Protein AF-0000000076618453 (afdb_homodimer)

pLDDT: mean 73.99, std 29.49, range [16.28, 98.88]

Secondary structure (DSSP, 8-state):
-HHHHHHHHHHHHTT-HHHHHHHHHHHHS--S--SHHHHHHHHHHHHHTS---HHHHHHHHHHHHHHHH-------------------------------------------------------------TTSS---------------------SSTT--SEEEEEEEGGGHHHHHHHHHHHHTTTTTTEE------S-------THHHHTTSSS-SS-TT--------SS-SEEETTEEEEEEEEEEEEETT--S--S-SS----TT-EETTTEEEEEEEEE-SSEEEEEEEETTT--EEEEEEE-S-HHHHHHHHHHHHHHHHHHHTS-HHHHTBPPEEEEEEETTEEEEEEE----BHHHHHHHHHHH-SS-S--HHHHHHHHHHHHHHHHHHHHTTEE-----GGGEEEEETTTTEEEE---TT-EETTS---SS-S-GGG--HHHHTT----THHHHHHHHHHHHHHHHSS-TT--SSHHHHHHHHHHHH-PEEHHHHHH-TTHHHHB-TT--EEEEE--TTS--TTS--HHHHHHHHHHHHHT-EEEEEEEPP--HHHHHT---HHHHHHHHHHT-SSTTTSPPHHHHHTSGGG-TTSSTT--/-HHHHHHHHHHHHTT-HHHHHHHHHHHHS--S--SHHHHHHHHHHHHHTS---HHHHHHHHHHHHHHHHS------------------------------------------------------------TTSS---------------------SSTT--SEEEEEEEGGGHHHHHHHHHHHHTTTTTTEE------S-------THHHHTTSSS-SS-TT--------SS-SEEETTEEEEEEEEEEEEETT--S--S-SS----TT-EETTTEEEEEEEEE-SSEEEEEEEETTT--EEEEEEE-S-HHHHHHHHHHHHHHHHHHHTS-HHHHTBPPEEEEEEETTEEEEEEE----BHHHHHHHHHHH-SS-S--HHHHHHHHHHHHHHHHHHHHTTEE-----GGGEEEEETTTTEEEE---TT-EETTS---SS-S-GGG--HHHHTT----THHHHHHHHHHHHHHHHSS-TT--SSHHHHHHHHHHHH-PEEHHHHHH-TTHHHHB-TT--EEEEE--TTS--TTS--HHHHHHHHHHHHHT-EEEEEEEPP--HHHHHT---HHHHHHHHHHT-SSTTTSPPHHHHHTSGGG-TTSSTT--

Organism: NCBI:txid5963

Nearest PDB structures (foldseek):
  7ejv-assembly1_A  TM=8.797E-01  e=9.313E-28  Homo sapiens
  7akh-assembly1_A  TM=8.724E-01  e=5.721E-28  Homo sapiens
  5ztn-assembly1_B  TM=8.767E-01  e=1.157E-27  Homo sapiens
  6k0j-assembly1_A  TM=8.620E-01  e=1.038E-27  Homo sapiens
  7dh9-assembly1_A  TM=8.617E-01  e=1.436E-27  Homo sapiens

InterPro domains:
  IPR000719 Protein kinase domain [PF00069] (276-601)
  IPR000719 Protein kinase domain [PS50011] (276-601)
  IPR000719 Protein kinase domain [SM00220] (276-601)
  IPR008271 Serine/threonine-protein kinase, active site [PS00108] (402-414)
  IPR011009 Protein kinase-like domain superfamily [SSF56112] (264-604)
  IPR050494 Serine/threonine and dual-specificity kinase [PTHR24058] (176-602)

Sequence (1220 aa):
MELIDTVIEFLKEQHLDAIVKSIQYERKNPKKPSNQETWLNSAISEYCKQPLLAPEQKVMQNLLKKLAKKPLPKAPKITRVPRTLQKPKLPEQPPPAAPGPIPIKPVTSEVTQVEDDELFSASQIDPKQDFSSIIQPSNTSFGLIAMEDDIPDEYENDDDPGFNIVECKHEEINQVSKEIADKNGFPDRAMSKPRPPDSRLGFTRDESILEDKKNERLLPDTVKFPNANDDYYPVEFENVIYDCYNLKVLYDREKTGFEETKDFQIVINSIIAGRYQVIEYLGSAAFSKAIQCLDLITKEMVCLKIIENNKDYMDQSIDEIKILKYVNVNGNMDDKNIVKYIDCFYHKEHLIIVTELLRDNLYEFLKYNREHDDKLYFTIGRIQKIAYQVLKGLQHIHSLKLIHCDLKPENILMKSYSRCEVKIIDLGSACFIHDHLGSYVQSRSYRAPEVILGCQYDYRIDVWSLGCILFELFTGNVLFQNTCIQELLARVVSICGPLSEEIHRTGRHVSRFFTKEKLIYKEVEDDKALDNRHLSEEMIELIKLARKNKKKIQLLIPKRSSIKNRLHCNDMIFIDFLKCLLDPDKDRRLTVVEALRHPFITECKYQDGLMELIDTVIEFLKEQHLDAIVKSIQYERKNPKKPSNQETWLNSAISEYCKQPLLAPEQKVMQNLLKKLAKKPLPKAPKITRVPRTLQKPKLPEQPPPAAPGPIPIKPVTSEVTQVEDDELFSASQIDPKQDFSSIIQPSNTSFGLIAMEDDIPDEYENDDDPGFNIVECKHEEINQVSKEIADKNGFPDRAMSKPRPPDSRLGFTRDESILEDKKNERLLPDTVKFPNANDDYYPVEFENVIYDCYNLKVLYDREKTGFEETKDFQIVINSIIAGRYQVIEYLGSAAFSKAIQCLDLITKEMVCLKIIENNKDYMDQSIDEIKILKYVNVNGNMDDKNIVKYIDCFYHKEHLIIVTELLRDNLYEFLKYNREHDDKLYFTIGRIQKIAYQVLKGLQHIHSLKLIHCDLKPENILMKSYSRCEVKIIDLGSACFIHDHLGSYVQSRSYRAPEVILGCQYDYRIDVWSLGCILFELFTGNVLFQNTCIQELLARVVSICGPLSEEIHRTGRHVSRFFTKEKLIYKEVEDDKALDNRHLSEEMIELIKLARKNKKKIQLLIPKRSSIKNRLHCNDMIFIDFLKCLLDPDKDRRLTVVEALRHPFITECKYQDGL

Structure (mmCIF, N/CA/C/O backbone):
data_AF-0000000076618453-model_v1
#
loop_
_entity.id
_entity.type
_entity.pdbx_description
1 polymer 'Protein kinase domain-containing protein'
#
loop_
_atom_site.group_PDB
_atom_site.id
_atom_site.type_symbol
_atom_site.label_atom_id
_atom_site.label_alt_id
_atom_site.label_comp_id
_atom_site.label_asym_id
_atom_site.label_entity_id
_atom_site.label_seq_id
_atom_site.pdbx_PDB_ins_code
_atom_site.Cartn_x
_atom_site.Cartn_y
_atom_site.Cartn_z
_atom_site.occupancy
_atom_site.B_iso_or_equiv
_atom_site.auth_seq_id
_atom_site.auth_comp_id
_atom_site.auth_asym_id
_atom_site.auth_atom_id
_atom_site.pdbx_PDB_model_num
ATOM 1 N N . MET A 1 1 ? -30.609 14.266 -22.281 1 38.81 1 MET A N 1
ATOM 2 C CA . MET A 1 1 ? -30.75 14.227 -20.828 1 38.81 1 MET A CA 1
ATOM 3 C C . MET A 1 1 ? -30.469 12.828 -20.281 1 38.81 1 MET A C 1
ATOM 5 O O . MET A 1 1 ? -29.781 12.68 -19.266 1 38.81 1 MET A O 1
ATOM 9 N N . GLU A 1 2 ? -30.953 11.836 -21.109 1 40.5 2 GLU A N 1
ATOM 10 C CA . GLU A 1 2 ? -30.766 10.445 -20.703 1 40.5 2 GLU A CA 1
ATOM 11 C C . GLU A 1 2 ? -29.297 10.047 -20.781 1 40.5 2 GLU A C 1
ATOM 13 O O . GLU A 1 2 ? -28.812 9.289 -19.922 1 40.5 2 GLU A O 1
ATOM 18 N N . LEU A 1 3 ? -28.594 10.617 -21.75 1 37.81 3 LEU A N 1
ATOM 19 C CA . LEU A 1 3 ? -27.188 10.297 -21.859 1 37.81 3 LEU A CA 1
ATOM 20 C C . LEU A 1 3 ? -26.406 10.859 -20.672 1 37.81 3 LEU A C 1
ATOM 22 O O . LEU A 1 3 ? -25.547 10.18 -20.109 1 37.81 3 LEU A O 1
ATOM 26 N N . ILE A 1 4 ? -26.719 12.047 -20.281 1 43.34 4 ILE A N 1
ATOM 27 C CA . ILE A 1 4 ? -26.062 12.688 -19.156 1 43.34 4 ILE A CA 1
ATOM 28 C C . ILE A 1 4 ? -26.344 11.898 -17.875 1 43.34 4 ILE A C 1
ATOM 30 O O . ILE A 1 4 ? -25.438 11.688 -17.062 1 43.34 4 ILE A O 1
ATOM 34 N N . ASP A 1 5 ? -27.469 11.367 -17.781 1 46.47 5 ASP A N 1
ATOM 35 C CA . ASP A 1 5 ? -27.812 10.594 -16.594 1 46.47 5 ASP A CA 1
ATOM 36 C C . ASP A 1 5 ? -27.031 9.281 -16.531 1 46.47 5 ASP A C 1
ATOM 38 O O . ASP A 1 5 ? -26.562 8.875 -15.469 1 46.47 5 ASP A O 1
ATOM 42 N N . THR A 1 6 ? -26.812 8.703 -17.672 1 45.44 6 THR A N 1
ATOM 43 C CA . THR A 1 6 ? -26.047 7.473 -17.734 1 45.44 6 THR A CA 1
ATOM 44 C C . THR A 1 6 ? -24.578 7.742 -17.422 1 45.44 6 THR A C 1
ATOM 46 O O . THR A 1 6 ? -23.938 6.965 -16.719 1 45.44 6 THR A O 1
ATOM 49 N N . VAL A 1 7 ? -24.109 8.875 -17.906 1 44.12 7 VAL A N 1
ATOM 50 C CA . VAL A 1 7 ? -22.734 9.266 -17.594 1 44.12 7 VAL A CA 1
ATOM 51 C C . VAL A 1 7 ? -22.625 9.609 -16.109 1 44.12 7 VAL A C 1
ATOM 53 O O . VAL A 1 7 ? -21.672 9.195 -15.438 1 44.12 7 VAL A O 1
ATOM 56 N N . ILE A 1 8 ? -23.625 10.359 -15.633 1 51.41 8 ILE A N 1
ATOM 57 C CA . ILE A 1 8 ? -23.672 10.695 -14.219 1 51.41 8 ILE A CA 1
ATOM 58 C C . ILE A 1 8 ? -23.719 9.406 -13.391 1 51.41 8 ILE A C 1
ATOM 60 O O . ILE A 1 8 ? -23.016 9.281 -12.391 1 51.41 8 ILE A O 1
ATOM 64 N N . GLU A 1 9 ? -24.484 8.438 -13.82 1 52.56 9 GLU A N 1
ATOM 65 C CA . GLU A 1 9 ? -24.594 7.172 -13.102 1 52.56 9 GLU A CA 1
ATOM 66 C C . GLU A 1 9 ? -23.281 6.395 -13.164 1 52.56 9 GLU A C 1
ATOM 68 O O . GLU A 1 9 ? -22.844 5.809 -12.164 1 52.56 9 GLU A O 1
ATOM 73 N N . PHE A 1 10 ? -22.609 6.41 -14.25 1 44.19 10 PHE A N 1
ATOM 74 C CA . PHE A 1 10 ? -21.312 5.777 -14.406 1 44.19 10 PHE A CA 1
ATOM 75 C C . PHE A 1 10 ? -20.266 6.473 -13.547 1 44.19 10 PHE A C 1
ATOM 77 O O . PHE A 1 10 ? -19.484 5.816 -12.852 1 44.19 10 PHE A O 1
ATOM 84 N N . LEU A 1 11 ? -20.312 7.836 -13.641 1 48.12 11 LEU A N 1
ATOM 85 C CA . LEU A 1 11 ? -19.391 8.602 -12.812 1 48.12 11 LEU A CA 1
ATOM 86 C C . LEU A 1 11 ? -19.688 8.391 -11.328 1 48.12 11 LEU A C 1
ATOM 88 O O . LEU A 1 11 ? -18.766 8.281 -10.523 1 48.12 11 LEU A O 1
ATOM 92 N N . LYS A 1 12 ? -20.953 8.328 -10.938 1 53 12 LYS A N 1
ATOM 93 C CA . LYS A 1 12 ? -21.359 7.984 -9.57 1 53 12 LYS A CA 1
ATOM 94 C C . LYS A 1 12 ? -20.875 6.586 -9.203 1 53 12 LYS A C 1
ATOM 96 O O . LYS A 1 12 ? -20.406 6.359 -8.078 1 53 12 LYS A O 1
ATOM 101 N N . GLU A 1 13 ? -20.938 5.641 -10.07 1 49.59 13 GLU A N 1
ATOM 102 C CA . GLU A 1 13 ? -20.453 4.277 -9.844 1 49.59 13 GLU A CA 1
ATOM 103 C C . GLU A 1 13 ? -18.938 4.246 -9.703 1 49.59 13 GLU A C 1
ATOM 105 O O . GLU A 1 13 ? -18.391 3.396 -8.984 1 49.59 13 GLU A O 1
ATOM 110 N N . GLN A 1 14 ? -18.312 5.191 -10.336 1 42.75 14 GLN A N 1
ATOM 111 C CA . GLN A 1 14 ? -16.859 5.273 -10.234 1 42.75 14 GLN A CA 1
ATOM 112 C C . GLN A 1 14 ? -16.438 6.215 -9.109 1 42.75 14 GLN A C 1
ATOM 114 O O . GLN A 1 14 ? -15.266 6.551 -8.984 1 42.75 14 GLN A O 1
ATOM 119 N N . HIS A 1 15 ? -17.312 6.613 -8.242 1 42.53 15 HIS A N 1
ATOM 120 C CA . HIS A 1 15 ? -17.156 7.441 -7.055 1 42.53 15 HIS A CA 1
ATOM 121 C C . HIS A 1 15 ? -16.469 8.766 -7.391 1 42.53 15 HIS A C 1
ATOM 123 O O . HIS A 1 15 ? -15.633 9.25 -6.629 1 42.53 15 HIS A O 1
ATOM 129 N N . LEU A 1 16 ? -16.578 9.211 -8.594 1 38.09 16 LEU A N 1
ATOM 130 C CA . LEU A 1 16 ? -16.125 10.531 -9 1 38.09 16 LEU A CA 1
ATOM 131 C C . LEU A 1 16 ? -17.188 11.586 -8.727 1 38.09 16 LEU A C 1
ATOM 133 O O . LEU A 1 16 ? -17.672 12.25 -9.656 1 38.09 16 LEU A O 1
ATOM 137 N N . ASP A 1 17 ? -17.578 11.602 -7.539 1 48.09 17 ASP A N 1
ATOM 138 C CA . ASP A 1 17 ? -18.688 12.414 -7.059 1 48.09 17 ASP A CA 1
ATOM 139 C C . ASP A 1 17 ? -18.453 13.891 -7.355 1 48.09 17 ASP A C 1
ATOM 141 O O . ASP A 1 17 ? -19.406 14.633 -7.641 1 48.09 17 ASP A O 1
ATOM 145 N N . ALA A 1 18 ? -17.281 14.328 -7.27 1 48.06 18 ALA A N 1
ATOM 146 C CA . ALA A 1 18 ? -16.984 15.742 -7.48 1 48.06 18 ALA A CA 1
ATOM 147 C C . ALA A 1 18 ? -17.297 16.156 -8.914 1 48.06 18 ALA A C 1
ATOM 149 O O . ALA A 1 18 ? -17.844 17.234 -9.148 1 48.06 18 ALA A O 1
ATOM 150 N N . ILE A 1 19 ? -17.062 15.242 -9.828 1 48.5 19 ILE A N 1
ATOM 151 C CA . ILE A 1 19 ? -17.391 15.523 -11.219 1 48.5 19 ILE A CA 1
ATOM 152 C C . ILE A 1 19 ? -18.906 15.477 -11.414 1 48.5 19 ILE A C 1
ATOM 154 O O . ILE A 1 19 ? -19.469 16.328 -12.094 1 48.5 19 ILE A O 1
ATOM 158 N N . VAL A 1 20 ? -19.438 14.547 -10.711 1 54.25 20 VAL A N 1
ATOM 159 C CA . VAL A 1 20 ? -20.891 14.438 -10.742 1 54.25 20 VAL A CA 1
ATOM 160 C C . VAL A 1 20 ? -21.516 15.719 -10.211 1 54.25 20 VAL A C 1
ATOM 162 O O . VAL A 1 20 ? -22.453 16.25 -10.812 1 54.25 20 VAL A O 1
ATOM 165 N N . LYS A 1 21 ? -20.984 16.188 -9.117 1 53.69 21 LYS A N 1
ATOM 166 C CA . LYS A 1 21 ? -21.516 17.406 -8.508 1 53.69 21 LYS A CA 1
ATOM 167 C C . LYS A 1 21 ? -21.328 18.609 -9.438 1 53.69 21 LYS A C 1
ATOM 169 O O . LYS A 1 21 ? -22.219 19.453 -9.562 1 53.69 21 LYS A O 1
ATOM 174 N N . SER A 1 22 ? -20.25 18.641 -10.055 1 46.81 22 SER A N 1
ATOM 175 C CA . SER A 1 22 ? -19.984 19.75 -10.969 1 46.81 22 SER A CA 1
ATOM 176 C C . SER A 1 22 ? -20.906 19.688 -12.18 1 46.81 22 SER A C 1
ATOM 178 O O . SER A 1 22 ? -21.453 20.719 -12.609 1 46.81 22 SER A O 1
ATOM 180 N N . ILE A 1 23 ? -21.188 18.469 -12.562 1 52.16 23 ILE A N 1
ATOM 181 C CA . ILE A 1 23 ? -22.109 18.281 -13.672 1 52.16 23 ILE A CA 1
ATOM 182 C C . ILE A 1 23 ? -23.531 18.672 -13.227 1 52.16 23 ILE A C 1
ATOM 184 O O . ILE A 1 23 ? -24.234 19.359 -13.945 1 52.16 23 ILE A O 1
ATOM 188 N N . GLN A 1 24 ? -23.781 18.219 -12.094 1 51.16 24 GLN A N 1
ATOM 189 C CA . GLN A 1 24 ? -25.109 18.516 -11.562 1 51.16 24 GLN A CA 1
ATOM 190 C C . GLN A 1 24 ? -25.281 20.016 -11.328 1 51.16 24 GLN A C 1
ATOM 192 O O . GLN A 1 24 ? -26.359 20.562 -11.555 1 51.16 24 GLN A O 1
ATOM 197 N N . TYR A 1 25 ? -24.281 20.688 -10.859 1 47.81 25 TYR A N 1
ATOM 198 C CA . TYR A 1 25 ? -24.328 22.125 -10.625 1 47.81 25 TYR A CA 1
ATOM 199 C C . TYR A 1 25 ? -24.5 22.891 -11.93 1 47.81 25 TYR A C 1
ATOM 201 O O . TYR A 1 25 ? -25.328 23.797 -12.023 1 47.81 25 TYR A O 1
ATOM 209 N N . GLU A 1 26 ? -23.797 22.5 -12.828 1 46.91 26 GLU A N 1
ATOM 210 C CA . GLU A 1 26 ? -23.938 23.188 -14.102 1 46.91 26 GLU A CA 1
ATOM 211 C C . GLU A 1 26 ? -25.297 22.891 -14.742 1 46.91 26 GLU A C 1
ATOM 213 O O . GLU A 1 26 ? -25.859 23.75 -15.43 1 46.91 26 GLU A O 1
ATOM 218 N N . ARG A 1 27 ? -25.719 21.656 -14.484 1 51.66 27 ARG A N 1
ATOM 219 C CA . ARG A 1 27 ? -27.078 21.328 -14.93 1 51.66 27 ARG A CA 1
ATOM 220 C C . ARG A 1 27 ? -28.109 22.266 -14.305 1 51.66 27 ARG A C 1
ATOM 222 O O . ARG A 1 27 ? -29.078 22.641 -14.953 1 51.66 27 ARG A O 1
ATOM 229 N N . LYS A 1 28 ? -27.922 22.469 -13.086 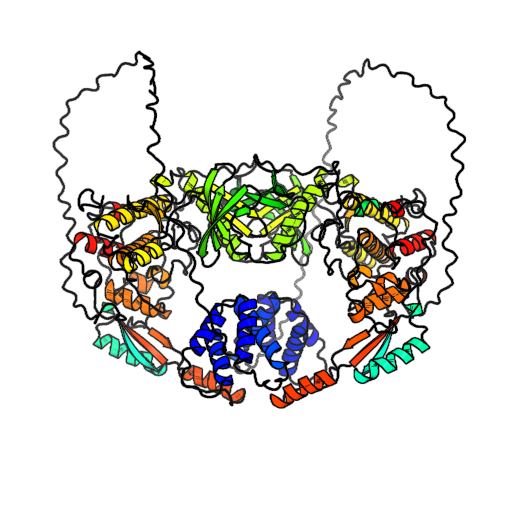1 51.97 28 LYS A N 1
ATOM 230 C CA . LYS A 1 28 ? -28.875 23.312 -12.391 1 51.97 28 LYS A CA 1
ATOM 231 C C . LYS A 1 28 ? -28.703 24.781 -12.773 1 51.97 28 LYS A C 1
ATOM 233 O O . LYS A 1 28 ? -29.641 25.578 -12.672 1 51.97 28 LYS A O 1
ATOM 238 N N . ASN A 1 29 ? -27.531 25.234 -12.969 1 40.22 29 ASN A N 1
ATOM 239 C CA . ASN A 1 29 ? -27.297 26.625 -13.352 1 40.22 29 ASN A CA 1
ATOM 240 C C . ASN A 1 29 ? -26.734 26.734 -14.766 1 40.22 29 ASN A C 1
ATOM 242 O O . ASN A 1 29 ? -25.531 26.891 -14.945 1 40.22 29 ASN A O 1
ATOM 246 N N . PRO A 1 30 ? -27.516 26.203 -15.719 1 39.22 30 PRO A N 1
ATOM 247 C CA . PRO A 1 30 ? -27.125 26.172 -17.125 1 39.22 30 PRO A CA 1
ATOM 248 C C . PRO A 1 30 ? -26.688 27.531 -17.641 1 39.22 30 PRO A C 1
ATOM 250 O O . PRO A 1 30 ? -27.438 28.5 -17.547 1 39.22 30 PRO A O 1
ATOM 253 N N . LYS A 1 31 ? -25.484 27.891 -17.438 1 38.09 31 LYS A N 1
ATOM 254 C CA . LYS A 1 31 ? -25.297 29.109 -18.234 1 38.09 31 LYS A CA 1
ATOM 255 C C . LYS A 1 31 ? -25.844 28.938 -19.656 1 38.09 31 LYS A C 1
ATOM 257 O O . LYS A 1 31 ? -25.969 27.797 -20.125 1 38.09 31 LYS A O 1
ATOM 262 N N . LYS A 1 32 ? -26.125 29.875 -20.469 1 33.66 32 LYS A N 1
ATOM 263 C CA . LYS A 1 32 ? -26.875 30.031 -21.719 1 33.66 32 LYS A CA 1
ATOM 264 C C . LYS A 1 32 ? -26.438 29 -22.75 1 33.66 32 LYS A C 1
ATOM 266 O O . LYS A 1 32 ? -26.922 29 -23.875 1 33.66 32 LYS A O 1
ATOM 271 N N . PRO A 1 33 ? -25.25 28.312 -22.641 1 35.03 33 PRO A N 1
ATOM 272 C CA . PRO A 1 33 ? -25 27.906 -24.016 1 35.03 33 PRO A CA 1
ATOM 273 C C . PRO A 1 33 ? -25.953 26.812 -24.484 1 35.03 33 PRO A C 1
ATOM 275 O O . PRO A 1 33 ? -26.5 26.062 -23.656 1 35.03 33 PRO A O 1
ATOM 278 N N . SER A 1 34 ? -26.562 26.938 -25.734 1 33.97 34 SER A N 1
ATOM 279 C CA . SER A 1 34 ? -27.594 26.188 -26.438 1 33.97 34 SER A CA 1
ATOM 280 C C . SER A 1 34 ? -27.422 24.688 -26.234 1 33.97 34 SER A C 1
ATOM 282 O O . SER A 1 34 ? -28.391 23.984 -25.922 1 33.97 34 SER A O 1
ATOM 284 N N . ASN A 1 35 ? -26.625 24.047 -27.188 1 34.19 35 ASN A N 1
ATOM 285 C CA . ASN A 1 35 ? -26.812 22.625 -27.469 1 34.19 35 ASN A CA 1
ATOM 286 C C . ASN A 1 35 ? -26.188 21.75 -26.391 1 34.19 35 ASN A C 1
ATOM 288 O O . ASN A 1 35 ? -25.156 22.125 -25.812 1 34.19 35 ASN A O 1
ATOM 292 N N . GLN A 1 36 ? -26.953 20.828 -25.844 1 33.88 36 GLN A N 1
ATOM 293 C CA . GLN A 1 36 ? -26.75 19.859 -24.781 1 33.88 36 GLN A CA 1
ATOM 294 C C . GLN A 1 36 ? -25.328 19.297 -24.812 1 33.88 36 GLN A C 1
ATOM 296 O O . GLN A 1 36 ? -24.734 19 -23.766 1 33.88 36 GLN A O 1
ATOM 301 N N . GLU A 1 37 ? -24.844 19.062 -26.047 1 36.78 37 GLU A N 1
ATOM 302 C CA . GLU A 1 37 ? -23.547 18.406 -26.234 1 36.78 37 GLU A CA 1
ATOM 303 C C . GLU A 1 37 ? -22.406 19.297 -25.781 1 36.78 37 GLU A C 1
ATOM 305 O O . GLU A 1 37 ? -21.422 18.828 -25.219 1 36.78 37 GLU A O 1
ATOM 310 N N . THR A 1 38 ? -22.625 20.594 -25.891 1 38.28 38 THR A N 1
ATOM 311 C CA . THR A 1 38 ? -21.578 21.578 -25.594 1 38.28 38 THR A CA 1
ATOM 312 C C . THR A 1 38 ? -21.344 21.672 -24.094 1 38.28 38 THR A C 1
ATOM 314 O O . THR A 1 38 ? -20.219 21.875 -23.641 1 38.28 38 THR A O 1
ATOM 317 N N . TRP A 1 39 ? -22.391 21.484 -23.391 1 38.62 39 TRP A N 1
ATOM 318 C CA . TRP A 1 39 ? -22.25 21.672 -21.953 1 38.62 39 TRP A CA 1
ATOM 319 C C . TRP A 1 39 ? -21.406 20.562 -21.344 1 38.62 39 TRP A C 1
ATOM 321 O O . TRP A 1 39 ? -20.516 20.828 -20.531 1 38.62 39 TRP A O 1
ATOM 331 N N . LEU A 1 40 ? -21.656 19.328 -21.719 1 39.03 40 LEU A N 1
ATOM 332 C CA . LEU A 1 40 ? -20.906 18.203 -21.156 1 39.03 40 LEU A CA 1
ATOM 333 C C . LEU A 1 40 ? -19.422 18.344 -21.469 1 39.03 40 LEU A C 1
ATOM 335 O O . LEU A 1 40 ? -18.578 18.109 -20.609 1 39.03 40 LEU A O 1
ATOM 339 N N . ASN A 1 41 ? -19.125 18.766 -22.625 1 37.28 41 ASN A N 1
ATOM 340 C CA . ASN A 1 41 ? -17.734 18.984 -23 1 37.28 41 ASN A CA 1
ATOM 341 C C . ASN A 1 41 ? -17.109 20.094 -22.172 1 37.28 41 ASN A C 1
ATOM 343 O O . ASN A 1 41 ? -15.953 20 -21.75 1 37.28 41 ASN A O 1
ATOM 347 N N . SER A 1 42 ? -17.859 21.109 -21.875 1 40.81 42 SER A N 1
ATOM 348 C CA . SER A 1 42 ? -17.344 22.219 -21.078 1 40.81 42 SER A CA 1
ATOM 349 C C . SER A 1 42 ? -17.078 21.781 -19.641 1 40.81 42 SER A C 1
ATOM 351 O O . SER A 1 42 ? -16.047 22.156 -19.062 1 40.81 42 SER A O 1
ATOM 353 N N . ALA A 1 43 ? -17.969 21.062 -19.125 1 39.81 43 ALA A N 1
ATOM 354 C CA . ALA A 1 43 ? -17.797 20.609 -17.75 1 39.81 43 ALA A CA 1
ATOM 355 C C . ALA A 1 43 ? -16.594 19.688 -17.641 1 39.81 43 ALA A C 1
ATOM 357 O O . ALA A 1 43 ? -15.797 19.797 -16.688 1 39.81 43 ALA A O 1
ATOM 358 N N . ILE A 1 44 ? -16.453 18.797 -18.609 1 39.78 44 ILE A N 1
ATOM 359 C CA . ILE A 1 44 ? -15.297 17.906 -18.609 1 39.78 44 ILE A CA 1
ATOM 360 C C . ILE A 1 44 ? -14.023 18.703 -18.828 1 39.78 44 ILE A C 1
ATOM 362 O O . ILE A 1 44 ? -13.016 18.484 -18.156 1 39.78 44 ILE A O 1
ATOM 366 N N . SER A 1 45 ? -14.062 19.656 -19.734 1 37 45 SER A N 1
ATOM 367 C CA . SER A 1 45 ? -12.906 20.5 -20 1 37 45 SER A CA 1
ATOM 368 C C . SER A 1 45 ? -12.508 21.297 -18.766 1 37 45 SER A C 1
ATOM 370 O O . SER A 1 45 ? -11.32 21.453 -18.469 1 37 45 SER A O 1
ATOM 372 N N . GLU A 1 46 ? -13.453 21.922 -18.141 1 39.69 46 GLU A N 1
ATOM 373 C CA . GLU A 1 46 ? -13.148 22.688 -16.938 1 39.69 46 GLU A CA 1
ATOM 374 C C . GLU A 1 46 ? -12.555 21.797 -15.852 1 39.69 46 GLU A C 1
ATOM 376 O O . GLU A 1 46 ? -11.664 22.219 -15.117 1 39.69 46 GLU A O 1
ATOM 381 N N . TYR A 1 47 ? -13.125 20.641 -15.719 1 36.72 47 TYR A N 1
ATOM 382 C CA . TYR A 1 47 ? -12.602 19.719 -14.719 1 36.72 47 TYR A CA 1
ATOM 383 C C . TYR A 1 47 ? -11.195 19.25 -15.094 1 36.72 47 TYR A C 1
ATOM 385 O O . TYR A 1 47 ? -10.344 19.078 -14.227 1 36.72 47 TYR A O 1
ATOM 393 N N . CYS A 1 48 ? -10.984 19.016 -16.391 1 33.97 48 CYS A N 1
ATOM 394 C CA . CYS A 1 48 ? -9.641 18.625 -16.797 1 33.97 48 CYS A CA 1
ATOM 395 C C . CYS A 1 48 ? -8.648 19.766 -16.562 1 33.97 48 CYS A C 1
ATOM 397 O O . CYS A 1 48 ? -7.434 19.547 -16.578 1 33.97 48 CYS A O 1
ATOM 399 N N . LYS A 1 49 ? -9.109 20.953 -16.578 1 34.53 49 LYS A N 1
ATOM 400 C CA . LYS A 1 49 ? -8.219 22.062 -16.219 1 34.53 49 LYS A CA 1
ATOM 401 C C . LYS A 1 49 ? -7.777 21.969 -14.766 1 34.53 49 LYS A C 1
ATOM 403 O O . LYS A 1 49 ? -6.859 22.672 -14.344 1 34.53 49 LYS A O 1
ATOM 408 N N . GLN A 1 50 ? -8.633 21.469 -13.953 1 29.17 50 GLN A N 1
ATOM 409 C CA . GLN A 1 50 ? -8.203 21.406 -12.562 1 29.17 50 GLN A CA 1
ATOM 410 C C . GLN A 1 50 ? -7.133 20.344 -12.367 1 29.17 50 GLN A C 1
ATOM 412 O O . GLN A 1 50 ? -7.082 19.359 -13.109 1 29.17 50 GLN A O 1
ATOM 417 N N . PRO A 1 51 ? -6.035 20.75 -11.734 1 31.73 51 PRO A N 1
ATOM 418 C CA . PRO A 1 51 ? -4.969 19.781 -11.469 1 31.73 51 PRO A CA 1
ATOM 419 C C . PRO A 1 51 ? -5.5 18.422 -10.992 1 31.73 51 PRO A C 1
ATOM 421 O O . PRO A 1 51 ? -6.16 18.344 -9.953 1 31.73 51 PRO A O 1
ATOM 424 N N . LEU A 1 52 ? -6.23 17.781 -11.938 1 30.84 52 LEU A N 1
ATOM 425 C CA . LEU A 1 52 ? -6.766 16.484 -11.555 1 30.84 52 LEU A CA 1
ATOM 426 C C . LEU A 1 52 ? -5.695 15.633 -10.875 1 30.84 52 LEU A C 1
ATOM 428 O O . LEU A 1 52 ? -4.531 15.648 -11.281 1 30.84 52 LEU A O 1
ATOM 432 N N . LEU A 1 53 ? -5.918 15.492 -9.656 1 29.89 53 LEU A N 1
ATOM 433 C CA . LEU A 1 53 ? -5.047 14.531 -8.992 1 29.89 53 LEU A CA 1
ATOM 434 C C . LEU A 1 53 ? -4.949 13.242 -9.797 1 29.89 53 LEU A C 1
ATOM 436 O O . LEU A 1 53 ? -5.855 12.914 -10.57 1 29.89 53 LEU A O 1
ATOM 440 N N . ALA A 1 54 ? -3.91 12.594 -9.922 1 33.22 54 ALA A N 1
ATOM 441 C CA . ALA A 1 54 ? -3.5 11.422 -10.695 1 33.22 54 ALA A CA 1
ATOM 442 C C . ALA A 1 54 ? -4.652 10.438 -10.852 1 33.22 54 ALA A C 1
ATOM 444 O O . ALA A 1 54 ? -4.859 9.883 -11.938 1 33.22 54 ALA A O 1
ATOM 445 N N . PRO A 1 55 ? -5.559 10.195 -9.883 1 32.88 55 PRO A N 1
ATOM 446 C CA . PRO A 1 55 ? -6.586 9.148 -9.969 1 32.88 55 PRO A CA 1
ATOM 447 C C . PRO A 1 55 ? -7.742 9.539 -10.891 1 32.88 55 PRO A C 1
ATOM 449 O O . PRO A 1 55 ? -8.367 8.664 -11.5 1 32.88 55 PRO A O 1
ATOM 452 N N . GLU A 1 56 ? -8.047 10.742 -11.078 1 34.56 56 GLU A N 1
ATOM 453 C CA . GLU A 1 56 ? -9.273 11.211 -11.727 1 34.56 56 GLU A CA 1
ATOM 454 C C . GLU A 1 56 ? -9.148 11.156 -13.242 1 34.56 56 GLU A C 1
ATOM 456 O O . GLU A 1 56 ? -10.141 10.945 -13.945 1 34.56 56 GLU A O 1
ATOM 461 N N . GLN A 1 57 ? -8 11.227 -13.789 1 32.66 57 GLN A N 1
ATOM 462 C CA . GLN A 1 57 ? -7.816 11.211 -15.234 1 32.66 57 GLN A CA 1
ATOM 463 C C . GLN A 1 57 ? -8.203 9.859 -15.82 1 32.66 57 GLN A C 1
ATOM 465 O O . GLN A 1 57 ? -8.789 9.797 -16.906 1 32.66 57 GLN A O 1
ATOM 470 N N . LYS A 1 58 ? -8.102 8.797 -15.016 1 36.75 58 LYS A N 1
ATOM 471 C CA . LYS A 1 58 ? -8.43 7.441 -15.461 1 36.75 58 LYS A CA 1
ATOM 472 C C . LYS A 1 58 ? -9.93 7.273 -15.648 1 36.75 58 LYS A C 1
ATOM 474 O O . LYS A 1 58 ? -10.375 6.633 -16.609 1 36.75 58 LYS A O 1
ATOM 479 N N . VAL A 1 59 ? -10.664 7.84 -14.828 1 35.41 59 VAL A N 1
ATOM 480 C CA . VAL A 1 59 ? -12.117 7.699 -14.859 1 35.41 59 VAL A CA 1
ATOM 481 C C . VAL A 1 59 ? -12.672 8.383 -16.109 1 35.41 59 VAL A C 1
ATOM 483 O O . VAL A 1 59 ? -13.547 7.828 -16.797 1 35.41 59 VAL A O 1
ATOM 486 N N . MET A 1 60 ? -12.078 9.367 -16.562 1 36.22 60 MET A N 1
ATOM 487 C CA . MET A 1 60 ? -12.633 10.125 -17.688 1 36.22 60 MET A CA 1
ATOM 488 C C . MET A 1 60 ? -12.383 9.406 -19 1 36.22 60 MET A C 1
ATOM 490 O O . MET A 1 60 ? -13.258 9.367 -19.859 1 36.22 60 MET A O 1
ATOM 494 N N . GLN A 1 61 ? -11.273 8.758 -19.094 1 37.59 61 GLN A N 1
ATOM 495 C CA . GLN A 1 61 ? -10.992 8.039 -20.328 1 37.59 61 GLN A CA 1
ATOM 496 C C . GLN A 1 61 ? -11.961 6.871 -20.516 1 37.59 61 GLN A C 1
ATOM 498 O O . GLN A 1 61 ? -12.453 6.637 -21.625 1 37.59 61 GLN A O 1
ATOM 503 N N . ASN A 1 62 ? -12.383 6.219 -19.453 1 39.03 62 ASN A N 1
ATOM 504 C CA . ASN A 1 62 ? -13.359 5.137 -19.516 1 39.03 62 ASN A CA 1
ATOM 505 C C . ASN A 1 62 ? -14.742 5.652 -19.938 1 39.03 62 ASN A C 1
ATOM 507 O O . ASN A 1 62 ? -15.453 4.996 -20.688 1 39.03 62 ASN A O 1
ATOM 511 N N . LEU A 1 63 ? -15.055 6.797 -19.453 1 36.44 63 LEU A N 1
ATOM 512 C CA . LEU A 1 63 ? -16.344 7.387 -19.766 1 36.44 63 LEU A CA 1
ATOM 513 C C . LEU A 1 63 ? -16.453 7.707 -21.266 1 36.44 63 LEU A C 1
ATOM 515 O O . LEU A 1 63 ? -17.469 7.418 -21.891 1 36.44 63 LEU A O 1
ATOM 519 N N . LEU A 1 64 ? -15.469 8.117 -21.812 1 36.12 64 LEU A N 1
ATOM 520 C CA . LEU A 1 64 ? -15.531 8.523 -23.219 1 36.12 64 LEU A CA 1
ATOM 521 C C . LEU A 1 64 ? -15.68 7.309 -24.125 1 36.12 64 LEU A C 1
ATOM 523 O O . LEU A 1 64 ? -16.422 7.355 -25.109 1 36.12 64 LEU A O 1
ATOM 527 N N . LYS A 1 65 ? -15.234 6.191 -23.812 1 38.5 65 LYS A N 1
ATOM 528 C CA . LYS A 1 65 ? -15.344 4.965 -24.594 1 38.5 65 LYS A CA 1
ATOM 529 C C . LYS A 1 65 ? -16.766 4.426 -24.578 1 38.5 65 LYS A C 1
ATOM 531 O O . LYS A 1 65 ? -17.266 3.939 -25.594 1 38.5 65 LYS A O 1
ATOM 536 N N . LYS A 1 66 ? -17.438 4.457 -23.438 1 36.56 66 LYS A N 1
ATOM 537 C CA . LYS A 1 66 ? -18.797 3.928 -23.344 1 36.56 66 LYS A CA 1
ATOM 538 C C . LYS A 1 66 ? -19.781 4.797 -24.109 1 36.56 66 LYS A C 1
ATOM 540 O O . LYS A 1 66 ? -20.766 4.289 -24.672 1 36.56 66 LYS A O 1
ATOM 545 N N . LEU A 1 67 ? -19.531 6.043 -24.094 1 32.75 67 LEU A N 1
ATOM 546 C CA . LEU A 1 67 ? -20.453 6.953 -24.766 1 32.75 67 LEU A CA 1
ATOM 547 C C . LEU A 1 67 ? -20.391 6.766 -26.281 1 32.75 67 LEU A C 1
ATOM 549 O O . LEU A 1 67 ? -21.375 7.027 -26.969 1 32.75 67 LEU A O 1
ATOM 553 N N . ALA A 1 68 ? -19.422 6.238 -26.859 1 31.02 68 ALA A N 1
ATOM 554 C CA . ALA A 1 68 ? -19.328 6.117 -28.312 1 31.02 68 ALA A CA 1
ATOM 555 C C . ALA A 1 68 ? -20.141 4.934 -28.828 1 31.02 68 ALA A C 1
ATOM 557 O O . ALA A 1 68 ? -20.484 4.871 -30.016 1 31.02 68 ALA A O 1
ATOM 558 N N . LYS A 1 69 ? -20.438 3.799 -28.078 1 32.31 69 LYS A N 1
ATOM 559 C CA . LYS A 1 69 ? -21.016 2.592 -28.656 1 32.31 69 LYS A CA 1
ATOM 560 C C . LYS A 1 69 ? -22.547 2.693 -28.703 1 32.31 69 LYS A C 1
ATOM 562 O O . LYS A 1 69 ? -23.219 1.79 -29.203 1 32.31 69 LYS A O 1
ATOM 567 N N . LYS A 1 70 ? -23.266 3.34 -27.75 1 30.75 70 LYS A N 1
ATOM 568 C CA . LYS A 1 70 ? -24.688 2.996 -27.734 1 30.75 70 LYS A CA 1
ATOM 569 C C . LYS A 1 70 ? -25.422 3.662 -28.891 1 30.75 70 LYS A C 1
ATOM 571 O O . LYS A 1 70 ? -25.328 4.875 -29.078 1 30.75 70 LYS A O 1
ATOM 576 N N . PRO A 1 71 ? -25.922 2.857 -29.797 1 30.06 71 PRO A N 1
ATOM 577 C CA . PRO A 1 71 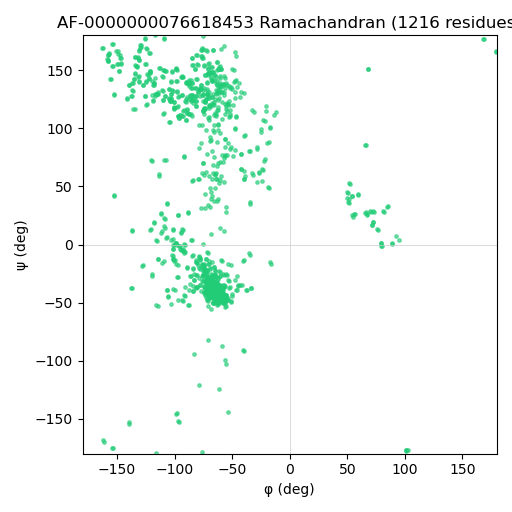? -26.844 3.381 -30.812 1 30.06 71 PRO A CA 1
ATOM 578 C C . PRO A 1 71 ? -28.016 4.141 -30.203 1 30.06 71 PRO A C 1
ATOM 580 O O . PRO A 1 71 ? -28.453 3.824 -29.094 1 30.06 71 PRO A O 1
ATOM 583 N N . LEU A 1 72 ? -28.297 5.301 -30.469 1 27.25 72 LEU A N 1
ATOM 584 C CA . LEU A 1 72 ? -29.328 6.223 -29.969 1 27.25 72 LEU A CA 1
ATOM 585 C C . LEU A 1 72 ? -30.719 5.602 -30.094 1 27.25 72 LEU A C 1
ATOM 587 O O . LEU A 1 72 ? -31.188 5.336 -31.203 1 27.25 72 LEU A O 1
ATOM 591 N N . PRO A 1 73 ? -31.125 4.629 -29.156 1 26.38 73 PRO A N 1
ATOM 592 C CA . PRO A 1 73 ? -32.469 4.09 -29.406 1 26.38 73 PRO A CA 1
ATOM 593 C C . PRO A 1 73 ? -33.531 5.18 -29.453 1 26.38 73 PRO A C 1
ATOM 595 O O . PRO A 1 73 ? -33.344 6.258 -28.875 1 26.38 73 PRO A O 1
ATOM 598 N N . LYS A 1 74 ? -34.5 5.051 -30.297 1 28.19 74 LYS A N 1
ATOM 599 C CA . LYS A 1 74 ? -35.656 5.918 -30.578 1 28.19 74 LYS A CA 1
ATOM 600 C C . LYS A 1 74 ? -36.469 6.188 -29.312 1 28.19 74 LYS A C 1
ATOM 602 O O . LYS A 1 74 ? -36.625 5.301 -28.469 1 28.19 74 LYS A O 1
ATOM 607 N N . ALA A 1 75 ? -36.656 7.387 -28.828 1 24.62 75 ALA A N 1
ATOM 608 C CA . ALA A 1 75 ? -37.219 8.016 -27.641 1 24.62 75 ALA A CA 1
ATOM 609 C C . ALA A 1 75 ? -38.625 7.504 -27.375 1 24.62 75 ALA A C 1
ATOM 611 O O . ALA A 1 75 ? -39.531 7.648 -28.219 1 24.62 75 ALA A O 1
ATOM 612 N N . PRO A 1 76 ? -38.875 6.273 -26.703 1 24.52 76 PRO A N 1
ATOM 613 C CA . PRO A 1 76 ? -40.281 5.883 -26.641 1 24.52 76 PRO A CA 1
ATOM 614 C C . PRO A 1 76 ? -41.156 6.91 -25.906 1 24.52 76 PRO A C 1
ATOM 616 O O . PRO A 1 76 ? -40.625 7.68 -25.078 1 24.52 76 PRO A O 1
ATOM 619 N N . LYS A 1 77 ? -42.375 7.25 -26.328 1 25.39 77 LYS A N 1
ATOM 620 C CA . LYS A 1 77 ? -43.406 8.219 -25.938 1 25.39 77 LYS A CA 1
ATOM 621 C C . LYS A 1 77 ? -43.875 7.973 -24.5 1 25.39 77 LYS A C 1
ATOM 623 O O . LYS A 1 77 ? -44.438 6.914 -24.203 1 25.39 77 LYS A O 1
ATOM 628 N N . ILE A 1 78 ? -43.062 8.25 -23.422 1 22.2 78 ILE A N 1
ATOM 629 C CA . ILE A 1 78 ? -43.344 7.93 -22.031 1 22.2 78 ILE A CA 1
ATOM 630 C C . ILE A 1 78 ? -44.625 8.648 -21.594 1 22.2 78 ILE A C 1
ATOM 632 O O . ILE A 1 78 ? -44.719 9.875 -21.641 1 22.2 78 ILE A O 1
ATOM 636 N N . THR A 1 79 ? -45.812 7.988 -21.641 1 22.16 79 THR A N 1
ATOM 637 C CA . THR A 1 79 ? -47.125 8.461 -21.234 1 22.16 79 THR A CA 1
ATOM 638 C C . THR A 1 79 ? -47.156 8.766 -19.734 1 22.16 79 THR A C 1
ATOM 640 O O . THR A 1 79 ? -46.562 8.023 -18.938 1 22.16 79 THR A O 1
ATOM 643 N N . ARG A 1 80 ? -47.406 9.984 -19.234 1 21.52 80 ARG A N 1
ATOM 644 C CA . ARG A 1 80 ? -47.406 10.789 -18.016 1 21.52 80 ARG A CA 1
ATOM 645 C C . ARG A 1 80 ? -48.344 10.219 -16.969 1 21.52 80 ARG A C 1
ATOM 647 O O . ARG A 1 80 ? -49.562 10.266 -17.156 1 21.52 80 ARG A O 1
ATOM 654 N N . VAL A 1 81 ? -48.281 8.875 -16.469 1 22.55 81 VAL A N 1
ATOM 655 C CA . VAL A 1 81 ? -49.406 8.469 -15.656 1 22.55 81 VAL A CA 1
ATOM 656 C C . VAL A 1 81 ? -49.438 9.258 -14.344 1 22.55 81 VAL A C 1
ATOM 658 O O . VAL A 1 81 ? -48.375 9.484 -13.742 1 22.55 81 VAL A O 1
ATOM 661 N N . PRO A 1 82 ? -50.531 9.922 -13.82 1 21.97 82 PRO A N 1
ATOM 662 C CA . PRO A 1 82 ? -50.844 10.898 -12.781 1 21.97 82 PRO A CA 1
ATOM 663 C C . PRO A 1 82 ? -50.75 10.32 -11.375 1 21.97 82 PRO A C 1
ATOM 665 O O . PRO A 1 82 ? -51.438 9.352 -11.039 1 21.97 82 PRO A O 1
ATOM 668 N N . ARG A 1 83 ? -49.562 9.844 -10.875 1 20.42 83 ARG A N 1
ATOM 669 C CA . ARG A 1 83 ? -49.5 9.031 -9.664 1 20.42 83 ARG A CA 1
ATOM 670 C C . ARG A 1 83 ? -50 9.805 -8.453 1 20.42 83 ARG A C 1
ATOM 672 O O . ARG A 1 83 ? -49.5 10.891 -8.148 1 20.42 83 ARG A O 1
ATOM 679 N N . THR A 1 84 ? -51.312 9.664 -7.961 1 20.62 84 THR A N 1
ATOM 680 C CA . THR A 1 84 ? -52.094 10.227 -6.871 1 20.62 84 THR A CA 1
ATOM 681 C C . THR A 1 84 ? -51.5 9.844 -5.52 1 20.62 84 THR A C 1
ATOM 683 O O . THR A 1 84 ? -51.344 8.656 -5.211 1 20.62 84 THR A O 1
ATOM 686 N N . LEU A 1 85 ? -50.562 10.555 -4.906 1 20.11 85 LEU A N 1
ATOM 687 C CA . LEU A 1 85 ? -49.688 10.43 -3.74 1 20.11 85 LEU A CA 1
ATOM 688 C C . LEU A 1 85 ? -50.5 10.375 -2.453 1 20.11 85 LEU A C 1
ATOM 690 O O . LEU A 1 85 ? -51.062 11.391 -2.031 1 20.11 85 LEU A O 1
ATOM 694 N N . GLN A 1 86 ? -51.406 9.336 -2.242 1 19.36 86 GLN A N 1
ATOM 695 C CA . GLN A 1 86 ? -52.25 9.422 -1.062 1 19.36 86 GLN A CA 1
ATOM 696 C C . GLN A 1 86 ? -51.438 9.328 0.221 1 19.36 86 GLN A C 1
ATOM 698 O O . GLN A 1 86 ? -50.5 8.531 0.31 1 19.36 86 GLN A O 1
ATOM 703 N N . LYS A 1 87 ? -51.469 10.297 1.175 1 21.23 87 LYS A N 1
ATOM 704 C CA . LYS A 1 87 ? -50.875 10.781 2.408 1 21.23 87 LYS A CA 1
ATOM 705 C C . LYS A 1 87 ? -51.094 9.805 3.559 1 21.23 87 LYS A C 1
ATOM 707 O O . LYS A 1 87 ? -52.219 9.695 4.062 1 21.23 87 LYS A O 1
ATOM 712 N N . PRO A 1 88 ? -50.688 8.469 3.523 1 19.56 88 PRO A N 1
ATOM 713 C CA . PRO A 1 88 ? -51.344 7.676 4.578 1 19.56 88 PRO A CA 1
ATOM 714 C C . PRO A 1 88 ? -50.938 8.141 5.98 1 19.56 88 PRO A C 1
ATOM 716 O O . PRO A 1 88 ? -49.844 8.625 6.191 1 19.56 88 PRO A O 1
ATOM 719 N N . LYS A 1 89 ? -51.938 8.336 6.93 1 20.97 89 LYS A N 1
ATOM 720 C CA . LYS A 1 89 ? -52.125 8.891 8.266 1 20.97 89 LYS A CA 1
ATOM 721 C C . LYS A 1 89 ? -51.5 8.008 9.328 1 20.97 89 LYS A C 1
ATOM 723 O O . LYS A 1 89 ? -51.875 6.84 9.484 1 20.97 89 LYS A O 1
ATOM 728 N N . LEU A 1 90 ? -50.156 8.047 9.523 1 19.88 90 LEU A N 1
ATOM 729 C CA . LEU A 1 90 ? -49.375 7.176 10.398 1 19.88 90 LEU A CA 1
ATOM 730 C C . LEU A 1 90 ? -49.906 7.23 11.828 1 19.88 90 LEU A C 1
ATOM 732 O O . LEU A 1 90 ? -50.125 8.32 12.375 1 19.88 90 LEU A O 1
ATOM 736 N N . PRO A 1 91 ? -50.5 6.133 12.336 1 19.67 91 PRO A N 1
ATOM 737 C CA . PRO A 1 91 ? -51.219 6.039 13.609 1 19.67 91 PRO A CA 1
ATOM 738 C C . PRO A 1 91 ? -50.344 6.359 14.812 1 19.67 91 PRO A C 1
ATOM 740 O O . PRO A 1 91 ? -49.094 6.242 14.727 1 19.67 91 PRO A O 1
ATOM 743 N N . GLU A 1 92 ? -50.875 7 15.883 1 20.59 92 GLU A N 1
ATOM 744 C CA . GLU A 1 92 ? -50.562 7.711 17.125 1 20.59 92 GLU A CA 1
ATOM 745 C C . GLU A 1 92 ? -50.031 6.762 18.188 1 20.59 92 GLU A C 1
ATOM 747 O O . GLU A 1 92 ? -49.812 7.164 19.344 1 20.59 92 GLU A O 1
ATOM 752 N N . GLN A 1 93 ? -49.25 5.68 17.812 1 19.7 93 GLN A N 1
ATOM 753 C CA . GLN A 1 93 ? -49.25 4.715 18.906 1 19.7 93 GLN A CA 1
ATOM 754 C C . GLN A 1 93 ? -48.719 5.344 20.188 1 19.7 93 GLN A C 1
ATOM 756 O O . GLN A 1 93 ? -47.781 6.164 20.141 1 19.7 93 GLN A O 1
ATOM 761 N N . PRO A 1 94 ? -49.344 5.066 21.391 1 20.31 94 PRO A N 1
ATOM 762 C CA . PRO A 1 94 ? -49.406 5.695 22.719 1 20.31 94 PRO A CA 1
ATOM 763 C C . PRO A 1 94 ? -48.094 5.57 23.5 1 20.31 94 PRO A C 1
ATOM 765 O O . PRO A 1 94 ? -47.281 4.684 23.203 1 20.31 94 PRO A O 1
ATOM 768 N N . PRO A 1 95 ? -47.719 6.535 24.297 1 20.66 95 PRO A N 1
ATOM 769 C CA . PRO A 1 95 ? -46.531 6.988 25.016 1 20.66 95 PRO A CA 1
ATOM 770 C C . PRO A 1 95 ? -46.094 6.031 26.125 1 20.66 95 PRO A C 1
ATOM 772 O O . PRO A 1 95 ? -46.875 5.754 27.031 1 20.66 95 PRO A O 1
ATOM 775 N N . PRO A 1 96 ? -45.469 4.867 25.75 1 19.14 96 PRO A N 1
ATOM 776 C CA . PRO A 1 96 ? -45.312 3.848 26.781 1 19.14 96 PRO A CA 1
ATOM 777 C C . PRO A 1 96 ? -44.75 4.418 28.094 1 19.14 96 PRO A C 1
ATOM 779 O O . PRO A 1 96 ? -44.094 5.453 28.094 1 19.14 96 PRO A O 1
ATOM 782 N N . ALA A 1 97 ? -45.281 3.924 29.25 1 19.67 97 ALA A N 1
ATOM 783 C CA . ALA A 1 97 ? -45.344 4.254 30.672 1 19.67 97 ALA A CA 1
ATOM 784 C C . ALA A 1 97 ? -43.969 4.207 31.312 1 19.67 97 ALA A C 1
ATOM 786 O O . ALA A 1 97 ? -43.062 3.521 30.812 1 19.67 97 ALA A O 1
ATOM 787 N N . ALA A 1 98 ? -43.688 5.082 32.25 1 19.72 98 ALA A N 1
ATOM 788 C CA . ALA A 1 98 ? -42.625 5.742 33 1 19.72 98 ALA A CA 1
ATOM 789 C C . ALA A 1 98 ? -41.938 4.77 33.969 1 19.72 98 ALA A C 1
ATOM 791 O O . ALA A 1 98 ? -42.562 4.305 34.938 1 19.72 98 ALA A O 1
ATOM 792 N N . PRO A 1 99 ? -41.344 3.609 33.375 1 19.69 99 PRO A N 1
ATOM 793 C CA . PRO A 1 99 ? -41.062 2.598 34.406 1 19.69 99 PRO A CA 1
ATOM 794 C C . PRO A 1 99 ? -40.312 3.166 35.594 1 19.69 99 PRO A C 1
ATOM 796 O O . PRO A 1 99 ? -39.625 4.184 35.469 1 19.69 99 PRO A O 1
ATOM 799 N N . GLY A 1 100 ? -40.75 2.842 36.812 1 18.83 100 GLY A N 1
ATOM 800 C CA . GLY A 1 100 ? -40.594 3.246 38.219 1 18.83 100 GLY A CA 1
ATOM 801 C C . GLY A 1 100 ? -39.188 3.129 38.719 1 18.83 100 GLY A C 1
ATOM 802 O O . GLY A 1 100 ? -38.344 2.508 38.062 1 18.83 100 GLY A O 1
ATOM 803 N N . PRO A 1 101 ? -38.844 3.666 39.875 1 19.58 101 PRO A N 1
ATOM 804 C CA . PRO A 1 101 ? -37.719 4.273 40.594 1 19.58 101 PRO A CA 1
ATOM 805 C C . PRO A 1 101 ? -36.75 3.238 41.156 1 19.58 101 PRO A C 1
ATOM 807 O O . PRO A 1 101 ? -37.125 2.395 41.969 1 19.58 101 PRO A O 1
ATOM 810 N N . ILE A 1 102 ? -36.156 2.332 40.375 1 20.3 102 ILE A N 1
ATOM 811 C CA . ILE A 1 102 ? -35.594 1.159 41.031 1 20.3 102 ILE A CA 1
ATOM 812 C C . ILE A 1 102 ? -34.625 1.599 42.125 1 20.3 102 ILE A C 1
ATOM 814 O O . ILE A 1 102 ? -33.75 2.441 41.906 1 20.3 102 ILE A O 1
ATOM 818 N N . PRO A 1 103 ? -34.812 1.228 43.406 1 19.88 103 PRO A N 1
ATOM 819 C CA . PRO A 1 103 ? -34.281 1.622 44.688 1 19.88 103 PRO A CA 1
ATOM 820 C C . PRO A 1 103 ? -32.812 1.221 44.875 1 19.88 103 PRO A C 1
ATOM 822 O O . PRO A 1 103 ? -32.438 0.104 44.5 1 19.88 103 PRO A O 1
ATOM 825 N N . ILE A 1 104 ? -31.859 2.08 44.562 1 18.88 104 ILE A N 1
ATOM 826 C CA . ILE A 1 104 ? -30.406 1.955 44.562 1 18.88 104 ILE A CA 1
ATOM 827 C C . ILE A 1 104 ? -29.906 1.526 45.938 1 18.88 104 ILE A C 1
ATOM 829 O O . ILE A 1 104 ? -30.109 2.234 46.938 1 18.88 104 ILE A O 1
ATOM 833 N N . LYS A 1 105 ? -29.938 0.242 46.188 1 17.92 105 LYS A N 1
ATOM 834 C CA . LYS A 1 105 ? -29.562 -0.299 47.5 1 17.92 105 LYS A CA 1
ATOM 835 C C . LYS A 1 105 ? -28.203 0.217 47.969 1 17.92 105 LYS A C 1
ATOM 837 O O . LYS A 1 105 ? -27.297 0.375 47.125 1 17.92 105 LYS A O 1
ATOM 842 N N . PRO A 1 106 ? -27.953 0.651 49.25 1 18.38 106 PRO A N 1
ATOM 843 C CA . PRO A 1 106 ? -27 1.444 50.031 1 18.38 106 PRO A CA 1
ATOM 844 C C . PRO A 1 106 ? -25.688 0.723 50.25 1 18.38 106 PRO A C 1
ATOM 846 O O . PRO A 1 106 ? -24.75 1.299 50.844 1 18.38 106 PRO A O 1
ATOM 849 N N . VAL A 1 107 ? -25.062 0.045 49.281 1 18.67 107 VAL A N 1
ATOM 850 C CA . VAL A 1 107 ? -24.141 -0.95 49.812 1 18.67 107 VAL A CA 1
ATOM 851 C C . VAL A 1 107 ? -23.031 -0.259 50.594 1 18.67 107 VAL A C 1
ATOM 853 O O . VAL A 1 107 ? -22.438 0.722 50.125 1 18.67 107 VAL A O 1
ATOM 856 N N . THR A 1 108 ? -22.859 -0.418 51.906 1 18.08 108 THR A N 1
ATOM 857 C CA . THR A 1 108 ? -22.172 0.082 53.094 1 18.08 108 THR A CA 1
ATOM 858 C C . THR A 1 108 ? -20.703 -0.294 53.094 1 18.08 108 THR A C 1
ATOM 860 O O . THR A 1 108 ? -19.969 -0.07 54.062 1 18.08 108 THR A O 1
ATOM 863 N N . SER A 1 109 ? -20.016 -0.413 51.938 1 17.8 109 SER A N 1
ATOM 864 C CA . SER A 1 109 ? -18.766 -1.159 52.125 1 17.8 109 SER A CA 1
ATOM 865 C C . SER A 1 109 ? -17.828 -0.448 53.094 1 17.8 109 SER A C 1
ATOM 867 O O . SER A 1 109 ? -17.734 0.781 53.094 1 17.8 109 SER A O 1
ATOM 869 N N . GLU A 1 110 ? -17.344 -1.082 54.156 1 18.55 110 GLU A N 1
ATOM 870 C CA . GLU A 1 110 ? -16.578 -0.904 55.375 1 18.55 110 GLU A CA 1
ATOM 871 C C . GLU A 1 110 ? -15.125 -0.551 55.062 1 18.55 110 GLU A C 1
ATOM 873 O O . GLU A 1 110 ? -14.453 -1.262 54.312 1 18.55 110 GLU A O 1
ATOM 878 N N . VAL A 1 111 ? -14.711 0.728 55.094 1 18.86 111 VAL A N 1
ATOM 879 C CA . VAL A 1 111 ? -13.508 1.508 54.812 1 18.86 111 VAL A CA 1
ATOM 880 C C . VAL A 1 111 ? -12.406 1.124 55.781 1 18.86 111 VAL A C 1
ATOM 882 O O . VAL A 1 111 ? -12.516 1.393 57 1 18.86 111 VAL A O 1
ATOM 885 N N . THR A 1 112 ? -11.992 -0.098 55.812 1 17.91 112 THR A N 1
ATOM 886 C CA . THR A 1 112 ? -11.102 -0.344 56.938 1 17.91 112 THR A CA 1
ATOM 887 C C . THR A 1 112 ? -9.914 0.612 56.938 1 17.91 112 THR A C 1
ATOM 889 O O . THR A 1 112 ? -9.398 0.938 55.844 1 17.91 112 THR A O 1
ATOM 892 N N . GLN A 1 113 ? -9.484 1.257 58.094 1 17.88 113 GLN A N 1
ATOM 893 C CA . GLN A 1 113 ? -8.727 2.359 58.656 1 17.88 113 GLN A CA 1
ATOM 894 C C . GLN A 1 113 ? -7.223 2.09 58.594 1 17.88 113 GLN A C 1
ATOM 896 O O . GLN A 1 113 ? -6.422 2.92 59.031 1 17.88 113 GLN A O 1
ATOM 901 N N . VAL A 1 114 ? -6.719 1.354 57.594 1 19.77 114 VAL A N 1
ATOM 902 C CA . VAL A 1 114 ? -5.398 0.901 58.031 1 19.77 114 VAL A CA 1
ATOM 903 C C . VAL A 1 114 ? -4.527 2.105 58.375 1 19.77 114 VAL A C 1
ATOM 905 O O . VAL A 1 114 ? -4.586 3.139 57.719 1 19.77 114 VAL A O 1
ATOM 908 N N . GLU A 1 115 ? -3.852 2.129 59.531 1 17.86 115 GLU A N 1
ATOM 909 C CA . GLU A 1 115 ? -3.078 2.939 60.469 1 17.86 115 GLU A CA 1
ATOM 910 C C . GLU A 1 115 ? -1.801 3.463 59.812 1 17.86 115 GLU A C 1
ATOM 912 O O . GLU A 1 115 ? -1.081 2.711 59.156 1 17.86 115 GLU A O 1
ATOM 917 N N . ASP A 1 116 ? -1.663 4.793 59.656 1 18.23 116 ASP A N 1
ATOM 918 C CA . ASP A 1 116 ? -0.834 5.836 59.031 1 18.23 116 ASP A CA 1
ATOM 919 C C . ASP A 1 116 ? 0.545 5.883 59.688 1 18.23 116 ASP A C 1
ATOM 921 O O . ASP A 1 116 ? 1.296 6.844 59.5 1 18.23 116 ASP A O 1
ATOM 925 N N . ASP A 1 117 ? 0.926 4.969 60.531 1 16.28 117 ASP A N 1
ATOM 926 C CA . ASP A 1 117 ? 1.753 5.562 61.562 1 16.28 117 ASP A CA 1
ATOM 927 C C . ASP A 1 117 ? 2.943 6.309 60.969 1 16.28 117 ASP A C 1
ATOM 929 O O . ASP A 1 117 ? 3.178 7.473 61.281 1 16.28 117 ASP A O 1
ATOM 933 N N . GLU A 1 118 ? 4.148 5.695 61.031 1 17.33 118 GLU A N 1
ATOM 934 C CA . GLU A 1 118 ? 5.262 6.207 61.812 1 17.33 118 GLU A CA 1
ATOM 935 C C . GLU A 1 118 ? 6.039 7.277 61.062 1 17.33 118 GLU A C 1
ATOM 937 O O . GLU A 1 118 ? 6.289 8.359 61.562 1 17.33 118 GLU A O 1
ATOM 942 N N . LEU A 1 119 ? 7.18 6.934 60.312 1 17.03 119 LEU A N 1
ATOM 943 C CA . LEU A 1 119 ? 8.516 7.266 60.812 1 17.03 119 LEU A CA 1
ATOM 944 C C . LEU A 1 119 ? 9.008 8.57 60.188 1 17.03 119 LEU A C 1
ATOM 946 O O . LEU A 1 119 ? 9.688 9.359 60.844 1 17.03 119 LEU A O 1
ATOM 950 N N . PHE A 1 120 ? 8.914 8.797 58.812 1 19.03 120 PHE A N 1
ATOM 951 C CA . PHE A 1 120 ? 10.148 9.375 58.312 1 19.03 120 PHE A CA 1
ATOM 952 C C . PHE A 1 120 ? 10.273 10.836 58.719 1 19.03 120 PHE A C 1
ATOM 954 O O . PHE A 1 120 ? 9.297 11.586 58.688 1 19.03 120 PHE A O 1
ATOM 961 N N . SER A 1 121 ? 11.227 11.219 59.594 1 18.03 121 SER A N 1
ATOM 962 C CA . SER A 1 121 ? 11.641 12.445 60.25 1 18.03 121 SER A CA 1
ATOM 963 C C . SER A 1 121 ? 11.875 13.578 59.25 1 18.03 121 SER A C 1
ATOM 965 O O . SER A 1 121 ? 12.586 13.398 58.281 1 18.03 121 SER A O 1
ATOM 967 N N . ALA A 1 122 ? 11.039 14.578 59.219 1 18.7 122 ALA A N 1
ATOM 968 C CA . ALA A 1 122 ? 10.773 15.805 58.469 1 18.7 122 ALA A CA 1
ATOM 969 C C . ALA A 1 122 ? 11.875 16.828 58.688 1 18.7 122 ALA A C 1
ATOM 971 O O . ALA A 1 122 ? 11.977 17.406 59.781 1 18.7 122 ALA A O 1
ATOM 972 N N . SER A 1 123 ? 13.141 16.469 58.406 1 19.48 123 SER A N 1
ATOM 973 C CA . SER A 1 123 ? 14.125 17.469 58.812 1 19.48 123 SER A CA 1
ATOM 974 C C . SER A 1 123 ? 13.656 18.875 58.438 1 19.48 123 SER A C 1
ATOM 976 O O . SER A 1 123 ? 13 19.062 57.406 1 19.48 123 SER A O 1
ATOM 978 N N . GLN A 1 124 ? 13.648 19.797 59.438 1 18.61 124 GLN A N 1
ATOM 979 C CA . GLN A 1 124 ? 13.156 21.125 59.75 1 18.61 124 GLN A CA 1
ATOM 980 C C . GLN A 1 124 ? 13.766 22.172 58.812 1 18.61 124 GLN A C 1
ATOM 982 O O . GLN A 1 124 ? 14.867 22.672 59.062 1 18.61 124 GLN A O 1
ATOM 987 N N . ILE A 1 125 ? 13.945 21.922 57.531 1 19.86 125 ILE A N 1
ATOM 988 C CA . ILE A 1 125 ? 14.719 22.969 56.844 1 19.86 125 ILE A CA 1
ATOM 989 C C . ILE A 1 125 ? 14.102 24.328 57.125 1 19.86 125 ILE A C 1
ATOM 991 O O . ILE A 1 125 ? 12.875 24.484 57.094 1 19.86 125 ILE A O 1
ATOM 995 N N . ASP A 1 126 ? 14.828 25.203 57.812 1 19.69 126 ASP A N 1
ATOM 996 C CA . ASP A 1 126 ? 14.562 26.484 58.438 1 19.69 126 ASP A CA 1
ATOM 997 C C . ASP A 1 126 ? 13.836 27.438 57.5 1 19.69 126 ASP A C 1
ATOM 999 O O . ASP A 1 126 ? 14.133 27.484 56.312 1 19.69 126 ASP A O 1
ATOM 1003 N N . PRO A 1 127 ? 12.633 27.922 57.844 1 19.95 127 PRO A N 1
ATOM 1004 C CA . PRO A 1 127 ? 11.594 28.703 57.188 1 19.95 127 PRO A CA 1
ATOM 1005 C C . PRO A 1 127 ? 12.102 30.047 56.656 1 19.95 127 PRO A C 1
ATOM 1007 O O . PRO A 1 127 ? 11.414 30.719 55.906 1 19.95 127 PRO A O 1
ATOM 1010 N N . LYS A 1 128 ? 13.102 30.656 57.469 1 20.91 128 LYS A N 1
ATOM 1011 C CA . LYS A 1 128 ? 13.055 32.094 57.625 1 20.91 128 LYS A CA 1
ATOM 1012 C C . LYS A 1 128 ? 13.477 32.812 56.344 1 20.91 128 LYS A C 1
ATOM 1014 O O . LYS A 1 128 ? 13.539 34.062 56.312 1 20.91 128 LYS A O 1
ATOM 1019 N N . GLN A 1 129 ? 14.352 32.188 55.594 1 20.08 129 GLN A N 1
ATOM 1020 C CA . GLN A 1 129 ? 15.078 33.281 54.938 1 20.08 129 GLN A CA 1
ATOM 1021 C C . GLN A 1 129 ? 14.148 34.094 54.031 1 20.08 129 GLN A C 1
ATOM 1023 O O . GLN A 1 129 ? 13.406 33.5 53.25 1 20.08 129 GLN A O 1
ATOM 1028 N N . ASP A 1 130 ? 13.812 35.406 54.406 1 20.97 130 ASP A N 1
ATOM 1029 C CA . ASP A 1 130 ? 12.883 36.438 53.969 1 20.97 130 ASP A CA 1
ATOM 1030 C C . ASP A 1 130 ? 13.102 36.781 52.5 1 20.97 130 ASP A C 1
ATOM 1032 O O . ASP A 1 130 ? 14.133 37.375 52.125 1 20.97 130 ASP A O 1
ATOM 1036 N N . PHE A 1 131 ? 13.086 35.875 51.594 1 20.11 131 PHE A N 1
ATOM 1037 C CA . PHE A 1 131 ? 13.383 36.188 50.188 1 20.11 131 PHE A CA 1
ATOM 1038 C C . PHE A 1 131 ? 12.477 37.281 49.688 1 20.11 131 PHE A C 1
ATOM 1040 O O . PHE A 1 131 ? 11.586 37.062 48.875 1 20.11 131 PHE A O 1
ATOM 1047 N N . SER A 1 132 ? 11.984 38.219 50.656 1 21.88 132 SER A N 1
ATOM 1048 C CA . SER A 1 132 ? 11.016 39.25 50.281 1 21.88 132 SER A CA 1
ATOM 1049 C C . SER A 1 132 ? 11.5 40.094 49.125 1 21.88 132 SER A C 1
ATOM 1051 O O . SER A 1 132 ? 10.703 40.719 48.406 1 21.88 132 SER A O 1
ATOM 1053 N N . SER A 1 133 ? 12.766 40.5 49.188 1 21.91 133 SER A N 1
ATOM 1054 C CA . SER A 1 133 ? 13.086 41.812 48.625 1 21.91 133 SER A CA 1
ATOM 1055 C C . SER A 1 133 ? 13.008 41.781 47.094 1 21.91 133 SER A C 1
ATOM 1057 O O . SER A 1 133 ? 12.672 42.781 46.469 1 21.91 133 SER A O 1
ATOM 1059 N N . ILE A 1 134 ? 13.695 40.844 46.469 1 22.75 134 ILE A N 1
ATOM 1060 C CA . ILE A 1 134 ? 14.312 41.281 45.219 1 22.75 134 ILE A CA 1
ATOM 1061 C C . ILE A 1 134 ? 13.273 41.312 44.094 1 22.75 134 ILE A C 1
ATOM 1063 O O . ILE A 1 134 ? 13.609 41.531 42.938 1 22.75 134 ILE A O 1
ATOM 1067 N N . ILE A 1 135 ? 12.078 40.75 44.375 1 23.7 135 ILE A N 1
ATOM 1068 C CA . ILE A 1 135 ? 11.258 40.656 43.156 1 23.7 135 ILE A CA 1
ATOM 1069 C C . ILE A 1 135 ? 10.852 42.062 42.719 1 23.7 135 ILE A C 1
ATOM 1071 O O . ILE A 1 135 ? 9.922 42.625 43.281 1 23.7 135 ILE A O 1
ATOM 1075 N N . GLN A 1 136 ? 11.75 42.938 42.719 1 22.39 136 GLN A N 1
ATOM 1076 C CA . GLN A 1 136 ? 11.164 44.156 42.188 1 22.39 136 GLN A CA 1
ATOM 1077 C C . GLN A 1 136 ? 10.477 43.875 40.844 1 22.39 136 GLN A C 1
ATOM 1079 O O . GLN A 1 136 ? 11.008 43.156 40 1 22.39 136 GLN A O 1
ATOM 1084 N N . PRO A 1 137 ? 9.141 43.969 40.812 1 23.98 137 PRO A N 1
ATOM 1085 C CA . PRO A 1 137 ? 8.336 43.875 39.594 1 23.98 137 PRO A CA 1
ATOM 1086 C C . PRO A 1 137 ? 8.992 44.562 38.406 1 23.98 137 PRO A C 1
ATOM 1088 O O . PRO A 1 137 ? 9.211 45.781 38.438 1 23.98 137 PRO A O 1
ATOM 1091 N N . SER A 1 138 ? 10.18 44.125 38.062 1 24.09 138 SER A N 1
ATOM 1092 C CA . SER A 1 138 ? 10.672 44.875 36.875 1 24.09 138 SER A CA 1
ATOM 1093 C C . SER A 1 138 ? 9.555 45.125 35.875 1 24.09 138 SER A C 1
ATOM 1095 O O . SER A 1 138 ? 8.789 44.219 35.562 1 24.09 138 SER A O 1
ATOM 1097 N N . ASN A 1 139 ? 8.898 46.281 35.969 1 24.56 139 ASN A N 1
ATOM 1098 C CA . ASN A 1 139 ? 7.984 46.875 35.031 1 24.56 139 ASN A CA 1
ATOM 1099 C C . ASN A 1 139 ? 8.383 46.562 33.594 1 24.56 139 ASN A C 1
ATOM 1101 O O . ASN A 1 139 ? 9.164 47.312 32.969 1 24.56 139 ASN A O 1
ATOM 1105 N N . THR A 1 140 ? 8.898 45.406 33.406 1 25.97 140 THR A N 1
ATOM 1106 C CA . THR A 1 140 ? 9.102 45.156 31.969 1 25.97 140 THR A CA 1
ATOM 1107 C C . THR A 1 140 ? 7.895 45.625 31.172 1 25.97 140 THR A C 1
ATOM 1109 O O . THR A 1 140 ? 6.781 45.125 31.359 1 25.97 140 THR A O 1
ATOM 1112 N N . SER A 1 141 ? 7.82 46.875 30.984 1 25.72 141 SER A N 1
ATOM 1113 C CA . SER A 1 141 ? 6.914 47.562 30.062 1 25.72 141 SER A CA 1
ATOM 1114 C C . SER A 1 141 ? 6.621 46.719 28.828 1 25.72 141 SER A C 1
ATOM 1116 O O . SER A 1 141 ? 7.523 46.438 28.047 1 25.72 141 SER A O 1
ATOM 1118 N N . PHE A 1 142 ? 6.047 45.531 29.047 1 28.53 142 PHE A N 1
ATOM 1119 C CA . PHE A 1 142 ? 5.426 45.062 27.812 1 28.53 142 PHE A CA 1
ATOM 1120 C C . PHE A 1 142 ? 5.047 46.25 26.938 1 28.53 142 PHE A C 1
ATOM 1122 O O . PHE A 1 142 ? 4.219 47.094 27.312 1 28.53 142 PHE A O 1
ATOM 1129 N N . GLY A 1 143 ? 6.117 47 26.531 1 29.12 143 GLY A N 1
ATOM 1130 C CA . GLY A 1 143 ? 5.797 48.062 25.578 1 29.12 143 GLY A CA 1
ATOM 1131 C C . GLY A 1 143 ? 4.504 47.812 24.828 1 29.12 143 GLY A C 1
ATOM 1132 O O . GLY A 1 143 ? 4.371 46.812 24.125 1 29.12 143 GLY A O 1
ATOM 1133 N N . LEU A 1 144 ? 3.398 47.938 25.516 1 31.28 144 LEU A N 1
ATOM 1134 C CA . LEU A 1 144 ? 2.197 48.125 24.703 1 31.28 144 LEU A CA 1
ATOM 1135 C C . LEU A 1 144 ? 2.559 48.562 23.281 1 31.28 144 LEU A C 1
ATOM 1137 O O . LEU A 1 144 ? 3.35 49.469 23.094 1 31.28 144 LEU A O 1
ATOM 1141 N N . ILE A 1 145 ? 2.779 47.562 22.422 1 34.56 145 ILE A N 1
ATOM 1142 C CA . ILE A 1 145 ? 2.877 47.969 21.016 1 34.56 145 ILE A CA 1
ATOM 1143 C C . ILE A 1 145 ? 2.297 49.375 20.828 1 34.56 145 ILE A C 1
ATOM 1145 O O . ILE A 1 145 ? 1.223 49.688 21.359 1 34.56 145 ILE A O 1
ATOM 1149 N N . ALA A 1 146 ? 3.146 50.344 20.766 1 34.62 146 ALA A N 1
ATOM 1150 C CA . ALA A 1 146 ? 2.795 51.656 20.234 1 34.62 146 ALA A CA 1
ATOM 1151 C C . ALA A 1 146 ? 1.444 51.594 19.516 1 34.62 146 ALA A C 1
ATOM 1153 O O . ALA A 1 146 ? 1.073 50.594 18.938 1 34.62 146 ALA A O 1
ATOM 1154 N N . MET A 1 147 ? 0.417 52.281 20.047 1 38.09 147 MET A N 1
ATOM 1155 C CA . MET A 1 147 ? -0.813 52.625 19.344 1 38.09 147 MET A CA 1
ATOM 1156 C C . MET A 1 147 ? -0.627 52.531 17.844 1 38.09 147 MET A C 1
ATOM 1158 O O . MET A 1 147 ? 0.044 53.375 17.234 1 38.09 147 MET A O 1
ATOM 1162 N N . GLU A 1 148 ? -0.093 51.469 17.375 1 41.91 148 GLU A N 1
ATOM 1163 C CA . GLU A 1 148 ? -0.17 51.375 15.922 1 41.91 148 GLU A CA 1
ATOM 1164 C C . GLU A 1 148 ? -1.288 52.281 15.375 1 41.91 148 GLU A C 1
ATOM 1166 O O . GLU A 1 148 ? -2.379 52.312 15.945 1 41.91 148 GLU A O 1
ATOM 1171 N N . ASP A 1 149 ? -0.899 53.188 14.68 1 48.75 149 ASP A N 1
ATOM 1172 C CA . ASP A 1 149 ? -1.588 54.156 13.805 1 48.75 149 ASP A CA 1
ATOM 1173 C C . ASP A 1 149 ? -2.852 53.531 13.211 1 48.75 149 ASP A C 1
ATOM 1175 O O . ASP A 1 149 ? -2.891 52.312 12.938 1 48.75 149 ASP A O 1
ATOM 1179 N N . ASP A 1 150 ? -4.031 54.031 13.57 1 64.06 150 ASP A N 1
ATOM 1180 C CA . ASP A 1 150 ? -5.355 53.938 12.961 1 64.06 150 ASP A CA 1
ATOM 1181 C C . ASP A 1 150 ? -5.25 53.656 11.469 1 64.06 150 ASP A C 1
ATOM 1183 O O . ASP A 1 150 ? -5.184 54.562 10.656 1 64.06 150 ASP A O 1
ATOM 1187 N N . ILE A 1 151 ? -4.688 52.406 11.211 1 78.06 151 ILE A N 1
ATOM 1188 C CA . ILE A 1 151 ? -4.734 52.062 9.797 1 78.06 151 ILE A CA 1
ATOM 1189 C C . ILE A 1 151 ? -6.176 52.156 9.297 1 78.06 151 ILE A C 1
ATOM 1191 O O . ILE A 1 151 ? -7.078 51.531 9.875 1 78.06 151 ILE A O 1
ATOM 1195 N N . PRO A 1 152 ? -6.273 53 8.461 1 86.75 152 PRO A N 1
ATOM 1196 C CA . PRO A 1 152 ? -7.617 53.062 7.891 1 86.75 152 PRO A CA 1
ATOM 1197 C C . PRO A 1 152 ? -8.078 51.688 7.344 1 86.75 152 PRO A C 1
ATOM 1199 O O . PRO A 1 152 ? -7.27 50.938 6.809 1 86.75 152 PRO A O 1
ATOM 1202 N N . ASP A 1 153 ? -9.273 51.375 7.613 1 92.56 153 ASP A N 1
ATOM 1203 C CA . ASP A 1 153 ? -9.867 50.156 7.078 1 92.56 153 ASP A CA 1
ATOM 1204 C C . ASP A 1 153 ? -10.523 50.406 5.723 1 92.56 153 ASP A C 1
ATOM 1206 O O . ASP A 1 153 ? -11.555 51.094 5.645 1 92.56 153 ASP A O 1
ATOM 1210 N N . GLU A 1 154 ? -9.961 49.812 4.711 1 93.94 154 GLU A N 1
ATOM 1211 C CA . GLU A 1 154 ? -10.453 50.031 3.352 1 93.94 154 GLU A CA 1
ATOM 1212 C C . GLU A 1 154 ? -11.422 48.938 2.93 1 93.94 154 GLU A C 1
ATOM 1214 O O . GLU A 1 154 ? -11.953 48.969 1.814 1 93.94 154 GLU A O 1
ATOM 1219 N N . TYR A 1 155 ? -11.641 47.969 3.85 1 94.19 155 TYR A N 1
ATOM 1220 C CA . TYR A 1 155 ? -12.594 46.938 3.516 1 94.19 155 TYR A CA 1
ATOM 1221 C C . TYR A 1 155 ? -14.023 47.469 3.549 1 94.19 155 TYR A C 1
ATOM 1223 O O . TYR A 1 155 ? -14.391 48.188 4.461 1 94.19 155 TYR A O 1
ATOM 1231 N N . GLU A 1 156 ? -14.82 47.094 2.631 1 91.38 156 GLU A N 1
ATOM 1232 C CA . GLU A 1 156 ? -16.234 47.469 2.611 1 91.38 156 GLU A CA 1
ATOM 1233 C C . GLU A 1 156 ? -17.031 46.688 3.656 1 91.38 156 GLU A C 1
ATOM 1235 O O . GLU A 1 156 ? -17.922 47.25 4.293 1 91.38 156 GLU A O 1
ATOM 1240 N N . ASN A 1 157 ? -16.75 45.469 3.775 1 88.81 157 ASN A N 1
ATOM 1241 C CA . ASN A 1 157 ? -17.359 44.562 4.723 1 88.81 157 ASN A CA 1
ATOM 1242 C C . ASN A 1 157 ? -16.5 43.312 4.91 1 88.81 157 ASN A C 1
ATOM 1244 O O . ASN A 1 157 ? -15.359 43.25 4.461 1 88.81 157 ASN A O 1
ATOM 1248 N N . ASP A 1 158 ? -17.078 42.406 5.535 1 85.25 158 ASP A N 1
ATOM 1249 C CA . ASP A 1 158 ? -16.297 41.219 5.848 1 85.25 158 ASP A CA 1
ATOM 1250 C C . ASP A 1 158 ? -16.172 40.281 4.629 1 85.25 158 ASP A C 1
ATOM 1252 O O . ASP A 1 158 ? -15.32 39.406 4.594 1 85.25 158 ASP A O 1
ATOM 1256 N N . ASP A 1 159 ? -16.922 40.562 3.615 1 87.5 159 ASP A N 1
ATOM 1257 C CA . ASP A 1 159 ? -16.891 39.781 2.393 1 87.5 159 ASP A CA 1
ATOM 1258 C C . ASP A 1 159 ? -15.961 40.406 1.356 1 87.5 159 ASP A C 1
ATOM 1260 O O . ASP A 1 159 ? -15.758 39.844 0.273 1 87.5 159 ASP A O 1
ATOM 1264 N N . ASP A 1 160 ? -15.477 41.5 1.75 1 92.81 160 ASP A N 1
ATOM 1265 C CA . ASP A 1 160 ? -14.531 42.188 0.859 1 92.81 160 ASP A CA 1
ATOM 1266 C C . ASP A 1 160 ? -13.344 41.281 0.554 1 92.81 160 ASP A C 1
ATOM 1268 O O . ASP A 1 160 ? -12.797 40.625 1.454 1 92.81 160 ASP A O 1
ATOM 1272 N N . PRO A 1 161 ? -12.898 41.219 -0.654 1 93.06 161 PRO A N 1
ATOM 1273 C CA . PRO A 1 161 ? -11.766 40.344 -0.976 1 93.06 161 PRO A CA 1
ATOM 1274 C C . PRO A 1 161 ? -10.461 40.812 -0.339 1 93.06 161 PRO A C 1
ATOM 1276 O O . PRO A 1 161 ? -9.555 40 -0.125 1 93.06 161 PRO A O 1
ATOM 1279 N N . GLY A 1 162 ? -10.367 42.125 -0.069 1 94.62 162 GLY A N 1
ATOM 1280 C CA . GLY A 1 162 ? -9.203 42.656 0.603 1 94.62 162 GLY A CA 1
ATOM 1281 C C . GLY A 1 162 ? -8.141 43.188 -0.359 1 94.62 162 GLY A C 1
ATOM 1282 O O . GLY A 1 162 ? -7.035 43.531 0.055 1 94.62 162 GLY A O 1
ATOM 1283 N N . PHE A 1 163 ? -8.445 43.188 -1.731 1 95.38 163 PHE A N 1
ATOM 1284 C CA . PHE A 1 163 ? -7.539 43.688 -2.76 1 95.38 163 PHE A CA 1
ATOM 1285 C C . PHE A 1 163 ? -8.32 44.156 -3.975 1 95.38 163 PHE A C 1
ATOM 1287 O O . PHE A 1 163 ? -9.484 43.812 -4.16 1 95.38 163 PHE A O 1
ATOM 1294 N N . ASN A 1 164 ? -7.707 45.062 -4.66 1 94.5 164 ASN A N 1
ATOM 1295 C CA . ASN A 1 164 ? -8.195 45.469 -5.977 1 94.5 164 ASN A CA 1
ATOM 1296 C C . ASN A 1 164 ? -7.434 44.75 -7.094 1 94.5 164 ASN A C 1
ATOM 1298 O O . ASN A 1 164 ? -6.281 44.344 -6.91 1 94.5 164 ASN A O 1
ATOM 1302 N N . ILE A 1 165 ? -8.055 44.531 -8.188 1 94.12 165 ILE A N 1
ATOM 1303 C CA . ILE A 1 165 ? -7.445 43.812 -9.297 1 94.12 165 ILE A CA 1
ATOM 1304 C C . ILE A 1 165 ? -7.277 44.781 -10.484 1 94.12 165 ILE A C 1
ATOM 1306 O O . ILE A 1 165 ? -8.195 45.531 -10.828 1 94.12 165 ILE A O 1
ATOM 1310 N N . VAL A 1 166 ? -6.086 44.781 -11.031 1 92.75 166 VAL A N 1
ATOM 1311 C CA . VAL A 1 166 ? -5.797 45.469 -12.281 1 92.75 166 VAL A CA 1
ATOM 1312 C C . VAL A 1 166 ? -5.32 44.469 -13.328 1 92.75 166 VAL A C 1
ATOM 1314 O O . VAL A 1 166 ? -4.391 43.688 -13.078 1 92.75 166 VAL A O 1
ATOM 1317 N N . GLU A 1 167 ? -5.91 44.5 -14.445 1 90.25 167 GLU A N 1
ATOM 1318 C CA . GLU A 1 167 ? -5.559 43.562 -15.5 1 90.25 167 GLU A CA 1
ATOM 1319 C C . GLU A 1 167 ? -4.699 44.219 -16.578 1 90.25 167 GLU A C 1
ATOM 1321 O O . GLU A 1 167 ? -4.887 45.406 -16.875 1 90.25 167 GLU A O 1
ATOM 1326 N N . CYS A 1 168 ? -3.754 43.5 -17.031 1 87.19 168 CYS A N 1
ATOM 1327 C CA . CYS A 1 168 ? -2.939 43.969 -18.141 1 87.19 168 CYS A CA 1
ATOM 1328 C C . CYS A 1 168 ? -2.461 42.844 -19.016 1 87.19 168 CYS A C 1
ATOM 1330 O O . CYS A 1 168 ? -2.584 41.656 -18.641 1 87.19 168 CYS A O 1
ATOM 1332 N N . LYS A 1 169 ? -2.006 43.156 -20.25 1 83.62 169 LYS A N 1
ATOM 1333 C CA . LYS A 1 169 ? -1.435 42.156 -21.141 1 83.62 169 LYS A CA 1
ATOM 1334 C C . LYS A 1 169 ? -0.035 41.75 -20.703 1 83.62 169 LYS A C 1
ATOM 1336 O O . LYS A 1 169 ? 0.639 42.5 -19.984 1 83.62 169 LYS A O 1
ATOM 1341 N N . HIS A 1 170 ? 0.336 40.656 -21.016 1 85.69 170 HIS A N 1
ATOM 1342 C CA . HIS A 1 170 ? 1.624 40.094 -20.625 1 85.69 170 HIS A CA 1
ATOM 1343 C C . HIS A 1 170 ? 2.773 41 -21.062 1 85.69 170 HIS A C 1
ATOM 1345 O O . HIS A 1 170 ? 3.75 41.156 -20.328 1 85.69 170 HIS A O 1
ATOM 1351 N N . GLU A 1 171 ? 2.576 41.625 -22.266 1 82.06 171 GLU A N 1
ATOM 1352 C CA . GLU A 1 171 ? 3.643 42.469 -22.828 1 82.06 171 GLU A CA 1
ATOM 1353 C C . GLU A 1 171 ? 3.758 43.781 -22.078 1 82.06 171 GLU A C 1
ATOM 1355 O O . GLU A 1 171 ? 4.809 44.438 -22.109 1 82.06 171 GLU A O 1
ATOM 1360 N N . GLU A 1 172 ? 2.695 44.156 -21.391 1 87.88 172 GLU A N 1
ATOM 1361 C CA . GLU A 1 172 ? 2.637 45.469 -20.75 1 87.88 172 GLU A CA 1
ATOM 1362 C C . GLU A 1 172 ? 2.906 45.344 -19.266 1 87.88 172 GLU A C 1
ATOM 1364 O O . GLU A 1 172 ? 2.812 46.344 -18.531 1 87.88 172 GLU A O 1
ATOM 1369 N N . ILE A 1 173 ? 3.225 44.25 -18.734 1 88.69 173 ILE A N 1
ATOM 1370 C CA . ILE A 1 173 ? 3.248 43.969 -17.297 1 88.69 173 ILE A CA 1
ATOM 1371 C C . ILE A 1 173 ? 4.289 44.875 -16.625 1 88.69 173 ILE A C 1
ATOM 1373 O O . ILE A 1 173 ? 4.062 45.375 -15.523 1 88.69 173 ILE A O 1
ATOM 1377 N N . ASN A 1 174 ? 5.406 45.062 -17.281 1 89.19 174 ASN A N 1
ATOM 1378 C CA . ASN A 1 174 ? 6.473 45.875 -16.672 1 89.19 174 ASN A CA 1
ATOM 1379 C C . ASN A 1 174 ? 6.07 47.312 -16.516 1 89.19 174 ASN A C 1
ATOM 1381 O O . ASN A 1 174 ? 6.293 47.938 -15.469 1 89.19 174 ASN A O 1
ATOM 1385 N N . GLN A 1 175 ? 5.48 47.812 -17.547 1 89.38 175 GLN A N 1
ATOM 1386 C CA . GLN A 1 175 ? 5.059 49.188 -17.516 1 89.38 175 GLN A CA 1
ATOM 1387 C C . GLN A 1 175 ? 3.902 49.406 -16.547 1 89.38 175 GLN A C 1
ATOM 1389 O O . GLN A 1 175 ? 3.926 50.312 -15.727 1 89.38 175 GLN A O 1
ATOM 1394 N N . VAL A 1 176 ? 2.99 48.562 -16.609 1 91 176 VAL A N 1
ATOM 1395 C CA . VAL A 1 176 ? 1.795 48.688 -15.781 1 91 176 VAL A CA 1
ATOM 1396 C C . VAL A 1 176 ? 2.158 48.469 -14.312 1 91 176 VAL A C 1
ATOM 1398 O O . VAL A 1 176 ? 1.656 49.188 -13.438 1 91 176 VAL A O 1
ATOM 1401 N N . SER A 1 177 ? 2.986 47.562 -14.023 1 92.12 177 SER A N 1
ATOM 1402 C CA . SER A 1 177 ? 3.428 47.281 -12.664 1 92.12 177 SER A CA 1
ATOM 1403 C C . SER A 1 177 ? 4.117 48.5 -12.047 1 92.12 177 SER A C 1
ATOM 1405 O O . SER A 1 177 ? 3.889 48.812 -10.875 1 92.12 177 SER A O 1
ATOM 1407 N N . LYS A 1 178 ? 4.945 49.125 -12.867 1 91.69 178 LYS A N 1
ATOM 1408 C CA . LYS A 1 178 ? 5.652 50.312 -12.383 1 91.69 178 LYS A CA 1
ATOM 1409 C C . LYS A 1 178 ? 4.68 51.438 -12.062 1 91.69 178 LYS A C 1
ATOM 1411 O O . LYS A 1 178 ? 4.809 52.125 -11.031 1 91.69 178 LYS A O 1
ATOM 1416 N N . GLU A 1 179 ? 3.746 51.625 -12.883 1 92 179 GLU A N 1
ATOM 1417 C CA . GLU A 1 179 ? 2.758 52.688 -12.703 1 92 179 GLU A CA 1
ATOM 1418 C C . GLU A 1 179 ? 1.912 52.438 -11.453 1 92 179 GLU A C 1
ATOM 1420 O O . GLU A 1 179 ? 1.683 53.344 -10.664 1 92 179 GLU A O 1
ATOM 1425 N N . ILE A 1 180 ? 1.52 51.25 -11.359 1 91.75 180 ILE A N 1
ATOM 1426 C CA . ILE A 1 180 ? 0.651 50.906 -10.242 1 91.75 180 ILE A CA 1
ATOM 1427 C C . ILE A 1 180 ? 1.438 50.938 -8.938 1 91.75 180 ILE A C 1
ATOM 1429 O O . ILE A 1 180 ? 0.916 51.375 -7.906 1 91.75 180 ILE A O 1
ATOM 1433 N N . ALA A 1 181 ? 2.65 50.5 -8.953 1 92.56 181 ALA A N 1
ATOM 1434 C CA . ALA A 1 181 ? 3.504 50.531 -7.773 1 92.56 181 ALA A CA 1
ATOM 1435 C C . ALA A 1 181 ? 3.719 51.938 -7.266 1 92.56 181 ALA A C 1
ATOM 1437 O O . ALA A 1 181 ? 3.586 52.219 -6.07 1 92.56 181 ALA A O 1
ATOM 1438 N N . ASP A 1 182 ? 3.945 52.844 -8.18 1 89.88 182 ASP A N 1
ATOM 1439 C CA . ASP A 1 182 ? 4.18 54.219 -7.832 1 89.88 182 ASP A CA 1
ATOM 1440 C C . ASP A 1 182 ? 2.926 54.875 -7.246 1 89.88 182 ASP A C 1
ATOM 1442 O O . ASP A 1 182 ? 3.004 55.625 -6.262 1 89.88 182 ASP A O 1
ATOM 1446 N N . LYS A 1 183 ? 1.869 54.531 -7.801 1 89.69 183 LYS A N 1
ATOM 1447 C CA . LYS A 1 183 ? 0.597 55.094 -7.391 1 89.69 183 LYS A CA 1
ATOM 1448 C C . LYS A 1 183 ? 0.177 54.594 -6.016 1 89.69 183 LYS A C 1
ATOM 1450 O O . LYS A 1 183 ? -0.516 55.312 -5.273 1 89.69 183 LYS A O 1
ATOM 1455 N N . ASN A 1 184 ? 0.622 53.438 -5.684 1 89.38 184 ASN A N 1
ATOM 1456 C CA . ASN A 1 184 ? 0.089 52.812 -4.48 1 89.38 184 ASN A CA 1
ATOM 1457 C C . ASN A 1 184 ? 1.163 52.656 -3.412 1 89.38 184 ASN A C 1
ATOM 1459 O O . ASN A 1 184 ? 0.958 51.938 -2.424 1 89.38 184 ASN A O 1
ATOM 1463 N N . GLY A 1 185 ? 2.404 53.125 -3.596 1 85.75 185 GLY A N 1
ATOM 1464 C CA . GLY A 1 185 ? 3.436 53.156 -2.57 1 85.75 185 GLY A CA 1
ATOM 1465 C C . GLY A 1 185 ? 4.211 51.844 -2.455 1 85.75 185 GLY A C 1
ATOM 1466 O O . GLY A 1 185 ? 4.594 51.438 -1.355 1 85.75 185 GLY A O 1
ATOM 1467 N N . PHE A 1 186 ? 4.367 51.219 -3.525 1 86.88 186 PHE A N 1
ATOM 1468 C CA . PHE A 1 186 ? 5.191 50 -3.57 1 86.88 186 PHE A CA 1
ATOM 1469 C C . PHE A 1 186 ? 6.617 50.344 -3.988 1 86.88 186 PHE A C 1
ATOM 1471 O O . PHE A 1 186 ? 6.848 51.344 -4.699 1 86.88 186 PHE A O 1
ATOM 1478 N N . PRO A 1 187 ? 7.496 49.594 -3.377 1 87.69 187 PRO A N 1
ATOM 1479 C CA . PRO A 1 187 ? 7.414 48.281 -2.756 1 87.69 187 PRO A CA 1
ATOM 1480 C C . PRO A 1 187 ? 7.262 48.344 -1.238 1 87.69 187 PRO A C 1
ATOM 1482 O O . PRO A 1 187 ? 7.148 47.312 -0.578 1 87.69 187 PRO A O 1
ATOM 1485 N N . ASP A 1 188 ? 7.191 49.531 -0.644 1 82.81 188 ASP A N 1
ATOM 1486 C CA . ASP A 1 188 ? 7.23 49.688 0.804 1 82.81 188 ASP A CA 1
ATOM 1487 C C . ASP A 1 188 ? 6.031 49.031 1.477 1 82.81 188 ASP A C 1
ATOM 1489 O O . ASP A 1 188 ? 6.125 48.594 2.619 1 82.81 188 ASP A O 1
ATOM 1493 N N . ARG A 1 189 ? 4.996 48.969 0.765 1 84.56 189 ARG A N 1
ATOM 1494 C CA . ARG A 1 189 ? 3.773 48.406 1.322 1 84.56 189 ARG A CA 1
ATOM 1495 C C . ARG A 1 189 ? 3.867 46.875 1.402 1 84.56 189 ARG A C 1
ATOM 1497 O O . ARG A 1 189 ? 3.082 46.25 2.105 1 84.56 189 ARG A O 1
ATOM 1504 N N . ALA A 1 190 ? 4.777 46.406 0.672 1 82.69 190 ALA A N 1
ATOM 1505 C CA . ALA A 1 190 ? 4.867 44.969 0.617 1 82.69 190 ALA A CA 1
ATOM 1506 C C . ALA A 1 190 ? 6.125 44.469 1.316 1 82.69 190 ALA A C 1
ATOM 1508 O O . ALA A 1 190 ? 6.25 43.25 1.608 1 82.69 190 ALA A O 1
ATOM 1509 N N . MET A 1 191 ? 7.039 45.312 1.562 1 83.25 191 MET A N 1
ATOM 1510 C CA . MET A 1 191 ? 8.328 44.906 2.098 1 83.25 191 MET A CA 1
ATOM 1511 C C . MET A 1 191 ? 8.758 45.812 3.248 1 83.25 191 MET A C 1
ATOM 1513 O O . MET A 1 191 ? 8.859 47.031 3.084 1 83.25 191 MET A O 1
ATOM 1517 N N . SER A 1 192 ? 8.867 45.219 4.371 1 77.75 192 SER A N 1
ATOM 1518 C CA . SER A 1 192 ? 9.297 46 5.531 1 77.75 192 SER A CA 1
ATOM 1519 C C . SER A 1 192 ? 10.812 46 5.66 1 77.75 192 SER A C 1
ATOM 1521 O O . SER A 1 192 ? 11.484 45.062 5.273 1 77.75 192 SER A O 1
ATOM 1523 N N . LYS A 1 193 ? 11.328 47.156 6.02 1 67.5 193 LYS A N 1
ATOM 1524 C CA . LYS A 1 193 ? 12.766 47.281 6.262 1 67.5 193 LYS A CA 1
ATOM 1525 C C . LYS A 1 193 ? 13.18 46.5 7.5 1 67.5 193 LYS A C 1
ATOM 1527 O O . LYS A 1 193 ? 12.375 46.281 8.414 1 67.5 193 LYS A O 1
ATOM 1532 N N . PRO A 1 194 ? 14.336 45.875 7.363 1 61.09 194 PRO A N 1
ATOM 1533 C CA . PRO A 1 194 ? 14.812 45.094 8.5 1 61.09 194 PRO A CA 1
ATOM 1534 C C . PRO A 1 194 ? 14.727 45.844 9.82 1 61.09 194 PRO A C 1
ATOM 1536 O O . PRO A 1 194 ? 15.039 47.031 9.883 1 61.09 194 PRO A O 1
ATOM 1539 N N . ARG A 1 195 ? 13.766 45.594 10.586 1 55.62 195 ARG A N 1
ATOM 1540 C CA . ARG A 1 195 ? 13.711 46.219 11.906 1 55.62 195 ARG A CA 1
ATOM 1541 C C . ARG A 1 195 ? 14.875 45.75 12.781 1 55.62 195 ARG A C 1
ATOM 1543 O O . ARG A 1 195 ? 15.32 44.625 12.664 1 55.62 195 ARG A O 1
ATOM 1550 N N . PRO A 1 196 ? 15.656 46.75 13.312 1 49.06 196 PRO A N 1
ATOM 1551 C CA . PRO A 1 196 ? 16.688 46.281 14.258 1 49.06 196 PRO A CA 1
ATOM 1552 C C . PRO A 1 196 ? 16.172 45.219 15.211 1 49.06 196 PRO A C 1
ATOM 1554 O O . PRO A 1 196 ? 14.969 45.125 15.477 1 49.06 196 PRO A O 1
ATOM 1557 N N . PRO A 1 197 ? 16.906 44.125 15.359 1 44.38 197 PRO A N 1
ATOM 1558 C CA . PRO A 1 197 ? 16.453 43.125 16.297 1 44.38 197 PRO A CA 1
ATOM 1559 C C . PRO A 1 197 ? 15.758 43.719 17.531 1 44.38 197 PRO A C 1
ATOM 1561 O O . PRO A 1 197 ? 16.266 44.656 18.125 1 44.38 197 PRO A O 1
ATOM 1564 N N . ASP A 1 198 ? 14.641 44.062 17.516 1 40.69 198 ASP A N 1
ATOM 1565 C CA . ASP A 1 198 ? 13.961 44.562 18.703 1 40.69 198 ASP A CA 1
ATOM 1566 C C . ASP A 1 198 ? 14.625 44.062 19.984 1 40.69 198 ASP A C 1
ATOM 1568 O O . ASP A 1 198 ? 14.93 42.875 20.094 1 40.69 198 ASP A O 1
ATOM 1572 N N . SER A 1 199 ? 15.336 44.906 20.734 1 35.62 199 SER A N 1
ATOM 1573 C CA . SER A 1 199 ? 15.867 44.75 22.078 1 35.62 199 SER A CA 1
ATOM 1574 C C . SER A 1 199 ? 14.875 44.031 22.984 1 35.62 199 SER A C 1
ATOM 1576 O O . SER A 1 199 ? 15.055 44 24.203 1 35.62 199 SER A O 1
ATOM 1578 N N . ARG A 1 200 ? 13.672 43.906 22.578 1 34.88 200 ARG A N 1
ATOM 1579 C CA . ARG A 1 200 ? 12.781 43.469 23.641 1 34.88 200 ARG A CA 1
ATOM 1580 C C . ARG A 1 200 ? 13.281 42.156 24.266 1 34.88 200 ARG A C 1
ATOM 1582 O O . ARG A 1 200 ? 13.391 42.062 25.484 1 34.88 200 ARG A O 1
ATOM 1589 N N . LEU A 1 201 ? 12.688 40.969 23.844 1 33.97 201 LEU A N 1
ATOM 1590 C CA . LEU A 1 201 ? 12.844 39.781 24.688 1 33.97 201 LEU A CA 1
ATOM 1591 C C . LEU A 1 201 ? 14.281 39.281 24.656 1 33.97 201 LEU A C 1
ATOM 1593 O O . LEU A 1 201 ? 14.93 39.281 23.609 1 33.97 201 LEU A O 1
ATOM 1597 N N . GLY A 1 202 ? 15.086 39.438 25.672 1 31.81 202 GLY A N 1
ATOM 1598 C CA . GLY A 1 202 ? 16.266 38.781 26.219 1 31.81 202 GLY A CA 1
ATOM 1599 C C . GLY A 1 202 ? 16.469 37.375 25.641 1 31.81 202 GLY A C 1
ATOM 1600 O O . GLY A 1 202 ? 17.203 36.562 26.219 1 31.81 202 GLY A O 1
ATOM 1601 N N . PHE A 1 203 ? 15.398 36.844 25.031 1 30.55 203 PHE A N 1
ATOM 1602 C CA . PHE A 1 203 ? 15.695 35.438 24.766 1 30.55 203 PHE A CA 1
ATOM 1603 C C . PHE A 1 203 ? 16.781 35.312 23.703 1 30.55 203 PHE A C 1
ATOM 1605 O O . PHE A 1 203 ? 16.719 35.969 22.672 1 30.55 203 PHE A O 1
ATOM 1612 N N . THR A 1 204 ? 18.016 35.281 24.078 1 30.48 204 THR A N 1
ATOM 1613 C CA . THR A 1 204 ? 19.141 34.812 23.281 1 30.48 204 THR A CA 1
ATOM 1614 C C . THR A 1 204 ? 18.672 33.812 22.234 1 30.48 204 THR A C 1
ATOM 1616 O O . THR A 1 204 ? 17.922 32.875 22.562 1 30.48 204 THR A O 1
ATOM 1619 N N . ARG A 1 205 ? 18.453 34.312 21.016 1 34.12 205 ARG A N 1
ATOM 1620 C CA . ARG A 1 205 ? 18.359 33.281 19.969 1 34.12 205 ARG A CA 1
ATOM 1621 C C . ARG A 1 205 ? 19.172 32.062 20.312 1 34.12 205 ARG A C 1
ATOM 1623 O O . ARG A 1 205 ? 20.359 32.156 20.578 1 34.12 205 ARG A O 1
ATOM 1630 N N . ASP A 1 206 ? 18.656 31.172 21.078 1 32.84 206 ASP A N 1
ATOM 1631 C CA . ASP A 1 206 ? 19.391 29.922 21.203 1 32.84 206 ASP A CA 1
ATOM 1632 C C . ASP A 1 206 ? 19.969 29.484 19.859 1 32.84 206 ASP A C 1
ATOM 1634 O O . ASP A 1 206 ? 19.234 28.984 19 1 32.84 206 ASP A O 1
ATOM 1638 N N . GLU A 1 207 ? 20.75 30.328 19.234 1 34.09 207 GLU A N 1
ATOM 1639 C CA . GLU A 1 207 ? 21.578 29.922 18.109 1 34.09 207 GLU A CA 1
ATOM 1640 C C . GLU A 1 207 ? 22.078 28.484 18.281 1 34.09 207 GLU A C 1
ATOM 1642 O O . GLU A 1 207 ? 22.875 28 17.469 1 34.09 207 GLU A O 1
ATOM 1647 N N . SER A 1 208 ? 21.844 27.969 19.422 1 34.06 208 SER A N 1
ATOM 1648 C CA . SER A 1 208 ? 22.375 26.625 19.656 1 34.06 208 SER A CA 1
ATOM 1649 C C . SER A 1 208 ? 21.844 25.625 18.641 1 34.06 208 SER A C 1
ATOM 1651 O O . SER A 1 208 ? 22.234 24.453 18.656 1 34.06 208 SER A O 1
ATOM 1653 N N . ILE A 1 209 ? 20.797 26.031 17.922 1 36.16 209 ILE A N 1
ATOM 1654 C CA . ILE A 1 209 ? 20.25 24.938 17.109 1 36.16 209 ILE A CA 1
ATOM 1655 C C . ILE A 1 209 ? 21.234 24.578 16 1 36.16 209 ILE A C 1
ATOM 1657 O O . ILE A 1 209 ? 21.344 23.422 15.602 1 36.16 209 ILE A O 1
ATOM 1661 N N . LEU A 1 210 ? 21.938 25.641 15.383 1 35.62 210 LEU A N 1
ATOM 1662 C CA . LEU A 1 210 ? 22.766 25.312 14.234 1 35.62 210 LEU A CA 1
ATOM 1663 C C . LEU A 1 210 ? 24.109 24.734 14.68 1 35.62 210 LEU A C 1
ATOM 1665 O O . LEU A 1 210 ? 24.875 24.234 13.852 1 35.62 210 LEU A O 1
ATOM 1669 N N . GLU A 1 211 ? 24.656 25.25 15.797 1 34.5 211 GLU A N 1
ATOM 1670 C CA . GLU A 1 211 ? 26.031 24.859 16.078 1 34.5 211 GLU A CA 1
ATOM 1671 C C . GLU A 1 211 ? 26.156 23.359 16.281 1 34.5 211 GLU A C 1
ATOM 1673 O O . GLU A 1 211 ? 27.266 22.828 16.344 1 34.5 211 GLU A O 1
ATOM 1678 N N . ASP A 1 212 ? 25.188 22.812 16.922 1 34.5 212 ASP A N 1
ATOM 1679 C CA . ASP A 1 212 ? 25.516 21.453 17.359 1 34.5 212 ASP A CA 1
ATOM 1680 C C . ASP A 1 212 ? 25.688 20.531 16.156 1 34.5 212 ASP A C 1
ATOM 1682 O O . ASP A 1 212 ? 24.875 19.641 15.93 1 34.5 212 ASP A O 1
ATOM 1686 N N . LYS A 1 213 ? 26.203 21 15.211 1 37.62 213 LYS A N 1
ATOM 1687 C CA . LYS A 1 213 ? 26.578 20.078 14.156 1 37.62 213 LYS A CA 1
ATOM 1688 C C . LYS A 1 213 ? 27.422 18.922 14.711 1 37.62 213 LYS A C 1
ATOM 1690 O O . LYS A 1 213 ? 27.797 18.016 13.977 1 37.62 213 LYS A O 1
ATOM 1695 N N . LYS A 1 214 ? 28.266 19.375 15.703 1 36.31 214 LYS A N 1
ATOM 1696 C CA . LYS A 1 214 ? 29.266 18.344 15.992 1 36.31 214 LYS A CA 1
ATOM 1697 C C . LYS A 1 214 ? 28.609 17.125 16.641 1 36.31 214 LYS A C 1
ATOM 1699 O O . LYS A 1 214 ? 29.266 16.109 16.875 1 36.31 214 LYS A O 1
ATOM 1704 N N . ASN A 1 215 ? 27.594 17.297 17.594 1 44.12 215 ASN A N 1
ATOM 1705 C CA . ASN A 1 215 ? 27.109 16.109 18.281 1 44.12 215 ASN A CA 1
ATOM 1706 C C . ASN A 1 215 ? 26.203 15.273 17.359 1 44.12 215 ASN A C 1
ATOM 1708 O O . ASN A 1 215 ? 25.328 15.82 16.688 1 44.12 215 ASN A O 1
ATOM 1712 N N . GLU A 1 216 ? 26.562 14.062 17 1 55.09 216 GLU A N 1
ATOM 1713 C CA . GLU A 1 216 ? 26.172 12.984 16.094 1 55.09 216 GLU A CA 1
ATOM 1714 C C . GLU A 1 216 ? 24.672 12.742 16.141 1 55.09 216 GLU A C 1
ATOM 1716 O O . GLU A 1 216 ? 24.062 12.406 15.125 1 55.09 216 GLU A O 1
ATOM 1721 N N . ARG A 1 217 ? 24.094 12.93 17.422 1 61.34 217 ARG A N 1
ATOM 1722 C CA . ARG A 1 217 ? 22.688 12.586 17.5 1 61.34 217 ARG A CA 1
ATOM 1723 C C . ARG A 1 217 ? 21.812 13.82 17.266 1 61.34 217 ARG A C 1
ATOM 1725 O O . ARG A 1 217 ? 22.078 14.883 17.828 1 61.34 217 ARG A O 1
ATOM 1732 N N . LEU A 1 218 ? 20.797 13.828 16.359 1 78.12 218 LEU A N 1
ATOM 1733 C CA . LEU A 1 218 ? 19.906 14.906 15.953 1 78.12 218 LEU A CA 1
ATOM 1734 C C . LEU A 1 218 ? 18.859 15.188 17.031 1 78.12 218 LEU A C 1
ATOM 1736 O O . LEU A 1 218 ? 18.406 16.328 17.172 1 78.12 218 LEU A O 1
ATOM 1740 N N . LEU A 1 219 ? 18.578 14.125 17.938 1 87.56 219 LEU A N 1
ATOM 1741 C CA . LEU A 1 219 ? 17.547 14.266 18.953 1 87.56 219 LEU A CA 1
ATOM 1742 C C . LEU A 1 219 ? 18.156 14.383 20.344 1 87.56 219 LEU A C 1
ATOM 1744 O O . LEU A 1 219 ? 19.25 13.859 20.594 1 87.56 219 LEU A O 1
ATOM 1748 N N . PRO A 1 220 ? 17.453 15.109 21.25 1 85.94 220 PRO A N 1
ATOM 1749 C CA . PRO A 1 220 ? 17.984 15.258 22.609 1 85.94 220 PRO A CA 1
ATOM 1750 C C . PRO A 1 220 ? 18.078 13.93 23.359 1 85.94 220 PRO A C 1
ATOM 1752 O O . PRO A 1 220 ? 17.297 13.008 23.094 1 85.94 220 PRO A O 1
ATOM 1755 N N . ASP A 1 221 ? 18.922 13.805 24.359 1 85.44 221 ASP A N 1
ATOM 1756 C CA . ASP A 1 221 ? 19.172 12.578 25.125 1 85.44 221 ASP A CA 1
ATOM 1757 C C . ASP A 1 221 ? 18.016 12.289 26.078 1 85.44 221 ASP A C 1
ATOM 1759 O O . ASP A 1 221 ? 17.859 11.156 26.547 1 85.44 221 ASP A O 1
ATOM 1763 N N . THR A 1 222 ? 17.25 13.273 26.328 1 89.56 222 THR A N 1
ATOM 1764 C CA . THR A 1 222 ? 16.203 13.133 27.328 1 89.56 222 THR A CA 1
ATOM 1765 C C . THR A 1 222 ? 14.953 12.5 26.719 1 89.56 222 THR A C 1
ATOM 1767 O O . THR A 1 222 ? 14.055 12.07 27.453 1 89.56 222 THR A O 1
ATOM 1770 N N . VAL A 1 223 ? 14.992 12.391 25.469 1 93.56 223 VAL A N 1
ATOM 1771 C CA . VAL A 1 223 ? 13.789 11.891 24.828 1 93.56 223 VAL A CA 1
ATOM 1772 C C . VAL A 1 223 ? 13.742 10.367 24.922 1 93.56 223 VAL A C 1
ATOM 1774 O O . VAL A 1 223 ? 14.781 9.695 24.844 1 93.56 223 VAL A O 1
ATOM 1777 N N . LYS A 1 224 ? 12.547 9.883 25.125 1 95.44 224 LYS A N 1
ATOM 1778 C CA . LYS A 1 224 ? 12.305 8.445 25.172 1 95.44 224 LYS A CA 1
ATOM 1779 C C . LYS A 1 224 ? 11.773 7.93 23.844 1 95.44 224 LYS A C 1
ATOM 1781 O O . LYS A 1 224 ? 11.203 8.695 23.062 1 95.44 224 LYS A O 1
ATOM 1786 N N . PHE A 1 225 ? 12.078 6.688 23.578 1 94.75 225 PHE A N 1
ATOM 1787 C CA . PHE A 1 225 ? 11.57 6.039 22.375 1 94.75 225 PHE A CA 1
ATOM 1788 C C . PHE A 1 225 ? 10.75 4.809 22.734 1 94.75 225 PHE A C 1
ATOM 1790 O O . PHE A 1 225 ? 10.992 4.168 23.766 1 94.75 225 PHE A O 1
ATOM 1797 N N . PRO A 1 226 ? 9.719 4.5 21.875 1 93.88 226 PRO A N 1
ATOM 1798 C CA . PRO A 1 226 ? 8.906 3.312 22.141 1 93.88 226 PRO A CA 1
ATOM 1799 C C . PRO A 1 226 ? 9.727 2.025 22.141 1 93.88 226 PRO A C 1
ATOM 1801 O O . PRO A 1 226 ? 10.703 1.912 21.406 1 93.88 226 PRO A O 1
ATOM 1804 N N . ASN A 1 227 ? 9.219 1.113 22.922 1 90.06 227 ASN A N 1
ATOM 1805 C CA . ASN A 1 227 ? 9.883 -0.188 22.953 1 90.06 227 ASN A CA 1
ATOM 1806 C C . ASN A 1 227 ? 9.664 -0.947 21.641 1 90.06 227 ASN A C 1
ATOM 1808 O O . ASN A 1 227 ? 8.523 -1.156 21.219 1 90.06 227 ASN A O 1
ATOM 1812 N N . ALA A 1 228 ? 10.711 -1.344 21.078 1 84.94 228 ALA A N 1
ATOM 1813 C CA . ALA A 1 228 ? 10.633 -2.062 19.797 1 84.94 228 ALA A CA 1
ATOM 1814 C C . ALA A 1 228 ? 10.094 -3.475 20 1 84.94 228 ALA A C 1
ATOM 1816 O O . ALA A 1 228 ? 9.586 -4.09 19.062 1 84.94 228 ALA A O 1
ATOM 1817 N N . ASN A 1 229 ? 10.148 -4.066 21.109 1 87.56 229 ASN A N 1
ATOM 1818 C CA . ASN A 1 229 ? 9.789 -5.453 21.391 1 87.56 229 ASN A CA 1
ATOM 1819 C C . ASN A 1 229 ? 10.477 -6.41 20.422 1 87.56 229 ASN A C 1
ATOM 1821 O O . ASN A 1 229 ? 9.82 -7.254 19.797 1 87.56 229 ASN A O 1
ATOM 1825 N N . ASP A 1 230 ? 11.688 -6.129 20.109 1 90.75 230 ASP A N 1
ATOM 1826 C CA . ASP A 1 230 ? 12.547 -6.898 19.219 1 90.75 230 ASP A CA 1
ATOM 1827 C C . ASP A 1 230 ? 13.914 -7.148 19.844 1 90.75 230 ASP A C 1
ATOM 1829 O O . ASP A 1 230 ? 14.453 -6.289 20.547 1 90.75 230 ASP A O 1
ATOM 1833 N N . ASP A 1 231 ? 14.469 -8.25 19.594 1 89.88 231 ASP A N 1
ATOM 1834 C CA . ASP A 1 231 ? 15.719 -8.641 20.234 1 89.88 231 ASP A CA 1
ATOM 1835 C C . ASP A 1 231 ? 16.922 -7.945 19.578 1 89.88 231 ASP A C 1
ATOM 1837 O O . ASP A 1 231 ? 17.969 -7.793 20.203 1 89.88 231 ASP A O 1
ATOM 1841 N N . TYR A 1 232 ? 16.766 -7.508 18.438 1 93.69 232 TYR A N 1
ATOM 1842 C CA . TYR A 1 232 ? 17.875 -6.949 17.703 1 93.69 232 TYR A CA 1
ATOM 1843 C C . TYR A 1 232 ? 17.781 -5.434 17.609 1 93.69 232 TYR A C 1
ATOM 1845 O O . TYR A 1 232 ? 18.781 -4.727 17.719 1 93.69 232 TYR A O 1
ATOM 1853 N N . TYR A 1 233 ? 16.641 -4.871 17.422 1 95.06 233 TYR A N 1
ATOM 1854 C CA . TYR A 1 233 ? 16.438 -3.434 17.281 1 95.06 233 TYR A CA 1
ATOM 1855 C C . TYR A 1 233 ? 16.109 -2.785 18.625 1 95.06 233 TYR A C 1
ATOM 1857 O O . TYR A 1 233 ? 15.492 -3.406 19.484 1 95.06 233 TYR A O 1
ATOM 1865 N N . PRO A 1 234 ? 16.609 -1.601 18.75 1 95.25 234 PRO A N 1
ATOM 1866 C CA . PRO A 1 234 ? 17.25 -0.679 17.812 1 95.25 234 PRO A CA 1
ATOM 1867 C C . PRO A 1 234 ? 18.734 -0.992 17.609 1 95.25 234 PRO A C 1
ATOM 1869 O O . PRO A 1 234 ? 19.375 -1.566 18.484 1 95.25 234 PRO A O 1
ATOM 1872 N N . VAL A 1 235 ? 19.219 -0.652 16.406 1 95.31 235 VAL A N 1
ATOM 1873 C CA . VAL A 1 235 ? 20.625 -0.859 16.062 1 95.31 235 VAL A CA 1
ATOM 1874 C C . VAL A 1 235 ? 21.172 0.37 15.336 1 95.31 235 VAL A C 1
ATOM 1876 O O . VAL A 1 235 ? 20.453 1.006 14.555 1 95.31 235 VAL A O 1
ATOM 1879 N N . GLU A 1 236 ? 22.359 0.74 15.664 1 91.75 236 GLU A N 1
ATOM 1880 C CA . GLU A 1 236 ? 23 1.88 15.008 1 91.75 236 GLU A CA 1
ATOM 1881 C C . GLU A 1 236 ? 23.984 1.422 13.945 1 91.75 236 GLU A C 1
ATOM 1883 O O . GLU A 1 236 ? 24.828 0.56 14.203 1 91.75 236 GLU A O 1
ATOM 1888 N N . PHE A 1 237 ? 23.734 1.89 12.766 1 88.94 237 PHE A N 1
ATOM 1889 C CA . PHE A 1 237 ? 24.641 1.622 11.641 1 88.94 237 PHE A CA 1
ATOM 1890 C C . PHE A 1 237 ? 24.844 2.879 10.805 1 88.94 237 PHE A C 1
ATOM 1892 O O . PHE A 1 237 ? 23.875 3.5 10.359 1 88.94 237 PHE A O 1
ATOM 1899 N N . GLU A 1 238 ? 26.078 3.311 10.523 1 84.19 238 GLU A N 1
ATOM 1900 C CA . GLU A 1 238 ? 26.453 4.465 9.711 1 84.19 238 GLU A CA 1
ATOM 1901 C C . GLU A 1 238 ? 25.703 5.715 10.148 1 84.19 238 GLU A C 1
ATOM 1903 O O . GLU A 1 238 ? 25.078 6.387 9.328 1 84.19 238 GLU A O 1
ATOM 1908 N N . ASN A 1 239 ? 25.625 5.934 11.414 1 85.69 239 ASN A N 1
ATOM 1909 C CA . ASN A 1 239 ? 25.062 7.129 12.031 1 85.69 239 ASN A CA 1
ATOM 1910 C C . ASN A 1 239 ? 23.547 7.172 11.883 1 85.69 239 ASN A C 1
ATOM 1912 O O . ASN A 1 239 ? 22.953 8.25 11.867 1 85.69 239 ASN A O 1
ATOM 1916 N N . VAL A 1 240 ? 23.031 6.031 11.562 1 90.81 240 VAL A N 1
ATOM 1917 C CA . VAL A 1 240 ? 21.578 5.906 11.531 1 90.81 240 VAL A CA 1
ATOM 1918 C C . VAL A 1 240 ? 21.109 4.922 12.602 1 90.81 240 VAL A C 1
ATOM 1920 O O . VAL A 1 240 ? 21.703 3.85 12.766 1 90.81 240 VAL A O 1
ATOM 1923 N N . ILE A 1 241 ? 20.203 5.328 13.344 1 94.38 241 ILE A N 1
ATOM 1924 C CA . ILE A 1 241 ? 19.625 4.426 14.328 1 94.38 241 ILE A CA 1
ATOM 1925 C C . ILE A 1 241 ? 18.344 3.811 13.758 1 94.38 241 ILE A C 1
ATOM 1927 O O . ILE A 1 241 ? 17.328 4.496 13.609 1 94.38 241 ILE A O 1
ATOM 1931 N N . TYR A 1 242 ? 18.453 2.51 13.453 1 95.69 242 TYR A N 1
ATOM 1932 C CA . TYR A 1 242 ? 17.281 1.771 12.961 1 95.69 242 TYR A CA 1
ATOM 1933 C C . TYR A 1 242 ? 16.438 1.259 14.117 1 95.69 242 TYR A C 1
ATOM 1935 O O . TYR A 1 242 ? 16.969 0.665 15.062 1 95.69 242 TYR A O 1
ATOM 1943 N N . ASP A 1 243 ? 15.18 1.541 14.078 1 96.44 243 ASP A N 1
ATOM 1944 C CA . ASP A 1 243 ? 14.203 1.116 15.078 1 96.44 243 ASP A CA 1
ATOM 1945 C C . ASP A 1 243 ? 12.992 0.464 14.422 1 96.44 243 ASP A C 1
ATOM 1947 O O . ASP A 1 243 ? 12.914 0.374 13.195 1 96.44 243 ASP A O 1
ATOM 1951 N N . CYS A 1 244 ? 12.141 -0.151 15.266 1 96.75 244 CYS A N 1
ATOM 1952 C CA . CYS A 1 244 ? 11.008 -0.833 14.641 1 96.75 244 CYS A CA 1
ATOM 1953 C C . CYS A 1 244 ? 9.797 -0.839 15.562 1 96.75 244 CYS A C 1
ATOM 1955 O O . CYS A 1 244 ? 9.914 -0.547 16.75 1 96.75 244 CYS A O 1
ATOM 1957 N N . TYR A 1 245 ? 8.68 -0.943 15.078 1 96.69 245 TYR A N 1
ATOM 1958 C CA . TYR A 1 245 ? 7.461 -1.33 15.789 1 96.69 245 TYR A CA 1
ATOM 1959 C C . TYR A 1 245 ? 6.707 -2.412 15.023 1 96.69 245 TYR A C 1
ATOM 1961 O O . TYR A 1 245 ? 6.953 -2.627 13.836 1 96.69 245 TYR A O 1
ATOM 1969 N N . ASN A 1 246 ? 5.812 -3.152 15.664 1 96.19 246 ASN A N 1
ATOM 1970 C CA . ASN A 1 246 ? 5.059 -4.242 15.047 1 96.19 246 ASN A CA 1
ATOM 1971 C C . ASN A 1 246 ? 3.676 -3.783 14.594 1 96.19 246 ASN A C 1
ATOM 1973 O O . ASN A 1 246 ? 2.896 -3.266 15.398 1 96.19 246 ASN A O 1
ATOM 1977 N N . LEU A 1 247 ? 3.482 -3.889 13.367 1 97.38 247 LEU A N 1
ATOM 1978 C CA . LEU A 1 247 ? 2.141 -3.719 12.82 1 97.38 247 LEU A CA 1
ATOM 1979 C C . LEU A 1 247 ? 1.394 -5.047 12.797 1 97.38 247 LEU A C 1
ATOM 1981 O O . LEU A 1 247 ? 1.799 -5.977 12.094 1 97.38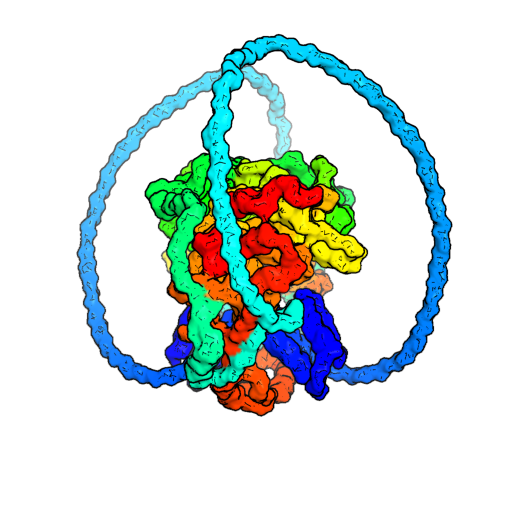 247 LEU A O 1
ATOM 1985 N N . LYS A 1 248 ? 0.33 -5.145 13.531 1 96.88 248 LYS A N 1
ATOM 1986 C CA . LYS A 1 248 ? -0.453 -6.379 13.578 1 96.88 248 LYS A CA 1
ATOM 1987 C C . LYS A 1 248 ? -1.266 -6.559 12.297 1 96.88 248 LYS A C 1
ATOM 1989 O O . LYS A 1 248 ? -2.051 -5.684 11.922 1 96.88 248 LYS A O 1
ATOM 1994 N N . VAL A 1 249 ? -1.015 -7.605 11.547 1 98.12 249 VAL A N 1
ATOM 1995 C CA . VAL A 1 249 ? -1.832 -7.965 10.391 1 98.12 249 VAL A CA 1
ATOM 1996 C C . VAL A 1 249 ? -2.908 -8.961 10.812 1 98.12 249 VAL A C 1
ATOM 1998 O O . VAL A 1 249 ? -2.602 -10.094 11.188 1 98.12 249 VAL A O 1
ATOM 2001 N N . LEU A 1 250 ? -4.145 -8.523 10.812 1 97.69 250 LEU A N 1
ATOM 2002 C CA . LEU A 1 250 ? -5.273 -9.352 11.211 1 97.69 250 LEU A CA 1
ATOM 2003 C C . LEU A 1 250 ? -5.977 -9.945 9.992 1 97.69 250 LEU A C 1
ATOM 2005 O O . LEU A 1 250 ? -6.238 -9.234 9.016 1 97.69 250 LEU A O 1
ATOM 2009 N N . TYR A 1 251 ? -6.246 -11.195 10 1 96 251 TYR A N 1
ATOM 2010 C CA . TYR A 1 251 ? -6.809 -11.859 8.836 1 96 251 TYR A CA 1
ATOM 2011 C C . TYR A 1 251 ? -7.742 -12.992 9.242 1 96 251 TYR A C 1
ATOM 2013 O O . TYR A 1 251 ? -7.777 -13.383 10.414 1 96 251 TYR A O 1
ATOM 2021 N N . ASP A 1 252 ? -8.609 -13.414 8.328 1 94.5 252 ASP A N 1
ATOM 2022 C CA . ASP A 1 252 ? -9.391 -14.648 8.445 1 94.5 252 ASP A CA 1
ATOM 2023 C C . ASP A 1 252 ? -8.516 -15.875 8.203 1 94.5 252 ASP A C 1
ATOM 2025 O O . ASP A 1 252 ? -7.992 -16.062 7.102 1 94.5 252 ASP A O 1
ATOM 2029 N N . ARG A 1 253 ? -8.391 -16.656 9.172 1 93.12 253 ARG A N 1
ATOM 2030 C CA . ARG A 1 253 ? -7.484 -17.812 9.164 1 93.12 253 ARG A CA 1
ATOM 2031 C C . ARG A 1 253 ? -7.805 -18.75 8.008 1 93.12 253 ARG A C 1
ATOM 2033 O O . ARG A 1 253 ? -6.914 -19.438 7.492 1 93.12 253 ARG A O 1
ATOM 2040 N N . GLU A 1 254 ? -8.984 -18.781 7.523 1 92.69 254 GLU A N 1
ATOM 2041 C CA . GLU A 1 254 ? -9.406 -19.812 6.586 1 92.69 254 GLU A CA 1
ATOM 2042 C C . GLU A 1 254 ? -9.797 -19.203 5.238 1 92.69 254 GLU A C 1
ATOM 2044 O O . GLU A 1 254 ? -10.539 -19.828 4.469 1 92.69 254 GLU A O 1
ATOM 2049 N N . LYS A 1 255 ? -9.359 -18.047 5.012 1 93 255 LYS A N 1
ATOM 2050 C CA . LYS A 1 255 ? -9.656 -17.375 3.746 1 93 255 LYS A CA 1
ATOM 2051 C C . LYS A 1 255 ? -8.398 -16.797 3.123 1 93 255 LYS A C 1
ATOM 2053 O O . LYS A 1 255 ? -7.523 -16.297 3.832 1 93 255 LYS A O 1
ATOM 2058 N N . THR A 1 256 ? -8.305 -16.922 1.828 1 92.38 256 THR A N 1
ATOM 2059 C CA . THR A 1 256 ? -7.223 -16.297 1.081 1 92.38 256 THR A CA 1
ATOM 2060 C C . THR A 1 256 ? -7.773 -15.336 0.028 1 92.38 256 THR A C 1
ATOM 2062 O O . THR A 1 256 ? -8.977 -15.32 -0.238 1 92.38 256 THR A O 1
ATOM 2065 N N . GLY A 1 257 ? -6.906 -14.484 -0.484 1 86.56 257 GLY A N 1
ATOM 2066 C CA . GLY A 1 257 ? -7.25 -13.656 -1.633 1 86.56 257 GLY A CA 1
ATOM 2067 C C . GLY A 1 257 ? -7.605 -12.234 -1.26 1 86.56 257 GLY A C 1
ATOM 2068 O O . GLY A 1 257 ? -7.566 -11.867 -0.084 1 86.56 257 GLY A O 1
ATOM 2069 N N . PHE A 1 258 ? -7.98 -11.469 -2.273 1 79.06 258 PHE A N 1
ATOM 2070 C CA . PHE A 1 258 ? -8.266 -10.039 -2.164 1 79.06 258 PHE A CA 1
ATOM 2071 C C . PHE A 1 258 ? -9.703 -9.812 -1.71 1 79.06 258 PHE A C 1
ATOM 2073 O O . PHE A 1 258 ? -10.57 -10.672 -1.915 1 79.06 258 PHE A O 1
ATOM 2080 N N . GLU A 1 259 ? -9.734 -8.719 -1.152 1 85.94 259 GLU A N 1
ATOM 2081 C CA . GLU A 1 259 ? -11.094 -8.266 -0.88 1 85.94 259 GLU A CA 1
ATOM 2082 C C . GLU A 1 259 ? -11.844 -7.973 -2.174 1 85.94 259 GLU A C 1
ATOM 2084 O O . GLU A 1 259 ? -11.25 -7.531 -3.16 1 85.94 259 GLU A O 1
ATOM 2089 N N . GLU A 1 260 ? -13.062 -8.172 -2.156 1 80.75 260 GLU A N 1
ATOM 2090 C CA . GLU A 1 260 ? -13.906 -7.984 -3.334 1 80.75 260 GLU A CA 1
ATOM 2091 C C . GLU A 1 260 ? -13.992 -6.512 -3.727 1 80.75 260 GLU A C 1
ATOM 2093 O O . GLU A 1 260 ? -14.078 -6.184 -4.91 1 80.75 260 GLU A O 1
ATOM 2098 N N . THR A 1 261 ? -13.93 -5.715 -2.65 1 85.81 261 THR A N 1
ATOM 2099 C CA . THR A 1 261 ? -14.023 -4.281 -2.902 1 85.81 261 THR A CA 1
ATOM 2100 C C . THR A 1 261 ? -12.844 -3.545 -2.285 1 85.81 261 THR A C 1
ATOM 2102 O O . THR A 1 261 ? -12.281 -3.988 -1.278 1 85.81 261 THR A O 1
ATOM 2105 N N . LYS A 1 262 ? -12.594 -2.381 -2.896 1 88.94 262 LYS A N 1
ATOM 2106 C CA . LYS A 1 262 ? -11.484 -1.576 -2.396 1 88.94 262 LYS A CA 1
ATOM 2107 C C . LYS A 1 262 ? -11.922 -0.72 -1.209 1 88.94 262 LYS A C 1
ATOM 2109 O O . LYS A 1 262 ? -11.086 -0.268 -0.425 1 88.94 262 LYS A O 1
ATOM 2114 N N . ASP A 1 263 ? -13.156 -0.518 -1.107 1 91.31 263 ASP A N 1
ATOM 2115 C CA . ASP A 1 263 ? -13.672 0.286 -0.004 1 91.31 263 ASP A CA 1
ATOM 2116 C C . ASP A 1 263 ? -13.938 -0.576 1.229 1 91.31 263 ASP A C 1
ATOM 2118 O O . ASP A 1 263 ? -14.43 -1.7 1.112 1 91.31 263 ASP A O 1
ATOM 2122 N N . PHE A 1 264 ? -13.578 -0.066 2.318 1 94.69 264 PHE A N 1
ATOM 2123 C CA . PHE A 1 264 ? -13.898 -0.753 3.564 1 94.69 264 PHE A CA 1
ATOM 2124 C C . PHE A 1 264 ? -15.383 -0.666 3.869 1 94.69 264 PHE A C 1
ATOM 2126 O O . PHE A 1 264 ? -15.945 0.429 3.928 1 94.69 264 PHE A O 1
ATOM 2133 N N . GLN A 1 265 ? -16.016 -1.703 4.148 1 91.56 265 GLN A N 1
ATOM 2134 C CA . GLN A 1 265 ? -17.453 -1.715 4.422 1 91.56 265 GLN A CA 1
ATOM 2135 C C . GLN A 1 265 ? -17.719 -1.456 5.898 1 91.56 265 GLN A C 1
ATOM 2137 O O . GLN A 1 265 ? -17.406 -2.283 6.754 1 91.56 265 GLN A O 1
ATOM 2142 N N . ILE A 1 266 ? -18.297 -0.331 6.152 1 95.06 266 ILE A N 1
ATOM 2143 C CA . ILE A 1 266 ? -18.656 0.036 7.523 1 95.06 266 ILE A CA 1
ATOM 2144 C C . ILE A 1 266 ? -20.125 -0.304 7.789 1 95.06 266 ILE A C 1
ATOM 2146 O O . ILE A 1 266 ? -21.016 0.291 7.191 1 95.06 266 ILE A O 1
ATOM 2150 N N . VAL A 1 267 ? -20.344 -1.265 8.609 1 94.44 267 VAL A N 1
ATOM 2151 C CA . VAL A 1 267 ? -21.688 -1.688 8.984 1 94.44 267 VAL A CA 1
ATOM 2152 C C . VAL A 1 267 ? -21.891 -1.516 10.484 1 94.44 267 VAL A C 1
ATOM 2154 O O . VAL A 1 267 ? -21.156 -2.104 11.289 1 94.44 267 VAL A O 1
ATOM 2157 N N . ILE A 1 268 ? -22.922 -0.762 10.891 1 95.69 268 ILE A N 1
ATOM 2158 C CA . ILE A 1 268 ? -23.203 -0.483 12.297 1 95.69 268 ILE A CA 1
ATOM 2159 C C . ILE A 1 268 ? -23.5 -1.788 13.031 1 95.69 268 ILE A C 1
ATOM 2161 O O . ILE A 1 268 ? -24.203 -2.66 12.516 1 95.69 268 ILE A O 1
ATOM 2165 N N . ASN A 1 269 ? -22.891 -1.963 14.172 1 95 269 ASN A N 1
ATOM 2166 C CA . ASN A 1 269 ? -23.047 -3.082 15.094 1 95 269 ASN A CA 1
ATOM 2167 C C . ASN A 1 269 ? -22.25 -4.301 14.641 1 95 269 ASN A C 1
ATOM 2169 O O . ASN A 1 269 ? -22.25 -5.332 15.312 1 95 269 ASN A O 1
ATOM 2173 N N . SER A 1 270 ? -21.578 -4.145 13.492 1 95.19 270 SER A N 1
ATOM 2174 C CA . SER A 1 270 ? -20.672 -5.219 13.094 1 95.19 270 SER A CA 1
ATOM 2175 C C . SER A 1 270 ? -19.391 -5.184 13.906 1 95.19 270 SER A C 1
ATOM 2177 O O . SER A 1 270 ? -19.125 -4.215 14.617 1 95.19 270 SER A O 1
ATOM 2179 N N . ILE A 1 271 ? -18.719 -6.277 13.875 1 96.56 271 ILE A N 1
ATOM 2180 C CA . ILE A 1 271 ? -17.469 -6.375 14.625 1 96.56 271 ILE A CA 1
ATOM 2181 C C . ILE A 1 271 ? -16.281 -6.434 13.648 1 96.56 271 ILE A C 1
ATOM 2183 O O . ILE A 1 271 ? -16.234 -7.297 12.773 1 96.56 271 ILE A O 1
ATOM 2187 N N . ILE A 1 272 ? -15.344 -5.512 13.82 1 96.69 272 ILE A N 1
ATOM 2188 C CA . ILE A 1 272 ? -14.148 -5.445 12.984 1 96.69 272 ILE A CA 1
ATOM 2189 C C . ILE A 1 272 ? -13.031 -6.281 13.609 1 96.69 272 ILE A C 1
ATOM 2191 O O . ILE A 1 272 ? -12.672 -6.082 14.773 1 96.69 272 ILE A O 1
ATOM 2195 N N . ALA A 1 273 ? -12.539 -7.219 12.852 1 95.31 273 ALA A N 1
ATOM 2196 C CA . ALA A 1 273 ? -11.391 -8.039 13.211 1 95.31 273 ALA A CA 1
ATOM 2197 C C . ALA A 1 273 ? -11.625 -8.758 14.539 1 95.31 273 ALA A C 1
ATOM 2199 O O . ALA A 1 273 ? -10.703 -8.914 15.344 1 95.31 273 ALA A O 1
ATOM 2200 N N . GLY A 1 274 ? -12.852 -8.992 14.875 1 95.38 274 GLY A N 1
ATOM 2201 C CA . GLY A 1 274 ? -13.219 -9.75 16.062 1 95.38 274 GLY A CA 1
ATOM 2202 C C . GLY A 1 274 ? -13.062 -8.969 17.344 1 95.38 274 GLY A C 1
ATOM 2203 O O . GLY A 1 274 ? -13.148 -9.539 18.438 1 95.38 274 GLY A O 1
ATOM 2204 N N . ARG A 1 275 ? -12.883 -7.691 17.297 1 96.75 275 ARG A N 1
ATOM 2205 C CA . ARG A 1 275 ? -12.578 -6.98 18.531 1 96.75 275 ARG A CA 1
ATOM 2206 C C . ARG A 1 275 ? -13.352 -5.672 18.625 1 96.75 275 ARG A C 1
ATOM 2208 O O . ARG A 1 275 ? -13.852 -5.309 19.688 1 96.75 275 ARG A O 1
ATOM 2215 N N . TYR A 1 276 ? -13.562 -4.953 17.578 1 98.25 276 TYR A N 1
ATOM 2216 C CA . TYR A 1 276 ? -14.117 -3.605 17.641 1 98.25 276 TYR A CA 1
ATOM 2217 C C . TYR A 1 276 ? -15.531 -3.576 17.078 1 98.25 276 TYR A C 1
ATOM 2219 O O . TYR A 1 276 ? -15.734 -3.76 15.875 1 98.25 276 TYR A O 1
ATOM 2227 N N . GLN A 1 277 ? -16.484 -3.342 17.891 1 98.12 277 GLN A N 1
ATOM 2228 C CA . GLN A 1 277 ? -17.875 -3.232 17.469 1 98.12 277 GLN A CA 1
ATOM 2229 C C . GLN A 1 277 ? -18.188 -1.821 16.969 1 98.12 277 GLN A C 1
ATOM 2231 O O . GLN A 1 277 ? -18.016 -0.85 17.719 1 98.12 277 GLN A O 1
ATOM 2236 N N . VAL A 1 278 ? -18.672 -1.734 15.797 1 98.19 278 VAL A N 1
ATOM 2237 C CA . VAL A 1 278 ? -18.953 -0.438 15.188 1 98.19 278 VAL A CA 1
ATOM 2238 C C . VAL A 1 278 ? -20.219 0.15 15.805 1 98.19 278 VAL A C 1
ATOM 2240 O O . VAL A 1 278 ? -21.281 -0.48 15.781 1 98.19 278 VAL A O 1
ATOM 2243 N N . ILE A 1 279 ? -20.109 1.35 16.359 1 98.31 279 ILE A N 1
ATOM 2244 C CA . ILE A 1 279 ? -21.234 1.992 17.016 1 98.31 279 ILE A CA 1
ATOM 2245 C C . ILE A 1 279 ? -21.781 3.113 16.125 1 98.31 279 ILE A C 1
ATOM 2247 O O . ILE A 1 279 ? -23 3.238 15.953 1 98.31 279 ILE A O 1
ATOM 2251 N N . GLU A 1 280 ? -20.797 3.92 15.578 1 96.62 280 GLU A N 1
ATOM 2252 C CA . GLU A 1 280 ? -21.25 5.102 14.844 1 96.62 280 GLU A CA 1
ATOM 2253 C C . GLU A 1 280 ? -20.188 5.539 13.828 1 96.62 280 GLU A C 1
ATOM 2255 O O . GLU A 1 280 ? -18.984 5.398 14.07 1 96.62 280 GLU A O 1
ATOM 2260 N N . TYR A 1 281 ? -20.734 5.973 12.711 1 96.12 281 TYR A N 1
ATOM 2261 C CA . TYR A 1 281 ? -19.875 6.621 11.727 1 96.12 281 TYR A CA 1
ATOM 2262 C C . TYR A 1 281 ? -19.641 8.078 12.094 1 96.12 281 TYR A C 1
ATOM 2264 O O . TYR A 1 281 ? -20.594 8.852 12.25 1 96.12 281 TYR A O 1
ATOM 2272 N N . LEU A 1 282 ? -18.422 8.516 12.234 1 94.69 282 LEU A N 1
ATOM 2273 C CA . LEU A 1 282 ? -18.094 9.867 12.695 1 94.69 282 LEU A CA 1
ATOM 2274 C C . LEU A 1 282 ? -17.906 10.812 11.508 1 94.69 282 LEU A C 1
ATOM 2276 O O . LEU A 1 282 ? -18.359 11.961 11.547 1 94.69 282 LEU A O 1
ATOM 2280 N N . GLY A 1 283 ? -17.125 10.367 10.5 1 91.12 283 GLY A N 1
ATOM 2281 C CA . GLY A 1 283 ? -16.922 11.219 9.344 1 91.12 283 GLY A CA 1
ATOM 2282 C C . GLY A 1 283 ? -15.805 10.742 8.438 1 91.12 283 GLY A C 1
ATOM 2283 O O . GLY A 1 283 ? -15.164 9.719 8.711 1 91.12 283 GLY A O 1
ATOM 2284 N N . SER A 1 284 ? -15.664 11.5 7.332 1 89.06 284 SER A N 1
ATOM 2285 C CA . SER A 1 284 ? -14.633 11.188 6.348 1 89.06 284 SER A CA 1
ATOM 2286 C C . SER A 1 284 ? -13.641 12.336 6.211 1 89.06 284 SER A C 1
ATOM 2288 O O . SER A 1 284 ? -14.008 13.508 6.324 1 89.06 284 SER A O 1
ATOM 2290 N N . ALA A 1 285 ? -12.43 11.992 6.141 1 83.88 285 ALA A N 1
ATOM 2291 C CA . ALA A 1 285 ? -11.391 12.938 5.746 1 83.88 285 ALA A CA 1
ATOM 2292 C C . ALA A 1 285 ? -10.852 12.617 4.355 1 83.88 285 ALA A C 1
ATOM 2294 O O . ALA A 1 285 ? -11.344 11.695 3.693 1 83.88 285 ALA A O 1
ATOM 2295 N N . ALA A 1 286 ? -9.93 13.445 3.859 1 76.94 286 ALA A N 1
ATOM 2296 C CA . ALA A 1 286 ? -9.406 13.336 2.502 1 76.94 286 ALA A CA 1
ATOM 2297 C C . ALA A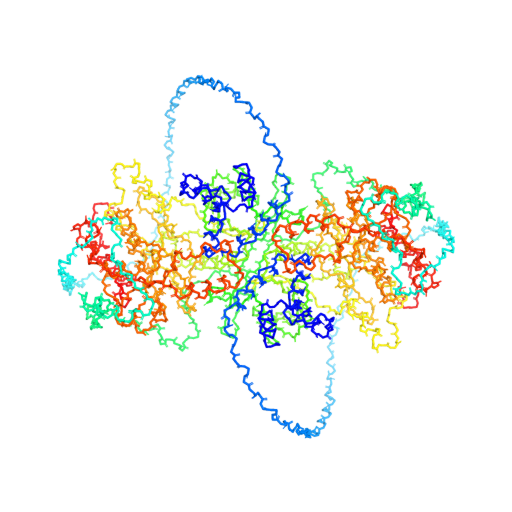 1 286 ? -8.875 11.922 2.236 1 76.94 286 ALA A C 1
ATOM 2299 O O . ALA A 1 286 ? -9.039 11.391 1.136 1 76.94 286 ALA A O 1
ATOM 2300 N N . PHE A 1 287 ? -8.383 11.25 3.273 1 87.06 287 PHE A N 1
ATOM 2301 C CA . PHE A 1 287 ? -7.711 10 2.949 1 87.06 287 PHE A CA 1
ATOM 2302 C C . PHE A 1 287 ? -8.102 8.906 3.936 1 87.06 287 PHE A C 1
ATOM 2304 O O . PHE A 1 287 ? -7.422 7.879 4.035 1 87.06 287 PHE A O 1
ATOM 2311 N N . SER A 1 288 ? -9.125 9.156 4.762 1 95.69 288 SER A N 1
ATOM 2312 C CA . SER A 1 288 ? -9.508 8.172 5.766 1 95.69 288 SER A CA 1
ATOM 2313 C C . SER A 1 288 ? -10.953 8.359 6.203 1 95.69 288 SER A C 1
ATOM 2315 O O . SER A 1 288 ? -11.586 9.367 5.879 1 95.69 288 SER A O 1
ATOM 2317 N N . LYS A 1 289 ? -11.492 7.375 6.844 1 96.62 289 LYS A N 1
ATOM 2318 C CA . LYS A 1 289 ? -12.781 7.406 7.516 1 96.62 289 LYS A CA 1
ATOM 2319 C C . LYS A 1 289 ? -12.633 7.176 9.016 1 96.62 289 LYS A C 1
ATOM 2321 O O . LYS A 1 289 ? -11.805 6.367 9.445 1 96.62 289 LYS A O 1
ATOM 2326 N N . ALA A 1 290 ? -13.391 7.934 9.758 1 97.25 290 ALA A N 1
ATOM 2327 C CA . ALA A 1 290 ? -13.359 7.785 11.211 1 97.25 290 ALA A CA 1
ATOM 2328 C C . ALA A 1 290 ? -14.664 7.188 11.727 1 97.25 290 ALA A C 1
ATOM 2330 O O . ALA A 1 290 ? -15.75 7.637 11.359 1 97.25 290 ALA A O 1
ATOM 2331 N N . ILE A 1 291 ? -14.547 6.152 12.625 1 98.12 291 ILE A N 1
ATOM 2332 C CA . ILE A 1 291 ? -15.727 5.52 13.195 1 98.12 291 ILE A CA 1
ATOM 2333 C C . ILE A 1 291 ? -15.547 5.34 14.695 1 98.12 291 ILE A C 1
ATOM 2335 O O . ILE A 1 291 ? -14.422 5.219 15.188 1 98.12 291 ILE A O 1
ATOM 2339 N N . GLN A 1 292 ? -16.641 5.434 15.383 1 98.5 292 GLN A N 1
ATOM 2340 C CA . GLN A 1 292 ? -16.688 5.125 16.812 1 98.5 292 GLN A CA 1
ATOM 2341 C C . GLN A 1 292 ? -16.938 3.641 17.047 1 98.5 292 GLN A C 1
ATOM 2343 O O . GLN A 1 292 ? -17.875 3.068 16.469 1 98.5 292 GLN A O 1
ATOM 2348 N N . CYS A 1 293 ? -16.125 3.047 17.828 1 98.75 293 CYS A N 1
ATOM 2349 C CA . CYS A 1 293 ? -16.281 1.625 18.109 1 98.75 293 CYS A CA 1
ATOM 2350 C C . CYS A 1 293 ? -16.172 1.358 19.609 1 98.75 293 CYS A C 1
ATOM 2352 O O . CYS A 1 293 ? -15.586 2.148 20.344 1 98.75 293 CYS A O 1
ATOM 2354 N N . LEU A 1 294 ? -16.828 0.293 20.031 1 98.62 294 LEU A N 1
ATOM 2355 C CA . LEU A 1 294 ? -16.609 -0.279 21.359 1 98.62 294 LEU A CA 1
ATOM 2356 C C . LEU A 1 294 ? -15.531 -1.355 21.312 1 98.62 294 LEU A C 1
ATOM 2358 O O . LEU A 1 294 ? -15.656 -2.338 20.578 1 98.62 294 LEU A O 1
ATOM 2362 N N . ASP A 1 295 ? -14.438 -1.101 22 1 98.25 295 ASP A N 1
ATOM 2363 C CA . ASP A 1 295 ? -13.43 -2.146 22.156 1 98.25 295 ASP A CA 1
ATOM 2364 C C . ASP A 1 295 ? -13.945 -3.26 23.078 1 98.25 295 ASP A C 1
ATOM 2366 O O . ASP A 1 295 ? -14.141 -3.045 24.266 1 98.25 295 ASP A O 1
ATOM 2370 N N . LEU A 1 296 ? -14.016 -4.422 22.562 1 96.5 296 LEU A N 1
ATOM 2371 C CA . LEU A 1 296 ? -14.664 -5.512 23.281 1 96.5 296 LEU A CA 1
ATOM 2372 C C . LEU A 1 296 ? -13.742 -6.07 24.359 1 96.5 296 LEU A C 1
ATOM 2374 O O . LEU A 1 296 ? -14.195 -6.805 25.234 1 96.5 296 LEU A O 1
ATOM 2378 N N . ILE A 1 297 ? -12.5 -5.703 24.297 1 94.88 297 ILE A N 1
ATOM 2379 C CA . ILE A 1 297 ? -11.555 -6.148 25.328 1 94.88 297 ILE A CA 1
ATOM 2380 C C . ILE A 1 297 ? -11.57 -5.168 26.5 1 94.88 297 ILE A C 1
ATOM 2382 O O . ILE A 1 297 ? -11.82 -5.562 27.641 1 94.88 297 ILE A O 1
ATOM 2386 N N . THR A 1 298 ? -11.406 -3.918 26.203 1 96.81 298 THR A N 1
ATOM 2387 C CA . THR A 1 298 ? -11.281 -2.91 27.25 1 96.81 298 THR A CA 1
ATOM 2388 C C . THR A 1 298 ? -12.648 -2.363 27.656 1 96.81 298 THR A C 1
ATOM 2390 O O . THR A 1 298 ? -12.789 -1.733 28.703 1 96.81 298 THR A O 1
ATOM 2393 N N . LYS A 1 299 ? -13.648 -2.518 26.828 1 97.44 299 LYS A N 1
ATOM 2394 C CA . LYS A 1 299 ? -15.008 -2.023 27.031 1 97.44 299 LYS A CA 1
ATOM 2395 C C . LYS A 1 299 ? -15.047 -0.499 27 1 97.44 299 LYS A C 1
ATOM 2397 O O . LYS A 1 299 ? -15.883 0.115 27.672 1 97.44 299 LYS A O 1
ATOM 2402 N N . GLU A 1 300 ? -14.125 0.08 26.344 1 98.12 300 GLU A N 1
ATOM 2403 C CA . GLU A 1 300 ? -14.078 1.528 26.156 1 98.12 300 GLU A CA 1
ATOM 2404 C C . GLU A 1 300 ? -14.422 1.922 24.734 1 98.12 300 GLU A C 1
ATOM 2406 O O . GLU A 1 300 ? -14.172 1.161 23.797 1 98.12 300 GLU A O 1
ATOM 2411 N N . MET A 1 301 ? -15.008 3.098 24.672 1 98.44 301 MET A N 1
ATOM 2412 C CA . MET A 1 301 ? -15.242 3.656 23.344 1 98.44 301 MET A CA 1
ATOM 2413 C C . MET A 1 301 ? -13.945 4.195 22.734 1 98.44 301 MET A C 1
ATOM 2415 O O . MET A 1 301 ? -13.172 4.863 23.422 1 98.44 301 MET A O 1
ATOM 2419 N N . VAL A 1 302 ? -13.727 3.824 21.453 1 98.75 302 VAL A N 1
ATOM 2420 C CA . VAL A 1 302 ? -12.508 4.25 20.781 1 98.75 302 VAL A CA 1
ATOM 2421 C C . VAL A 1 302 ? -12.836 4.762 19.391 1 98.75 302 VAL A C 1
ATOM 2423 O O . VAL A 1 302 ? -13.953 4.578 18.891 1 98.75 302 VAL A O 1
ATOM 2426 N N . CYS A 1 303 ? -11.922 5.516 18.812 1 98.62 303 CYS A N 1
ATOM 2427 C CA . CYS A 1 303 ? -12.023 5.973 17.438 1 98.62 303 CYS A CA 1
ATOM 2428 C C . CYS A 1 303 ? -11.109 5.164 16.516 1 98.62 303 CYS A C 1
ATOM 2430 O O . CYS A 1 303 ? -9.922 5.02 16.797 1 98.62 303 CYS A O 1
ATOM 2432 N N . LEU A 1 304 ? -11.688 4.57 15.5 1 98.69 304 LEU A N 1
ATOM 2433 C CA . LEU A 1 304 ? -10.891 3.916 14.469 1 98.69 304 LEU A CA 1
ATOM 2434 C C . LEU A 1 304 ? -10.766 4.805 13.234 1 98.69 304 LEU A C 1
ATOM 2436 O O . LEU A 1 304 ? -11.773 5.18 12.633 1 98.69 304 LEU A O 1
ATOM 2440 N N . LYS A 1 305 ? -9.555 5.188 12.922 1 98.19 305 LYS A N 1
ATOM 2441 C CA . LYS A 1 305 ? -9.234 5.859 11.672 1 98.19 305 LYS A CA 1
ATOM 2442 C C . LYS A 1 305 ? -8.875 4.852 10.578 1 98.19 305 LYS A C 1
ATOM 2444 O O . LYS A 1 305 ? -7.789 4.258 10.609 1 98.19 305 LYS A O 1
ATOM 2449 N N . ILE A 1 306 ? -9.742 4.656 9.625 1 98.5 306 ILE A N 1
ATOM 2450 C CA . ILE A 1 306 ? -9.555 3.676 8.562 1 98.5 306 ILE A CA 1
ATOM 2451 C C . ILE A 1 306 ? -8.953 4.355 7.336 1 98.5 306 ILE A C 1
ATOM 2453 O O . ILE A 1 306 ? -9.617 5.148 6.668 1 98.5 306 ILE A O 1
ATOM 2457 N N . ILE A 1 307 ? -7.75 4.047 7.027 1 98.12 307 ILE A N 1
ATOM 2458 C CA . ILE A 1 307 ? -7.039 4.672 5.918 1 98.12 307 ILE A CA 1
ATOM 2459 C C . ILE A 1 307 ? -7.527 4.086 4.598 1 98.12 307 ILE A C 1
ATOM 2461 O O . ILE A 1 307 ? -7.715 2.873 4.477 1 98.12 307 ILE A O 1
ATOM 2465 N N . GLU A 1 308 ? -7.73 4.902 3.629 1 96.62 308 GLU A N 1
ATOM 2466 C CA . GLU A 1 308 ? -8.164 4.449 2.311 1 96.62 308 GLU A CA 1
ATOM 2467 C C . GLU A 1 308 ? -7.16 3.479 1.7 1 96.62 308 GLU A C 1
ATOM 2469 O O . GLU A 1 308 ? -5.961 3.57 1.966 1 96.62 308 GLU A O 1
ATOM 2474 N N . ASN A 1 309 ? -7.684 2.586 0.865 1 96.12 309 ASN A N 1
ATOM 2475 C CA . ASN A 1 309 ? -6.863 1.554 0.244 1 96.12 309 ASN A CA 1
ATOM 2476 C C . ASN A 1 309 ? -6 2.123 -0.877 1 96.12 309 ASN A C 1
ATOM 2478 O O . ASN A 1 309 ? -6.262 1.875 -2.057 1 96.12 309 ASN A O 1
ATOM 2482 N N . ASN A 1 310 ? -5.035 2.902 -0.488 1 95.38 310 ASN A N 1
ATOM 2483 C CA . ASN A 1 310 ? -4.07 3.588 -1.341 1 95.38 310 ASN A CA 1
ATOM 2484 C C . ASN A 1 310 ? -2.668 3.551 -0.742 1 95.38 310 ASN A C 1
ATOM 2486 O O . ASN A 1 310 ? -2.496 3.744 0.462 1 95.38 310 ASN A O 1
ATOM 2490 N N . LYS A 1 311 ? -1.687 3.279 -1.637 1 95.88 311 LYS A N 1
ATOM 2491 C CA . LYS A 1 311 ? -0.339 3.01 -1.143 1 95.88 311 LYS A CA 1
ATOM 2492 C C . LYS A 1 311 ? 0.263 4.246 -0.482 1 95.88 311 LYS A C 1
ATOM 2494 O O . LYS A 1 311 ? 0.875 4.152 0.584 1 95.88 311 LYS A O 1
ATOM 2499 N N . ASP A 1 312 ? 0.138 5.402 -1.035 1 93.5 312 ASP A N 1
ATOM 2500 C CA . ASP A 1 312 ? 0.704 6.633 -0.498 1 93.5 312 ASP A CA 1
ATOM 2501 C C . ASP A 1 312 ? 0.07 6.992 0.844 1 93.5 312 ASP A C 1
ATOM 2503 O O . ASP A 1 312 ? 0.76 7.43 1.767 1 93.5 312 ASP A O 1
ATOM 2507 N N . TYR A 1 313 ? -1.221 6.812 0.897 1 95 313 TYR A N 1
ATOM 2508 C CA . TYR A 1 313 ? -1.922 7.105 2.143 1 95 313 TYR A CA 1
ATOM 2509 C C . TYR A 1 313 ? -1.491 6.148 3.248 1 95 313 TYR A C 1
ATOM 2511 O O . TYR A 1 313 ? -1.334 6.555 4.402 1 95 313 TYR A O 1
ATOM 2519 N N . MET A 1 314 ? -1.319 4.949 2.85 1 96.94 314 MET A N 1
ATOM 2520 C CA . MET A 1 314 ? -0.862 3.969 3.828 1 96.94 314 MET A CA 1
ATOM 2521 C C . MET A 1 314 ? 0.528 4.324 4.344 1 96.94 314 MET A C 1
ATOM 2523 O O . MET A 1 314 ? 0.771 4.297 5.555 1 96.94 314 MET A O 1
ATOM 2527 N N . ASP A 1 315 ? 1.4 4.676 3.457 1 96.69 315 ASP A N 1
ATOM 2528 C CA . ASP A 1 315 ? 2.775 4.984 3.844 1 96.69 315 ASP A CA 1
ATOM 2529 C C . ASP A 1 315 ? 2.832 6.215 4.742 1 96.69 315 ASP A C 1
ATOM 2531 O O . ASP A 1 315 ? 3.611 6.262 5.695 1 96.69 315 ASP A O 1
ATOM 2535 N N . GLN A 1 316 ? 2.086 7.176 4.434 1 94.12 316 GLN A N 1
ATOM 2536 C CA . GLN A 1 316 ? 2.008 8.352 5.289 1 94.12 316 GLN A CA 1
ATOM 2537 C C . GLN A 1 316 ? 1.52 7.984 6.688 1 94.12 316 GLN A C 1
ATOM 2539 O O . GLN A 1 316 ? 2.025 8.508 7.688 1 94.12 316 GLN A O 1
ATOM 2544 N N . SER A 1 317 ? 0.585 7.164 6.727 1 97.06 317 SER A N 1
ATOM 2545 C CA . SER A 1 317 ? -0.005 6.785 8.008 1 97.06 317 SER A CA 1
ATOM 2546 C C . SER A 1 317 ? 0.935 5.887 8.805 1 97.06 317 SER A C 1
ATOM 2548 O O . SER A 1 317 ? 0.917 5.902 10.039 1 97.06 317 SER A O 1
ATOM 2550 N N . ILE A 1 318 ? 1.73 5.113 8.102 1 97.56 318 ILE A N 1
ATOM 2551 C CA . ILE A 1 318 ? 2.768 4.34 8.773 1 97.56 318 ILE A CA 1
ATOM 2552 C C . ILE A 1 318 ? 3.738 5.285 9.484 1 97.56 318 ILE A C 1
ATOM 2554 O O . ILE A 1 318 ? 4.137 5.035 10.617 1 97.56 318 ILE A O 1
ATOM 2558 N N . ASP A 1 319 ? 4.055 6.312 8.797 1 96.12 319 ASP A N 1
ATOM 2559 C CA . ASP A 1 319 ? 4.91 7.332 9.398 1 96.12 319 ASP A CA 1
ATOM 2560 C C . ASP A 1 319 ? 4.199 8.039 10.547 1 96.12 319 ASP A C 1
ATOM 2562 O O . ASP A 1 319 ? 4.816 8.352 11.57 1 96.12 319 ASP A O 1
ATOM 2566 N N . GLU A 1 320 ? 2.941 8.297 10.383 1 96.75 320 GLU A N 1
ATOM 2567 C CA . GLU A 1 320 ? 2.143 8.914 11.438 1 96.75 320 GLU A CA 1
ATOM 2568 C C . GLU A 1 320 ? 2.154 8.062 12.703 1 96.75 320 GLU A C 1
ATOM 2570 O O . GLU A 1 320 ? 2.26 8.594 13.812 1 96.75 320 GLU A O 1
ATOM 2575 N N . ILE A 1 321 ? 2.039 6.75 12.547 1 97.88 321 ILE A N 1
ATOM 2576 C CA . ILE A 1 321 ? 2.025 5.836 13.68 1 97.88 321 ILE A CA 1
ATOM 2577 C C . ILE A 1 321 ? 3.346 5.938 14.438 1 97.88 321 ILE A C 1
ATOM 2579 O O . ILE A 1 321 ? 3.357 6 15.672 1 97.88 321 ILE A O 1
ATOM 2583 N N . LYS A 1 322 ? 4.426 6.012 13.695 1 97.12 322 LYS A N 1
ATOM 2584 C CA . LYS A 1 322 ? 5.746 6.184 14.289 1 97.12 322 LYS A CA 1
ATOM 2585 C C . LYS A 1 322 ? 5.797 7.441 15.156 1 97.12 322 LYS A C 1
ATOM 2587 O O . LYS A 1 322 ? 6.254 7.395 16.297 1 97.12 322 LYS A O 1
ATOM 2592 N N . ILE A 1 323 ? 5.266 8.508 14.641 1 97.5 323 ILE A N 1
ATOM 2593 C CA . ILE A 1 323 ? 5.309 9.797 15.32 1 97.5 323 ILE A CA 1
ATOM 2594 C C . ILE A 1 323 ? 4.352 9.789 16.516 1 97.5 323 ILE A C 1
ATOM 2596 O O . ILE A 1 323 ? 4.684 10.297 17.578 1 97.5 323 ILE A O 1
ATOM 2600 N N . LEU A 1 324 ? 3.168 9.219 16.297 1 98.12 324 LEU A N 1
ATOM 2601 C CA . LEU A 1 324 ? 2.201 9.102 17.391 1 98.12 324 LEU A CA 1
ATOM 2602 C C . LEU A 1 324 ? 2.793 8.344 18.578 1 98.12 324 LEU A C 1
ATOM 2604 O O . LEU A 1 324 ? 2.691 8.789 19.719 1 98.12 324 LEU A O 1
ATOM 2608 N N . LYS A 1 325 ? 3.43 7.227 18.297 1 97.69 325 LYS A N 1
ATOM 2609 C CA . LYS A 1 325 ? 4.051 6.434 19.344 1 97.69 325 LYS A CA 1
ATOM 2610 C C . LYS A 1 325 ? 5.16 7.211 20.047 1 97.69 325 LYS A C 1
ATOM 2612 O O . LYS A 1 325 ? 5.27 7.188 21.266 1 97.69 325 LYS A O 1
ATOM 2617 N N . TYR A 1 326 ? 6 7.883 19.281 1 97.38 326 TYR A N 1
ATOM 2618 C CA . TYR A 1 326 ? 7.109 8.688 19.781 1 97.38 326 TYR A CA 1
ATOM 2619 C C . TYR A 1 326 ? 6.613 9.797 20.688 1 97.38 326 TYR A C 1
ATOM 2621 O O . TYR A 1 326 ? 7.121 9.969 21.797 1 97.38 326 TYR A O 1
ATOM 2629 N N . VAL A 1 327 ? 5.531 10.516 20.25 1 98 327 VAL A N 1
ATOM 2630 C CA . VAL A 1 327 ? 4.98 11.625 21.016 1 98 327 VAL A CA 1
ATOM 2631 C C . VAL A 1 327 ? 4.297 11.102 22.281 1 98 327 VAL A C 1
ATOM 2633 O O . VAL A 1 327 ? 4.453 11.672 23.359 1 98 327 VAL A O 1
ATOM 2636 N N . ASN A 1 328 ? 3.607 9.984 22.203 1 97.31 328 ASN A N 1
ATOM 2637 C CA . ASN A 1 328 ? 2.811 9.453 23.312 1 97.31 328 ASN A CA 1
ATOM 2638 C C . ASN A 1 328 ? 3.693 8.883 24.422 1 97.31 328 ASN A C 1
ATOM 2640 O O . ASN A 1 328 ? 3.328 8.938 25.594 1 97.31 328 ASN A O 1
ATOM 2644 N N . VAL A 1 329 ? 4.922 8.406 24.094 1 97.25 329 VAL A N 1
ATOM 2645 C CA . VAL A 1 329 ? 5.781 7.816 25.109 1 97.25 329 VAL A CA 1
ATOM 2646 C C . VAL A 1 329 ? 6.5 8.922 25.875 1 97.25 329 VAL A C 1
ATOM 2648 O O . VAL A 1 329 ? 6.992 8.688 26.984 1 97.25 329 VAL A O 1
ATOM 2651 N N . ASN A 1 330 ? 6.52 10.125 25.391 1 97.69 330 ASN A N 1
ATOM 2652 C CA . ASN A 1 330 ? 7.293 11.203 25.984 1 97.69 330 ASN A CA 1
ATOM 2653 C C . ASN A 1 330 ? 6.41 12.141 26.812 1 97.69 330 ASN A C 1
ATOM 2655 O O . ASN A 1 330 ? 6.848 13.211 27.219 1 97.69 330 ASN A O 1
ATOM 2659 N N . GLY A 1 331 ? 5.18 11.781 27.125 1 96.19 331 GLY A N 1
ATOM 2660 C CA . GLY A 1 331 ? 4.332 12.625 27.969 1 96.19 331 GLY A CA 1
ATOM 2661 C C . GLY A 1 331 ? 2.947 12.047 28.188 1 96.19 331 GLY A C 1
ATOM 2662 O O . GLY A 1 331 ? 2.559 11.086 27.516 1 96.19 331 GLY A O 1
ATOM 2663 N N . ASN A 1 332 ? 2.301 12.648 29.156 1 97.38 332 ASN A N 1
ATOM 2664 C CA . ASN A 1 332 ? 0.889 12.344 29.359 1 97.38 332 ASN A CA 1
ATOM 2665 C C . ASN A 1 332 ? -0.004 13.117 28.406 1 97.38 332 ASN A C 1
ATOM 2667 O O . ASN A 1 332 ? -0.084 14.344 28.469 1 97.38 332 ASN A O 1
ATOM 2671 N N . MET A 1 333 ? -0.732 12.453 27.609 1 97.31 333 MET A N 1
ATOM 2672 C CA . MET A 1 333 ? -1.437 13.062 26.484 1 97.31 333 MET A CA 1
ATOM 2673 C C . MET A 1 333 ? -2.611 13.906 26.969 1 97.31 333 MET A C 1
ATOM 2675 O O . MET A 1 333 ? -3.035 14.844 26.297 1 97.31 333 MET A O 1
ATOM 2679 N N . ASP A 1 334 ? -3.117 13.648 28.125 1 97.12 334 ASP A N 1
ATOM 2680 C CA . ASP A 1 334 ? -4.152 14.492 28.703 1 97.12 334 ASP A CA 1
ATOM 2681 C C . ASP A 1 334 ? -3.57 15.828 29.172 1 97.12 334 ASP A C 1
ATOM 2683 O O . ASP A 1 334 ? -4.176 16.891 28.953 1 97.12 334 ASP A O 1
ATOM 2687 N N . ASP A 1 335 ? -2.424 15.734 29.734 1 97.56 335 ASP A N 1
ATOM 2688 C CA . ASP A 1 335 ? -1.754 16.938 30.203 1 97.56 335 ASP A CA 1
ATOM 2689 C C . ASP A 1 335 ? -1.258 17.797 29.031 1 97.56 335 ASP A C 1
ATOM 2691 O O . ASP A 1 335 ? -1.256 19.016 29.109 1 97.56 335 ASP A O 1
ATOM 2695 N N . LYS A 1 336 ? -0.882 17.109 28 1 98.19 336 LYS A N 1
ATOM 2696 C CA . LYS A 1 336 ? -0.26 17.797 26.875 1 98.19 336 LYS A CA 1
ATOM 2697 C C . LYS A 1 336 ? -1.297 18.172 25.812 1 98.19 336 LYS A C 1
ATOM 2699 O O . LYS A 1 336 ? -0.977 18.844 24.828 1 98.19 336 LYS A O 1
ATOM 2704 N N . ASN A 1 337 ? -2.523 17.75 26.016 1 98.56 337 ASN A N 1
ATOM 2705 C CA . ASN A 1 337 ? -3.627 18.062 25.125 1 98.56 337 ASN A CA 1
ATOM 2706 C C . ASN A 1 337 ? -3.371 17.547 23.703 1 98.56 337 ASN A C 1
ATOM 2708 O O . ASN A 1 337 ? -3.529 18.281 22.734 1 98.56 337 ASN A O 1
ATOM 2712 N N . ILE A 1 338 ? -2.869 16.328 23.594 1 98.75 338 ILE A N 1
ATOM 2713 C CA . ILE A 1 338 ? -2.643 15.617 22.344 1 98.75 338 ILE A CA 1
ATOM 2714 C C . ILE A 1 338 ? -3.377 14.281 22.375 1 98.75 338 ILE A C 1
ATOM 2716 O O . ILE A 1 338 ? -3.498 13.648 23.422 1 98.75 338 ILE A O 1
ATOM 2720 N N . VAL A 1 339 ? -3.861 13.812 21.281 1 98.69 339 VAL A N 1
ATOM 2721 C CA . VAL A 1 339 ? -4.664 12.594 21.156 1 98.69 339 VAL A CA 1
ATOM 2722 C C . VAL A 1 339 ? -3.854 11.391 21.625 1 98.69 339 VAL A C 1
ATOM 2724 O O . VAL A 1 339 ? -2.66 11.289 21.344 1 98.69 339 VAL A O 1
ATOM 2727 N N . LYS A 1 340 ? -4.504 10.562 22.359 1 98.56 340 LYS A N 1
ATOM 2728 C CA . LYS A 1 340 ? -3.875 9.336 22.844 1 98.56 340 LYS A CA 1
ATOM 2729 C C . LYS A 1 340 ? -3.896 8.242 21.781 1 98.56 340 LYS A C 1
ATOM 2731 O O . LYS A 1 340 ? -4.949 7.949 21.203 1 98.56 340 LYS A O 1
ATOM 2736 N N . TYR A 1 341 ? -2.723 7.699 21.531 1 98.19 341 TYR A N 1
ATOM 2737 C CA . TYR A 1 341 ? -2.59 6.531 20.672 1 98.19 341 TYR A CA 1
ATOM 2738 C C . TYR A 1 341 ? -2.891 5.25 21.438 1 98.19 341 TYR A C 1
ATOM 2740 O O . TYR A 1 341 ? -2.41 5.059 22.562 1 98.19 341 TYR A O 1
ATOM 2748 N N . ILE A 1 342 ? -3.688 4.348 20.844 1 98.06 342 ILE A N 1
ATOM 2749 C CA . ILE A 1 342 ? -4.062 3.125 21.531 1 98.06 342 ILE A CA 1
ATOM 2750 C C . ILE A 1 342 ? -3.479 1.916 20.812 1 98.06 342 ILE A C 1
ATOM 2752 O O . ILE A 1 342 ? -2.812 1.077 21.422 1 98.06 342 ILE A O 1
ATOM 2756 N N . ASP A 1 343 ? -3.748 1.825 19.469 1 97.06 343 ASP A N 1
ATOM 2757 C CA . ASP A 1 343 ? -3.336 0.642 18.734 1 97.06 343 ASP A CA 1
ATOM 2758 C C . ASP A 1 343 ? -3.334 0.915 17.219 1 97.06 343 ASP A C 1
ATOM 2760 O O . ASP A 1 343 ? -3.711 2.004 16.781 1 97.06 343 ASP A O 1
ATOM 2764 N N . CYS A 1 344 ? -2.771 0.004 16.453 1 98 344 CYS A N 1
ATOM 2765 C CA . CYS A 1 344 ? -2.861 0.009 15 1 98 344 CYS A CA 1
ATOM 2766 C C . CYS A 1 344 ? -2.838 -1.411 14.453 1 98 344 CYS A C 1
ATOM 2768 O O . CYS A 1 344 ? -2.26 -2.311 15.062 1 98 344 CYS A O 1
ATOM 2770 N N . PHE A 1 345 ? -3.473 -1.635 13.375 1 98.38 345 PHE A N 1
ATOM 2771 C CA . PHE A 1 345 ? -3.451 -2.945 12.734 1 98.38 345 PHE A CA 1
ATOM 2772 C C . PHE A 1 345 ? -3.809 -2.836 11.258 1 98.38 345 PHE A C 1
ATOM 2774 O O . PHE A 1 345 ? -4.301 -1.798 10.805 1 98.38 345 PHE A O 1
ATOM 2781 N N . TYR A 1 346 ? -3.445 -3.797 10.523 1 98.38 346 TYR A N 1
ATOM 2782 C CA . TYR A 1 346 ? -3.803 -3.947 9.117 1 98.38 346 TYR A CA 1
ATOM 2783 C C . TYR A 1 346 ? -4.871 -5.02 8.938 1 98.38 346 TYR A C 1
ATOM 2785 O O . TYR A 1 346 ? -4.727 -6.141 9.438 1 98.38 346 TYR A O 1
ATOM 2793 N N . HIS A 1 347 ? -6.008 -4.707 8.281 1 97.75 347 HIS A N 1
ATOM 2794 C CA . HIS A 1 347 ? -7.145 -5.617 8.148 1 97.75 347 HIS A CA 1
ATOM 2795 C C . HIS A 1 347 ? -7.945 -5.316 6.891 1 97.75 347 HIS A C 1
ATOM 2797 O O . HIS A 1 347 ? -8.266 -4.156 6.617 1 97.75 347 HIS A O 1
ATOM 2803 N N . LYS A 1 348 ? -8.203 -6.348 6.094 1 96.19 348 LYS A N 1
ATOM 2804 C CA . LYS A 1 348 ? -8.977 -6.207 4.859 1 96.19 348 LYS A CA 1
ATOM 2805 C C . LYS A 1 348 ? -8.383 -5.125 3.963 1 96.19 348 LYS A C 1
ATOM 2807 O O . LYS A 1 348 ? -9.102 -4.23 3.508 1 96.19 348 LYS A O 1
ATOM 2812 N N . GLU A 1 349 ? -7.062 -5.109 3.879 1 97.06 349 GLU A N 1
ATOM 2813 C CA . GLU A 1 349 ? -6.281 -4.289 2.957 1 97.06 349 GLU A CA 1
ATOM 2814 C C . GLU A 1 349 ? -6.297 -2.822 3.375 1 97.06 349 GLU A C 1
ATOM 2816 O O . GLU A 1 349 ? -6.062 -1.935 2.553 1 97.06 349 GLU A O 1
ATOM 2821 N N . HIS A 1 350 ? -6.629 -2.609 4.645 1 98.19 350 HIS A N 1
ATOM 2822 C CA . HIS A 1 350 ? -6.641 -1.249 5.172 1 98.19 350 HIS A CA 1
ATOM 2823 C C . HIS A 1 350 ? -5.805 -1.143 6.445 1 98.19 350 HIS A C 1
ATOM 2825 O O . HIS A 1 350 ? -5.848 -2.033 7.297 1 98.19 350 HIS A O 1
ATOM 2831 N N . LEU A 1 351 ? -5.039 -0.054 6.484 1 98.56 351 LEU A N 1
ATOM 2832 C CA . LEU A 1 351 ? -4.395 0.324 7.738 1 98.56 351 LEU A CA 1
ATOM 2833 C C . LEU A 1 351 ? -5.379 1.044 8.656 1 98.56 351 LEU A C 1
ATOM 2835 O O . LEU A 1 351 ? -6.113 1.93 8.219 1 98.56 351 LEU A O 1
ATOM 2839 N N . ILE A 1 352 ? -5.461 0.646 9.891 1 98.75 352 ILE A N 1
ATOM 2840 C CA . ILE A 1 352 ? -6.391 1.225 10.859 1 98.75 352 ILE A CA 1
ATOM 2841 C C . ILE A 1 352 ? -5.625 1.699 12.094 1 98.75 352 ILE A C 1
ATOM 2843 O O . ILE A 1 352 ? -4.824 0.953 12.656 1 98.75 352 ILE A O 1
ATOM 2847 N N . ILE A 1 353 ? -5.816 2.898 12.469 1 98.56 353 ILE A N 1
ATOM 2848 C CA . ILE A 1 353 ? -5.219 3.479 13.664 1 98.56 353 ILE A CA 1
ATOM 2849 C C . ILE A 1 353 ? -6.293 3.672 14.734 1 98.56 353 ILE A C 1
ATOM 2851 O O . ILE A 1 353 ? -7.355 4.234 14.461 1 98.56 353 ILE A O 1
ATOM 2855 N N . VAL A 1 354 ? -6.074 3.186 15.914 1 98.69 354 VAL A N 1
ATOM 2856 C CA . VAL A 1 354 ? -7.023 3.287 17.016 1 98.69 354 VAL A CA 1
ATOM 2857 C C . VAL A 1 354 ? -6.559 4.359 18 1 98.69 354 VAL A C 1
ATOM 2859 O O . VAL A 1 354 ? -5.434 4.301 18.516 1 98.69 354 VAL A O 1
ATOM 2862 N N . THR A 1 355 ? -7.402 5.328 18.25 1 98.5 355 THR A N 1
ATOM 2863 C CA . THR A 1 355 ? -7.117 6.395 19.203 1 98.5 355 THR A CA 1
ATOM 2864 C C . THR A 1 355 ? -8.273 6.562 20.188 1 98.5 355 THR A C 1
ATOM 2866 O O . THR A 1 355 ? -9.305 5.906 20.047 1 98.5 355 THR A O 1
ATOM 2869 N N . GLU A 1 356 ? -8.07 7.379 21.203 1 98.56 356 GLU A N 1
ATOM 2870 C CA . GLU A 1 356 ? -9.172 7.727 22.094 1 98.56 356 GLU A CA 1
ATOM 2871 C C . GLU A 1 356 ? -10.297 8.43 21.344 1 98.56 356 GLU A C 1
ATOM 2873 O O . GLU A 1 356 ? -10.062 9.031 20.297 1 98.56 356 GLU A O 1
ATOM 2878 N N . LEU A 1 357 ? -11.445 8.281 21.891 1 98.38 357 LEU A N 1
ATOM 2879 C CA . LEU A 1 357 ? -12.602 8.945 21.297 1 98.38 357 LEU A CA 1
ATOM 2880 C C . LEU A 1 357 ? -12.75 10.367 21.844 1 98.38 357 LEU A C 1
ATOM 2882 O O . LEU A 1 357 ? -12.742 10.57 23.062 1 98.38 357 LEU A O 1
ATOM 2886 N N . LEU A 1 358 ? -12.805 11.312 20.953 1 98.06 358 LEU A N 1
ATOM 2887 C CA . LEU A 1 358 ? -13.047 12.719 21.281 1 98.06 358 LEU A CA 1
ATOM 2888 C C . LEU A 1 358 ? -14.352 13.203 20.656 1 98.06 358 LEU A C 1
ATOM 2890 O O . LEU A 1 358 ? -15.117 12.398 20.109 1 98.06 358 LEU A O 1
ATOM 2894 N N . ARG A 1 359 ? -14.641 14.414 20.891 1 96.5 359 ARG A N 1
ATOM 2895 C CA . ARG A 1 359 ? -15.883 14.977 20.375 1 96.5 359 ARG A CA 1
ATOM 2896 C C . ARG A 1 359 ? -15.648 15.703 19.062 1 96.5 359 ARG A C 1
ATOM 2898 O O . ARG A 1 359 ? -14.859 15.25 18.219 1 96.5 359 ARG A O 1
ATOM 2905 N N . ASP A 1 360 ? -16.438 16.688 18.719 1 95.19 360 ASP A N 1
ATOM 2906 C CA . ASP A 1 360 ? -16.359 17.375 17.438 1 95.19 360 ASP A CA 1
ATOM 2907 C C . ASP A 1 360 ? -15.062 18.188 17.328 1 95.19 360 ASP A C 1
ATOM 2909 O O . ASP A 1 360 ? -14.547 18.672 18.344 1 95.19 360 ASP A O 1
ATOM 2913 N N . ASN A 1 361 ? -14.609 18.266 16.094 1 96.38 361 ASN A N 1
ATOM 2914 C CA . ASN A 1 361 ? -13.516 19.203 15.875 1 96.38 361 ASN A CA 1
ATOM 2915 C C . ASN A 1 361 ? -14 20.656 15.945 1 96.38 361 ASN A C 1
ATOM 2917 O O . ASN A 1 361 ? -15.203 20.906 15.906 1 96.38 361 ASN A O 1
ATOM 2921 N N . LEU A 1 362 ? -13.109 21.562 16.031 1 98.06 362 LEU A N 1
ATOM 2922 C CA . LEU A 1 362 ? -13.453 22.969 16.266 1 98.06 362 LEU A CA 1
ATOM 2923 C C . LEU A 1 362 ? -14.195 23.562 15.078 1 98.06 362 LEU A C 1
ATOM 2925 O O . LEU A 1 362 ? -15.055 24.438 15.25 1 98.06 362 LEU A O 1
ATOM 2929 N N . TYR A 1 363 ? -13.898 23.062 13.867 1 96.38 363 TYR A N 1
ATOM 2930 C CA . TYR A 1 363 ? -14.586 23.578 12.688 1 96.38 363 TYR A CA 1
ATOM 2931 C C . TYR A 1 363 ? -16.062 23.219 12.727 1 96.38 363 TYR A C 1
ATOM 2933 O O . TYR A 1 363 ? -16.922 24.094 12.578 1 96.38 363 TYR A O 1
ATOM 2941 N N . GLU A 1 364 ? -16.328 22 12.969 1 94.5 364 GLU A N 1
ATOM 2942 C CA . GLU A 1 364 ? -17.719 21.531 13.016 1 94.5 364 GLU A CA 1
ATOM 2943 C C . GLU A 1 364 ? -18.469 22.125 14.203 1 94.5 364 GLU A C 1
ATOM 2945 O O . GLU A 1 364 ? -19.641 22.5 14.078 1 94.5 364 GLU A O 1
ATOM 2950 N N . PHE A 1 365 ? -17.844 22.203 15.297 1 96 365 PHE A N 1
ATOM 2951 C CA . PHE A 1 365 ? -18.484 22.734 16.484 1 96 365 PHE A CA 1
ATOM 2952 C C . PHE A 1 365 ? -18.797 24.219 16.312 1 96 365 PHE A C 1
ATOM 2954 O O . PHE A 1 365 ? -19.844 24.703 16.734 1 96 365 PHE A O 1
ATOM 2961 N N . LEU A 1 366 ? -17.844 24.938 15.727 1 96.12 366 LEU A N 1
ATOM 2962 C CA . LEU A 1 366 ? -18.047 26.344 15.438 1 96.12 366 LEU A CA 1
ATOM 2963 C C . LEU A 1 366 ? -19.266 26.531 14.539 1 96.12 366 LEU A C 1
ATOM 2965 O O . LEU A 1 366 ? -20.125 27.391 14.812 1 96.12 366 LEU A O 1
ATOM 2969 N N . LYS A 1 367 ? -19.328 25.812 13.477 1 93.19 367 LYS A N 1
ATOM 2970 C CA . LYS A 1 367 ? -20.453 25.906 12.539 1 93.19 367 LYS A CA 1
ATOM 2971 C C . LYS A 1 367 ? -21.766 25.578 13.234 1 93.19 367 LYS A C 1
ATOM 2973 O O . LYS A 1 367 ? -22.766 26.297 13.055 1 93.19 367 LYS A O 1
ATOM 2978 N N . TYR A 1 368 ? -21.766 24.547 14 1 92.5 368 TYR A N 1
ATOM 2979 C CA . TYR A 1 368 ? -22.953 24.141 14.727 1 92.5 368 TYR A CA 1
ATOM 2980 C C . TYR A 1 368 ? -23.406 25.219 15.695 1 92.5 368 TYR A C 1
ATOM 2982 O O . TYR A 1 368 ? -24.594 25.562 15.742 1 92.5 368 TYR A O 1
ATOM 2990 N N . ASN A 1 369 ? -22.484 25.719 16.516 1 91.81 369 ASN A N 1
ATOM 2991 C CA . ASN A 1 369 ? -22.797 26.75 17.516 1 91.81 369 ASN A CA 1
ATOM 2992 C C . ASN A 1 369 ? -23.359 28 16.859 1 91.81 369 ASN A C 1
ATOM 2994 O O . ASN A 1 369 ? -24.297 28.609 17.391 1 91.81 369 ASN A O 1
ATOM 2998 N N . ARG A 1 370 ? -22.922 28.453 15.742 1 89.5 370 ARG A N 1
ATOM 2999 C CA . ARG A 1 370 ? -23.359 29.672 15.062 1 89.5 370 ARG A CA 1
ATOM 3000 C C . ARG A 1 370 ? -24.734 29.484 14.438 1 89.5 370 ARG A C 1
ATOM 3002 O O . ARG A 1 370 ? -25.531 30.422 14.375 1 89.5 370 ARG A O 1
ATOM 3009 N N . GLU A 1 371 ? -25.031 28.312 14.039 1 88.81 371 GLU A N 1
ATOM 3010 C CA . GLU A 1 371 ? -26.297 28.031 13.367 1 88.81 371 GLU A CA 1
ATOM 3011 C C . GLU A 1 371 ? -27.406 27.75 14.383 1 88.81 371 GLU A C 1
ATOM 3013 O O . GLU A 1 371 ? -28.578 28.031 14.117 1 88.81 371 GLU A O 1
ATOM 3018 N N . HIS A 1 372 ? -27.062 27.266 15.531 1 86.81 372 HIS A N 1
ATOM 3019 C CA . HIS A 1 372 ? -28.125 26.703 16.359 1 86.81 372 HIS A CA 1
ATOM 3020 C C . HIS A 1 372 ? -28.219 27.438 17.688 1 86.81 372 HIS A C 1
ATOM 3022 O O . HIS A 1 372 ? -29.266 27.375 18.359 1 86.81 372 HIS A O 1
ATOM 3028 N N . ASP A 1 373 ? -27.141 28 18.125 1 80.25 373 ASP A N 1
ATOM 3029 C CA . ASP A 1 373 ? -27.172 28.562 19.469 1 80.25 373 ASP A CA 1
ATOM 3030 C C . ASP A 1 373 ? -27.328 30.078 19.422 1 80.25 373 ASP A C 1
ATOM 3032 O O . ASP A 1 373 ? -26.891 30.734 18.469 1 80.25 373 ASP A O 1
ATOM 3036 N N . ASP A 1 374 ? -27.969 30.5 20.453 1 75.75 374 ASP A N 1
ATOM 3037 C CA . ASP A 1 374 ? -28.172 31.938 20.578 1 75.75 374 ASP A CA 1
ATOM 3038 C C . ASP A 1 374 ? -26.938 32.625 21.141 1 75.75 374 ASP A C 1
ATOM 3040 O O . ASP A 1 374 ? -26.609 33.75 20.75 1 75.75 374 ASP A O 1
ATOM 3044 N N . LYS A 1 375 ? -26.375 31.828 22.078 1 84.5 375 LYS A N 1
ATOM 3045 C CA . LYS A 1 375 ? -25.172 32.406 22.672 1 84.5 375 LYS A CA 1
ATOM 3046 C C . LYS A 1 375 ? -23.906 31.844 22 1 84.5 375 LYS A C 1
ATOM 3048 O O . LYS A 1 375 ? -23.844 30.656 21.688 1 84.5 375 LYS A O 1
ATOM 3053 N N . LEU A 1 376 ? -23 32.75 21.844 1 88.19 376 LEU A N 1
ATOM 3054 C CA . LEU A 1 376 ? -21.719 32.375 21.25 1 88.19 376 LEU A CA 1
ATOM 3055 C C . LEU A 1 376 ? -20.875 31.562 22.25 1 88.19 376 LEU A C 1
ATOM 3057 O O . LEU A 1 376 ? -20.688 32 23.391 1 88.19 376 LEU A O 1
ATOM 3061 N N . TYR A 1 377 ? -20.484 30.406 21.922 1 93.94 377 TYR A N 1
ATOM 3062 C CA . TYR A 1 377 ? -19.656 29.531 22.75 1 93.94 377 TYR A CA 1
ATOM 3063 C C . TYR A 1 377 ? -18.25 30.078 22.875 1 93.94 377 TYR A C 1
ATOM 3065 O O . TYR A 1 377 ? -17.656 30.062 23.953 1 93.94 377 TYR A O 1
ATOM 3073 N N . PHE A 1 378 ? -17.781 30.641 21.812 1 96.44 378 PHE A N 1
ATOM 3074 C CA . PHE A 1 378 ? -16.375 31.062 21.75 1 96.44 378 PHE A CA 1
ATOM 3075 C C . PHE A 1 378 ? -16.219 32.5 22.203 1 96.44 378 PHE A C 1
ATOM 3077 O O . PHE A 1 378 ? -15.953 33.375 21.391 1 96.44 378 PHE A O 1
ATOM 3084 N N . THR A 1 379 ? -16.312 32.656 23.469 1 95.06 379 THR A N 1
ATOM 3085 C CA . THR A 1 379 ? -16.016 33.938 24.109 1 95.06 379 THR A CA 1
ATOM 3086 C C . THR A 1 379 ? -14.508 34.156 24.188 1 95.06 379 THR A C 1
ATOM 3088 O O . THR A 1 379 ? -13.727 33.219 23.969 1 95.06 379 THR A O 1
ATOM 3091 N N . ILE A 1 380 ? -14.078 35.281 24.484 1 95.69 380 ILE A N 1
ATOM 3092 C CA . ILE A 1 380 ? -12.656 35.594 24.594 1 95.69 380 ILE A CA 1
ATOM 3093 C C . ILE A 1 380 ? -12.016 34.719 25.672 1 95.69 380 ILE A C 1
ATOM 3095 O O . ILE A 1 380 ? -10.867 34.281 25.531 1 95.69 380 ILE A O 1
ATOM 3099 N N . GLY A 1 381 ? -12.75 34.531 26.766 1 96.44 381 GLY A N 1
ATOM 3100 C CA . GLY A 1 381 ? -12.25 33.656 27.812 1 96.44 381 GLY A CA 1
ATOM 3101 C C . GLY A 1 381 ? -12.031 32.25 27.359 1 96.44 381 GLY A C 1
ATOM 3102 O O . GLY A 1 381 ? -11 31.641 27.656 1 96.44 381 GLY A O 1
ATOM 3103 N N . ARG A 1 382 ? -12.961 31.688 26.641 1 97.38 382 ARG A N 1
ATOM 3104 C CA . ARG A 1 382 ? -12.852 30.312 26.141 1 97.38 382 ARG A CA 1
ATOM 3105 C C . ARG A 1 382 ? -11.773 30.219 25.062 1 97.38 382 ARG A C 1
ATOM 3107 O O . ARG A 1 382 ? -11.086 29.203 24.953 1 97.38 382 ARG A O 1
ATOM 3114 N N . ILE A 1 383 ? -11.664 31.281 24.281 1 97.94 383 ILE A N 1
ATOM 3115 C CA . ILE A 1 383 ? -10.594 31.328 23.297 1 97.94 383 ILE A CA 1
ATOM 3116 C C . ILE A 1 383 ? -9.242 31.297 23.984 1 97.94 383 ILE A C 1
ATOM 3118 O O . ILE A 1 383 ? -8.312 30.625 23.531 1 97.94 383 ILE A O 1
ATOM 3122 N N . GLN A 1 384 ? -9.148 32.031 25.078 1 98.19 384 GLN A N 1
ATOM 3123 C CA . GLN A 1 384 ? -7.934 32 25.891 1 98.19 384 GLN A CA 1
ATOM 3124 C C . GLN A 1 384 ? -7.609 30.594 26.359 1 98.19 384 GLN A C 1
ATOM 3126 O O . GLN A 1 384 ? -6.453 30.156 26.297 1 98.19 384 GLN A O 1
ATOM 3131 N N . LYS A 1 385 ? -8.586 29.859 26.781 1 98.12 385 LYS A N 1
ATOM 3132 C CA . LYS A 1 385 ? -8.414 28.484 27.234 1 98.12 385 LYS A CA 1
ATOM 3133 C C . LYS A 1 385 ? -7.926 27.578 26.109 1 98.12 385 LYS A C 1
ATOM 3135 O O . LYS A 1 385 ? -7.012 26.766 26.312 1 98.12 385 LYS A O 1
ATOM 3140 N N . ILE A 1 386 ? -8.547 27.719 25.016 1 98.62 386 ILE A N 1
ATOM 3141 C CA . ILE A 1 386 ? -8.18 26.906 23.859 1 98.62 386 ILE A CA 1
ATOM 3142 C C . ILE A 1 386 ? -6.75 27.234 23.438 1 98.62 386 ILE A C 1
ATOM 3144 O O . ILE A 1 386 ? -5.949 26.312 23.203 1 98.62 386 ILE A O 1
ATOM 3148 N N . ALA A 1 387 ? -6.438 28.531 23.344 1 98.75 387 ALA A N 1
ATOM 3149 C CA . ALA A 1 387 ? -5.09 28.969 22.984 1 98.75 387 ALA A CA 1
ATOM 3150 C C . ALA A 1 387 ? -4.051 28.344 23.922 1 98.75 387 ALA A C 1
ATOM 3152 O O . ALA A 1 387 ? -3.035 27.812 23.453 1 98.75 387 ALA A O 1
ATOM 3153 N N . TYR A 1 388 ? -4.344 28.422 25.188 1 98.62 388 TYR A N 1
ATOM 3154 C CA . TYR A 1 388 ? -3.428 27.906 26.188 1 98.62 388 TYR A CA 1
ATOM 3155 C C . TYR A 1 388 ? -3.191 26.406 25.984 1 98.62 388 TYR A C 1
ATOM 3157 O O . TYR A 1 388 ? -2.049 25.938 26 1 98.62 388 TYR A O 1
ATOM 3165 N N . GLN A 1 389 ? -4.207 25.656 25.828 1 98.69 389 GLN A N 1
ATOM 3166 C CA . GLN A 1 389 ? -4.129 24.219 25.703 1 98.69 389 GLN A CA 1
ATOM 3167 C C . GLN A 1 389 ? -3.387 23.812 24.422 1 98.69 389 GLN A C 1
ATOM 3169 O O . GLN A 1 389 ? -2.539 22.922 24.438 1 98.69 389 GLN A O 1
ATOM 3174 N N . VAL A 1 390 ? -3.664 24.516 23.297 1 98.88 390 VAL A N 1
ATOM 3175 C CA . VAL A 1 390 ? -3.004 24.219 22.031 1 98.88 390 VAL A CA 1
ATOM 3176 C C . VAL A 1 390 ? -1.524 24.578 22.125 1 98.88 390 VAL A C 1
ATOM 3178 O O . VAL A 1 390 ? -0.667 23.844 21.625 1 98.88 390 VAL A O 1
ATOM 3181 N N . LEU A 1 391 ? -1.247 25.719 22.766 1 98.81 391 LEU A N 1
ATOM 3182 C CA . LEU A 1 391 ? 0.144 26.109 22.938 1 98.81 391 LEU A CA 1
ATOM 3183 C C . LEU A 1 391 ? 0.906 25.078 23.766 1 98.81 391 LEU A C 1
ATOM 3185 O O . LEU A 1 391 ? 2.059 24.766 23.469 1 98.81 391 LEU A O 1
ATOM 3189 N N . LYS A 1 392 ? 0.272 24.531 24.781 1 98.5 392 LYS A N 1
ATOM 3190 C CA . LYS A 1 392 ? 0.899 23.484 25.578 1 98.5 392 LYS A CA 1
ATOM 3191 C C . LYS A 1 392 ? 1.178 22.25 24.75 1 98.5 392 LYS A C 1
ATOM 3193 O O . LYS A 1 392 ? 2.234 21.625 24.875 1 98.5 392 LYS A O 1
ATOM 3198 N N . GLY A 1 393 ? 0.215 21.906 23.969 1 98.75 393 GLY A N 1
ATOM 3199 C CA . GLY A 1 393 ? 0.419 20.797 23.062 1 98.75 393 GLY A CA 1
ATOM 3200 C C . GLY A 1 393 ? 1.562 21.016 22.094 1 98.75 393 GLY A C 1
ATOM 3201 O O . GLY A 1 393 ? 2.406 20.141 21.906 1 98.75 393 GLY A O 1
ATOM 3202 N N . LEU A 1 394 ? 1.591 22.219 21.484 1 98.75 394 LEU A N 1
ATOM 3203 C CA . LEU A 1 394 ? 2.654 22.578 20.547 1 98.75 394 LEU A CA 1
ATOM 3204 C C . LEU A 1 394 ? 4.008 22.594 21.25 1 98.75 394 LEU A C 1
ATOM 3206 O O . LEU A 1 394 ? 5.023 22.219 20.656 1 98.75 394 LEU A O 1
ATOM 3210 N N . GLN A 1 395 ? 3.992 23.078 22.453 1 98.38 395 GLN A N 1
ATOM 3211 C CA . GLN A 1 395 ? 5.23 23.078 23.234 1 98.38 395 GLN A CA 1
ATOM 3212 C C . GLN A 1 395 ? 5.801 21.672 23.344 1 98.38 395 GLN A C 1
ATOM 3214 O O . GLN A 1 395 ? 7.004 21.469 23.188 1 98.38 395 GLN A O 1
ATOM 3219 N N . HIS A 1 396 ? 4.918 20.75 23.641 1 97.94 396 HIS A N 1
ATOM 3220 C CA . HIS A 1 396 ? 5.344 19.359 23.734 1 97.94 396 HIS A CA 1
ATOM 3221 C C . HIS A 1 396 ? 5.863 18.844 22.406 1 97.94 396 HIS A C 1
ATOM 3223 O O . HIS A 1 396 ? 6.957 18.281 22.328 1 97.94 396 HIS A O 1
ATOM 3229 N N . ILE A 1 397 ? 5.184 19.078 21.328 1 98.25 397 ILE A N 1
ATOM 3230 C CA . ILE A 1 397 ? 5.551 18.625 19.984 1 98.25 397 ILE A CA 1
ATOM 3231 C C . ILE A 1 397 ? 6.895 19.234 19.594 1 98.25 397 ILE A C 1
ATOM 3233 O O . ILE A 1 397 ? 7.785 18.531 19.109 1 98.25 397 ILE A O 1
ATOM 3237 N N . HIS A 1 398 ? 7.059 20.547 19.859 1 97.75 398 HIS A N 1
ATOM 3238 C CA . HIS A 1 398 ? 8.281 21.25 19.484 1 97.75 398 HIS A CA 1
ATOM 3239 C C . HIS A 1 398 ? 9.461 20.781 20.328 1 97.75 398 HIS A C 1
ATOM 3241 O O . HIS A 1 398 ? 10.594 20.719 19.828 1 97.75 398 HIS A O 1
ATOM 3247 N N . SER A 1 399 ? 9.188 20.453 21.578 1 96.75 399 SER A N 1
ATOM 3248 C CA . SER A 1 399 ? 10.25 19.969 22.438 1 96.75 399 SER A CA 1
ATOM 3249 C C . SER A 1 399 ? 10.805 18.641 21.953 1 96.75 399 SER A C 1
ATOM 3251 O O . SER A 1 399 ? 11.93 18.266 22.297 1 96.75 399 SER A O 1
ATOM 3253 N N . LEU A 1 400 ? 10.055 17.953 21.203 1 97.06 400 LEU A N 1
ATOM 3254 C CA . LEU A 1 400 ? 10.469 16.672 20.641 1 97.06 400 LEU A CA 1
ATOM 3255 C C . LEU A 1 400 ? 11.055 16.844 19.25 1 97.06 400 LEU A C 1
ATOM 3257 O O . LEU A 1 400 ? 11.188 15.883 18.484 1 97.06 400 LEU A O 1
ATOM 3261 N N . LYS A 1 401 ? 11.281 18.109 18.859 1 96.94 401 LYS A N 1
ATOM 3262 C CA . LYS A 1 401 ? 11.906 18.516 17.609 1 96.94 401 LYS A CA 1
ATOM 3263 C C . LYS A 1 401 ? 10.984 18.25 16.422 1 96.94 401 LYS A C 1
ATOM 3265 O O . LYS A 1 401 ? 11.453 17.953 15.32 1 96.94 401 LYS A O 1
ATOM 3270 N N . LEU A 1 402 ? 9.734 18.281 16.688 1 97.5 402 LEU A N 1
ATOM 3271 C CA . LEU A 1 402 ? 8.734 18.078 15.648 1 97.5 402 LEU A CA 1
ATOM 3272 C C . LEU A 1 402 ? 7.98 19.375 15.352 1 97.5 402 LEU A C 1
ATOM 3274 O O . LEU A 1 402 ? 7.727 20.172 16.266 1 97.5 402 LEU A O 1
ATOM 3278 N N . ILE A 1 403 ? 7.641 19.562 14.109 1 97.88 403 ILE A N 1
ATOM 3279 C CA . ILE A 1 403 ? 6.664 20.547 13.672 1 97.88 403 ILE A CA 1
ATOM 3280 C C . ILE A 1 403 ? 5.355 19.859 13.297 1 97.88 403 ILE A C 1
ATOM 3282 O O . ILE A 1 403 ? 5.371 18.812 12.641 1 97.88 403 ILE A O 1
ATOM 3286 N N . HIS A 1 404 ? 4.203 20.328 13.719 1 97.88 404 HIS A N 1
ATOM 3287 C CA . HIS A 1 404 ? 2.93 19.688 13.391 1 97.88 404 HIS A CA 1
ATOM 3288 C C . HIS A 1 404 ? 2.631 19.797 11.898 1 97.88 404 HIS A C 1
ATOM 3290 O O . HIS A 1 404 ? 2.232 18.812 11.273 1 97.88 404 HIS A O 1
ATOM 3296 N N . CYS A 1 405 ? 2.725 21 11.328 1 96.81 405 CYS A N 1
ATOM 3297 C CA . CYS A 1 405 ? 2.73 21.312 9.898 1 96.81 405 CYS A CA 1
ATOM 3298 C C . CYS A 1 405 ? 1.318 21.281 9.328 1 96.81 405 CYS A C 1
ATOM 3300 O O . CYS A 1 405 ? 1.121 21.516 8.133 1 96.81 405 CYS A O 1
ATOM 3302 N N . ASP A 1 406 ? 0.275 21.031 10.094 1 95.69 406 ASP A N 1
ATOM 3303 C CA . ASP A 1 406 ? -1.074 21.031 9.539 1 95.69 406 ASP A CA 1
ATOM 3304 C C . ASP A 1 406 ? -2.107 21.391 10.602 1 95.69 406 ASP A C 1
ATOM 3306 O O . ASP A 1 406 ? -3.15 20.734 10.703 1 95.69 406 ASP A O 1
ATOM 3310 N N . LEU A 1 407 ? -1.798 22.328 11.383 1 97.88 407 LEU A N 1
ATOM 3311 C CA . LEU A 1 407 ? -2.748 22.797 12.391 1 97.88 407 LEU A CA 1
ATOM 3312 C C . LEU A 1 407 ? -3.879 23.594 11.734 1 97.88 407 LEU A C 1
ATOM 3314 O O . LEU A 1 407 ? -3.629 24.5 10.953 1 97.88 407 LEU A O 1
ATOM 3318 N N . LYS A 1 408 ? -5.086 23.188 11.984 1 97.62 408 LYS A N 1
ATOM 3319 C CA . LYS A 1 408 ? -6.34 23.781 11.523 1 97.62 408 LYS A CA 1
ATOM 3320 C C . LYS A 1 408 ? -7.504 23.375 12.422 1 97.62 408 LYS A C 1
ATOM 3322 O O . LYS A 1 408 ? -7.363 22.469 13.25 1 97.62 408 LYS A O 1
ATOM 3327 N N . PRO A 1 409 ? -8.602 24.078 12.359 1 98.12 409 PRO A N 1
ATOM 3328 C CA . PRO A 1 409 ? -9.711 23.781 13.273 1 98.12 409 PRO A CA 1
ATOM 3329 C C . PRO A 1 409 ? -10.148 22.312 13.203 1 98.12 409 PRO A C 1
ATOM 3331 O O . PRO A 1 409 ? -10.578 21.75 14.211 1 98.12 409 PRO A O 1
ATOM 3334 N N . GLU A 1 410 ? -9.922 21.641 12.062 1 96.19 410 GLU A N 1
ATOM 3335 C CA . GLU A 1 410 ? -10.32 20.266 11.859 1 96.19 410 GLU A CA 1
ATOM 3336 C C . GLU A 1 410 ? -9.406 19.297 12.625 1 96.19 410 GLU A C 1
ATOM 3338 O O . GLU A 1 410 ? -9.766 18.156 12.867 1 96.19 410 GLU A O 1
ATOM 3343 N N . ASN A 1 411 ? -8.242 19.812 13.023 1 97.31 411 ASN A N 1
ATOM 3344 C CA . ASN A 1 411 ? -7.266 18.953 13.68 1 97.31 411 ASN A CA 1
ATOM 3345 C C . ASN A 1 411 ? -7.148 19.25 15.164 1 97.31 411 ASN A C 1
ATOM 3347 O O . ASN A 1 411 ? -6.172 18.859 15.812 1 97.31 411 ASN A O 1
ATOM 3351 N N . ILE A 1 412 ?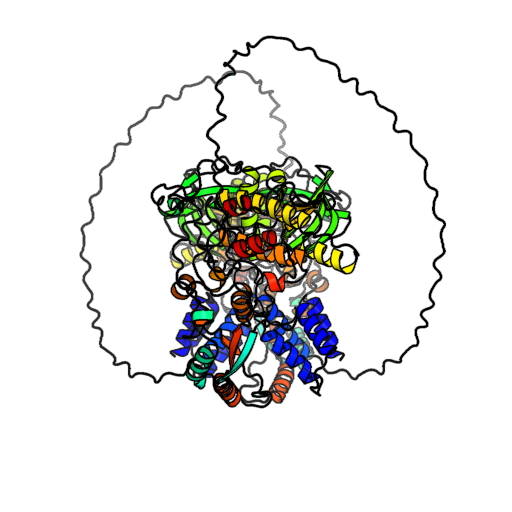 -8.117 20 15.672 1 98.75 412 ILE A N 1
ATOM 3352 C CA . ILE A 1 412 ? -8.297 20.219 17.109 1 98.75 412 ILE A CA 1
ATOM 3353 C C . ILE A 1 412 ? -9.703 19.812 17.516 1 98.75 412 ILE A C 1
ATOM 3355 O O . ILE A 1 412 ? -10.688 20.375 17.031 1 98.75 412 ILE A O 1
ATOM 3359 N N . LEU A 1 413 ? -9.742 18.875 18.422 1 98.56 413 LEU A N 1
ATOM 3360 C CA . LEU A 1 413 ? -11.047 18.328 18.781 1 98.56 413 LEU A CA 1
ATOM 3361 C C . LEU A 1 413 ? -11.414 18.688 20.219 1 98.56 413 LEU A C 1
ATOM 3363 O O . LEU A 1 413 ? -10.531 18.797 21.078 1 98.56 413 LEU A O 1
ATOM 3367 N N . MET A 1 414 ? -12.719 18.781 20.453 1 98.06 414 MET A N 1
ATOM 3368 C CA . MET A 1 414 ? -13.242 18.984 21.812 1 98.06 414 MET A CA 1
ATOM 3369 C C . MET A 1 414 ? -13.164 17.688 22.609 1 98.06 414 MET A C 1
ATOM 3371 O O . MET A 1 414 ? -13.539 16.625 22.125 1 98.06 414 MET A O 1
ATOM 3375 N N . LYS A 1 415 ? -12.609 17.812 23.734 1 97.94 415 LYS A N 1
ATOM 3376 C CA . LYS A 1 415 ? -12.664 16.734 24.719 1 97.94 415 LYS A CA 1
ATOM 3377 C C . LYS A 1 415 ? -13.859 16.891 25.641 1 97.94 415 LYS A C 1
ATOM 3379 O O . LYS A 1 415 ? -14.555 15.914 25.938 1 97.94 415 LYS A O 1
ATOM 3384 N N . SER A 1 416 ? -14.062 18.125 26.078 1 97.25 416 SER A N 1
ATOM 3385 C CA . SER A 1 416 ? -15.203 18.5 26.906 1 97.25 416 SER A CA 1
ATOM 3386 C C . SER A 1 416 ? -15.75 19.875 26.516 1 97.25 416 SER A C 1
ATOM 3388 O O . SER A 1 416 ? -15.016 20.859 26.516 1 97.25 416 SER A O 1
ATOM 3390 N N . TYR A 1 417 ? -17.031 19.969 26.219 1 95.31 417 TYR A N 1
ATOM 3391 C CA . TYR A 1 417 ? -17.672 21.234 25.844 1 95.31 417 TYR A CA 1
ATOM 3392 C C . TYR A 1 417 ? -17.797 22.141 27.062 1 95.31 417 TYR A C 1
ATOM 3394 O O . TYR A 1 417 ? -17.484 23.328 27 1 95.31 417 TYR A O 1
ATOM 3402 N N . SER A 1 418 ? -18.281 21.562 28.172 1 94.94 418 SER A N 1
ATOM 3403 C CA . SER A 1 418 ? -18.562 22.328 29.359 1 94.94 418 SER A CA 1
ATOM 3404 C C . SER A 1 418 ? -17.297 22.922 29.969 1 94.94 418 SER A C 1
ATOM 3406 O O . SER A 1 418 ? -17.281 24.078 30.406 1 94.94 418 SER A O 1
ATOM 3408 N N . ARG A 1 419 ? -16.203 22.172 29.875 1 96.06 419 ARG A N 1
ATOM 3409 C CA . ARG A 1 419 ? -14.945 22.625 30.469 1 96.06 419 ARG A CA 1
ATOM 3410 C C . ARG A 1 419 ? -14.047 23.281 29.422 1 96.06 419 ARG A C 1
ATOM 3412 O O . ARG A 1 419 ? -12.969 23.781 29.75 1 96.06 419 ARG A O 1
ATOM 3419 N N . CYS A 1 420 ? -14.438 23.375 28.156 1 97.25 420 CYS A N 1
ATOM 3420 C CA . CYS A 1 420 ? -13.672 23.938 27.047 1 97.25 420 CYS A CA 1
ATOM 3421 C C . CYS A 1 420 ? -12.289 23.312 26.969 1 97.25 420 CYS A C 1
ATOM 3423 O O . CYS A 1 420 ? -11.281 24.016 26.953 1 97.25 420 CYS A O 1
ATOM 3425 N N . GLU A 1 421 ? -12.273 21.938 26.953 1 98.31 421 GLU A N 1
ATOM 3426 C CA . GLU A 1 421 ? -11.039 21.172 26.812 1 98.31 421 GLU A CA 1
ATOM 3427 C C . GLU A 1 421 ? -10.867 20.656 25.391 1 98.31 421 GLU A C 1
ATOM 3429 O O . GLU A 1 421 ? -11.82 20.156 24.797 1 98.31 421 GLU A O 1
ATOM 3434 N N . VAL A 1 422 ? -9.664 20.844 24.828 1 98.81 422 VAL A N 1
ATOM 3435 C CA . VAL A 1 422 ? -9.43 20.438 23.453 1 98.81 422 VAL A CA 1
ATOM 3436 C C . VAL A 1 422 ? -8.148 19.609 23.359 1 98.81 422 VAL A C 1
ATOM 3438 O O . VAL A 1 422 ? -7.312 19.656 24.266 1 98.81 422 VAL A O 1
ATOM 3441 N N . LYS A 1 423 ? -8.008 18.844 22.344 1 98.81 423 LYS A N 1
ATOM 3442 C CA . LYS A 1 423 ? -6.789 18.078 22.062 1 98.81 423 LYS A CA 1
ATOM 3443 C C . LYS A 1 423 ? -6.406 18.203 20.578 1 98.81 423 LYS A C 1
ATOM 3445 O O . LYS A 1 423 ? -7.273 18.219 19.703 1 98.81 423 LYS A O 1
ATOM 3450 N N . ILE A 1 424 ? -5.09 18.281 20.328 1 98.81 424 ILE A N 1
ATOM 3451 C CA . ILE A 1 424 ? -4.543 18.266 18.969 1 98.81 424 ILE A CA 1
ATOM 3452 C C . ILE A 1 424 ? -4.527 16.844 18.438 1 98.81 424 ILE A C 1
ATOM 3454 O O . ILE A 1 424 ? -4.172 15.906 19.156 1 98.81 424 ILE A O 1
ATOM 3458 N N . ILE A 1 425 ? -4.973 16.672 17.203 1 97.5 425 ILE A N 1
ATOM 3459 C CA . ILE A 1 425 ? -4.918 15.359 16.578 1 97.5 425 ILE A CA 1
ATOM 3460 C C . ILE A 1 425 ? -4.176 15.453 15.25 1 97.5 425 ILE A C 1
ATOM 3462 O O . ILE A 1 425 ? -3.787 16.547 14.82 1 97.5 425 ILE A O 1
ATOM 3466 N N . ASP A 1 426 ? -3.971 14.375 14.555 1 94 426 ASP A N 1
ATOM 3467 C CA . ASP A 1 426 ? -3.482 14.203 13.188 1 94 426 ASP A CA 1
ATOM 3468 C C . ASP A 1 426 ? -2.033 14.672 13.062 1 94 426 ASP A C 1
ATOM 3470 O O . ASP A 1 426 ? -1.768 15.773 12.586 1 94 426 ASP A O 1
ATOM 3474 N N . LEU A 1 427 ? -1.123 13.867 13.344 1 96.44 427 LEU A N 1
ATOM 3475 C CA . LEU A 1 427 ? 0.305 14.133 13.203 1 96.44 427 LEU A CA 1
ATOM 3476 C C . LEU A 1 427 ? 0.841 13.562 11.898 1 96.44 427 LEU A C 1
ATOM 3478 O O . LEU A 1 427 ? 2.029 13.25 11.797 1 96.44 427 LEU A O 1
ATOM 3482 N N . GLY A 1 428 ? -0.038 13.43 10.961 1 93.31 428 GLY A N 1
ATOM 3483 C CA . GLY A 1 428 ? 0.327 12.836 9.688 1 93.31 428 GLY A CA 1
ATOM 3484 C C . GLY A 1 428 ? 1.296 13.688 8.891 1 93.31 428 GLY A C 1
ATOM 3485 O O . GLY A 1 428 ? 2.07 13.172 8.078 1 93.31 428 GLY A O 1
ATOM 3486 N N . SER A 1 429 ? 1.289 14.977 9.062 1 93.44 429 SER A N 1
ATOM 3487 C CA . SER A 1 429 ? 2.154 15.891 8.32 1 93.44 429 SER A CA 1
ATOM 3488 C C . SER A 1 429 ? 3.354 16.312 9.156 1 93.44 429 SER A C 1
ATOM 3490 O O . SER A 1 429 ? 4.199 17.094 8.695 1 93.44 429 SER A O 1
ATOM 3492 N N . ALA A 1 430 ? 3.412 15.828 10.336 1 96.38 430 ALA A N 1
ATOM 3493 C CA . ALA A 1 430 ? 4.473 16.25 11.242 1 96.38 430 ALA A CA 1
ATOM 3494 C C . ALA A 1 430 ? 5.844 15.812 10.734 1 96.38 430 ALA A C 1
ATOM 3496 O O . ALA A 1 430 ? 5.969 14.75 10.117 1 96.38 430 ALA A O 1
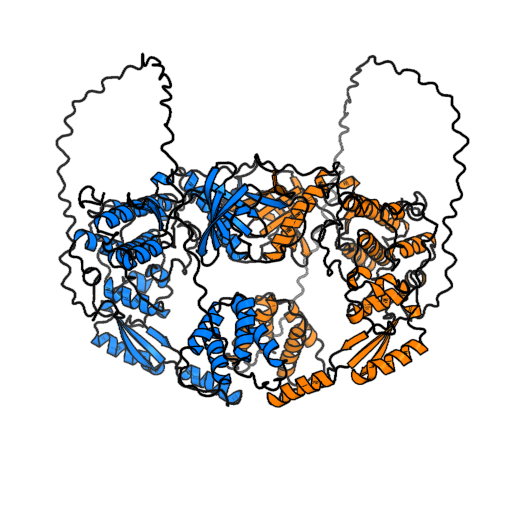ATOM 3497 N N . CYS A 1 431 ? 6.844 16.609 10.969 1 95.56 431 CYS A N 1
ATOM 3498 C CA . CYS A 1 431 ? 8.203 16.266 10.562 1 95.56 431 CYS A CA 1
ATOM 3499 C C . CYS A 1 431 ? 9.219 16.812 11.562 1 95.56 431 CYS A C 1
ATOM 3501 O O . CYS A 1 431 ? 8.922 17.734 12.312 1 95.56 431 CYS A O 1
ATOM 3503 N N . PHE A 1 432 ? 10.336 16.203 11.594 1 95.94 432 PHE A N 1
ATOM 3504 C CA . PHE A 1 432 ? 11.43 16.719 12.414 1 95.94 432 PHE A CA 1
ATOM 3505 C C . PHE A 1 432 ? 11.969 18.016 11.828 1 95.94 432 PHE A C 1
ATOM 3507 O O . PHE A 1 432 ? 12.039 18.172 10.609 1 95.94 432 PHE A O 1
ATOM 3514 N N . ILE A 1 433 ? 12.414 18.891 12.633 1 94.94 433 ILE A N 1
ATOM 3515 C CA . ILE A 1 433 ? 12.891 20.219 12.234 1 94.94 433 ILE A CA 1
ATOM 3516 C C . ILE A 1 433 ? 14.141 20.078 11.367 1 94.94 433 ILE A C 1
ATOM 3518 O O . ILE A 1 433 ? 14.406 20.922 10.516 1 94.94 433 ILE A O 1
ATOM 3522 N N . HIS A 1 434 ? 14.891 18.953 11.57 1 92.62 434 HIS A N 1
ATOM 3523 C CA . HIS A 1 434 ? 16.141 18.781 10.852 1 92.62 434 HIS A CA 1
ATOM 3524 C C . HIS A 1 434 ? 15.938 18.031 9.531 1 92.62 434 HIS A C 1
ATOM 3526 O O . HIS A 1 434 ? 16.875 17.859 8.766 1 92.62 434 HIS A O 1
ATOM 3532 N N . ASP A 1 435 ? 14.688 17.531 9.305 1 92.12 435 ASP A N 1
ATOM 3533 C CA . ASP A 1 435 ? 14.391 16.891 8.023 1 92.12 435 ASP A CA 1
ATOM 3534 C C . ASP A 1 435 ? 14.43 17.906 6.883 1 92.12 435 ASP A C 1
ATOM 3536 O O . ASP A 1 435 ? 14.516 19.125 7.121 1 92.12 435 ASP A O 1
ATOM 3540 N N . HIS A 1 436 ? 14.438 17.375 5.695 1 84.56 436 HIS A N 1
ATOM 3541 C CA . HIS A 1 436 ? 14.203 18.266 4.559 1 84.56 436 HIS A CA 1
ATOM 3542 C C . HIS A 1 436 ? 12.75 18.75 4.527 1 84.56 436 HIS A C 1
ATOM 3544 O O . HIS A 1 436 ? 11.844 17.953 4.246 1 84.56 436 HIS A O 1
ATOM 3550 N N . LEU A 1 437 ? 12.625 19.906 4.789 1 80.5 437 LEU A N 1
ATOM 3551 C CA . LEU A 1 437 ? 11.289 20.469 4.941 1 80.5 437 LEU A CA 1
ATOM 3552 C C . LEU A 1 437 ? 10.711 20.859 3.586 1 80.5 437 LEU A C 1
ATOM 3554 O O . LEU A 1 437 ? 11.352 21.562 2.811 1 80.5 437 LEU A O 1
ATOM 3558 N N . GLY A 1 438 ? 9.531 20.375 3.32 1 80.5 438 GLY A N 1
ATOM 3559 C CA . GLY A 1 438 ? 8.891 20.609 2.035 1 80.5 438 GLY A CA 1
ATOM 3560 C C . GLY A 1 438 ? 8.219 21.969 1.942 1 80.5 438 GLY A C 1
ATOM 3561 O O . GLY A 1 438 ? 7.973 22.609 2.961 1 80.5 438 GLY A O 1
ATOM 3562 N N . SER A 1 439 ? 7.961 22.312 0.741 1 79 439 SER A N 1
ATOM 3563 C CA . SER A 1 439 ? 7.363 23.625 0.487 1 79 439 SER A CA 1
ATOM 3564 C C . SER A 1 439 ? 5.84 23.531 0.453 1 79 439 SER A C 1
ATOM 3566 O O . SER A 1 439 ? 5.156 24.547 0.374 1 79 439 SER A O 1
ATOM 3568 N N . TYR A 1 440 ? 5.391 22.406 0.532 1 80.44 440 TYR A N 1
ATOM 3569 C CA . TYR A 1 440 ? 3.943 22.25 0.451 1 80.44 440 TYR A CA 1
ATOM 3570 C C . TYR A 1 440 ? 3.393 21.594 1.716 1 80.44 440 TYR A C 1
ATOM 3572 O O . TYR A 1 440 ? 3.07 20.406 1.719 1 80.44 440 TYR A O 1
ATOM 3580 N N . VAL A 1 441 ? 3.414 22.391 2.67 1 88.44 441 VAL A N 1
ATOM 3581 C CA . VAL A 1 441 ? 2.871 21.938 3.945 1 88.44 441 VAL A CA 1
ATOM 3582 C C . VAL A 1 441 ? 1.79 22.906 4.422 1 88.44 441 VAL A C 1
ATOM 3584 O O . VAL A 1 441 ? 1.603 23.969 3.832 1 88.44 441 VAL A O 1
ATOM 3587 N N . GLN A 1 442 ? 1.073 22.5 5.426 1 92.81 442 GLN A N 1
ATOM 3588 C CA . GLN A 1 442 ? -0.014 23.266 6.031 1 92.81 442 GLN A CA 1
ATOM 3589 C C . GLN A 1 442 ? -1.193 23.391 5.07 1 92.81 442 GLN A C 1
ATOM 3591 O O . GLN A 1 442 ? -1.009 23.422 3.852 1 92.81 442 GLN A O 1
ATOM 3596 N N . SER A 1 443 ? -2.318 23.5 5.613 1 93.5 443 SER A N 1
ATOM 3597 C CA . SER A 1 443 ? -3.506 23.797 4.82 1 93.5 443 SER A CA 1
ATOM 3598 C C . SER A 1 443 ? -3.49 25.234 4.316 1 93.5 443 SER A C 1
ATOM 3600 O O . SER A 1 443 ? -3.053 26.141 5.031 1 93.5 443 SER A O 1
ATOM 3602 N N . ARG A 1 444 ? -3.977 25.531 3.275 1 93.81 444 ARG A N 1
ATOM 3603 C CA . ARG A 1 444 ? -3.799 26.766 2.523 1 93.81 444 ARG A CA 1
ATOM 3604 C C . ARG A 1 444 ? -4.16 27.984 3.373 1 93.81 444 ARG A C 1
ATOM 3606 O O . ARG A 1 444 ? -3.322 28.859 3.609 1 93.81 444 ARG A O 1
ATOM 3613 N N . SER A 1 445 ? -5.32 28.031 3.941 1 96.25 445 SER A N 1
ATOM 3614 C CA . SER A 1 445 ? -5.805 29.219 4.633 1 96.25 445 SER A CA 1
ATOM 3615 C C . SER A 1 445 ? -5.062 29.453 5.945 1 96.25 445 SER A C 1
ATOM 3617 O O . SER A 1 445 ? -5.207 30.5 6.578 1 96.25 445 SER A O 1
ATOM 3619 N N . TYR A 1 446 ? -4.211 28.469 6.316 1 97.88 446 TYR A N 1
ATOM 3620 C CA . TYR A 1 446 ? -3.49 28.531 7.582 1 97.88 446 TYR A CA 1
ATOM 3621 C C . TYR A 1 446 ? -1.983 28.5 7.359 1 97.88 446 TYR A C 1
ATOM 3623 O O . TYR A 1 446 ? -1.215 28.297 8.305 1 97.88 446 TYR A O 1
ATOM 3631 N N . ARG A 1 447 ? -1.585 28.688 6.145 1 97.12 447 ARG A N 1
ATOM 3632 C CA . ARG A 1 447 ? -0.191 28.547 5.734 1 97.12 447 ARG A CA 1
ATOM 3633 C C . ARG A 1 447 ? 0.581 29.828 5.961 1 97.12 447 ARG A C 1
ATOM 3635 O O . ARG A 1 447 ? 0.115 30.922 5.59 1 97.12 447 ARG A O 1
ATOM 3642 N N . ALA A 1 448 ? 1.708 29.703 6.496 1 97.5 448 ALA A N 1
ATOM 3643 C CA . ALA A 1 448 ? 2.57 30.844 6.738 1 97.5 448 ALA A CA 1
ATOM 3644 C C . ALA A 1 448 ? 3.189 31.359 5.438 1 97.5 448 ALA A C 1
ATOM 3646 O O . ALA A 1 448 ? 3.508 30.562 4.547 1 97.5 448 ALA A O 1
ATOM 3647 N N . PRO A 1 449 ? 3.391 32.656 5.32 1 96.19 449 PRO A N 1
ATOM 3648 C CA . PRO A 1 449 ? 3.934 33.25 4.086 1 96.19 449 PRO A CA 1
ATOM 3649 C C . PRO A 1 449 ? 5.316 32.688 3.742 1 96.19 449 PRO A C 1
ATOM 3651 O O . PRO A 1 449 ? 5.641 32.531 2.564 1 96.19 449 PRO A O 1
ATOM 3654 N N . GLU A 1 450 ? 6.156 32.438 4.758 1 95.88 450 GLU A N 1
ATOM 3655 C CA . GLU A 1 450 ? 7.492 31.938 4.473 1 95.88 450 GLU A CA 1
ATOM 3656 C C . GLU A 1 450 ? 7.43 30.562 3.818 1 95.88 450 GLU A C 1
ATOM 3658 O O . GLU A 1 450 ? 8.312 30.188 3.039 1 95.88 450 GLU A O 1
ATOM 3663 N N . VAL A 1 451 ? 6.414 29.766 4.18 1 96.31 451 VAL A N 1
ATOM 3664 C CA . VAL A 1 451 ? 6.238 28.453 3.562 1 96.31 451 VAL A CA 1
ATOM 3665 C C . VAL A 1 451 ? 5.832 28.625 2.102 1 96.31 451 VAL A C 1
ATOM 3667 O O . VAL A 1 451 ? 6.391 27.969 1.216 1 96.31 451 VAL A O 1
ATOM 3670 N N . ILE A 1 452 ? 4.922 29.5 1.815 1 95.69 452 ILE A N 1
ATOM 3671 C CA . ILE A 1 452 ? 4.398 29.766 0.48 1 95.69 452 ILE A CA 1
ATOM 3672 C C . ILE A 1 452 ? 5.527 30.219 -0.442 1 95.69 452 ILE A C 1
ATOM 3674 O O . ILE A 1 452 ? 5.613 29.781 -1.592 1 95.69 452 ILE A O 1
ATOM 3678 N N . LEU A 1 453 ? 6.34 31.016 0.104 1 95.44 453 LEU A N 1
ATOM 3679 C CA . LEU A 1 453 ? 7.336 31.688 -0.73 1 95.44 453 LEU A CA 1
ATOM 3680 C C . LEU A 1 453 ? 8.617 30.859 -0.793 1 95.44 453 LEU A C 1
ATOM 3682 O O . LEU A 1 453 ? 9.586 31.266 -1.443 1 95.44 453 LEU A O 1
ATOM 3686 N N . GLY A 1 454 ? 8.633 29.766 -0.132 1 94.38 454 GLY A N 1
ATOM 3687 C CA . GLY A 1 454 ? 9.742 28.828 -0.257 1 94.38 454 GLY A CA 1
ATOM 3688 C C . GLY A 1 454 ? 10.938 29.203 0.597 1 94.38 454 GLY A C 1
ATOM 3689 O O . GLY A 1 454 ? 12.086 28.969 0.204 1 94.38 454 GLY A O 1
ATOM 3690 N N . CYS A 1 455 ? 10.695 29.875 1.689 1 93.5 455 CYS A N 1
ATOM 3691 C CA . CYS A 1 455 ? 11.75 30.188 2.648 1 93.5 455 CYS A CA 1
ATOM 3692 C C . CYS A 1 455 ? 11.961 29.031 3.617 1 93.5 455 CYS A C 1
ATOM 3694 O O . CYS A 1 455 ? 11.133 28.125 3.707 1 93.5 455 CYS A O 1
ATOM 3696 N N . GLN A 1 456 ? 13.094 29.047 4.227 1 91.56 456 GLN A N 1
ATOM 3697 C CA . GLN A 1 456 ? 13.266 28.141 5.359 1 91.56 456 GLN A CA 1
ATOM 3698 C C . GLN A 1 456 ? 12.305 28.484 6.492 1 91.56 456 GLN A C 1
ATOM 3700 O O . GLN A 1 456 ? 12.047 29.656 6.754 1 91.56 456 GLN A O 1
ATOM 3705 N N . TYR A 1 457 ? 11.766 27.5 7.02 1 94.25 457 TYR A N 1
ATOM 3706 C CA . TYR A 1 457 ? 10.844 27.734 8.117 1 94.25 457 TYR A CA 1
ATOM 3707 C C . TYR A 1 457 ? 11.156 26.844 9.305 1 94.25 457 TYR A C 1
ATOM 3709 O O . TYR A 1 457 ? 12.008 25.953 9.211 1 94.25 457 TYR A O 1
ATOM 3717 N N . ASP A 1 458 ? 10.547 27.156 10.453 1 95.31 458 ASP A N 1
ATOM 3718 C CA . ASP A 1 458 ? 10.758 26.406 11.688 1 95.31 458 ASP A CA 1
ATOM 3719 C C . ASP A 1 458 ? 9.445 26.234 12.453 1 95.31 458 ASP A C 1
ATOM 3721 O O . ASP A 1 458 ? 8.367 26.234 11.859 1 95.31 458 ASP A O 1
ATOM 3725 N N . TYR A 1 459 ? 9.516 26.094 13.75 1 97.19 459 TYR A N 1
ATOM 3726 C CA . TYR A 1 459 ? 8.383 25.75 14.609 1 97.19 459 TYR A CA 1
ATOM 3727 C C . TYR A 1 459 ? 7.297 26.812 14.523 1 97.19 459 TYR A C 1
ATOM 3729 O O . TYR A 1 459 ? 6.117 26.531 14.742 1 97.19 459 TYR A O 1
ATOM 3737 N N . ARG A 1 460 ? 7.66 27.953 14.156 1 97.31 460 ARG A N 1
ATOM 3738 C CA . ARG A 1 460 ? 6.805 29.125 14.266 1 97.31 460 ARG A CA 1
ATOM 3739 C C . ARG A 1 460 ? 5.68 29.078 13.234 1 97.31 460 ARG A C 1
ATOM 3741 O O . ARG A 1 460 ? 4.707 29.844 13.336 1 97.31 460 ARG A O 1
ATOM 3748 N N . ILE A 1 461 ? 5.742 28.172 12.227 1 97.88 461 ILE A N 1
ATOM 3749 C CA . ILE A 1 461 ? 4.648 28.062 11.266 1 97.88 461 ILE A CA 1
ATOM 3750 C C . ILE A 1 461 ? 3.406 27.516 11.961 1 97.88 461 ILE A C 1
ATOM 3752 O O . ILE A 1 461 ? 2.277 27.812 11.57 1 97.88 461 ILE A O 1
ATOM 3756 N N . ASP A 1 462 ? 3.619 26.703 13.008 1 98.62 462 ASP A N 1
ATOM 3757 C CA . ASP A 1 462 ? 2.494 26.219 13.797 1 98.62 462 ASP A CA 1
ATOM 3758 C C . ASP A 1 462 ? 1.817 27.344 14.562 1 98.62 462 ASP A C 1
ATOM 3760 O O . ASP A 1 462 ? 0.596 27.359 14.727 1 98.62 462 ASP A O 1
ATOM 3764 N N . VAL A 1 463 ? 2.607 28.281 15.008 1 98.62 463 VAL A N 1
ATOM 3765 C CA . VAL A 1 463 ? 2.111 29.438 15.742 1 98.62 463 VAL A CA 1
ATOM 3766 C C . VAL A 1 463 ? 1.284 30.328 14.82 1 98.62 463 VAL A C 1
ATOM 3768 O O . VAL A 1 463 ? 0.24 30.844 15.227 1 98.62 463 VAL A O 1
ATOM 3771 N N . TRP A 1 464 ? 1.772 30.484 13.625 1 98.5 464 TRP A N 1
ATOM 3772 C CA . TRP A 1 464 ? 1.007 31.203 12.617 1 98.5 464 TRP A CA 1
ATOM 3773 C C . TRP A 1 464 ? -0.373 30.578 12.43 1 98.5 464 TRP A C 1
ATOM 3775 O O . TRP A 1 464 ? -1.387 31.281 12.461 1 98.5 464 TRP A O 1
ATOM 3785 N N . SER A 1 465 ? -0.392 29.266 12.25 1 98.75 465 SER A N 1
ATOM 3786 C CA . SER A 1 465 ? -1.657 28.562 12.062 1 98.75 465 SER A CA 1
ATOM 3787 C C . SER A 1 465 ? -2.586 28.75 13.25 1 98.75 465 SER A C 1
ATOM 3789 O O . SER A 1 465 ? -3.797 28.906 13.086 1 98.75 465 SER A O 1
ATOM 3791 N N . LEU A 1 466 ? -2.008 28.734 14.422 1 98.88 466 LEU A N 1
ATOM 3792 C CA . LEU A 1 466 ? -2.812 28.938 15.625 1 98.88 466 LEU A CA 1
ATOM 3793 C C . LEU A 1 466 ? -3.469 30.312 15.609 1 98.88 466 LEU A C 1
ATOM 3795 O O . LEU A 1 466 ? -4.637 30.453 15.977 1 98.88 466 LEU A O 1
ATOM 3799 N N . GLY A 1 467 ? -2.713 31.359 15.203 1 98.81 467 GLY A N 1
ATOM 3800 C CA . GLY A 1 467 ? -3.295 32.688 15.078 1 98.81 467 GLY A CA 1
ATOM 3801 C C . GLY A 1 467 ? -4.504 32.719 14.156 1 98.81 467 GLY A C 1
ATOM 3802 O O . GLY A 1 467 ? -5.523 33.312 14.492 1 98.81 467 GLY A O 1
ATOM 3803 N N . CYS A 1 468 ? -4.355 32.062 13.062 1 98.69 468 CYS A N 1
ATOM 3804 C CA . CYS A 1 468 ? -5.457 31.969 12.109 1 98.69 468 CYS A CA 1
ATOM 3805 C C . CYS A 1 468 ? -6.664 31.281 12.727 1 98.69 468 CYS A C 1
ATOM 3807 O O . CYS A 1 468 ? -7.801 31.719 12.555 1 98.69 468 CYS A O 1
ATOM 3809 N N . ILE A 1 469 ? -6.434 30.25 13.438 1 98.81 469 ILE A N 1
ATOM 3810 C CA . ILE A 1 469 ? -7.492 29.438 14.047 1 98.81 469 ILE A CA 1
ATOM 3811 C C . ILE A 1 469 ? -8.234 30.266 15.086 1 98.81 469 ILE A C 1
ATOM 3813 O O . ILE A 1 469 ? -9.469 30.297 15.109 1 98.81 469 ILE A O 1
ATOM 3817 N N . LEU A 1 470 ? -7.512 30.953 15.977 1 98.69 470 LEU A N 1
ATOM 3818 C CA . LEU A 1 470 ? -8.117 31.734 17.047 1 98.69 470 LEU A CA 1
ATOM 3819 C C . LEU A 1 470 ? -8.969 32.844 16.484 1 98.69 470 LEU A C 1
ATOM 3821 O O . LEU A 1 470 ? -10.062 33.125 17 1 98.69 470 LEU A O 1
ATOM 3825 N N . PHE A 1 471 ? -8.492 33.5 15.438 1 98.12 471 PHE A N 1
ATOM 3826 C CA . PHE A 1 471 ? -9.273 34.531 14.758 1 98.12 471 PHE A CA 1
ATOM 3827 C C . PHE A 1 471 ? -10.594 33.969 14.258 1 98.12 471 PHE A C 1
ATOM 3829 O O . PHE A 1 471 ? -11.648 34.562 14.453 1 98.12 471 PHE A O 1
ATOM 3836 N N . GLU A 1 472 ? -10.453 32.844 13.633 1 97.62 472 GLU A N 1
ATOM 3837 C CA . GLU A 1 472 ? -11.625 32.219 13.039 1 97.62 472 GLU A CA 1
ATOM 3838 C C . GLU A 1 472 ? -12.625 31.797 14.109 1 97.62 472 GLU A C 1
ATOM 3840 O O . GLU A 1 472 ? -13.836 31.938 13.922 1 97.62 472 GLU A O 1
ATOM 3845 N N . LEU A 1 473 ? -12.172 31.234 15.18 1 97.75 473 LEU A N 1
ATOM 3846 C CA . LEU A 1 473 ? -13.062 30.828 16.266 1 97.75 473 LEU A CA 1
ATOM 3847 C C . LEU A 1 473 ? -13.812 32.031 16.828 1 97.75 473 LEU A C 1
ATOM 3849 O O . LEU A 1 473 ? -15 31.922 17.156 1 97.75 473 LEU A O 1
ATOM 3853 N N . PHE A 1 474 ? -13.172 33.125 16.969 1 96.62 474 PHE A N 1
ATOM 3854 C CA . PHE A 1 474 ? -13.766 34.312 17.578 1 96.62 474 PHE A CA 1
ATOM 3855 C C . PHE A 1 474 ? -14.766 34.969 16.641 1 96.62 474 PHE A C 1
ATOM 3857 O O . PHE A 1 474 ? -15.844 35.375 17.062 1 96.62 474 PHE A O 1
ATOM 3864 N N . THR A 1 475 ? -14.461 35.062 15.305 1 95.12 475 THR A N 1
ATOM 3865 C CA . THR A 1 475 ? -15.25 35.844 14.375 1 95.12 475 THR A CA 1
ATOM 3866 C C . THR A 1 475 ? -16.234 34.969 13.609 1 95.12 475 THR A C 1
ATOM 3868 O O . THR A 1 475 ? -17.234 35.469 13.078 1 95.12 475 THR A O 1
ATOM 3871 N N . GLY A 1 476 ? -15.773 33.656 13.477 1 93.81 476 GLY A N 1
ATOM 3872 C CA . GLY A 1 476 ? -16.562 32.781 12.641 1 93.81 476 GLY A CA 1
ATOM 3873 C C . GLY A 1 476 ? -16.156 32.812 11.18 1 93.81 476 GLY A C 1
ATOM 3874 O O . GLY A 1 476 ? -16.703 32.094 10.359 1 93.81 476 GLY A O 1
ATOM 3875 N N . ASN A 1 477 ? -15.133 33.625 10.875 1 93.62 477 ASN A N 1
ATOM 3876 C CA . ASN A 1 477 ? -14.695 33.781 9.492 1 93.62 477 ASN A CA 1
ATOM 3877 C C . ASN A 1 477 ? -13.227 33.406 9.328 1 93.62 477 ASN A C 1
ATOM 3879 O O . ASN A 1 477 ? -12.406 33.688 10.203 1 93.62 477 ASN A O 1
ATOM 3883 N N . VAL A 1 478 ? -12.961 32.781 8.195 1 95.94 478 VAL A N 1
ATOM 3884 C CA . VAL A 1 478 ? -11.562 32.5 7.855 1 95.94 478 VAL A CA 1
ATOM 3885 C C . VAL A 1 478 ? -10.805 33.812 7.676 1 95.94 478 VAL A C 1
ATOM 3887 O O . VAL A 1 478 ? -11.273 34.719 6.977 1 95.94 478 VAL A O 1
ATOM 3890 N N . LEU A 1 479 ? -9.703 33.906 8.297 1 96.62 479 LEU A N 1
ATOM 3891 C CA . LEU A 1 479 ? -8.953 35.156 8.297 1 96.62 479 LEU A CA 1
ATOM 3892 C C . LEU A 1 479 ? -8.5 35.531 6.887 1 96.62 479 LEU A C 1
ATOM 3894 O O . LEU A 1 479 ? -8.688 36.656 6.43 1 96.62 479 LEU A O 1
ATOM 3898 N N . PHE A 1 480 ? -7.883 34.531 6.242 1 96.94 480 PHE A N 1
ATOM 3899 C CA . PHE A 1 480 ? -7.371 34.781 4.898 1 96.94 480 PHE A CA 1
ATOM 3900 C C . PHE A 1 480 ? -8.203 34.031 3.865 1 96.94 480 PHE A C 1
ATOM 3902 O O . PHE A 1 480 ? -7.723 33.062 3.25 1 96.94 480 PHE A O 1
ATOM 3909 N N . GLN A 1 481 ? -9.375 34.5 3.633 1 94.12 481 GLN A N 1
ATOM 3910 C CA . GLN A 1 481 ? -10.219 33.938 2.582 1 94.12 481 GLN A CA 1
ATOM 3911 C C . GLN A 1 481 ? -9.539 34.031 1.22 1 94.12 481 GLN A C 1
ATOM 3913 O O . GLN A 1 481 ? -8.938 35.062 0.891 1 94.12 481 GLN A O 1
ATOM 3918 N N . ASN A 1 482 ? -9.555 32.938 0.541 1 94.5 482 ASN A N 1
ATOM 3919 C CA . ASN A 1 482 ? -8.82 32.938 -0.722 1 94.5 482 ASN A CA 1
ATOM 3920 C C . ASN A 1 482 ? -9.328 31.844 -1.661 1 94.5 482 ASN A C 1
ATOM 3922 O O . ASN A 1 482 ? -9.945 30.875 -1.217 1 94.5 482 ASN A O 1
ATOM 3926 N N . THR A 1 483 ? -9.086 32.031 -2.896 1 90.94 483 THR A N 1
ATOM 3927 C CA . THR A 1 483 ? -9.352 31 -3.895 1 90.94 483 THR A CA 1
ATOM 3928 C C . THR A 1 483 ? -8.047 30.516 -4.523 1 90.94 483 THR A C 1
ATOM 3930 O O . THR A 1 483 ? -8.031 29.516 -5.238 1 90.94 483 THR A O 1
ATOM 3933 N N . CYS A 1 484 ? -6.98 31.234 -4.285 1 92.25 484 CYS A N 1
ATOM 3934 C CA . CYS A 1 484 ? -5.648 30.875 -4.75 1 92.25 484 CYS A CA 1
ATOM 3935 C C . CYS A 1 484 ? -4.57 31.469 -3.852 1 92.25 484 CYS A C 1
ATOM 3937 O O . CYS A 1 484 ? -4.875 32.25 -2.953 1 92.25 484 CYS A O 1
ATOM 3939 N N . ILE A 1 485 ? -3.406 31.141 -4.043 1 95.06 485 ILE A N 1
ATOM 3940 C CA . ILE A 1 485 ? -2.287 31.531 -3.189 1 95.06 485 ILE A CA 1
ATOM 3941 C C . ILE A 1 485 ? -2.055 33.031 -3.299 1 95.06 485 ILE A C 1
ATOM 3943 O O . ILE A 1 485 ? -1.708 33.688 -2.312 1 95.06 485 ILE A O 1
ATOM 3947 N N . GLN A 1 486 ? -2.252 33.594 -4.465 1 95.31 486 GLN A N 1
ATOM 3948 C CA . GLN A 1 486 ? -2.029 35.031 -4.691 1 95.31 486 GLN A CA 1
ATOM 3949 C C . GLN A 1 486 ? -2.988 35.875 -3.857 1 95.31 486 GLN A C 1
ATOM 3951 O O . GLN A 1 486 ? -2.586 36.875 -3.266 1 95.31 486 GLN A O 1
ATOM 3956 N N . GLU A 1 487 ? -4.18 35.406 -3.82 1 95.94 487 GLU A N 1
ATOM 3957 C CA . GLU A 1 487 ? -5.184 36.094 -3.021 1 95.94 487 GLU A CA 1
ATOM 3958 C C . GLU A 1 487 ? -4.875 35.969 -1.531 1 95.94 487 GLU A C 1
ATOM 3960 O O . GLU A 1 487 ? -5.078 36.938 -0.781 1 95.94 487 GLU A O 1
ATOM 3965 N N . LEU A 1 488 ? -4.422 34.812 -1.174 1 96.81 488 LEU A N 1
ATOM 3966 C CA . LEU A 1 488 ? -4.012 34.625 0.212 1 96.81 488 LEU A CA 1
ATOM 3967 C C . LEU A 1 488 ? -2.908 35.594 0.596 1 96.81 488 LEU A C 1
ATOM 3969 O O . LEU A 1 488 ? -2.998 36.281 1.626 1 96.81 488 LEU A O 1
ATOM 3973 N N . LEU A 1 489 ? -1.917 35.719 -0.229 1 96.56 489 LEU A N 1
ATOM 3974 C CA . LEU A 1 489 ? -0.792 36.594 0.026 1 96.56 489 LEU A CA 1
ATOM 3975 C C . LEU A 1 489 ? -1.253 38.062 0.075 1 96.56 489 LEU A C 1
ATOM 3977 O O . LEU A 1 489 ? -0.78 38.844 0.907 1 96.56 489 LEU A O 1
ATOM 3981 N N . ALA A 1 490 ? -2.184 38.406 -0.805 1 96.19 490 ALA A N 1
ATOM 3982 C CA . ALA A 1 490 ? -2.709 39.781 -0.83 1 96.19 490 ALA A CA 1
ATOM 3983 C C . ALA A 1 490 ? -3.398 40.125 0.487 1 96.19 490 ALA A C 1
ATOM 3985 O O . ALA A 1 490 ? -3.24 41.219 1.006 1 96.19 490 ALA A O 1
ATOM 3986 N N . ARG A 1 491 ? -4.059 39.188 0.98 1 96.38 491 ARG A N 1
ATOM 3987 C CA . ARG A 1 491 ? -4.762 39.438 2.236 1 96.38 491 ARG A CA 1
ATOM 3988 C C . ARG A 1 491 ? -3.789 39.469 3.41 1 96.38 491 ARG A C 1
ATOM 3990 O O . ARG A 1 491 ? -4.004 40.219 4.367 1 96.38 491 ARG A O 1
ATOM 3997 N N . VAL A 1 492 ? -2.791 38.656 3.357 1 96.94 492 VAL A N 1
ATOM 3998 C CA . VAL A 1 492 ? -1.771 38.688 4.398 1 96.94 492 VAL A CA 1
ATOM 3999 C C . VAL A 1 492 ? -1.136 40.062 4.453 1 96.94 492 VAL A C 1
ATOM 4001 O O . VAL A 1 492 ? -1.027 40.688 5.527 1 96.94 492 VAL A O 1
ATOM 4004 N N . VAL A 1 493 ? -0.774 40.625 3.314 1 94.88 493 VAL A N 1
ATOM 4005 C CA . VAL A 1 493 ? -0.159 41.938 3.244 1 94.88 493 VAL A CA 1
ATOM 4006 C C . VAL A 1 493 ? -1.16 43 3.693 1 94.88 493 VAL A C 1
ATOM 4008 O O . VAL A 1 493 ? -0.792 43.938 4.379 1 94.88 493 VAL A O 1
ATOM 4011 N N . SER A 1 494 ? -2.361 42.75 3.338 1 95.06 494 SER A N 1
ATOM 4012 C CA . SER A 1 494 ? -3.428 43.688 3.65 1 95.06 494 SER A CA 1
ATOM 4013 C C . SER A 1 494 ? -3.674 43.781 5.152 1 95.06 494 SER A C 1
ATOM 4015 O O . SER A 1 494 ? -3.801 44.875 5.711 1 95.06 494 SER A O 1
ATOM 4017 N N . ILE A 1 495 ? -3.682 42.656 5.793 1 95.88 495 ILE A N 1
ATOM 4018 C CA . ILE A 1 495 ? -4.176 42.594 7.16 1 95.88 495 ILE A CA 1
ATOM 4019 C C . ILE A 1 495 ? -2.998 42.562 8.133 1 95.88 495 ILE A C 1
ATOM 4021 O O . ILE A 1 495 ? -3.051 43.219 9.188 1 95.88 495 ILE A O 1
ATOM 4025 N N . CYS A 1 496 ? -1.942 41.875 7.789 1 95.25 496 CYS A N 1
ATOM 4026 C CA . CYS A 1 496 ? -0.843 41.656 8.727 1 95.25 496 CYS A CA 1
ATOM 4027 C C . CYS A 1 496 ? 0.313 42.594 8.422 1 95.25 496 CYS A C 1
ATOM 4029 O O . CYS A 1 496 ? 1.228 42.75 9.242 1 95.25 496 CYS A O 1
ATOM 4031 N N . GLY A 1 497 ? 0.279 43.25 7.258 1 91.31 497 GLY A N 1
ATOM 4032 C CA . GLY A 1 497 ? 1.339 44.188 6.906 1 91.31 497 GLY A CA 1
ATOM 4033 C C . GLY A 1 497 ? 2.355 43.594 5.945 1 91.31 497 GLY A C 1
ATOM 4034 O O . GLY A 1 497 ? 2.18 42.469 5.457 1 91.31 497 GLY A O 1
ATOM 4035 N N . PRO A 1 498 ? 3.332 44.375 5.664 1 91.44 498 PRO A N 1
ATOM 4036 C CA . PRO A 1 498 ? 4.324 43.969 4.664 1 91.44 498 PRO A CA 1
ATOM 4037 C C . PRO A 1 498 ? 5.18 42.781 5.129 1 91.44 498 PRO A C 1
ATOM 4039 O O . PRO A 1 498 ? 5.391 42.594 6.332 1 91.44 498 PRO A O 1
ATOM 4042 N N . LEU A 1 499 ? 5.645 42.062 4.168 1 93.69 499 LEU A N 1
ATOM 4043 C CA . LEU A 1 499 ? 6.578 40.969 4.441 1 93.69 499 LEU A CA 1
ATOM 4044 C C . LEU A 1 499 ? 7.992 41.5 4.637 1 93.69 499 LEU A C 1
ATOM 4046 O O . LEU A 1 499 ? 8.336 42.562 4.121 1 93.69 499 LEU A O 1
ATOM 4050 N N . SER A 1 500 ? 8.758 40.812 5.316 1 89.12 500 SER A N 1
ATOM 4051 C CA . SER A 1 500 ? 10.117 41.281 5.574 1 89.12 500 SER A CA 1
ATOM 4052 C C . SER A 1 500 ? 10.969 41.219 4.309 1 89.12 500 SER A C 1
ATOM 4054 O O . SER A 1 500 ? 10.688 40.438 3.398 1 89.12 500 SER A O 1
ATOM 4056 N N . GLU A 1 501 ? 11.953 42.031 4.312 1 88.62 501 GLU A N 1
ATOM 4057 C CA . GLU A 1 501 ? 12.898 42.031 3.199 1 88.62 501 GLU A CA 1
ATOM 4058 C C . GLU A 1 501 ? 13.594 40.656 3.072 1 88.62 501 GLU A C 1
ATOM 4060 O O . GLU A 1 501 ? 13.906 40.219 1.966 1 88.62 501 GLU A O 1
ATOM 4065 N N . GLU A 1 502 ? 13.812 40.094 4.156 1 88.12 502 GLU A N 1
ATOM 4066 C CA . GLU A 1 502 ? 14.484 38.812 4.184 1 88.12 502 GLU A CA 1
ATOM 4067 C C . GLU A 1 502 ? 13.672 37.75 3.436 1 88.12 502 GLU A C 1
ATOM 4069 O O . GLU A 1 502 ? 14.234 36.938 2.705 1 88.12 502 GLU A O 1
ATOM 4074 N N . ILE A 1 503 ? 12.398 37.75 3.627 1 90.94 503 ILE A N 1
ATOM 4075 C CA . ILE A 1 503 ? 11.516 36.812 2.955 1 90.94 503 ILE A CA 1
ATOM 4076 C C . ILE A 1 503 ? 11.586 37 1.443 1 90.94 503 ILE A C 1
ATOM 4078 O O . ILE A 1 503 ? 11.664 36.062 0.679 1 90.94 503 ILE A O 1
ATOM 4082 N N . HIS A 1 504 ? 11.602 38.281 1.012 1 91.31 504 HIS A N 1
ATOM 4083 C CA . HIS A 1 504 ? 11.656 38.594 -0.41 1 91.31 504 HIS A CA 1
ATOM 4084 C C . HIS A 1 504 ? 13 38.219 -1.014 1 91.31 504 HIS A C 1
ATOM 4086 O O . HIS A 1 504 ? 13.07 37.812 -2.18 1 91.31 504 HIS A O 1
ATOM 4092 N N . ARG A 1 505 ? 14.008 38.25 -0.208 1 90.62 505 ARG A N 1
ATOM 4093 C CA . ARG A 1 505 ? 15.367 37.969 -0.686 1 90.62 505 ARG A CA 1
ATOM 4094 C C . ARG A 1 505 ? 15.648 36.469 -0.73 1 90.62 505 ARG A C 1
ATOM 4096 O O . ARG A 1 505 ? 16.266 35.969 -1.678 1 90.62 505 ARG A O 1
ATOM 4103 N N . THR A 1 506 ? 15.195 35.75 0.231 1 91.06 506 THR A N 1
ATOM 4104 C CA . THR A 1 506 ? 15.609 34.344 0.405 1 91.06 506 THR A CA 1
ATOM 4105 C C . THR A 1 506 ? 14.562 33.406 -0.169 1 91.06 506 THR A C 1
ATOM 4107 O O . THR A 1 506 ? 14.836 32.219 -0.387 1 91.06 506 THR A O 1
ATOM 4110 N N . GLY A 1 507 ? 13.359 33.906 -0.391 1 93 507 GLY A N 1
ATOM 4111 C CA . GLY A 1 507 ? 12.297 33.031 -0.875 1 93 507 GLY A CA 1
ATOM 4112 C C . GLY A 1 507 ? 12.531 32.531 -2.285 1 93 507 GLY A C 1
ATOM 4113 O O . GLY A 1 507 ? 12.703 33.312 -3.213 1 93 507 GLY A O 1
ATOM 4114 N N . ARG A 1 508 ? 12.477 31.234 -2.488 1 93.06 508 ARG A N 1
ATOM 4115 C CA . ARG A 1 508 ? 12.742 30.594 -3.773 1 93.06 508 ARG A CA 1
ATOM 4116 C C . ARG A 1 508 ? 11.586 30.828 -4.746 1 93.06 508 ARG A C 1
ATOM 4118 O O . ARG A 1 508 ? 11.773 30.781 -5.961 1 93.06 508 ARG A O 1
ATOM 4125 N N . HIS A 1 509 ? 10.383 31.141 -4.195 1 93.44 509 HIS A N 1
ATOM 4126 C CA . HIS A 1 509 ? 9.203 31.219 -5.047 1 93.44 509 HIS A CA 1
ATOM 4127 C C . HIS A 1 509 ? 8.703 32.656 -5.168 1 93.44 509 HIS A C 1
ATOM 4129 O O . HIS A 1 509 ? 7.609 32.906 -5.68 1 93.44 509 HIS A O 1
ATOM 4135 N N . VAL A 1 510 ? 9.406 33.594 -4.734 1 93.56 510 VAL A N 1
ATOM 4136 C CA . VAL A 1 510 ? 8.969 35 -4.707 1 93.56 510 VAL A CA 1
ATOM 4137 C C . VAL A 1 510 ? 8.648 35.469 -6.121 1 93.56 510 VAL A C 1
ATOM 4139 O O . VAL A 1 510 ? 7.641 36.125 -6.344 1 93.56 510 VAL A O 1
ATOM 4142 N N . SER A 1 511 ? 9.477 35.062 -7.121 1 92.38 511 SER A N 1
ATOM 4143 C CA . SER A 1 511 ? 9.312 35.531 -8.492 1 92.38 511 SER A CA 1
ATOM 4144 C C . SER A 1 511 ? 8.039 34.938 -9.117 1 92.38 511 SER A C 1
ATOM 4146 O O . SER A 1 511 ? 7.535 35.469 -10.109 1 92.38 511 SER A O 1
ATOM 4148 N N . ARG A 1 512 ? 7.531 33.938 -8.453 1 93.06 512 ARG A N 1
ATOM 4149 C CA . ARG A 1 512 ? 6.32 33.312 -8.969 1 93.06 512 ARG A CA 1
ATOM 4150 C C . ARG A 1 512 ? 5.082 34.094 -8.602 1 93.06 512 ARG A C 1
ATOM 4152 O O . ARG A 1 512 ? 4.035 33.969 -9.242 1 93.06 512 ARG A O 1
ATOM 4159 N N . PHE A 1 513 ? 5.285 35 -7.594 1 94.94 513 PHE A N 1
ATOM 4160 C CA . PHE A 1 513 ? 4.082 35.625 -7.062 1 94.94 513 PHE A CA 1
ATOM 4161 C C . PHE A 1 513 ? 4.219 37.125 -7.059 1 94.94 513 PHE A C 1
ATOM 4163 O O . PHE A 1 513 ? 3.223 37.844 -6.977 1 94.94 513 PHE A O 1
ATOM 4170 N N . PHE A 1 514 ? 5.426 37.656 -7.152 1 94.69 514 PHE A N 1
ATOM 4171 C CA . PHE A 1 514 ? 5.656 39.062 -7.027 1 94.69 514 PHE A CA 1
ATOM 4172 C C . PHE A 1 514 ? 6.395 39.625 -8.242 1 94.69 514 PHE A C 1
ATOM 4174 O O . PHE A 1 514 ? 7.301 38.969 -8.766 1 94.69 514 PHE A O 1
ATOM 4181 N N . THR A 1 515 ? 6 40.75 -8.648 1 92.88 515 THR A N 1
ATOM 4182 C CA . THR A 1 515 ? 6.754 41.469 -9.672 1 92.88 515 THR A CA 1
ATOM 4183 C C . THR A 1 515 ? 8.016 42.094 -9.078 1 92.88 515 THR A C 1
ATOM 4185 O O . THR A 1 515 ? 8.25 42 -7.875 1 92.88 515 THR A O 1
ATOM 4188 N N . LYS A 1 516 ? 8.742 42.781 -9.922 1 90 516 LYS A N 1
ATOM 4189 C CA . LYS A 1 516 ? 9.961 43.438 -9.477 1 90 516 LYS A CA 1
ATOM 4190 C C . LYS A 1 516 ? 9.633 44.562 -8.484 1 90 516 LYS A C 1
ATOM 4192 O O . LYS A 1 516 ? 10.414 44.844 -7.566 1 90 516 LYS A O 1
ATOM 4197 N N . GLU A 1 517 ? 8.469 45.188 -8.695 1 91 517 GLU A N 1
ATOM 4198 C CA . GLU A 1 517 ? 8.016 46.281 -7.828 1 91 517 GLU A CA 1
ATOM 4199 C C . GLU A 1 517 ? 7.293 45.719 -6.598 1 91 517 GLU A C 1
ATOM 4201 O O . GLU A 1 517 ? 6.754 46.5 -5.801 1 91 517 GLU A O 1
ATOM 4206 N N . LYS A 1 518 ? 7.234 44.344 -6.41 1 92.5 518 LYS A N 1
ATOM 4207 C CA . LYS A 1 518 ? 6.676 43.625 -5.262 1 92.5 518 LYS A CA 1
ATOM 4208 C C . LYS A 1 518 ? 5.152 43.688 -5.254 1 92.5 518 LYS A C 1
ATOM 4210 O O . LYS A 1 518 ? 4.535 43.781 -4.191 1 92.5 518 LYS A O 1
ATOM 4215 N N . LEU A 1 519 ? 4.637 43.812 -6.484 1 93.56 519 LEU A N 1
ATOM 4216 C CA . LEU A 1 519 ? 3.199 43.594 -6.641 1 93.56 519 LEU A CA 1
ATOM 4217 C C . LEU A 1 519 ? 2.863 42.125 -6.836 1 93.56 519 LEU A C 1
ATOM 4219 O O . LEU A 1 519 ? 3.598 41.406 -7.512 1 93.56 519 LEU A O 1
ATOM 4223 N N . ILE A 1 520 ? 1.798 41.719 -6.254 1 95.75 520 ILE A N 1
ATOM 4224 C CA . ILE A 1 520 ? 1.36 40.344 -6.422 1 95.75 520 ILE A CA 1
ATOM 4225 C C . ILE A 1 520 ? 0.673 40.188 -7.773 1 95.75 520 ILE A C 1
ATOM 4227 O O . ILE A 1 520 ? -0.146 41 -8.164 1 95.75 520 ILE A O 1
ATOM 4231 N N . TYR A 1 521 ? 1.055 39.125 -8.5 1 93.62 521 TYR A N 1
ATOM 4232 C CA . TYR A 1 521 ? 0.449 38.938 -9.812 1 93.62 521 TYR A CA 1
ATOM 4233 C C . TYR A 1 521 ? 0.007 37.469 -10.016 1 93.62 521 TYR A C 1
ATOM 4235 O O . TYR A 1 521 ? 0.492 36.594 -9.328 1 93.62 521 TYR A O 1
ATOM 4243 N N . LYS A 1 522 ? -0.937 37.25 -10.828 1 92.25 522 LYS A N 1
ATOM 4244 C CA . LYS A 1 522 ? -1.499 35.969 -11.227 1 92.25 522 LYS A CA 1
ATOM 4245 C C . LYS A 1 522 ? -1.737 35.906 -12.734 1 92.25 522 LYS A C 1
ATOM 4247 O O . LYS A 1 522 ? -2.234 36.875 -13.328 1 92.25 522 LYS A O 1
ATOM 4252 N N . GLU A 1 523 ? -1.317 34.844 -13.352 1 87.75 523 GLU A N 1
ATOM 4253 C CA . GLU A 1 523 ? -1.591 34.656 -14.773 1 87.75 523 GLU A CA 1
ATOM 4254 C C . GLU A 1 523 ? -2.959 34.031 -14.984 1 87.75 523 GLU A C 1
ATOM 4256 O O . GLU A 1 523 ? -3.318 33.062 -14.297 1 87.75 523 GLU A O 1
ATOM 4261 N N . VAL A 1 524 ? -3.74 34.625 -15.695 1 81.12 524 VAL A N 1
ATOM 4262 C CA . VAL A 1 524 ? -5.074 34.094 -15.977 1 81.12 524 VAL A CA 1
ATOM 4263 C C . VAL A 1 524 ? -5.211 33.812 -17.469 1 81.12 524 VAL A C 1
ATOM 4265 O O . VAL A 1 524 ? -4.664 34.531 -18.297 1 81.12 524 VAL A O 1
ATOM 4268 N N . GLU A 1 525 ? -5.668 32.594 -17.844 1 63.66 525 GLU A N 1
ATOM 4269 C CA . GLU A 1 525 ? -5.914 32.281 -19.25 1 63.66 525 GLU A CA 1
ATOM 4270 C C . GLU A 1 525 ? -7.113 33.031 -19.781 1 63.66 525 GLU A C 1
ATOM 4272 O O . GLU A 1 525 ? -8.094 33.25 -19.062 1 63.66 525 GLU A O 1
ATOM 4277 N N . ASP A 1 526 ? -6.93 33.844 -20.75 1 50.25 526 ASP A N 1
ATOM 4278 C CA . ASP A 1 526 ? -8.008 34.594 -21.391 1 50.25 526 ASP A CA 1
ATOM 4279 C C . ASP A 1 526 ? -9.086 33.656 -21.922 1 50.25 526 ASP A C 1
ATOM 4281 O O . ASP A 1 526 ? -8.812 32.812 -22.766 1 50.25 526 ASP A O 1
ATOM 4285 N N . ASP A 1 527 ? -9.961 33.406 -21.188 1 45.5 527 ASP A N 1
ATOM 4286 C CA . ASP A 1 527 ? -11.062 32.531 -21.547 1 45.5 527 ASP A CA 1
ATOM 4287 C C . ASP A 1 527 ? -11.633 32.906 -22.922 1 45.5 527 ASP A C 1
ATOM 4289 O O . ASP A 1 527 ? -12.516 32.219 -23.438 1 45.5 527 ASP A O 1
ATOM 4293 N N . LYS A 1 528 ? -11.594 34.188 -23.359 1 39.91 528 LYS A N 1
ATOM 4294 C CA . LYS A 1 528 ? -12.477 34.469 -24.484 1 39.91 528 LYS A CA 1
ATOM 4295 C C . LYS A 1 528 ? -12.109 33.625 -25.703 1 39.91 528 LYS A C 1
ATOM 4297 O O . LYS A 1 528 ? -12.688 33.781 -26.781 1 39.91 528 LYS A O 1
ATOM 4302 N N . ALA A 1 529 ? -10.898 33.375 -25.969 1 35.84 529 ALA A N 1
ATOM 4303 C CA . ALA A 1 529 ? -10.68 33.125 -27.391 1 35.84 529 ALA A CA 1
ATOM 4304 C C . ALA A 1 529 ? -11.461 31.922 -27.875 1 35.84 529 ALA A C 1
ATOM 4306 O O . ALA A 1 529 ? -12.242 32 -28.828 1 35.84 529 ALA A O 1
ATOM 4307 N N . LEU A 1 530 ? -10.742 30.812 -28.531 1 35.53 530 LEU A N 1
ATOM 4308 C CA . LEU A 1 530 ? -11.195 30.016 -29.656 1 35.53 530 LEU A CA 1
ATOM 4309 C C . LEU A 1 530 ? -12.195 28.953 -29.203 1 35.53 530 LEU A C 1
ATOM 4311 O O . LEU A 1 530 ? -11.883 28.125 -28.344 1 35.53 530 LEU A O 1
ATOM 4315 N N . ASP A 1 531 ? -13.406 29.359 -29.078 1 33.97 531 ASP A N 1
ATOM 4316 C CA . 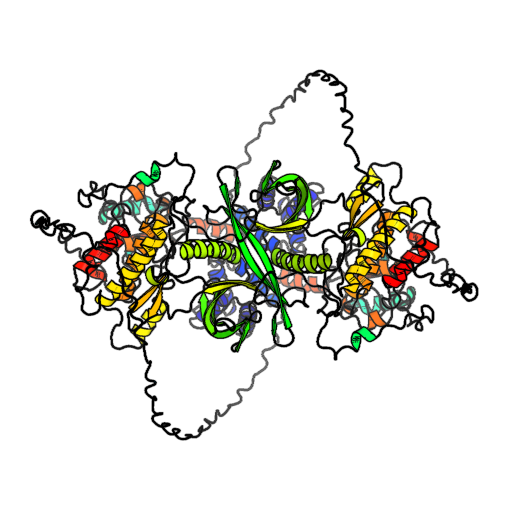ASP A 1 531 ? -14.391 28.359 -29.469 1 33.97 531 ASP A CA 1
ATOM 4317 C C . ASP A 1 531 ? -13.828 27.406 -30.531 1 33.97 531 ASP A C 1
ATOM 4319 O O . ASP A 1 531 ? -13.875 27.719 -31.734 1 33.97 531 ASP A O 1
ATOM 4323 N N . ASN A 1 532 ? -12.719 26.844 -30.219 1 35.38 532 ASN A N 1
ATOM 4324 C CA . ASN A 1 532 ? -11.922 26 -31.094 1 35.38 532 ASN A CA 1
ATOM 4325 C C . ASN A 1 532 ? -12.703 24.766 -31.531 1 35.38 532 ASN A C 1
ATOM 4327 O O . ASN A 1 532 ? -12.117 23.75 -31.906 1 35.38 532 ASN A O 1
ATOM 4331 N N . ARG A 1 533 ? -14.023 24.844 -31.281 1 34.41 533 ARG A N 1
ATOM 4332 C CA . ARG A 1 533 ? -14.836 23.688 -31.656 1 34.41 533 ARG A CA 1
ATOM 4333 C C . ARG A 1 533 ? -14.57 23.266 -33.094 1 34.41 533 ARG A C 1
ATOM 4335 O O . ARG A 1 533 ? -14.828 22.125 -33.469 1 34.41 533 ARG A O 1
ATOM 4342 N N . HIS A 1 534 ? -14.508 24.406 -34.062 1 33.62 534 HIS A N 1
ATOM 4343 C CA . HIS A 1 534 ? -14.539 24.125 -35.5 1 33.62 534 HIS A CA 1
ATOM 4344 C C . HIS A 1 534 ? -13.141 24.203 -36.094 1 33.62 534 HIS A C 1
ATOM 4346 O O . HIS A 1 534 ? -12.992 24.234 -37.312 1 33.62 534 HIS A O 1
ATOM 4352 N N . LEU A 1 535 ? -12.125 24.703 -35.312 1 35.62 535 LEU A N 1
ATOM 4353 C CA . LEU A 1 535 ? -10.938 25.031 -36.094 1 35.62 535 LEU A CA 1
ATOM 4354 C C . LEU A 1 535 ? -10.023 23.828 -36.25 1 35.62 535 LEU A C 1
ATOM 4356 O O . LEU A 1 535 ? -10.047 22.922 -35.406 1 35.62 535 LEU A O 1
ATOM 4360 N N . SER A 1 536 ? -9.445 23.625 -37.406 1 32.44 536 SER A N 1
ATOM 4361 C CA . SER A 1 536 ? -8.492 22.625 -37.875 1 32.44 536 SER A CA 1
ATOM 4362 C C . SER A 1 536 ? -7.309 22.5 -36.938 1 32.44 536 SER A C 1
ATOM 4364 O O . SER A 1 536 ? -7.082 23.391 -36.094 1 32.44 536 SER A O 1
ATOM 4366 N N . GLU A 1 537 ? -6.719 21.422 -36.844 1 38.19 537 GLU A N 1
ATOM 4367 C CA . GLU A 1 537 ? -5.547 21.156 -36 1 38.19 537 GLU A CA 1
ATOM 4368 C C . GLU A 1 537 ? -4.539 22.297 -36.094 1 38.19 537 GLU A C 1
ATOM 4370 O O . GLU A 1 537 ? -3.922 22.672 -35.094 1 38.19 537 GLU A O 1
ATOM 4375 N N . GLU A 1 538 ? -4.406 22.938 -37.281 1 37.88 538 GLU A N 1
ATOM 4376 C CA . GLU A 1 538 ? -3.514 24.078 -37.5 1 37.88 538 GLU A CA 1
ATOM 4377 C C . GLU A 1 538 ? -3.99 25.312 -36.75 1 37.88 538 GLU A C 1
ATOM 4379 O O . GLU A 1 538 ? -3.189 26.016 -36.125 1 37.88 538 GLU A O 1
ATOM 4384 N N . MET A 1 539 ? -5.289 25.469 -36.781 1 38.09 539 MET A N 1
ATOM 4385 C CA . MET A 1 539 ? -5.828 26.656 -36.094 1 38.09 539 MET A CA 1
ATOM 4386 C C . MET A 1 539 ? -5.836 26.469 -34.594 1 38.09 539 MET A C 1
ATOM 4388 O O . MET A 1 539 ? -5.59 27.422 -33.844 1 38.09 539 MET A O 1
ATOM 4392 N N . ILE A 1 540 ? -6.016 25.188 -34.156 1 41.78 540 ILE A N 1
ATOM 4393 C CA . ILE A 1 540 ? -5.883 24.906 -32.719 1 41.78 540 ILE A CA 1
ATOM 4394 C C . ILE A 1 540 ? -4.449 25.172 -32.281 1 41.78 540 ILE A C 1
ATOM 4396 O O . ILE A 1 540 ? -4.227 25.766 -31.219 1 41.78 540 ILE A O 1
ATOM 4400 N N . GLU A 1 541 ? -3.479 24.688 -33.062 1 41.59 541 GLU A N 1
ATOM 4401 C CA . GLU A 1 541 ? -2.096 25.062 -32.781 1 41.59 541 GLU A CA 1
ATOM 4402 C C . GLU A 1 541 ? -1.903 26.562 -32.844 1 41.59 541 GLU A C 1
ATOM 4404 O O . GLU A 1 541 ? -1.196 27.141 -32 1 41.59 541 GLU A O 1
ATOM 4409 N N . LEU A 1 542 ? -2.484 27.172 -33.844 1 38.81 542 LEU A N 1
ATOM 4410 C CA . LEU A 1 542 ? -2.434 28.625 -33.938 1 38.81 542 LEU A CA 1
ATOM 4411 C C . LEU A 1 542 ? -3.197 29.281 -32.781 1 38.81 542 LEU A C 1
ATOM 4413 O O . LEU A 1 542 ? -2.756 30.281 -32.219 1 38.81 542 LEU A O 1
ATOM 4417 N N . ILE A 1 543 ? -4.289 28.641 -32.406 1 39.59 543 ILE A N 1
ATOM 4418 C CA . ILE A 1 543 ? -5.023 29.156 -31.266 1 39.59 543 ILE A CA 1
ATOM 4419 C C . ILE A 1 543 ? -4.23 28.906 -29.984 1 39.59 543 ILE A C 1
ATOM 4421 O O . ILE A 1 543 ? -4.133 29.766 -29.109 1 39.59 543 ILE A O 1
ATOM 4425 N N . LYS A 1 544 ? -3.736 27.688 -29.781 1 43.94 544 LYS A N 1
ATOM 4426 C CA . LYS A 1 544 ? -2.824 27.453 -28.672 1 43.94 544 LYS A CA 1
ATOM 4427 C C . LYS A 1 544 ? -1.678 28.453 -28.672 1 43.94 544 LYS A C 1
ATOM 4429 O O . LYS A 1 544 ? -1.3 28.984 -27.625 1 43.94 544 LYS A O 1
ATOM 4434 N N . LEU A 1 545 ? -1.074 28.594 -29.891 1 40.81 545 LEU A N 1
ATOM 4435 C CA . LEU A 1 545 ? -0.06 29.625 -30.031 1 40.81 545 LEU A CA 1
ATOM 4436 C C . LEU A 1 545 ? -0.659 31.016 -29.797 1 40.81 545 LEU A C 1
ATOM 4438 O O . LEU A 1 545 ? -0.042 31.859 -29.156 1 40.81 545 LEU A O 1
ATOM 4442 N N . ALA A 1 546 ? -1.801 31.25 -30.406 1 38.88 546 ALA A N 1
ATOM 4443 C CA . ALA A 1 546 ? -2.482 32.531 -30.172 1 38.88 546 ALA A CA 1
ATOM 4444 C C . ALA A 1 546 ? -2.949 32.656 -28.734 1 38.88 546 ALA A C 1
ATOM 4446 O O . ALA A 1 546 ? -2.947 33.75 -28.156 1 38.88 546 ALA A O 1
ATOM 4447 N N . ARG A 1 547 ? -3.428 31.578 -28.188 1 43.38 547 ARG A N 1
ATOM 4448 C CA . ARG A 1 547 ? -3.809 31.547 -26.766 1 43.38 547 ARG A CA 1
ATOM 4449 C C . ARG A 1 547 ? -2.6 31.797 -25.875 1 43.38 547 ARG A C 1
ATOM 4451 O O . ARG A 1 547 ? -2.727 32.406 -24.812 1 43.38 547 ARG A O 1
ATOM 4458 N N . LYS A 1 548 ? -1.554 31.141 -26.109 1 45.66 548 LYS A N 1
ATOM 4459 C CA . LYS A 1 548 ? -0.328 31.5 -25.406 1 45.66 548 LYS A CA 1
ATOM 4460 C C . LYS A 1 548 ? -0.106 33 -25.422 1 45.66 548 LYS A C 1
ATOM 4462 O O . LYS A 1 548 ? 0.392 33.594 -24.453 1 45.66 548 LYS A O 1
ATOM 4467 N N . ASN A 1 549 ? -0.416 33.594 -26.531 1 44.84 549 ASN A N 1
ATOM 4468 C CA . ASN A 1 549 ? -0.153 35.031 -26.672 1 44.84 549 ASN A CA 1
ATOM 4469 C C . ASN A 1 549 ? -1.169 35.844 -25.891 1 44.84 549 ASN A C 1
ATOM 4471 O O . ASN A 1 549 ? -0.968 37.062 -25.672 1 44.84 549 ASN A O 1
ATOM 4475 N N . LYS A 1 550 ? -2.352 35.312 -25.594 1 51.38 550 LYS A N 1
ATOM 4476 C CA . LYS A 1 550 ? -3.232 36.281 -24.938 1 51.38 550 LYS A CA 1
ATOM 4477 C C . LYS A 1 550 ? -3.383 36 -23.453 1 51.38 550 LYS A C 1
ATOM 4479 O O . LYS A 1 550 ? -4.488 36.031 -22.906 1 51.38 550 LYS A O 1
ATOM 4484 N N . LYS A 1 551 ? -2.473 35.562 -22.781 1 62.22 551 LYS A N 1
ATOM 4485 C CA . LYS A 1 551 ? -2.451 35.438 -21.328 1 62.22 551 LYS A CA 1
ATOM 4486 C C . LYS A 1 551 ? -2.521 36.812 -20.656 1 62.22 551 LYS A C 1
ATOM 4488 O O . LYS A 1 551 ? -1.831 37.75 -21.078 1 62.22 551 LYS A O 1
ATOM 4493 N N . LYS A 1 552 ? -3.684 37.031 -19.984 1 79.19 552 LYS A N 1
ATOM 4494 C CA . LYS A 1 552 ? -3.811 38.25 -19.203 1 79.19 552 LYS A CA 1
ATOM 4495 C C . LYS A 1 552 ? -3.215 38.094 -17.812 1 79.19 552 LYS A C 1
ATOM 4497 O O . LYS A 1 552 ? -3.119 36.969 -17.312 1 79.19 552 LYS A O 1
ATOM 4502 N N . ILE A 1 553 ? -2.562 39.094 -17.391 1 90 553 ILE A N 1
ATOM 4503 C CA . ILE A 1 553 ? -1.98 39.125 -16.062 1 90 553 ILE A CA 1
ATOM 4504 C C . ILE A 1 553 ? -2.848 40 -15.148 1 90 553 ILE A C 1
ATOM 4506 O O . ILE A 1 553 ? -3.299 41.062 -15.555 1 90 553 ILE A O 1
ATOM 4510 N N . GLN A 1 554 ? -3.166 39.469 -14.062 1 92.75 554 GLN A N 1
ATOM 4511 C CA . GLN A 1 554 ? -3.871 40.219 -13.039 1 92.75 554 GLN A CA 1
ATOM 4512 C C . GLN A 1 554 ? -2.93 40.625 -11.914 1 92.75 554 GLN A C 1
ATOM 4514 O O . GLN A 1 554 ? -2.199 39.812 -11.375 1 92.75 554 GLN A O 1
ATOM 4519 N N . LEU A 1 555 ? -2.928 41.938 -11.664 1 94.06 555 LEU A N 1
ATOM 4520 C CA . LEU A 1 555 ? -2.189 42.469 -10.531 1 94.06 555 LEU A CA 1
ATOM 4521 C C . LEU A 1 555 ? -3.111 42.656 -9.336 1 94.06 555 LEU A C 1
ATOM 4523 O O . LEU A 1 555 ? -4.16 43.312 -9.461 1 94.06 555 LEU A O 1
ATOM 4527 N N . LEU A 1 556 ? -2.754 42.125 -8.203 1 95.5 556 LEU A N 1
ATOM 4528 C CA . LEU A 1 556 ? -3.547 42.281 -6.988 1 95.5 556 LEU A CA 1
ATOM 4529 C C . LEU A 1 556 ? -2.955 43.344 -6.078 1 95.5 556 LEU A C 1
ATOM 4531 O O . LEU A 1 556 ? -1.81 43.219 -5.637 1 95.5 556 LEU A O 1
ATOM 4535 N N . ILE A 1 557 ? -3.689 44.375 -5.824 1 94.5 557 ILE A N 1
ATOM 4536 C CA . ILE A 1 557 ? -3.262 45.469 -4.965 1 94.5 557 ILE A CA 1
ATOM 4537 C C . ILE A 1 557 ? -3.969 45.375 -3.615 1 94.5 557 ILE A C 1
ATOM 4539 O O . ILE A 1 557 ? -5.121 45.812 -3.48 1 94.5 557 ILE A O 1
ATOM 4543 N N . PRO A 1 558 ? -3.283 44.969 -2.592 1 95.38 558 PRO A N 1
ATOM 4544 C CA . PRO A 1 558 ? -3.914 44.781 -1.281 1 95.38 558 PRO A CA 1
ATOM 4545 C C . PRO A 1 558 ? -4.512 46.094 -0.743 1 95.38 558 PRO A C 1
ATOM 4547 O O . PRO A 1 558 ? -3.867 47.156 -0.805 1 95.38 558 PRO A O 1
ATOM 4550 N N . LYS A 1 559 ? -5.711 45.969 -0.206 1 94.75 559 LYS A N 1
ATOM 4551 C CA . LYS A 1 559 ? -6.309 47.062 0.533 1 94.75 559 LYS A CA 1
ATOM 4552 C C . LYS A 1 559 ? -5.695 47.188 1.926 1 94.75 559 LYS A C 1
ATOM 4554 O O . LYS A 1 559 ? -5.035 46.281 2.404 1 94.75 559 LYS A O 1
ATOM 4559 N N . ARG A 1 560 ? -5.863 48.375 2.518 1 92.31 560 ARG A N 1
ATOM 4560 C CA . ARG A 1 560 ? -5.336 48.531 3.869 1 92.31 560 ARG A CA 1
ATOM 4561 C C . ARG A 1 560 ? -6.363 48.125 4.914 1 92.31 560 ARG A C 1
ATOM 4563 O O . ARG A 1 560 ? -7.531 48.5 4.836 1 92.31 560 ARG A O 1
ATOM 4570 N N . SER A 1 561 ? -5.965 47.25 5.781 1 94.62 561 SER A N 1
ATOM 4571 C CA . SER A 1 561 ? -6.73 46.812 6.949 1 94.62 561 SER A CA 1
ATOM 4572 C C . SER A 1 561 ? -5.816 46.312 8.062 1 94.62 561 SER A C 1
ATOM 4574 O O . SER A 1 561 ? -4.602 46.531 8.016 1 94.62 561 SER A O 1
ATOM 4576 N N . SER A 1 562 ? -6.363 45.812 9.109 1 93.62 562 SER A N 1
ATOM 4577 C CA . SER A 1 562 ? -5.602 45.312 10.242 1 93.62 562 SER A CA 1
ATOM 4578 C C . SER A 1 562 ? -6.363 44.188 10.953 1 93.62 562 SER A C 1
ATOM 4580 O O . SER A 1 562 ? -7.551 44 10.703 1 93.62 562 SER A O 1
ATOM 4582 N N . ILE A 1 563 ? -5.625 43.531 11.773 1 95.12 563 ILE A N 1
ATOM 4583 C CA . ILE A 1 563 ? -6.242 42.469 12.578 1 95.12 563 ILE A CA 1
ATOM 4584 C C . ILE A 1 563 ? -7.332 43.062 13.461 1 95.12 563 ILE A C 1
ATOM 4586 O O . ILE A 1 563 ? -8.414 42.5 13.602 1 95.12 563 ILE A O 1
ATOM 4590 N N . LYS A 1 564 ? -7.086 44.219 14.023 1 93.69 564 LYS A N 1
ATOM 4591 C CA . LYS A 1 564 ? -8.047 44.906 14.875 1 93.69 564 LYS A CA 1
ATOM 4592 C C . LYS A 1 564 ? -9.336 45.219 14.125 1 93.69 564 LYS A C 1
ATOM 4594 O O . LYS A 1 564 ? -10.43 44.969 14.625 1 93.69 564 LYS A O 1
ATOM 4599 N N . ASN A 1 565 ? -9.18 45.719 12.891 1 93.38 565 ASN A N 1
ATOM 4600 C CA . ASN A 1 565 ? -10.336 46.062 12.078 1 93.38 565 ASN A CA 1
ATOM 4601 C C . ASN A 1 565 ? -11.18 44.844 11.711 1 93.38 565 ASN A C 1
ATOM 4603 O O . ASN A 1 565 ? -12.406 44.938 11.617 1 93.38 565 ASN A O 1
ATOM 4607 N N . ARG A 1 566 ? -10.453 43.781 11.578 1 94.25 566 ARG A N 1
ATOM 4608 C CA . ARG A 1 566 ? -11.148 42.562 11.133 1 94.25 566 ARG A CA 1
ATOM 4609 C C . ARG A 1 566 ? -11.805 41.844 12.305 1 94.25 566 ARG A C 1
ATOM 4611 O O . ARG A 1 566 ? -12.82 41.188 12.141 1 94.25 566 ARG A O 1
ATOM 4618 N N . LEU A 1 567 ? -11.227 41.969 13.461 1 93.88 567 LEU A N 1
ATOM 4619 C CA . LEU A 1 567 ? -11.703 41.281 14.648 1 93.88 567 LEU A CA 1
ATOM 4620 C C . LEU A 1 567 ? -12.961 41.938 15.203 1 93.88 567 LEU A C 1
ATOM 4622 O O . LEU A 1 567 ? -13.773 41.281 15.859 1 93.88 567 LEU A O 1
ATOM 4626 N N . HIS A 1 568 ? -13.195 43.188 14.984 1 89.62 568 HIS A N 1
ATOM 4627 C CA . HIS A 1 568 ? -14.297 43.969 15.555 1 89.62 568 HIS A CA 1
ATOM 4628 C C . HIS A 1 568 ? -14.375 43.812 17.062 1 89.62 568 HIS A C 1
ATOM 4630 O O . HIS A 1 568 ? -15.445 43.531 17.609 1 89.62 568 HIS A O 1
ATOM 4636 N N . CYS A 1 569 ? -13.25 43.719 17.672 1 88.81 569 CYS A N 1
ATOM 4637 C CA . CYS A 1 569 ? -13.125 43.531 19.109 1 88.81 569 CYS A CA 1
ATOM 4638 C C . CYS A 1 569 ? -12.32 44.688 19.734 1 88.81 569 CYS A C 1
ATOM 4640 O O . CYS A 1 569 ? -11.43 45.25 19.094 1 88.81 569 CYS A O 1
ATOM 4642 N N . ASN A 1 570 ? -12.641 45.031 20.969 1 89 570 ASN A N 1
ATOM 4643 C CA . ASN A 1 570 ? -11.953 46.125 21.625 1 89 570 ASN A CA 1
ATOM 4644 C C . ASN A 1 570 ? -10.992 45.625 22.703 1 89 570 ASN A C 1
ATOM 4646 O O . ASN A 1 570 ? -10.453 46.406 23.469 1 89 570 ASN A O 1
ATOM 4650 N N . ASP A 1 571 ? -10.836 44.312 22.781 1 94.44 571 ASP A N 1
ATOM 4651 C CA . ASP A 1 571 ? -9.867 43.781 23.734 1 94.44 571 ASP A CA 1
ATOM 4652 C C . ASP A 1 571 ? -8.445 43.906 23.188 1 94.44 571 ASP A C 1
ATOM 4654 O O . ASP A 1 571 ? -8 43.062 22.406 1 94.44 571 ASP A O 1
ATOM 4658 N N . MET A 1 572 ? -7.703 44.812 23.625 1 94.44 572 MET A N 1
ATOM 4659 C CA . MET A 1 572 ? -6.395 45.156 23.094 1 94.44 572 MET A CA 1
ATOM 4660 C C . MET A 1 572 ? -5.371 44.062 23.375 1 94.44 572 MET A C 1
ATOM 4662 O O . MET A 1 572 ? -4.414 43.906 22.609 1 94.44 572 MET A O 1
ATOM 4666 N N . ILE A 1 573 ? -5.57 43.344 24.484 1 95.56 573 ILE A N 1
ATOM 4667 C CA . ILE A 1 573 ? -4.633 42.281 24.828 1 95.56 573 ILE A CA 1
ATOM 4668 C C . ILE A 1 573 ? -4.781 41.125 23.859 1 95.56 573 ILE A C 1
ATOM 4670 O O . ILE A 1 573 ? -3.785 40.562 23.406 1 95.56 573 ILE A O 1
ATOM 4674 N N . PHE A 1 574 ? -6.043 40.75 23.562 1 96.88 574 PHE A N 1
ATOM 4675 C CA . PHE A 1 574 ? -6.32 39.688 22.594 1 96.88 574 PHE A CA 1
ATOM 4676 C C . PHE A 1 574 ? -5.824 40.094 21.203 1 96.88 574 PHE A C 1
ATOM 4678 O O . PHE A 1 574 ? -5.211 39.281 20.5 1 96.88 574 PHE A O 1
ATOM 4685 N N . ILE A 1 575 ? -6.055 41.344 20.797 1 96.5 575 ILE A N 1
ATOM 4686 C CA . ILE A 1 575 ? -5.609 41.844 19.516 1 96.5 575 ILE A CA 1
ATOM 4687 C C . ILE A 1 575 ? -4.086 41.781 19.422 1 96.5 575 ILE A C 1
ATOM 4689 O O . ILE A 1 575 ? -3.539 41.344 18.406 1 96.5 575 ILE A O 1
ATOM 4693 N N . ASP A 1 576 ? -3.447 42.125 20.469 1 96 576 ASP A N 1
ATOM 4694 C CA . ASP A 1 576 ? -1.989 42.094 20.484 1 96 576 ASP A CA 1
ATOM 4695 C C . ASP A 1 576 ? -1.471 40.656 20.375 1 96 576 ASP A C 1
ATOM 4697 O O . ASP A 1 576 ? -0.471 40.406 19.703 1 96 576 ASP A O 1
ATOM 4701 N N . PHE A 1 577 ? -2.105 39.781 21.094 1 97.5 577 PHE A N 1
ATOM 4702 C CA . PHE A 1 577 ? -1.733 38.375 21.031 1 97.5 577 PHE A CA 1
ATOM 4703 C C . PHE A 1 577 ? -1.8 37.875 19.609 1 97.5 577 PHE A C 1
ATOM 4705 O O . PHE A 1 577 ? -0.85 37.25 19.125 1 97.5 577 PHE A O 1
ATOM 4712 N N . LEU A 1 578 ? -2.861 38.156 18.906 1 98.25 578 LEU A N 1
ATOM 4713 C CA . LEU A 1 578 ? -3.031 37.688 17.531 1 98.25 578 LEU A CA 1
ATOM 4714 C C . LEU A 1 578 ? -1.994 38.344 16.609 1 98.25 578 LEU A C 1
ATOM 4716 O O . LEU A 1 578 ? -1.454 37.688 15.719 1 98.25 578 LEU A O 1
ATOM 4720 N N . LYS A 1 579 ? -1.754 39.594 16.812 1 96.62 579 LYS A N 1
ATOM 4721 C CA . LYS A 1 579 ? -0.759 40.281 16 1 96.62 579 LYS A CA 1
ATOM 4722 C C . LYS A 1 579 ? 0.615 39.656 16.141 1 96.62 579 LYS A C 1
ATOM 4724 O O . LYS A 1 579 ? 1.359 39.531 15.164 1 96.62 579 LYS A O 1
ATOM 4729 N N . CYS A 1 580 ? 0.905 39.219 17.359 1 97.06 580 CYS A N 1
ATOM 4730 C CA . CYS A 1 580 ? 2.199 38.594 17.625 1 97.06 580 CYS A CA 1
ATOM 4731 C C . CYS A 1 580 ? 2.279 37.219 16.984 1 97.06 580 CYS A C 1
ATOM 4733 O O . CYS A 1 580 ? 3.334 36.812 16.484 1 97.06 580 CYS A O 1
ATOM 4735 N N . LEU A 1 581 ? 1.173 36.5 17.016 1 98.5 581 LEU A N 1
ATOM 4736 C CA . LEU A 1 581 ? 1.143 35.156 16.422 1 98.5 581 LEU A CA 1
ATOM 4737 C C . LEU A 1 581 ? 1.174 35.25 14.891 1 98.5 581 LEU A C 1
ATOM 4739 O O . LEU A 1 581 ? 1.685 34.344 14.227 1 98.5 581 LEU A O 1
ATOM 4743 N N . LEU A 1 582 ? 0.663 36.375 14.336 1 98.12 582 LEU A N 1
ATOM 4744 C CA . LEU A 1 582 ? 0.459 36.5 12.891 1 98.12 582 LEU A CA 1
ATOM 4745 C C . LEU A 1 582 ? 1.424 37.531 12.297 1 98.12 582 LEU A C 1
ATOM 4747 O O . LEU A 1 582 ? 1.098 38.188 11.312 1 98.12 582 LEU A O 1
ATOM 4751 N N . ASP A 1 583 ? 2.508 37.656 12.984 1 95.75 583 ASP A N 1
ATOM 4752 C CA . ASP A 1 583 ? 3.553 38.5 12.398 1 95.75 583 ASP A CA 1
ATOM 4753 C C . ASP A 1 583 ? 4.121 37.875 11.133 1 95.75 583 ASP A C 1
ATOM 4755 O O . ASP A 1 583 ? 4.621 36.719 11.164 1 95.75 583 ASP A O 1
ATOM 4759 N N . PRO A 1 584 ? 4.051 38.531 9.984 1 93.94 584 PRO A N 1
ATOM 4760 C CA . PRO A 1 584 ? 4.535 37.938 8.727 1 93.94 584 PRO A CA 1
ATOM 4761 C C . PRO A 1 584 ? 6.043 37.719 8.727 1 93.94 584 PRO A C 1
ATOM 4763 O O . PRO A 1 584 ? 6.555 36.969 7.895 1 93.94 584 PRO A O 1
ATOM 4766 N N . ASP A 1 585 ? 6.727 38.375 9.57 1 91 585 ASP A N 1
ATOM 4767 C CA . ASP A 1 585 ? 8.148 38.125 9.781 1 91 585 ASP A CA 1
ATOM 4768 C C . ASP A 1 585 ? 8.344 36.969 10.781 1 91 585 ASP A C 1
ATOM 4770 O O . ASP A 1 585 ? 8.172 37.156 11.984 1 91 585 ASP A O 1
ATOM 4774 N N . LYS A 1 586 ? 8.797 35.938 10.312 1 91 586 LYS A N 1
ATOM 4775 C CA . LYS A 1 586 ? 8.914 34.75 11.141 1 91 586 LYS A CA 1
ATOM 4776 C C . LYS A 1 586 ? 9.859 34.969 12.312 1 91 586 LYS A C 1
ATOM 4778 O O . LYS A 1 586 ? 9.695 34.375 13.375 1 91 586 LYS A O 1
ATOM 4783 N N . ASP A 1 587 ? 10.828 35.844 12.133 1 89.31 587 ASP A N 1
ATOM 4784 C CA . ASP A 1 587 ? 11.82 36.094 13.18 1 89.31 587 ASP A CA 1
ATOM 4785 C C . ASP A 1 587 ? 11.234 36.906 14.312 1 89.31 587 ASP A C 1
ATOM 4787 O O . ASP A 1 587 ? 11.75 36.906 15.43 1 89.31 587 ASP A O 1
ATOM 4791 N N . ARG A 1 588 ? 10.148 37.594 13.992 1 91.69 588 ARG A N 1
ATOM 4792 C CA . ARG A 1 588 ? 9.484 38.406 15 1 91.69 588 ARG A CA 1
ATOM 4793 C C . ARG A 1 588 ? 8.273 37.688 15.586 1 91.69 588 ARG A C 1
ATOM 4795 O O . ARG A 1 588 ? 7.746 38.094 16.625 1 91.69 588 ARG A O 1
ATOM 4802 N N . ARG A 1 589 ? 7.914 36.688 14.945 1 95.31 589 ARG A N 1
ATOM 4803 C CA . ARG A 1 589 ? 6.77 35.906 15.438 1 95.31 589 ARG A CA 1
ATOM 4804 C C . ARG A 1 589 ? 7.105 35.188 16.734 1 95.31 589 ARG A C 1
ATOM 4806 O O . ARG A 1 589 ? 8.211 34.656 16.891 1 95.31 589 ARG A O 1
ATOM 4813 N N . LEU A 1 590 ? 6.164 35.125 17.625 1 96.06 590 LEU A N 1
ATOM 4814 C CA . LEU A 1 590 ? 6.398 34.5 18.922 1 96.06 590 LEU A CA 1
ATOM 4815 C C . LEU A 1 590 ? 6.66 33 18.766 1 96.06 590 LEU A C 1
ATOM 4817 O O . LEU A 1 590 ? 6.039 32.344 17.938 1 96.06 590 LEU A O 1
ATOM 4821 N N . THR A 1 591 ? 7.566 32.5 19.562 1 96.44 591 THR A N 1
ATOM 4822 C CA . THR A 1 591 ? 7.648 31.062 19.766 1 96.44 591 THR A CA 1
ATOM 4823 C C . THR A 1 591 ? 6.531 30.594 20.688 1 96.44 591 THR A C 1
ATOM 4825 O O . THR A 1 591 ? 5.84 31.406 21.312 1 96.44 591 THR A O 1
ATOM 4828 N N . VAL A 1 592 ? 6.395 29.328 20.75 1 98.06 592 VAL A N 1
ATOM 4829 C CA . VAL A 1 592 ? 5.363 28.766 21.609 1 98.06 592 VAL A CA 1
ATOM 4830 C C . VAL A 1 592 ? 5.641 29.156 23.062 1 98.06 592 VAL A C 1
ATOM 4832 O O . VAL A 1 592 ? 4.715 29.5 23.812 1 98.06 592 VAL A O 1
ATOM 4835 N N . VAL A 1 593 ? 6.875 29.172 23.5 1 96.75 593 VAL A N 1
ATOM 4836 C CA . VAL A 1 593 ? 7.27 29.5 24.859 1 96.75 593 VAL A CA 1
ATOM 4837 C C . VAL A 1 593 ? 6.961 30.969 25.156 1 96.75 593 VAL A C 1
ATOM 4839 O O . VAL A 1 593 ? 6.434 31.297 26.219 1 96.75 593 VAL A O 1
ATOM 4842 N N . GLU A 1 594 ? 7.238 31.812 24.203 1 96.94 594 GLU A N 1
ATOM 4843 C CA . GLU A 1 594 ? 6.945 33.25 24.344 1 96.94 594 GLU A CA 1
ATOM 4844 C C . GLU A 1 594 ? 5.441 33.5 24.359 1 96.94 594 GLU A C 1
ATOM 4846 O O . GLU A 1 594 ? 4.957 34.344 25.125 1 96.94 594 GLU A O 1
ATOM 4851 N N . ALA A 1 595 ? 4.762 32.75 23.516 1 98.06 595 ALA A N 1
ATOM 4852 C CA . ALA A 1 595 ? 3.311 32.906 23.438 1 98.06 595 ALA A CA 1
ATOM 4853 C C . ALA A 1 595 ? 2.658 32.531 24.766 1 98.06 595 ALA A C 1
ATOM 4855 O O . ALA A 1 595 ? 1.684 33.156 25.188 1 98.06 595 ALA A O 1
ATOM 4856 N N . LEU A 1 596 ? 3.217 31.547 25.469 1 97.62 596 LEU A N 1
ATOM 4857 C CA . LEU A 1 596 ? 2.684 31.078 26.734 1 97.62 596 LEU A CA 1
ATOM 4858 C C . LEU A 1 596 ? 2.916 32.125 27.828 1 97.62 596 LEU A C 1
ATOM 4860 O O . LEU A 1 596 ? 2.244 32.094 28.875 1 97.62 596 LEU A O 1
ATOM 4864 N N . ARG A 1 597 ? 3.811 33.062 27.578 1 96.44 597 ARG A N 1
ATOM 4865 C CA . ARG A 1 597 ? 4.129 34.094 28.562 1 96.44 597 ARG A CA 1
ATOM 4866 C C . ARG A 1 597 ? 3.424 35.406 28.219 1 96.44 597 ARG A C 1
ATOM 4868 O O . ARG A 1 597 ? 3.514 36.375 28.969 1 96.44 597 ARG A O 1
ATOM 4875 N N . HIS A 1 598 ? 2.748 35.438 27.125 1 96.88 598 HIS A N 1
ATOM 4876 C CA . HIS A 1 598 ? 2.041 36.656 26.719 1 96.88 598 HIS A CA 1
ATOM 4877 C C . HIS A 1 598 ? 0.957 37.031 27.734 1 96.88 598 HIS A C 1
ATOM 4879 O O . HIS A 1 598 ? 0.295 36.125 28.281 1 96.88 598 HIS A O 1
ATOM 4885 N N . PRO A 1 599 ? 0.6 38.281 27.922 1 96 599 PRO A N 1
ATOM 4886 C CA . PRO A 1 599 ? -0.404 38.719 28.891 1 96 599 PRO A CA 1
ATOM 4887 C C . PRO A 1 599 ? -1.785 38.125 28.625 1 96 599 PRO A C 1
ATOM 4889 O O . PRO A 1 599 ? -2.584 37.969 29.547 1 96 599 PRO A O 1
ATOM 4892 N N . PHE A 1 600 ? -2.055 37.812 27.438 1 97.06 600 PHE A N 1
ATOM 4893 C CA . PHE A 1 600 ? -3.346 37.219 27.094 1 97.06 600 PHE A CA 1
ATOM 4894 C C . PHE A 1 600 ? -3.531 35.875 27.812 1 97.06 600 PHE A C 1
ATOM 4896 O O . PHE A 1 600 ? -4.652 35.531 28.172 1 97.06 600 PHE A O 1
ATOM 4903 N N . ILE A 1 601 ? -2.385 35.125 27.984 1 96.62 601 ILE A N 1
ATOM 4904 C CA . ILE A 1 601 ? -2.426 33.812 28.578 1 96.62 601 ILE A CA 1
ATOM 4905 C C . ILE A 1 601 ? -2.293 33.906 30.094 1 96.62 601 ILE A C 1
ATOM 4907 O O . ILE A 1 601 ? -2.15 32.906 30.781 1 96.62 601 ILE A O 1
ATOM 4911 N N . THR A 1 602 ? -2.703 35 30.703 1 91.44 602 THR A N 1
ATOM 4912 C CA . THR A 1 602 ? -2.67 35.188 32.156 1 91.44 602 THR A CA 1
ATOM 4913 C C . THR A 1 602 ? -3.965 34.719 32.812 1 91.44 602 THR A C 1
ATOM 4915 O O . THR A 1 602 ? -5.051 34.938 32.25 1 91.44 602 THR A O 1
ATOM 4918 N N . GLU A 1 603 ? -3.881 34.094 33.906 1 90.62 603 GLU A N 1
ATOM 4919 C CA . GLU A 1 603 ? -5.039 33.531 34.594 1 90.62 603 GLU A CA 1
ATOM 4920 C C . GLU A 1 603 ? -5.918 34.625 35.188 1 90.62 603 GLU A C 1
ATOM 4922 O O . GLU A 1 603 ? -5.438 35.719 35.469 1 90.62 603 GLU A O 1
ATOM 4927 N N . CYS A 1 604 ? -7.184 34.375 35.312 1 86.69 604 CYS A N 1
ATOM 4928 C CA . CYS A 1 604 ? -8.195 35.156 36 1 86.69 604 CYS A CA 1
ATOM 4929 C C . CYS A 1 604 ? -8.391 36.5 35.312 1 86.69 604 CYS A C 1
ATOM 4931 O O . CYS A 1 604 ? -8.727 37.5 35.969 1 86.69 604 CYS A O 1
ATOM 4933 N N . LYS A 1 605 ? -8.117 36.531 34.031 1 88 605 LYS A N 1
ATOM 4934 C CA . LYS A 1 605 ? -8.328 37.75 33.281 1 88 605 LYS A CA 1
ATOM 4935 C C . LYS A 1 605 ? -9.75 37.844 32.75 1 88 605 LYS A C 1
ATOM 4937 O O . LYS A 1 605 ? -10.328 38.938 32.656 1 88 605 LYS A O 1
ATOM 4942 N N . TYR A 1 606 ? -10.188 36.688 32.344 1 93.12 606 TYR A N 1
ATOM 4943 C CA . TYR A 1 606 ? -11.523 36.594 31.75 1 93.12 606 TYR A CA 1
ATOM 4944 C C . TYR A 1 606 ? -12.414 35.656 32.562 1 93.12 606 TYR A C 1
ATOM 4946 O O . TYR A 1 606 ? -11.953 34.656 33.125 1 93.12 606 TYR A O 1
ATOM 4954 N N . GLN A 1 607 ? -13.656 35.938 32.75 1 90.19 607 GLN A N 1
ATOM 4955 C CA . GLN A 1 607 ? -14.594 35.219 33.594 1 90.19 607 GLN A CA 1
ATOM 4956 C C . GLN A 1 607 ? -14.641 33.75 33.188 1 90.19 607 GLN A C 1
ATOM 4958 O O . GLN A 1 607 ? -14.602 32.875 34.062 1 90.19 607 GLN A O 1
ATOM 4963 N N . ASP A 1 608 ? -14.672 33.375 31.938 1 92.06 608 ASP A N 1
ATOM 4964 C CA . ASP A 1 608 ? -14.742 31.969 31.5 1 92.06 608 ASP A CA 1
ATOM 4965 C C . ASP A 1 608 ? -13.422 31.516 30.875 1 92.06 608 ASP A C 1
ATOM 4967 O O . ASP A 1 608 ? -13.391 30.578 30.078 1 92.06 608 ASP A O 1
ATOM 4971 N N . GLY A 1 609 ? -12.367 32.25 31.281 1 94.25 609 GLY A N 1
ATOM 4972 C CA . GLY A 1 609 ? -11.047 31.938 30.75 1 94.25 609 GLY A CA 1
ATOM 4973 C C . GLY A 1 609 ? -10.219 31.078 31.688 1 94.25 609 GLY A C 1
ATOM 4974 O O . GLY A 1 609 ? -10.742 30.188 32.344 1 94.25 609 GLY A O 1
ATOM 4975 N N . LEU A 1 610 ? -8.953 31.297 31.719 1 93.56 610 LEU A N 1
ATOM 4976 C CA . LEU A 1 610 ? -8.016 30.547 32.562 1 93.56 610 LEU A CA 1
ATOM 4977 C C . LEU A 1 610 ? -8.148 30.938 34.031 1 93.56 610 LEU A C 1
ATOM 4979 O O . LEU A 1 610 ? -8.016 32.125 34.375 1 93.56 610 LEU A O 1
ATOM 4983 N N . MET B 1 1 ? 14.664 12.141 -36.125 1 38.94 1 MET B N 1
ATOM 4984 C CA . MET B 1 1 ? 15.422 11.172 -35.344 1 38.94 1 MET B CA 1
ATOM 4985 C C . MET B 1 1 ? 15.695 11.695 -33.938 1 38.94 1 MET B C 1
ATOM 4987 O O . MET B 1 1 ? 15.562 10.961 -32.938 1 38.94 1 MET B O 1
ATOM 4991 N N . GLU B 1 2 ? 16.016 13.023 -33.906 1 40.16 2 GLU B N 1
ATOM 4992 C CA . GLU B 1 2 ? 16.312 13.656 -32.625 1 40.16 2 GLU B CA 1
ATOM 4993 C C . GLU B 1 2 ? 15.062 13.734 -31.75 1 40.16 2 GLU B C 1
ATOM 4995 O O . GLU B 1 2 ? 15.148 13.562 -30.547 1 40.16 2 GLU B O 1
ATOM 5000 N N . LEU B 1 3 ? 13.914 13.922 -32.406 1 37.62 3 LEU B N 1
ATOM 5001 C CA . LEU B 1 3 ? 12.68 13.961 -31.625 1 37.62 3 LEU B CA 1
ATOM 5002 C C . LEU B 1 3 ? 12.375 12.602 -31.016 1 37.62 3 LEU B C 1
ATOM 5004 O O . LEU B 1 3 ? 12 12.508 -29.844 1 37.62 3 LEU B O 1
ATOM 5008 N N . ILE B 1 4 ? 12.562 11.57 -31.766 1 43.09 4 ILE B N 1
ATOM 5009 C CA . ILE B 1 4 ? 12.328 10.219 -31.281 1 43.09 4 ILE B CA 1
ATOM 5010 C C . ILE B 1 4 ? 13.281 9.906 -30.141 1 43.09 4 ILE B C 1
ATOM 5012 O O . ILE B 1 4 ? 12.875 9.312 -29.125 1 43.09 4 ILE B O 1
ATOM 5016 N N . ASP B 1 5 ? 14.43 10.383 -30.203 1 45.97 5 ASP B N 1
ATOM 5017 C CA . ASP B 1 5 ? 15.398 10.133 -29.141 1 45.97 5 ASP B CA 1
ATOM 5018 C C . ASP B 1 5 ? 15 10.859 -27.859 1 45.97 5 ASP B C 1
ATOM 5020 O O . ASP B 1 5 ? 15.125 10.305 -26.766 1 45.97 5 ASP B O 1
ATOM 5024 N N . THR B 1 6 ? 14.461 12.039 -28 1 45.03 6 THR B N 1
ATOM 5025 C CA . THR B 1 6 ? 14.008 12.789 -26.828 1 45.03 6 THR B CA 1
ATOM 5026 C C . THR B 1 6 ? 12.781 12.133 -26.203 1 45.03 6 THR B C 1
ATOM 5028 O O . THR B 1 6 ? 12.672 12.055 -24.984 1 45.03 6 THR B O 1
ATOM 5031 N N . VAL B 1 7 ? 11.93 11.609 -27.062 1 44.06 7 VAL B N 1
ATOM 5032 C CA . VAL B 1 7 ? 10.766 10.883 -26.562 1 44.06 7 VAL B CA 1
ATOM 5033 C C . VAL B 1 7 ? 11.219 9.578 -25.922 1 44.06 7 VAL B C 1
ATOM 5035 O O . VAL B 1 7 ? 10.75 9.219 -24.828 1 44.06 7 VAL B O 1
ATOM 5038 N N . ILE B 1 8 ? 12.148 8.898 -26.609 1 50.69 8 ILE B N 1
ATOM 5039 C CA . ILE B 1 8 ? 12.703 7.672 -26.062 1 50.69 8 ILE B CA 1
ATOM 5040 C C . ILE B 1 8 ? 13.367 7.973 -24.719 1 50.69 8 ILE B C 1
ATOM 5042 O O . ILE B 1 8 ? 13.195 7.23 -23.75 1 50.69 8 ILE B O 1
ATOM 5046 N N . GLU B 1 9 ? 14.102 9.07 -24.609 1 52.03 9 GLU B N 1
ATOM 5047 C CA . GLU B 1 9 ? 14.758 9.445 -23.375 1 52.03 9 GLU B CA 1
ATOM 5048 C C . GLU B 1 9 ? 13.742 9.797 -22.281 1 52.03 9 GLU B C 1
ATOM 5050 O O . GLU B 1 9 ? 13.906 9.422 -21.125 1 52.03 9 GLU B O 1
ATOM 5055 N N . PHE B 1 10 ? 12.672 10.461 -22.641 1 44.09 10 PHE B N 1
ATOM 5056 C CA . PHE B 1 10 ? 11.586 10.781 -21.719 1 44.09 10 PHE B CA 1
ATOM 5057 C C . PHE B 1 10 ? 10.875 9.508 -21.266 1 44.09 10 PHE B C 1
ATOM 5059 O O . PHE B 1 10 ? 10.617 9.328 -20.078 1 44.09 10 PHE B O 1
ATOM 5066 N N . LEU B 1 11 ? 10.586 8.648 -22.281 1 47.72 11 LEU B N 1
ATOM 5067 C CA . LEU B 1 11 ? 9.953 7.375 -21.953 1 47.72 11 LEU B CA 1
ATOM 5068 C C . LEU B 1 11 ? 10.883 6.52 -21.094 1 47.72 11 LEU B C 1
ATOM 5070 O O . LEU B 1 11 ? 10.43 5.863 -20.141 1 47.72 11 LEU B O 1
ATOM 5074 N N . LYS B 1 12 ? 12.188 6.496 -21.359 1 52.41 12 LYS B N 1
ATOM 5075 C CA . LYS B 1 12 ? 13.188 5.836 -20.531 1 52.41 12 LYS B CA 1
ATOM 5076 C C . LYS B 1 12 ? 13.227 6.449 -19.125 1 52.41 12 LYS B C 1
ATOM 5078 O O . LYS B 1 12 ? 13.336 5.727 -18.141 1 52.41 12 LYS B O 1
ATOM 5083 N N . GLU B 1 13 ? 13.102 7.727 -18.984 1 49.41 13 GLU B N 1
ATOM 5084 C CA . GLU B 1 13 ? 13.062 8.414 -17.703 1 49.41 13 GLU B CA 1
ATOM 5085 C C . GLU B 1 13 ? 11.789 8.078 -16.938 1 49.41 13 GLU B C 1
ATOM 5087 O O . GLU B 1 13 ? 11.797 8.062 -15.703 1 49.41 13 GLU B O 1
ATOM 5092 N N . GLN B 1 14 ? 10.758 7.777 -17.688 1 42.53 14 GLN B N 1
ATOM 5093 C CA . GLN B 1 14 ? 9.5 7.398 -17.047 1 42.53 14 GLN B CA 1
ATOM 5094 C C . GLN B 1 14 ? 9.406 5.887 -16.875 1 42.53 14 GLN B C 1
ATOM 5096 O O . GLN B 1 14 ? 8.352 5.367 -16.516 1 42.53 14 GLN B O 1
ATOM 5101 N N . HIS B 1 15 ? 10.453 5.129 -17.047 1 42.25 15 HIS B N 1
ATOM 5102 C CA . HIS B 1 15 ? 10.633 3.691 -16.875 1 42.25 15 HIS B CA 1
ATOM 5103 C C . HIS B 1 15 ? 9.609 2.912 -17.703 1 42.25 15 HIS B C 1
ATOM 5105 O O . HIS B 1 15 ? 9.086 1.894 -17.234 1 42.25 15 HIS B O 1
ATOM 5111 N N . LEU B 1 16 ? 9.094 3.492 -18.734 1 38.12 16 LEU B N 1
ATOM 5112 C CA . LEU B 1 16 ? 8.242 2.797 -19.703 1 38.12 16 LEU B CA 1
ATOM 5113 C C . LEU B 1 16 ? 9.078 2.07 -20.75 1 38.12 16 LEU B C 1
ATOM 5115 O O . LEU B 1 16 ? 8.977 2.365 -21.938 1 38.12 16 LEU B O 1
ATOM 5119 N N . ASP B 1 17 ? 9.922 1.258 -20.234 1 47.78 17 ASP B N 1
ATOM 5120 C CA . ASP B 1 17 ? 10.93 0.552 -21.016 1 47.78 17 ASP B CA 1
ATOM 5121 C C . ASP B 1 17 ? 10.289 -0.285 -22.125 1 47.78 17 ASP B C 1
ATOM 5123 O O . ASP B 1 17 ? 10.852 -0.427 -23.203 1 47.78 17 ASP B O 1
ATOM 5127 N N . ALA B 1 18 ? 9.18 -0.846 -21.859 1 47.81 18 ALA B N 1
ATOM 5128 C CA . ALA B 1 18 ? 8.539 -1.711 -22.844 1 47.81 18 ALA B CA 1
ATOM 5129 C C . ALA B 1 18 ? 8.133 -0.922 -24.078 1 47.81 18 ALA B C 1
ATOM 5131 O O . ALA B 1 18 ? 8.289 -1.4 -25.203 1 47.81 18 ALA B O 1
ATOM 5132 N N . ILE B 1 19 ? 7.719 0.31 -23.859 1 48.53 19 ILE B N 1
ATOM 5133 C CA . ILE B 1 19 ? 7.371 1.162 -24.984 1 48.53 19 ILE B CA 1
ATOM 5134 C C . ILE B 1 19 ? 8.641 1.586 -25.734 1 48.53 19 ILE B C 1
ATOM 5136 O O . ILE B 1 19 ? 8.68 1.588 -26.969 1 48.53 19 ILE B O 1
ATOM 5140 N N . VAL B 1 20 ? 9.617 1.815 -24.906 1 53.75 20 VAL B N 1
ATOM 5141 C CA . VAL B 1 20 ? 10.906 2.17 -25.484 1 53.75 20 VAL B CA 1
ATOM 5142 C C . VAL B 1 20 ? 11.422 1.022 -26.344 1 53.75 20 VAL B C 1
ATOM 5144 O O . VAL B 1 20 ? 11.883 1.244 -27.469 1 53.75 20 VAL B O 1
ATOM 5147 N N . LYS B 1 21 ? 11.297 -0.175 -25.812 1 53.53 21 LYS B N 1
ATOM 5148 C CA . LYS B 1 21 ? 11.758 -1.345 -26.562 1 53.53 21 LYS B CA 1
ATOM 5149 C C . LYS B 1 21 ? 10.953 -1.535 -27.844 1 53.53 21 LYS B C 1
ATOM 5151 O O . LYS B 1 21 ? 11.516 -1.862 -28.891 1 53.53 21 LYS B O 1
ATOM 5156 N N . SER B 1 22 ? 9.734 -1.297 -27.75 1 46.94 22 SER B N 1
ATOM 5157 C CA . SER B 1 22 ? 8.891 -1.45 -28.938 1 46.94 22 SER B CA 1
ATOM 5158 C C . SER B 1 22 ? 9.219 -0.392 -29.984 1 46.94 22 SER B C 1
ATOM 5160 O O . SER B 1 22 ? 9.297 -0.696 -31.172 1 46.94 22 SER B O 1
ATOM 5162 N N . ILE B 1 23 ? 9.547 0.761 -29.469 1 52 23 ILE B N 1
ATOM 5163 C CA . ILE B 1 23 ? 9.938 1.831 -30.375 1 52 23 ILE B CA 1
ATOM 5164 C C . ILE B 1 23 ? 11.297 1.505 -31 1 52 23 ILE B C 1
ATOM 5166 O O . ILE B 1 23 ? 11.484 1.665 -32.219 1 52 23 ILE B O 1
ATOM 5170 N N . GLN B 1 24 ? 12.109 1.057 -30.141 1 50.91 24 GLN B N 1
ATOM 5171 C CA . GLN B 1 24 ? 13.438 0.707 -30.625 1 50.91 24 GLN B CA 1
ATOM 5172 C C . GLN B 1 24 ? 13.375 -0.45 -31.609 1 50.91 24 GLN B C 1
ATOM 5174 O O . GLN B 1 24 ? 14.133 -0.48 -32.594 1 50.91 24 GLN B O 1
ATOM 5179 N N . TYR B 1 25 ? 12.539 -1.439 -31.375 1 47.91 25 TYR B N 1
ATOM 5180 C CA . TYR B 1 25 ? 12.375 -2.578 -32.281 1 47.91 25 TYR B CA 1
ATOM 5181 C C . TYR B 1 25 ? 11.828 -2.135 -33.625 1 47.91 25 TYR B C 1
ATOM 5183 O O . TYR B 1 25 ? 12.336 -2.545 -34.688 1 47.91 25 TYR B O 1
ATOM 5191 N N . GLU B 1 26 ? 10.906 -1.352 -33.562 1 47 26 GLU B N 1
ATOM 5192 C CA . GLU B 1 26 ? 10.352 -0.89 -34.812 1 47 26 GLU B CA 1
ATOM 5193 C C . GLU B 1 26 ? 11.344 0.002 -35.562 1 47 26 GLU B C 1
ATOM 5195 O O . GLU B 1 26 ? 11.375 0.008 -36.781 1 47 26 GLU B O 1
ATOM 5200 N N . ARG B 1 27 ? 12.078 0.734 -34.75 1 51.53 27 ARG B N 1
ATOM 5201 C CA . ARG B 1 27 ? 13.148 1.51 -35.344 1 51.53 27 ARG B CA 1
ATOM 5202 C C . ARG B 1 27 ? 14.117 0.604 -36.094 1 51.53 27 ARG B C 1
ATOM 5204 O O . ARG B 1 27 ? 14.641 0.981 -37.156 1 51.53 27 ARG B O 1
ATOM 5211 N N . LYS B 1 28 ? 14.414 -0.456 -35.469 1 51.72 28 LYS B N 1
ATOM 5212 C CA . LYS B 1 28 ? 15.375 -1.36 -36.094 1 51.72 28 LYS B CA 1
ATOM 5213 C C . LYS B 1 28 ? 14.734 -2.121 -37.25 1 51.72 28 LYS B C 1
ATOM 5215 O O . LYS B 1 28 ? 15.43 -2.576 -38.156 1 51.72 28 LYS B O 1
ATOM 5220 N N . ASN B 1 29 ? 13.508 -2.486 -37.125 1 39.66 29 ASN B N 1
ATOM 5221 C CA . ASN B 1 29 ? 12.859 -3.207 -38.219 1 39.66 29 ASN B CA 1
ATOM 5222 C C . ASN B 1 29 ? 11.742 -2.379 -38.844 1 39.66 29 ASN B C 1
ATOM 5224 O O . ASN B 1 29 ? 10.57 -2.568 -38.531 1 39.66 29 ASN B O 1
ATOM 5228 N N . PRO B 1 30 ? 12.148 -1.227 -39.375 1 39.22 30 PRO B N 1
ATOM 5229 C CA . PRO B 1 30 ? 11.195 -0.283 -39.969 1 39.22 30 PRO B CA 1
ATOM 5230 C C . PRO B 1 30 ? 10.312 -0.929 -41.031 1 39.22 30 PRO B C 1
ATOM 5232 O O . PRO B 1 30 ? 10.812 -1.529 -41.969 1 39.22 30 PRO B O 1
ATOM 5235 N N . LYS B 1 31 ? 9.227 -1.504 -40.625 1 38.34 31 LYS B N 1
ATOM 5236 C CA . LYS B 1 31 ? 8.477 -1.804 -41.844 1 38.34 31 LYS B CA 1
ATOM 5237 C C . LYS B 1 31 ? 8.422 -0.591 -42.75 1 38.34 31 LYS B C 1
ATOM 5239 O O . LYS B 1 31 ? 8.578 0.547 -42.312 1 38.34 31 LYS B O 1
ATOM 5244 N N . LYS B 1 32 ? 8.078 -0.593 -43.969 1 34.28 32 LYS B N 1
ATOM 5245 C CA . LYS B 1 32 ? 8.188 0.293 -45.125 1 34.28 32 LYS B CA 1
ATOM 5246 C C . LYS B 1 32 ? 7.637 1.681 -44.812 1 34.28 32 LYS B C 1
ATOM 5248 O O . LYS B 1 32 ? 7.566 2.543 -45.688 1 34.28 32 LYS B O 1
ATOM 5253 N N . PRO B 1 33 ? 6.824 1.893 -43.719 1 34.62 33 PRO B N 1
ATOM 5254 C CA . PRO B 1 33 ? 6.121 3.125 -44.062 1 34.62 33 PRO B CA 1
ATOM 5255 C C . PRO B 1 33 ? 7.031 4.352 -44.031 1 34.62 33 PRO B C 1
ATOM 5257 O O . PRO B 1 33 ? 8.039 4.355 -43.344 1 34.62 33 PRO B O 1
ATOM 5260 N N . SER B 1 34 ? 6.996 5.227 -45.156 1 33.91 34 SER B N 1
ATOM 5261 C CA . SER B 1 34 ? 7.793 6.395 -45.5 1 33.91 34 SER B CA 1
ATOM 5262 C C . SER B 1 34 ? 8.086 7.262 -44.281 1 33.91 34 SER B C 1
ATOM 5264 O O . SER B 1 34 ? 9.227 7.672 -44.062 1 33.91 34 SER B O 1
ATOM 5266 N N . ASN B 1 35 ? 7.145 8.281 -44.062 1 33.75 35 ASN B N 1
ATOM 5267 C CA . ASN B 1 35 ? 7.516 9.477 -43.312 1 33.75 35 ASN B CA 1
ATOM 5268 C C . ASN B 1 35 ? 7.59 9.203 -41.812 1 33.75 35 ASN B C 1
ATOM 5270 O O . ASN B 1 35 ? 6.844 8.375 -41.281 1 33.75 35 ASN B O 1
ATOM 5274 N N . GLN B 1 36 ? 8.703 9.586 -41.188 1 33.38 36 GLN B N 1
ATOM 5275 C CA . GLN B 1 36 ? 9.164 9.453 -39.812 1 33.38 36 GLN B CA 1
ATOM 5276 C C . GLN B 1 36 ? 8.016 9.625 -38.812 1 33.38 36 GLN B C 1
ATOM 5278 O O . GLN B 1 36 ? 7.984 8.969 -37.781 1 33.38 36 GLN B O 1
ATOM 5283 N N . GLU B 1 37 ? 7.121 10.594 -39.156 1 36.31 37 GLU B N 1
ATOM 5284 C CA . GLU B 1 37 ? 6.047 10.953 -38.219 1 36.31 37 GLU B CA 1
ATOM 5285 C C . GLU B 1 37 ? 5.023 9.82 -38.094 1 36.31 37 GLU B C 1
ATOM 5287 O O . GLU B 1 37 ? 4.488 9.578 -37.031 1 36.31 37 GLU B O 1
ATOM 5292 N N . THR B 1 38 ? 4.891 9.078 -39.188 1 38.28 38 THR B N 1
ATOM 5293 C CA . THR B 1 38 ? 3.883 8.023 -39.25 1 38.28 38 THR B CA 1
ATOM 5294 C C . THR B 1 38 ? 4.285 6.836 -38.375 1 38.28 38 THR B C 1
ATOM 5296 O O . THR B 1 38 ? 3.428 6.184 -37.781 1 38.28 38 THR B O 1
ATOM 5299 N N . TRP B 1 39 ? 5.531 6.633 -38.312 1 38.44 39 TRP B N 1
ATOM 5300 C CA . TRP B 1 39 ? 5.977 5.449 -37.594 1 38.44 39 TRP B CA 1
ATOM 5301 C C . TRP B 1 39 ? 5.727 5.605 -36.094 1 38.44 39 TRP B C 1
ATOM 5303 O O . TRP B 1 39 ? 5.227 4.688 -35.438 1 38.44 39 TRP B O 1
ATOM 5313 N N . LEU B 1 40 ? 6.066 6.762 -35.531 1 38.62 40 LEU B N 1
ATOM 5314 C CA . LEU B 1 40 ? 5.871 6.984 -34.094 1 38.62 40 LEU B CA 1
ATOM 5315 C C . LEU B 1 40 ? 4.398 6.844 -33.75 1 38.62 40 LEU B C 1
ATOM 5317 O O . LEU B 1 40 ? 4.066 6.227 -32.719 1 38.62 40 LEU B O 1
ATOM 5321 N N . ASN B 1 41 ? 3.568 7.332 -34.562 1 37.06 41 ASN B N 1
ATOM 5322 C CA . ASN B 1 41 ? 2.139 7.195 -34.312 1 37.06 41 ASN B CA 1
ATOM 5323 C C . ASN B 1 41 ? 1.694 5.738 -34.375 1 37.06 41 ASN B C 1
ATOM 5325 O O . ASN B 1 41 ? 0.875 5.297 -33.562 1 37.06 41 ASN B O 1
ATOM 5329 N N . SER B 1 42 ? 2.293 4.992 -35.25 1 40.72 42 SER B N 1
ATOM 5330 C CA . SER B 1 42 ? 1.941 3.578 -35.375 1 40.72 42 SER B CA 1
ATOM 5331 C C . SER B 1 42 ? 2.396 2.793 -34.125 1 40.72 42 SER B C 1
ATOM 5333 O O . SER B 1 42 ? 1.663 1.94 -33.625 1 40.72 42 SER B O 1
ATOM 5335 N N . ALA B 1 43 ? 3.559 3.068 -33.75 1 39.19 43 ALA B N 1
ATOM 5336 C CA . ALA B 1 43 ? 4.07 2.352 -32.594 1 39.19 43 ALA B CA 1
ATOM 5337 C C . ALA B 1 43 ? 3.258 2.678 -31.328 1 39.19 43 ALA B C 1
ATOM 5339 O O . ALA B 1 43 ? 2.938 1.787 -30.547 1 39.19 43 ALA B O 1
ATOM 5340 N N . ILE B 1 44 ? 2.926 3.953 -31.188 1 39.19 44 ILE B N 1
ATOM 5341 C CA . ILE B 1 44 ? 2.092 4.348 -30.047 1 39.19 44 ILE B CA 1
ATOM 5342 C C . ILE B 1 44 ? 0.704 3.729 -30.188 1 39.19 44 ILE B C 1
ATOM 5344 O O . ILE B 1 44 ? 0.147 3.211 -29.219 1 39.19 44 ILE B O 1
ATOM 5348 N N . SER B 1 45 ? 0.182 3.742 -31.391 1 36.66 45 SER B N 1
ATOM 5349 C CA . SER B 1 45 ? -1.128 3.146 -31.641 1 36.66 45 SER B CA 1
ATOM 5350 C C . SER B 1 45 ? -1.117 1.648 -31.344 1 36.66 45 SER B C 1
ATOM 5352 O O . SER B 1 45 ? -2.072 1.114 -30.781 1 36.66 45 SER B O 1
ATOM 5354 N N . GLU B 1 46 ? -0.149 0.959 -31.859 1 39.44 46 GLU B N 1
ATOM 5355 C CA . GLU B 1 46 ? -0.07 -0.475 -31.594 1 39.44 46 GLU B CA 1
ATOM 5356 C C . GLU B 1 46 ? 0.061 -0.757 -30.094 1 39.44 46 GLU B C 1
ATOM 5358 O O . GLU B 1 46 ? -0.495 -1.735 -29.594 1 39.44 46 GLU B O 1
ATOM 5363 N N . TYR B 1 47 ? 0.868 0.02 -29.453 1 36.56 47 TYR B N 1
ATOM 5364 C CA . TYR B 1 47 ? 1.022 -0.171 -28.016 1 36.56 47 TYR B CA 1
ATOM 5365 C C . TYR B 1 47 ? -0.269 0.163 -27.281 1 36.56 47 TYR B C 1
ATOM 5367 O O . TYR B 1 47 ? -0.619 -0.497 -26.297 1 36.56 47 TYR B O 1
ATOM 5375 N N . CYS B 1 48 ? -0.954 1.202 -27.734 1 33.66 48 CYS B N 1
ATOM 5376 C CA . CYS B 1 48 ? -2.238 1.508 -27.109 1 33.66 48 CYS B CA 1
ATOM 5377 C C . CYS B 1 48 ? -3.242 0.388 -27.344 1 33.66 48 CYS B C 1
ATOM 5379 O O . CYS B 1 48 ? -4.281 0.328 -26.688 1 33.66 48 CYS B O 1
ATOM 5381 N N . LYS B 1 49 ? -3.066 -0.323 -28.406 1 34.59 49 LYS B N 1
ATOM 5382 C CA . LYS B 1 49 ? -3.924 -1.489 -28.594 1 34.59 49 LYS B CA 1
ATOM 5383 C C . LYS B 1 49 ? -3.668 -2.545 -27.531 1 34.59 49 LYS B C 1
ATOM 5385 O O . LYS B 1 49 ? -4.438 -3.498 -27.391 1 34.59 49 LYS B O 1
ATOM 5390 N N . GLN B 1 50 ? -2.461 -2.629 -27.094 1 29.02 50 GLN B N 1
ATOM 5391 C CA . GLN B 1 50 ? -2.229 -3.646 -26.078 1 29.02 50 GLN B CA 1
ATOM 5392 C C . GLN B 1 50 ? -2.867 -3.25 -24.75 1 29.02 50 GLN B C 1
ATOM 5394 O O . GLN B 1 50 ? -3.025 -2.062 -24.469 1 29.02 50 GLN B O 1
ATOM 5399 N N . PRO B 1 51 ? -3.643 -4.16 -24.203 1 31.75 51 PRO B N 1
ATOM 5400 C CA . PRO B 1 51 ? -4.277 -3.883 -22.906 1 31.75 51 PRO B CA 1
ATOM 5401 C C . PRO B 1 51 ? -3.33 -3.197 -21.922 1 31.75 51 PRO B C 1
ATOM 5403 O O . PRO B 1 51 ? -2.291 -3.758 -21.562 1 31.75 51 PRO B O 1
ATOM 5406 N N . LEU B 1 52 ? -2.961 -1.945 -22.328 1 30.55 52 LEU B N 1
ATOM 5407 C CA . LEU B 1 52 ? -2.061 -1.222 -21.438 1 30.55 52 LEU B CA 1
ATOM 5408 C C . LEU B 1 52 ? -2.535 -1.317 -19.984 1 30.55 52 LEU B C 1
ATOM 5410 O O . LEU B 1 52 ? -3.736 -1.263 -19.719 1 30.55 52 LEU B O 1
ATOM 5414 N N . LEU B 1 53 ? -1.791 -2.01 -19.297 1 29.41 53 LEU B N 1
ATOM 5415 C CA . LEU B 1 53 ? -2.076 -1.974 -17.875 1 29.41 53 LEU B CA 1
ATOM 5416 C C . LEU B 1 53 ? -2.244 -0.538 -17.375 1 29.41 53 LEU B C 1
ATOM 5418 O O . LEU B 1 53 ? -1.709 0.393 -17.984 1 29.41 53 LEU B O 1
ATOM 5422 N N . ALA B 1 54 ? -3.096 -0.184 -16.562 1 32.94 54 ALA B N 1
ATOM 5423 C CA . ALA B 1 54 ? -3.576 1.083 -16.016 1 32.94 54 ALA B CA 1
ATOM 5424 C C . ALA B 1 54 ? -2.441 2.096 -15.898 1 32.94 54 ALA B C 1
ATOM 5426 O O . ALA B 1 54 ? -2.613 3.271 -16.234 1 32.94 54 ALA B O 1
ATOM 5427 N N . PRO B 1 55 ? -1.191 1.771 -15.547 1 32.47 55 PRO B N 1
ATOM 5428 C CA . PRO B 1 55 ? -0.132 2.754 -15.312 1 32.47 55 PRO B CA 1
ATOM 5429 C C . PRO B 1 55 ? 0.425 3.348 -16.594 1 32.47 55 PRO B C 1
ATOM 5431 O O . PRO B 1 55 ? 0.885 4.492 -16.609 1 32.47 55 PRO B O 1
ATOM 5434 N N . GLU B 1 56 ? 0.38 2.713 -17.703 1 33.97 56 GLU B N 1
ATOM 5435 C CA . GLU B 1 56 ? 1.104 3.08 -18.906 1 33.97 56 GLU B CA 1
ATOM 5436 C C . GLU B 1 56 ? 0.354 4.152 -19.703 1 33.97 56 GLU B C 1
ATOM 5438 O O . GLU B 1 56 ? 0.972 4.992 -20.359 1 33.97 56 GLU B O 1
ATOM 5443 N N . GLN B 1 57 ? -0.901 4.254 -19.578 1 32.12 57 GLN B N 1
ATOM 5444 C CA . GLN B 1 57 ? -1.676 5.23 -20.344 1 32.12 57 GLN B CA 1
ATOM 5445 C C . GLN B 1 57 ? -1.356 6.656 -19.891 1 32.12 57 GLN B C 1
ATOM 5447 O O . GLN B 1 57 ? -1.286 7.57 -20.719 1 32.12 57 GLN B O 1
ATOM 5452 N N . LYS B 1 58 ? -0.974 6.82 -18.625 1 36.41 58 LYS B N 1
ATOM 5453 C CA . LYS B 1 58 ? -0.65 8.133 -18.062 1 36.41 58 LYS B CA 1
ATOM 5454 C C . LYS B 1 58 ? 0.64 8.68 -18.672 1 36.41 58 LYS B C 1
ATOM 5456 O O . LYS B 1 58 ? 0.732 9.875 -18.969 1 36.41 58 LYS B O 1
ATOM 5461 N N . VAL B 1 59 ? 1.569 7.859 -18.906 1 34.91 59 VAL B N 1
ATOM 5462 C CA . VAL B 1 59 ? 2.865 8.273 -19.438 1 34.91 59 VAL B CA 1
ATOM 5463 C C . VAL B 1 59 ? 2.701 8.773 -20.859 1 34.91 59 VAL B C 1
ATOM 5465 O O . VAL B 1 59 ? 3.273 9.805 -21.234 1 34.91 59 VAL B O 1
ATOM 5468 N N . MET B 1 60 ? 1.79 8.273 -21.562 1 35.56 60 MET B N 1
ATOM 5469 C CA . MET B 1 60 ? 1.668 8.633 -22.969 1 35.56 60 MET B CA 1
ATOM 5470 C C . MET B 1 60 ? 1.006 10 -23.125 1 35.56 60 MET B C 1
ATOM 5472 O O . MET B 1 60 ? 1.427 10.805 -23.969 1 35.56 60 MET B O 1
ATOM 5476 N N . GLN B 1 61 ? 0.1 10.297 -22.281 1 37.69 61 GLN B N 1
ATOM 5477 C CA . GLN B 1 61 ? -0.553 11.602 -22.391 1 37.69 61 GLN B CA 1
ATOM 5478 C C . GLN B 1 61 ? 0.421 12.734 -22.078 1 37.69 61 GLN B C 1
ATOM 5480 O O . GLN B 1 61 ? 0.428 13.758 -22.766 1 37.69 61 GLN B O 1
ATOM 5485 N N . ASN B 1 62 ? 1.343 12.516 -21.156 1 38.91 62 ASN B N 1
ATOM 5486 C CA . ASN B 1 62 ? 2.361 13.508 -20.844 1 38.91 62 ASN B CA 1
ATOM 5487 C C . ASN B 1 62 ? 3.33 13.711 -22 1 38.91 62 ASN B C 1
ATOM 5489 O O . ASN B 1 62 ? 3.75 14.828 -22.281 1 38.91 62 ASN B O 1
ATOM 5493 N N . LEU B 1 63 ? 3.613 12.648 -22.641 1 35.94 63 LEU B N 1
ATOM 5494 C CA . LEU B 1 63 ? 4.531 12.703 -23.781 1 35.94 63 LEU B CA 1
ATOM 5495 C C . LEU B 1 63 ? 3.938 13.531 -24.922 1 35.94 63 LEU B C 1
ATOM 5497 O O . LEU B 1 63 ? 4.625 14.367 -25.5 1 35.94 63 LEU B O 1
ATOM 5501 N N . LEU B 1 64 ? 2.744 13.422 -25.109 1 35.75 64 LEU B N 1
ATOM 5502 C CA . LEU B 1 64 ? 2.131 14.117 -26.234 1 35.75 64 LEU B CA 1
ATOM 5503 C C . LEU B 1 64 ? 2.096 15.625 -25.984 1 35.75 64 LEU B C 1
ATOM 5505 O O . LEU B 1 64 ? 2.334 16.406 -26.906 1 35.75 64 LEU B O 1
ATOM 5509 N N . LYS B 1 65 ? 2.016 16.078 -24.828 1 38.62 65 LYS B N 1
ATOM 5510 C CA . LYS B 1 65 ? 1.987 17.5 -24.484 1 38.62 65 LYS B CA 1
ATOM 5511 C C . LYS B 1 65 ? 3.357 18.141 -24.672 1 38.62 65 LYS B C 1
ATOM 5513 O O . LYS B 1 65 ? 3.451 19.281 -25.141 1 38.62 65 LYS B O 1
ATOM 5518 N N . LYS B 1 66 ? 4.43 17.438 -24.297 1 36.16 66 LYS B N 1
ATOM 5519 C CA . LYS B 1 66 ? 5.77 18 -24.438 1 36.16 66 LYS B CA 1
ATOM 5520 C C . LYS B 1 66 ? 6.172 18.109 -25.891 1 36.16 66 LYS B C 1
ATOM 5522 O O . LYS B 1 66 ? 6.879 19.047 -26.281 1 36.16 66 LYS B O 1
ATOM 5527 N N . LEU B 1 67 ? 5.723 17.172 -26.641 1 32.31 67 LEU B N 1
ATOM 5528 C CA . LEU B 1 67 ? 6.102 17.188 -28.062 1 32.31 67 LEU B CA 1
ATOM 5529 C C . LEU B 1 67 ? 5.445 18.344 -28.781 1 32.31 67 LEU B C 1
ATOM 5531 O O . LEU B 1 67 ? 5.969 18.828 -29.797 1 32.31 67 LEU B O 1
ATOM 5535 N N . ALA B 1 68 ? 4.418 18.922 -28.359 1 30.88 68 ALA B N 1
ATOM 5536 C CA . ALA B 1 68 ? 3.734 19.984 -29.078 1 30.88 68 ALA B CA 1
ATOM 5537 C C . ALA B 1 68 ? 4.457 21.312 -28.906 1 30.88 68 ALA B C 1
ATOM 5539 O O . ALA B 1 68 ? 4.273 22.234 -29.703 1 30.88 68 ALA B O 1
ATOM 5540 N N . LYS B 1 69 ? 5.219 21.641 -27.766 1 32.28 69 LYS B N 1
ATOM 5541 C CA . LYS B 1 69 ? 5.711 22.984 -27.516 1 32.28 69 LYS B CA 1
ATOM 5542 C C . LYS B 1 69 ? 7.027 23.234 -28.25 1 32.28 69 LYS B C 1
ATOM 5544 O O . LYS B 1 69 ? 7.574 24.344 -28.188 1 32.28 69 LYS B O 1
ATOM 5549 N N . LYS B 1 70 ? 7.953 22.234 -28.406 1 30.62 70 LYS B N 1
ATOM 5550 C CA . LYS B 1 70 ? 9.289 22.719 -28.734 1 30.62 70 LYS B CA 1
ATOM 5551 C C . LYS B 1 70 ? 9.352 23.172 -30.188 1 30.62 70 LYS B C 1
ATOM 5553 O O . LYS B 1 70 ? 8.977 22.438 -31.094 1 30.62 70 LYS B O 1
ATOM 5558 N N . PRO B 1 71 ? 9.57 24.422 -30.375 1 29.52 71 PRO B N 1
ATOM 5559 C CA . PRO B 1 71 ? 9.883 24.906 -31.734 1 29.52 71 PRO B CA 1
ATOM 5560 C C . PRO B 1 71 ? 11.047 24.156 -32.375 1 29.52 71 PRO B C 1
ATOM 5562 O O . PRO B 1 71 ? 11.953 23.703 -31.672 1 29.52 71 PRO B O 1
ATOM 5565 N N . LEU B 1 72 ? 10.977 23.531 -33.438 1 26.92 72 LEU B N 1
ATOM 5566 C CA . LEU B 1 72 ? 11.93 22.734 -34.219 1 26.92 72 LEU B CA 1
ATOM 5567 C C . LEU B 1 72 ? 13.234 23.484 -34.406 1 26.92 72 LEU B C 1
ATOM 5569 O O . LEU B 1 72 ? 13.266 24.531 -35.062 1 26.92 72 LEU B O 1
ATOM 5573 N N . PRO B 1 73 ? 14.148 23.562 -33.312 1 25.7 73 PRO B N 1
ATOM 5574 C CA . PRO B 1 73 ? 15.344 24.344 -33.625 1 25.7 73 PRO B CA 1
ATOM 5575 C C . PRO B 1 73 ? 16.094 23.797 -34.844 1 25.7 73 PRO B C 1
ATOM 5577 O O . PRO B 1 73 ? 15.969 22.609 -35.156 1 25.7 73 PRO B O 1
ATOM 5580 N N . LYS B 1 74 ? 16.672 24.609 -35.625 1 27.5 74 LYS B N 1
ATOM 5581 C CA . LYS B 1 74 ? 17.422 24.391 -36.875 1 27.5 74 LYS B CA 1
ATOM 5582 C C . LYS B 1 74 ? 18.609 23.453 -36.625 1 27.5 74 LYS B C 1
ATOM 5584 O O . LYS B 1 74 ? 19.234 23.484 -35.562 1 27.5 74 LYS B O 1
ATOM 5589 N N . ALA B 1 75 ? 18.781 22.312 -37.281 1 24.09 75 ALA B N 1
ATOM 5590 C CA . ALA B 1 75 ? 19.656 21.141 -37.312 1 24.09 75 ALA B CA 1
ATOM 5591 C C . ALA B 1 75 ? 21.125 21.547 -37.281 1 24.09 75 ALA B C 1
ATOM 5593 O O . ALA B 1 75 ? 21.594 22.25 -38.188 1 24.09 75 ALA B O 1
ATOM 5594 N N . PRO B 1 76 ? 21.797 21.891 -36.062 1 23.83 76 PRO B N 1
ATOM 5595 C CA . PRO B 1 76 ? 23.172 22.359 -36.312 1 23.83 76 PRO B CA 1
ATOM 5596 C C . PRO B 1 76 ? 24.047 21.281 -36.938 1 23.83 76 PRO B C 1
ATOM 5598 O O . PRO B 1 76 ? 23.781 20.094 -36.812 1 23.83 76 PRO B O 1
ATOM 5601 N N . LYS B 1 77 ? 24.953 21.531 -37.906 1 25.06 77 LYS B N 1
ATOM 5602 C CA . LYS B 1 77 ? 25.844 20.797 -38.781 1 25.06 77 LYS B CA 1
ATOM 5603 C C . LYS B 1 77 ? 26.906 20.031 -38 1 25.06 77 LYS B C 1
ATOM 5605 O O . LYS B 1 77 ? 27.734 20.641 -37.312 1 25.06 77 LYS B O 1
ATOM 5610 N N . ILE B 1 78 ? 26.562 18.953 -37.188 1 21.67 78 ILE B N 1
ATOM 5611 C CA . ILE B 1 78 ? 27.469 18.281 -36.25 1 21.67 78 ILE B CA 1
ATOM 5612 C C . ILE B 1 78 ? 28.625 17.656 -37.031 1 21.67 78 ILE B C 1
ATOM 5614 O O . ILE B 1 78 ? 28.406 16.859 -37.938 1 21.67 78 ILE B O 1
ATOM 5618 N N . THR B 1 79 ? 29.859 18.25 -37.031 1 21.88 79 THR B N 1
ATOM 5619 C CA . THR B 1 79 ? 31.109 17.891 -37.688 1 21.88 79 THR B CA 1
ATOM 5620 C C . THR B 1 79 ? 31.672 16.609 -37.062 1 21.88 79 THR B C 1
ATOM 5622 O O . THR B 1 79 ? 31.625 16.406 -35.875 1 21.88 79 THR B O 1
ATOM 5625 N N . ARG B 1 80 ? 31.875 15.453 -37.781 1 21.17 80 ARG B N 1
ATOM 5626 C CA . ARG B 1 80 ? 32.219 14.039 -37.688 1 21.17 80 ARG B CA 1
ATOM 5627 C C . ARG B 1 80 ? 33.594 13.852 -37.062 1 21.17 80 ARG B C 1
ATOM 5629 O O . ARG B 1 80 ? 34.625 14.188 -37.688 1 21.17 80 ARG B O 1
ATOM 5636 N N . VAL B 1 81 ? 34 14.312 -35.75 1 22.17 81 VAL B N 1
ATOM 5637 C CA . VAL B 1 81 ? 35.438 14.195 -35.5 1 22.17 81 VAL B CA 1
ATOM 5638 C C . VAL B 1 81 ? 35.812 12.727 -35.312 1 22.17 81 VAL B C 1
ATOM 5640 O O . VAL B 1 81 ? 35.062 11.953 -34.719 1 22.17 81 VAL B O 1
ATOM 5643 N N . PRO B 1 82 ? 36.875 12.086 -35.938 1 21.59 82 PRO B N 1
ATOM 5644 C CA . PRO B 1 82 ? 37.406 10.75 -36.219 1 21.59 82 PRO B CA 1
ATOM 5645 C C . PRO B 1 82 ? 38.031 10.102 -34.969 1 21.59 82 PRO B C 1
ATOM 5647 O O . PRO B 1 82 ? 38.969 10.641 -34.406 1 21.59 82 PRO B O 1
ATOM 5650 N N . ARG B 1 83 ? 37.312 9.852 -33.812 1 20.12 83 ARG B N 1
ATOM 5651 C CA . ARG B 1 83 ? 37.969 9.523 -32.562 1 20.12 83 ARG B CA 1
ATOM 5652 C C . ARG B 1 83 ? 38.75 8.211 -32.688 1 20.12 83 ARG B C 1
ATOM 5654 O O . ARG B 1 83 ? 38.188 7.184 -33.062 1 20.12 83 ARG B O 1
ATOM 5661 N N . THR B 1 84 ? 40.156 8.133 -32.844 1 20.42 84 THR B N 1
ATOM 5662 C CA . THR B 1 84 ? 41.188 7.129 -33 1 20.42 84 THR B CA 1
ATOM 5663 C C . THR B 1 84 ? 41.344 6.293 -31.719 1 20.42 84 THR B C 1
ATOM 5665 O O . THR B 1 84 ? 41.625 6.824 -30.656 1 20.42 84 THR B O 1
ATOM 5668 N N . LEU B 1 85 ? 40.5 5.266 -31.422 1 19.84 85 LEU B N 1
ATOM 5669 C CA . LEU B 1 85 ? 40.312 4.387 -30.266 1 19.84 85 LEU B CA 1
ATOM 5670 C C . LEU B 1 85 ? 41.531 3.547 -30 1 19.84 85 LEU B C 1
ATOM 5672 O O . LEU B 1 85 ? 41.875 2.658 -30.781 1 19.84 85 LEU B O 1
ATOM 5676 N N . GLN B 1 86 ? 42.719 4.156 -29.5 1 19.05 86 GLN B N 1
ATOM 5677 C CA . GLN B 1 86 ? 43.938 3.373 -29.312 1 19.05 86 GLN B CA 1
ATOM 5678 C C . GLN B 1 86 ? 43.75 2.326 -28.219 1 19.05 86 GLN B C 1
ATOM 5680 O O . GLN B 1 86 ? 43.156 2.611 -27.172 1 19.05 86 GLN B O 1
ATOM 5685 N N . LYS B 1 87 ? 43.875 1.007 -28.438 1 20.88 87 LYS B N 1
ATOM 5686 C CA . LYS B 1 87 ? 43.688 -0.315 -27.859 1 20.88 87 LYS B CA 1
ATOM 5687 C C . LYS B 1 87 ? 44.656 -0.534 -26.688 1 20.88 87 LYS B C 1
ATOM 5689 O O . LYS B 1 87 ? 45.844 -0.644 -26.875 1 20.88 87 LYS B O 1
ATOM 5694 N N . PRO B 1 88 ? 44.625 0.275 -25.531 1 19.31 88 PRO B N 1
ATOM 5695 C CA . PRO B 1 88 ? 45.812 0.086 -24.688 1 19.31 88 PRO B CA 1
ATOM 5696 C C . PRO B 1 88 ? 45.938 -1.346 -24.172 1 19.31 88 PRO B C 1
ATOM 5698 O O . PRO B 1 88 ? 44.938 -2.033 -23.969 1 19.31 88 PRO B O 1
ATOM 5701 N N . LYS B 1 89 ? 47.188 -1.982 -24.219 1 20.62 89 LYS B N 1
ATOM 5702 C CA . LYS B 1 89 ? 47.812 -3.291 -24.078 1 20.62 89 LYS B CA 1
ATOM 5703 C C . LYS B 1 89 ? 47.906 -3.699 -22.609 1 20.62 89 LYS B C 1
ATOM 5705 O O . LYS B 1 89 ? 48.656 -3.111 -21.844 1 20.62 89 LYS B O 1
ATOM 5710 N N . LEU B 1 90 ? 46.781 -3.852 -21.891 1 19.45 90 LEU B N 1
ATOM 5711 C CA . LEU B 1 90 ? 46.844 -4.051 -20.438 1 19.45 90 LEU B CA 1
ATOM 5712 C C . LEU B 1 90 ? 47.75 -5.23 -20.094 1 19.45 90 LEU B C 1
ATOM 5714 O O . LEU B 1 90 ? 47.656 -6.285 -20.734 1 19.45 90 LEU B O 1
ATOM 5718 N N . PRO B 1 91 ? 48.812 -4.984 -19.297 1 19.64 91 PRO B N 1
ATOM 5719 C CA . PRO B 1 91 ? 49.969 -5.836 -18.938 1 19.64 91 PRO B CA 1
ATOM 5720 C C . PRO B 1 91 ? 49.531 -7.113 -18.219 1 19.64 91 PRO B C 1
ATOM 5722 O O . PRO B 1 91 ? 48.469 -7.16 -17.609 1 19.64 91 PRO B O 1
ATOM 5725 N N . GLU B 1 92 ? 50.219 -8.242 -18.484 1 20.11 92 GLU B N 1
ATOM 5726 C CA . GLU B 1 92 ? 50.188 -9.695 -18.297 1 20.11 92 GLU B CA 1
ATOM 5727 C C . GLU B 1 92 ? 50.406 -10.062 -16.828 1 20.11 92 GLU B C 1
ATOM 5729 O O . GLU B 1 92 ? 50.562 -11.242 -16.5 1 20.11 92 GLU B O 1
ATOM 5734 N N . GLN B 1 93 ? 49.938 -9.195 -15.844 1 19.62 93 GLN B N 1
ATOM 5735 C CA . GLN B 1 93 ? 50.625 -9.484 -14.594 1 19.62 93 GLN B CA 1
ATOM 5736 C C . GLN B 1 93 ? 50.469 -10.945 -14.203 1 19.62 93 GLN B C 1
ATOM 5738 O O . GLN B 1 93 ? 49.438 -11.547 -14.43 1 19.62 93 GLN B O 1
ATOM 5743 N N . PRO B 1 94 ? 51.594 -11.594 -13.68 1 20.05 94 PRO B N 1
ATOM 5744 C CA . PRO B 1 94 ? 52 -12.992 -13.539 1 20.05 94 PRO B CA 1
ATOM 5745 C C . PRO B 1 94 ? 51.188 -13.75 -12.5 1 20.05 94 PRO B C 1
ATOM 5747 O O . PRO B 1 94 ? 50.562 -13.133 -11.617 1 20.05 94 PRO B O 1
ATOM 5750 N N . PRO B 1 95 ? 50.938 -15.047 -12.656 1 20.12 95 PRO B N 1
ATOM 5751 C CA . PRO B 1 95 ? 50.062 -16.094 -12.148 1 20.12 95 PRO B CA 1
ATOM 5752 C C . PRO B 1 95 ? 50.312 -16.438 -10.688 1 20.12 95 PRO B C 1
ATOM 5754 O O . PRO B 1 95 ? 51.438 -16.844 -10.344 1 20.12 95 PRO B O 1
ATOM 5757 N N . PRO B 1 96 ? 49.969 -15.461 -9.75 1 19.09 96 PRO B N 1
ATOM 5758 C CA . PRO B 1 96 ? 50.5 -15.672 -8.406 1 19.09 96 PRO B CA 1
ATOM 5759 C C . PRO B 1 96 ? 50.375 -17.109 -7.93 1 19.09 96 PRO B C 1
ATOM 5761 O O . PRO B 1 96 ? 49.469 -17.844 -8.391 1 19.09 96 PRO B O 1
ATOM 5764 N N . ALA B 1 97 ? 51.438 -17.609 -7.262 1 19.66 97 ALA B N 1
ATOM 5765 C CA . ALA B 1 97 ? 51.938 -18.922 -6.832 1 19.66 97 ALA B CA 1
ATOM 5766 C C . ALA B 1 97 ? 51 -19.578 -5.836 1 19.66 97 ALA B C 1
ATOM 5768 O O . ALA B 1 97 ? 50.219 -18.891 -5.148 1 19.66 97 ALA B O 1
ATOM 5769 N N . ALA B 1 98 ? 50.781 -20.875 -5.961 1 19.31 98 ALA B N 1
ATOM 5770 C CA . ALA B 1 98 ? 49.906 -21.969 -5.555 1 19.31 98 ALA B CA 1
ATOM 5771 C C . ALA B 1 98 ? 50 -22.234 -4.055 1 19.31 98 ALA B C 1
ATOM 5773 O O . ALA B 1 98 ? 51.062 -22.641 -3.561 1 19.31 98 ALA B O 1
ATOM 5774 N N . PRO B 1 99 ? 49.625 -21.141 -3.229 1 19.66 99 PRO B N 1
ATOM 5775 C CA . PRO B 1 99 ? 50.062 -21.328 -1.842 1 19.66 99 PRO B CA 1
ATOM 5776 C C . PRO B 1 99 ? 49.719 -22.719 -1.294 1 19.66 99 PRO B C 1
ATOM 5778 O O . PRO B 1 99 ? 48.812 -23.375 -1.781 1 19.66 99 PRO B O 1
ATOM 5781 N N . GLY B 1 100 ? 50.719 -23.359 -0.687 1 18.59 100 GLY B N 1
ATOM 5782 C CA . GLY B 1 100 ? 51.031 -24.703 -0.215 1 18.59 100 GLY B CA 1
ATOM 5783 C C . GLY B 1 100 ? 50 -25.234 0.783 1 18.59 100 GLY B C 1
ATOM 5784 O O . GLY B 1 100 ? 49.188 -24.469 1.289 1 18.59 100 GLY B O 1
ATOM 5785 N N . PRO B 1 101 ? 50.094 -26.5 1.131 1 19.05 101 PRO B N 1
ATOM 5786 C CA . PRO B 1 101 ? 49.25 -27.609 1.571 1 19.05 101 PRO B CA 1
ATOM 5787 C C . PRO B 1 101 ? 48.875 -27.516 3.047 1 19.05 101 PRO B C 1
ATOM 5789 O O . PRO B 1 101 ? 49.75 -27.516 3.916 1 19.05 101 PRO B O 1
ATOM 5792 N N . ILE B 1 102 ? 48.25 -26.422 3.525 1 20.09 102 ILE B N 1
ATOM 5793 C CA . ILE B 1 102 ? 48.344 -26.266 4.973 1 20.09 102 ILE B CA 1
ATOM 5794 C C . ILE B 1 102 ? 47.812 -27.516 5.664 1 20.09 102 ILE B C 1
ATOM 5796 O O . ILE B 1 102 ? 46.75 -28.047 5.312 1 20.09 102 ILE B O 1
ATOM 5800 N N . PRO B 1 103 ? 48.625 -28.172 6.465 1 19.56 103 PRO B N 1
ATOM 5801 C CA . PRO B 1 103 ? 48.562 -29.5 7.102 1 19.56 103 PRO B CA 1
ATOM 5802 C C . PRO B 1 103 ? 47.438 -29.609 8.125 1 19.56 103 PRO B C 1
ATOM 5804 O O . PRO B 1 103 ? 47.219 -28.688 8.898 1 19.56 103 PRO B O 1
ATOM 5807 N N . ILE B 1 104 ? 46.281 -30.156 7.742 1 18.38 104 ILE B N 1
ATOM 5808 C CA . ILE B 1 104 ? 45 -30.328 8.414 1 18.38 104 ILE B CA 1
ATOM 5809 C C . ILE B 1 104 ? 45.188 -31.125 9.703 1 18.38 104 ILE B C 1
ATOM 5811 O O . ILE B 1 104 ? 45.562 -32.312 9.664 1 18.38 104 ILE B O 1
ATOM 5815 N N . LYS B 1 105 ? 45.812 -30.484 10.68 1 17.86 105 LYS B N 1
ATOM 5816 C CA . LYS B 1 105 ? 46.125 -31.203 11.914 1 17.86 105 LYS B CA 1
ATOM 5817 C C . LYS B 1 105 ? 44.906 -31.969 12.422 1 17.86 105 LYS B C 1
ATOM 5819 O O . LYS B 1 105 ? 43.781 -31.469 12.375 1 17.86 105 LYS B O 1
ATOM 5824 N N . PRO B 1 106 ? 45 -33.312 12.672 1 18.05 106 PRO B N 1
ATOM 5825 C CA . PRO B 1 106 ? 44.125 -34.438 12.922 1 18.05 106 PRO B CA 1
ATOM 5826 C C . PRO B 1 106 ? 43.344 -34.312 14.234 1 18.05 106 PRO B C 1
ATOM 5828 O O . PRO B 1 106 ? 43.938 -34.312 15.312 1 18.05 106 PRO B O 1
ATOM 5831 N N . VAL B 1 107 ? 42.719 -33.188 14.492 1 18.73 107 VAL B N 1
ATOM 5832 C CA . VAL B 1 107 ? 42.406 -33.031 15.906 1 18.73 107 VAL B CA 1
ATOM 5833 C C . VAL B 1 107 ? 41.531 -34.188 16.375 1 18.73 107 VAL B C 1
ATOM 5835 O O . VAL B 1 107 ? 40.531 -34.531 15.719 1 18.73 107 VAL B O 1
ATOM 5838 N N . THR B 1 108 ? 42.031 -35.094 17.141 1 18.14 108 THR B N 1
ATOM 5839 C CA . THR B 1 108 ? 41.688 -36.344 17.781 1 18.14 108 THR B CA 1
ATOM 5840 C C . THR B 1 108 ? 40.5 -36.188 18.703 1 18.14 108 THR B C 1
ATOM 5842 O O . THR B 1 108 ? 40.531 -35.438 19.672 1 18.14 108 THR B O 1
ATOM 5845 N N . SER B 1 109 ? 39.281 -36.125 18.125 1 17.55 109 SER B N 1
ATOM 5846 C CA . SER B 1 109 ? 38 -35.938 18.812 1 17.55 109 SER B CA 1
ATOM 5847 C C . SER B 1 109 ? 37.781 -37.031 19.859 1 17.55 109 SER B C 1
ATOM 5849 O O . SER B 1 109 ? 37.656 -38.188 19.531 1 17.55 109 SER B O 1
ATOM 5851 N N . GLU B 1 110 ? 38.438 -36.969 20.906 1 18.12 110 GLU B N 1
ATOM 5852 C CA . GLU B 1 110 ? 38.312 -38 21.938 1 18.12 110 GLU B CA 1
ATOM 5853 C C . GLU B 1 110 ? 36.875 -38.156 22.406 1 18.12 110 GLU B C 1
ATOM 5855 O O . GLU B 1 110 ? 36.281 -37.188 22.922 1 18.12 110 GLU B O 1
ATOM 5860 N N . VAL B 1 111 ? 36.062 -38.812 21.609 1 18.47 111 VAL B N 1
ATOM 5861 C CA . VAL B 1 111 ? 34.656 -39.125 21.812 1 18.47 111 VAL B CA 1
ATOM 5862 C C . VAL B 1 111 ? 34.469 -39.906 23.141 1 18.47 111 VAL B C 1
ATOM 5864 O O . VAL B 1 111 ? 35.062 -40.969 23.312 1 18.47 111 VAL B O 1
ATOM 5867 N N . THR B 1 112 ? 34.531 -39.25 24.156 1 17.25 112 THR B N 1
ATOM 5868 C CA . THR B 1 112 ? 34.438 -40 25.422 1 17.25 112 THR B CA 1
ATOM 5869 C C . THR B 1 112 ? 33.156 -40.812 25.484 1 17.25 112 THR B C 1
ATOM 5871 O O . THR B 1 112 ? 32.094 -40.344 25.047 1 17.25 112 THR B O 1
ATOM 5874 N N . GLN B 1 113 ? 33.188 -42.156 25.781 1 17.62 113 GLN B N 1
ATOM 5875 C CA . GLN B 1 113 ? 32.469 -43.406 25.828 1 17.62 113 GLN B CA 1
ATOM 5876 C C . GLN B 1 113 ? 31.375 -43.375 26.906 1 17.62 113 GLN B C 1
ATOM 5878 O O . GLN B 1 113 ? 30.641 -44.375 27.062 1 17.62 113 GLN B O 1
ATOM 5883 N N . VAL B 1 114 ? 30.656 -42.281 27.094 1 18.28 114 VAL B N 1
ATOM 5884 C CA . VAL B 1 114 ? 30 -42.469 28.391 1 18.28 114 VAL B CA 1
ATOM 5885 C C . VAL B 1 114 ? 29.094 -43.688 28.328 1 18.28 114 VAL B C 1
ATOM 5887 O O . VAL B 1 114 ? 28.391 -43.906 27.328 1 18.28 114 VAL B O 1
ATOM 5890 N N . GLU B 1 115 ? 29.109 -44.656 29.234 1 17.06 115 GLU B N 1
ATOM 5891 C CA . GLU B 1 115 ? 28.766 -46.031 29.625 1 17.06 115 GLU B CA 1
ATOM 5892 C C . GLU B 1 115 ? 27.281 -46.156 29.938 1 17.06 115 GLU B C 1
ATOM 5894 O O . GLU B 1 115 ? 26.766 -47.25 30.109 1 17.06 115 GLU B O 1
ATOM 5899 N N . ASP B 1 116 ? 26.453 -45.156 29.844 1 17.73 116 ASP B N 1
ATOM 5900 C CA . ASP B 1 116 ? 25.422 -45.406 30.844 1 17.73 116 ASP B CA 1
ATOM 5901 C C . ASP B 1 116 ? 24.641 -46.688 30.5 1 17.73 116 ASP B C 1
ATOM 5903 O O . ASP B 1 116 ? 24.297 -46.906 29.344 1 17.73 116 ASP B O 1
ATOM 5907 N N . ASP B 1 117 ? 24.422 -47.688 31.359 1 16.45 117 ASP B N 1
ATOM 5908 C CA . ASP B 1 117 ? 24.109 -49.094 31.672 1 16.45 117 ASP B CA 1
ATOM 5909 C C . ASP B 1 117 ? 22.641 -49.406 31.328 1 16.45 117 ASP B C 1
ATOM 5911 O O . ASP B 1 117 ? 22.359 -50.406 30.656 1 16.45 117 ASP B O 1
ATOM 5915 N N . GLU B 1 118 ? 21.688 -49.062 32.219 1 17.14 118 GLU B N 1
ATOM 5916 C CA . GLU B 1 118 ? 20.938 -50.156 32.812 1 17.14 118 GLU B CA 1
ATOM 5917 C C . GLU B 1 118 ? 19.859 -50.688 31.859 1 17.14 118 GLU B C 1
ATOM 5919 O O . GLU B 1 118 ? 19.797 -51.875 31.594 1 17.14 118 GLU B O 1
ATOM 5924 N N . LEU B 1 119 ? 18.484 -50.656 32.281 1 16.64 119 LEU B N 1
ATOM 5925 C CA . LEU B 1 119 ? 17.641 -51.781 32.719 1 16.64 119 LEU B CA 1
ATOM 5926 C C . LEU B 1 119 ? 16.688 -52.188 31.625 1 16.64 119 LEU B C 1
ATOM 5928 O O . LEU B 1 119 ? 16.453 -53.406 31.422 1 16.64 119 LEU B O 1
ATOM 5932 N N . PHE B 1 120 ? 15.859 -51.25 30.953 1 19.08 120 PHE B N 1
ATOM 5933 C CA . PHE B 1 120 ? 14.477 -51.719 30.984 1 19.08 120 PHE B CA 1
ATOM 5934 C C . PHE B 1 120 ? 14.281 -52.875 30 1 19.08 120 PHE B C 1
ATOM 5936 O O . PHE B 1 120 ? 14.93 -52.906 28.953 1 19.08 120 PHE B O 1
ATOM 5943 N N . SER B 1 121 ? 13.602 -53.969 30.406 1 17.61 121 SER B N 1
ATOM 5944 C CA . SER B 1 121 ? 13.273 -55.375 30.094 1 17.61 121 SER B CA 1
ATOM 5945 C C . SER B 1 121 ? 12.438 -55.469 28.828 1 17.61 121 SER B C 1
ATOM 5947 O O . SER B 1 121 ? 11.391 -54.812 28.719 1 17.61 121 SER B O 1
ATOM 5949 N N . ALA B 1 122 ? 12.977 -55.844 27.719 1 18.45 122 ALA B N 1
ATOM 5950 C CA . ALA B 1 122 ? 12.656 -56.094 26.312 1 18.45 122 ALA B CA 1
ATOM 5951 C C . ALA B 1 122 ? 11.664 -57.219 26.172 1 18.45 122 ALA B C 1
ATOM 5953 O O . ALA B 1 122 ? 12.023 -58.406 26.359 1 18.45 122 ALA B O 1
ATOM 5954 N N . SER B 1 123 ? 10.484 -57.094 26.828 1 19.44 123 SER B N 1
ATOM 5955 C CA . SER B 1 123 ? 9.688 -58.312 26.734 1 19.44 123 SER B CA 1
ATOM 5956 C C . SER B 1 123 ? 9.656 -58.844 25.312 1 19.44 123 SER B C 1
ATOM 5958 O O . SER B 1 123 ? 9.711 -58.094 24.359 1 19.44 123 SER B O 1
ATOM 5960 N N . GLN B 1 124 ? 9.836 -60.156 25.203 1 18.22 124 GLN B N 1
ATOM 5961 C CA . GLN B 1 124 ? 10.125 -61.188 24.188 1 18.22 124 GLN B CA 1
ATOM 5962 C C . GLN B 1 124 ? 8.969 -61.344 23.219 1 18.22 124 GLN B C 1
ATOM 5964 O O . GLN B 1 124 ? 7.992 -62.031 23.5 1 18.22 124 GLN B O 1
ATOM 5969 N N . ILE B 1 125 ? 8.297 -60.25 22.719 1 19.8 125 ILE B N 1
ATOM 5970 C CA . ILE B 1 125 ? 7.141 -60.656 21.938 1 19.8 125 ILE B CA 1
ATOM 5971 C C . ILE B 1 125 ? 7.57 -61.656 20.875 1 19.8 125 ILE B C 1
ATOM 5973 O O . ILE B 1 125 ? 8.617 -61.5 20.234 1 19.8 125 ILE B O 1
ATOM 5977 N N . ASP B 1 126 ? 7.016 -62.844 20.906 1 19.42 126 ASP B N 1
ATOM 5978 C CA . ASP B 1 126 ? 7.242 -64.125 20.25 1 19.42 126 ASP B CA 1
ATOM 5979 C C . ASP B 1 126 ? 7.309 -63.938 18.734 1 19.42 126 ASP B C 1
ATOM 5981 O O . ASP B 1 126 ? 6.621 -63.094 18.156 1 19.42 126 ASP B O 1
ATOM 5985 N N . PRO B 1 127 ? 8.297 -64.562 18.016 1 19.33 127 PRO B N 1
ATOM 5986 C CA . PRO B 1 127 ? 8.891 -64.5 16.672 1 19.33 127 PRO B CA 1
ATOM 5987 C C . PRO B 1 127 ? 7.883 -64.875 15.57 1 19.33 127 PRO B C 1
ATOM 5989 O O . PRO B 1 127 ? 8.055 -64.5 14.422 1 19.33 127 PRO B O 1
ATOM 5992 N N . LYS B 1 128 ? 7.039 -66 15.805 1 20.55 128 LYS B N 1
ATOM 5993 C CA . LYS B 1 128 ? 6.879 -67.062 14.773 1 20.55 128 LYS B CA 1
ATOM 5994 C C . LYS B 1 128 ? 5.934 -66.562 13.672 1 20.55 128 LYS B C 1
ATOM 5996 O O . LYS B 1 128 ? 5.727 -67.312 12.688 1 20.55 128 LYS B O 1
ATOM 6001 N N . GLN B 1 129 ? 4.887 -65.875 14.039 1 19.95 129 GLN B N 1
ATOM 6002 C CA . GLN B 1 129 ? 3.811 -66.25 13.125 1 19.95 129 GLN B CA 1
ATOM 6003 C C . GLN B 1 129 ? 4.121 -65.812 11.703 1 19.95 129 GLN B C 1
ATOM 6005 O O . GLN B 1 129 ? 4.527 -64.625 11.484 1 19.95 129 GLN B O 1
ATOM 6010 N N . ASP B 1 130 ? 4.352 -66.75 10.727 1 20.38 130 ASP B N 1
ATOM 6011 C CA . ASP B 1 130 ? 4.836 -66.812 9.352 1 20.38 130 ASP B CA 1
ATOM 6012 C C . ASP B 1 130 ? 3.936 -66 8.406 1 20.38 130 ASP B C 1
ATOM 6014 O O . ASP B 1 130 ? 2.789 -66.375 8.164 1 20.38 130 ASP B O 1
ATOM 6018 N N . PHE B 1 131 ? 3.641 -64.75 8.656 1 19.33 131 PHE B N 1
ATOM 6019 C CA . PHE B 1 131 ? 2.689 -64.062 7.801 1 19.33 131 PHE B CA 1
ATOM 6020 C C . PHE B 1 131 ? 3.123 -64.125 6.344 1 19.33 131 PHE B C 1
ATOM 6022 O O . PHE B 1 131 ? 3.6 -63.125 5.793 1 19.33 131 PHE B O 1
ATOM 6029 N N . SER B 1 132 ? 3.816 -65.25 5.891 1 21.5 132 SER B N 1
ATOM 6030 C CA . SER B 1 132 ? 4.348 -65.375 4.539 1 21.5 132 SER B CA 1
ATOM 6031 C C . SER B 1 132 ? 3.266 -65.125 3.494 1 21.5 132 SER B C 1
ATOM 6033 O O . SER B 1 132 ? 3.572 -64.875 2.33 1 21.5 132 SER B O 1
ATOM 6035 N N . SER B 1 133 ? 2.084 -65.75 3.717 1 21.47 133 SER B N 1
ATOM 6036 C CA . SER B 1 133 ? 1.325 -66.25 2.566 1 21.47 133 SER B CA 1
ATOM 6037 C C . SER B 1 133 ? 0.793 -65.062 1.729 1 21.47 133 SER B C 1
ATOM 6039 O O . SER B 1 133 ? 0.699 -65.188 0.505 1 21.47 133 SER B O 1
ATOM 6041 N N . ILE B 1 134 ? 0.046 -64.125 2.311 1 22.36 134 ILE B N 1
ATOM 6042 C CA . ILE B 1 134 ? -1.115 -63.688 1.559 1 22.36 134 ILE B CA 1
ATOM 6043 C C . ILE B 1 134 ? -0.679 -62.656 0.517 1 22.36 134 ILE B C 1
ATOM 6045 O O . ILE B 1 134 ? -1.515 -62.062 -0.175 1 22.36 134 ILE B O 1
ATOM 6049 N N . ILE B 1 135 ? 0.553 -62.125 0.639 1 22.47 135 ILE B N 1
ATOM 6050 C CA . ILE B 1 135 ? 0.712 -60.969 -0.249 1 22.47 135 ILE B CA 1
ATOM 6051 C C . ILE B 1 135 ? 0.731 -61.438 -1.701 1 22.47 135 ILE B C 1
ATOM 6053 O O . ILE B 1 135 ? 1.748 -61.969 -2.184 1 22.47 135 ILE B O 1
ATOM 6057 N N . GLN B 1 136 ? -0.202 -62.25 -2.082 1 22.16 136 GLN B N 1
ATOM 6058 C CA . GLN B 1 136 ? -0.077 -62.5 -3.516 1 22.16 136 GLN B CA 1
ATOM 6059 C C . GLN B 1 136 ? -0.005 -61.188 -4.293 1 22.16 136 GLN B C 1
ATOM 6061 O O . GLN B 1 136 ? -0.744 -60.25 -4 1 22.16 136 GLN B O 1
ATOM 6066 N N . PRO B 1 137 ? 1.165 -60.844 -4.887 1 24.12 137 PRO B N 1
ATOM 6067 C CA . PRO B 1 137 ? 1.366 -59.688 -5.766 1 24.12 137 PRO B CA 1
ATOM 6068 C C . PRO B 1 137 ? 0.189 -59.469 -6.711 1 24.12 137 PRO B C 1
ATOM 6070 O O . PRO B 1 137 ? -0.149 -60.344 -7.512 1 24.12 137 PRO B O 1
ATOM 6073 N N . SER B 1 138 ? -0.955 -59.188 -6.141 1 24.12 138 SER B N 1
ATOM 6074 C CA . SER B 1 138 ? -2.01 -58.938 -7.117 1 24.12 138 SER B CA 1
ATOM 6075 C C . SER B 1 138 ? -1.481 -58.156 -8.312 1 24.12 138 SER B C 1
ATOM 6077 O O . SER B 1 138 ? -0.773 -57.156 -8.148 1 24.12 138 SER B O 1
ATOM 6079 N N . ASN B 1 139 ? -1.075 -58.844 -9.383 1 24.83 139 ASN B N 1
ATOM 6080 C CA . ASN B 1 139 ? -0.778 -58.344 -10.727 1 24.83 139 ASN B CA 1
ATOM 6081 C C . ASN B 1 139 ? -1.684 -57.188 -11.125 1 24.83 139 ASN B C 1
ATOM 6083 O O . ASN B 1 139 ? -2.775 -57.406 -11.648 1 24.83 139 ASN B O 1
ATOM 6087 N N . THR B 1 140 ? -1.992 -56.375 -10.188 1 26.19 140 THR B N 1
ATOM 6088 C CA . THR B 1 140 ? -2.74 -55.219 -10.695 1 26.19 140 THR B CA 1
ATOM 6089 C C . THR B 1 140 ? -2.133 -54.719 -12 1 26.19 140 THR B C 1
ATOM 6091 O O . THR B 1 140 ? -0.975 -54.312 -12.023 1 26.19 140 THR B O 1
ATOM 6094 N N . SER B 1 141 ? -2.422 -55.406 -13.047 1 26 141 SER B N 1
ATOM 6095 C CA . SER B 1 141 ? -2.172 -55.031 -14.43 1 26 141 SER B CA 1
ATOM 6096 C C . SER B 1 141 ? -2.289 -53.5 -14.617 1 26 141 SER B C 1
ATOM 6098 O O . SER B 1 141 ? -3.365 -52.938 -14.438 1 26 141 SER B O 1
ATOM 6100 N N . PHE B 1 142 ? -1.441 -52.75 -13.922 1 28.89 142 PHE B N 1
ATOM 6101 C CA . PHE B 1 142 ? -1.357 -51.438 -14.539 1 28.89 142 PHE B CA 1
ATOM 6102 C C . PHE B 1 142 ? -1.671 -51.5 -16.031 1 28.89 142 PHE B C 1
ATOM 6104 O O . PHE B 1 142 ? -0.958 -52.188 -16.781 1 28.89 142 PHE B O 1
ATOM 6111 N N . GLY B 1 143 ? -2.949 -51.938 -16.297 1 29.55 143 GLY B N 1
ATOM 6112 C CA . GLY B 1 143 ? -3.324 -51.906 -17.703 1 29.55 143 GLY B CA 1
ATOM 6113 C C . GLY B 1 143 ? -2.477 -50.938 -18.531 1 29.55 143 GLY B C 1
ATOM 6114 O O . GLY B 1 143 ? -2.428 -49.75 -18.25 1 29.55 143 GLY B O 1
ATOM 6115 N N . LEU B 1 144 ? -1.242 -51.344 -18.781 1 31.16 144 LEU B N 1
ATOM 6116 C CA . LEU B 1 144 ? -0.594 -50.656 -19.891 1 31.16 144 LEU B CA 1
ATOM 6117 C C . LEU B 1 144 ? -1.627 -50 -20.797 1 31.16 144 LEU B C 1
ATOM 6119 O O . LEU B 1 144 ? -2.596 -50.625 -21.219 1 31.16 144 LEU B O 1
ATOM 6123 N N . ILE B 1 145 ? -2.016 -48.781 -20.469 1 34.81 145 ILE B N 1
ATOM 6124 C CA . ILE B 1 145 ? -2.797 -48.062 -21.453 1 34.81 145 ILE B CA 1
ATOM 6125 C C . ILE B 1 145 ? -2.646 -48.719 -22.828 1 34.81 145 ILE B C 1
ATOM 6127 O O . ILE B 1 145 ? -1.535 -49.062 -23.234 1 34.81 145 ILE B O 1
ATOM 6131 N N . ALA B 1 146 ? -3.613 -49.469 -23.188 1 34.88 146 ALA B N 1
ATOM 6132 C CA . ALA B 1 146 ? -3.805 -49.875 -24.578 1 34.88 146 ALA B CA 1
ATOM 6133 C C . ALA B 1 146 ? -2.951 -49.031 -25.516 1 34.88 146 ALA B C 1
ATOM 6135 O O . ALA B 1 146 ? -2.727 -47.844 -25.25 1 34.88 146 ALA B O 1
ATOM 6136 N N . MET B 1 147 ? -1.928 -49.625 -26.141 1 38.38 147 MET B N 1
ATOM 6137 C CA . MET B 1 147 ? -1.232 -49.094 -27.312 1 38.38 147 MET B CA 1
ATOM 6138 C C . MET B 1 147 ? -2.074 -48.031 -28 1 38.38 147 MET B C 1
ATOM 6140 O O . MET B 1 147 ? -3.051 -48.344 -28.688 1 38.38 147 MET B O 1
ATOM 6144 N N . GLU B 1 148 ? -2.596 -47.094 -27.281 1 41.72 148 GLU B N 1
ATOM 6145 C CA . GLU B 1 148 ? -3.18 -46.031 -28.094 1 41.72 148 GLU B CA 1
ATOM 6146 C C . GLU B 1 148 ? -2.594 -46.031 -29.5 1 41.72 148 GLU B C 1
ATOM 6148 O O . GLU B 1 148 ? -1.39 -46.219 -29.688 1 41.72 148 GLU B O 1
ATOM 6153 N N . ASP B 1 149 ? -3.42 -46.219 -30.391 1 48.75 149 ASP B N 1
ATOM 6154 C CA . ASP B 1 149 ? -3.387 -46.125 -31.844 1 48.75 149 ASP B CA 1
ATOM 6155 C C . ASP B 1 149 ? -2.424 -45 -32.281 1 48.75 149 ASP B C 1
ATOM 6157 O O . ASP B 1 149 ? -2.271 -44 -31.594 1 48.75 149 ASP B O 1
ATOM 6161 N N . ASP B 1 150 ? -1.339 -45.344 -32.969 1 64 150 ASP B N 1
ATOM 6162 C CA . ASP B 1 150 ? -0.437 -44.562 -33.844 1 64 150 ASP B CA 1
ATOM 6163 C C . ASP B 1 150 ? -1.135 -43.344 -34.375 1 64 150 ASP B C 1
ATOM 6165 O O . ASP B 1 150 ? -1.743 -43.375 -35.469 1 64 150 ASP B O 1
ATOM 6169 N N . ILE B 1 151 ? -1.486 -42.469 -33.406 1 78.5 151 ILE B N 1
ATOM 6170 C CA . ILE B 1 151 ? -2 -41.188 -33.938 1 78.5 151 ILE B CA 1
ATOM 6171 C C . ILE B 1 151 ? -0.984 -40.594 -34.906 1 78.5 151 ILE B C 1
ATOM 6173 O O . ILE B 1 151 ? 0.183 -40.406 -34.562 1 78.5 151 ILE B O 1
ATOM 6177 N N . PRO B 1 152 ? -1.436 -40.562 -36 1 86.94 152 PRO B N 1
ATOM 6178 C CA . PRO B 1 152 ? -0.526 -39.906 -36.969 1 86.94 152 PRO B CA 1
ATOM 6179 C C . PRO B 1 152 ? -0.088 -38.531 -36.5 1 86.94 152 PRO B C 1
ATOM 6181 O O . PRO B 1 152 ? -0.874 -37.781 -35.906 1 86.94 152 PRO B O 1
ATOM 6184 N N . ASP B 1 153 ? 1.141 -38.25 -36.656 1 92.62 153 ASP B N 1
ATOM 6185 C CA . ASP B 1 153 ? 1.673 -36.938 -36.344 1 92.62 153 ASP B CA 1
ATOM 6186 C C . ASP B 1 153 ? 1.589 -36 -37.562 1 92.62 153 ASP B C 1
ATOM 6188 O O . ASP B 1 153 ? 2.303 -36.188 -38.562 1 92.62 153 ASP B O 1
ATOM 6192 N N . GLU B 1 154 ? 0.773 -35 -37.438 1 93.94 154 GLU B N 1
ATOM 6193 C CA . GLU B 1 154 ? 0.548 -34.062 -38.562 1 93.94 154 GLU B CA 1
ATOM 6194 C C . GLU B 1 154 ? 1.433 -32.844 -38.438 1 93.94 154 GLU B C 1
ATOM 6196 O O . GLU B 1 154 ? 1.389 -31.953 -39.281 1 93.94 154 GLU B O 1
ATOM 6201 N N . TYR B 1 155 ? 2.217 -32.812 -37.344 1 94.31 155 TYR B N 1
ATOM 6202 C CA . TYR B 1 155 ? 3.119 -31.656 -37.188 1 94.31 155 TYR B CA 1
ATOM 6203 C C . TYR B 1 155 ? 4.266 -31.75 -38.188 1 94.31 155 TYR B C 1
ATOM 6205 O O . TYR B 1 155 ? 4.84 -32.812 -38.406 1 94.31 155 TYR B O 1
ATOM 6213 N N . GLU B 1 156 ? 4.656 -30.672 -38.781 1 91.5 156 GLU B N 1
ATOM 6214 C CA . GLU B 1 156 ? 5.793 -30.625 -39.688 1 91.5 156 GLU B CA 1
ATOM 6215 C C . GLU B 1 156 ? 7.113 -30.688 -38.938 1 91.5 156 GLU B C 1
ATOM 6217 O O . GLU B 1 156 ? 8.062 -31.344 -39.375 1 91.5 156 GLU B O 1
ATOM 6222 N N . ASN B 1 157 ? 7.172 -30.016 -37.875 1 89.06 157 ASN B N 1
ATOM 6223 C CA . ASN B 1 157 ? 8.312 -29.938 -36.969 1 89.06 157 ASN B CA 1
ATOM 6224 C C . ASN B 1 157 ? 7.906 -29.422 -35.594 1 89.06 157 ASN B C 1
ATOM 6226 O O . ASN B 1 157 ? 6.715 -29.297 -35.312 1 89.06 157 ASN B O 1
ATOM 6230 N N . ASP B 1 158 ? 8.852 -29.156 -34.875 1 85.56 158 ASP B N 1
ATOM 6231 C CA . ASP B 1 158 ? 8.562 -28.734 -33.5 1 85.56 158 ASP B CA 1
ATOM 6232 C C . ASP B 1 158 ? 8.109 -27.281 -33.469 1 85.56 158 ASP B C 1
ATOM 6234 O O . ASP B 1 158 ? 7.531 -26.844 -32.469 1 85.56 158 ASP B O 1
ATOM 6238 N N . ASP B 1 159 ? 8.258 -26.578 -34.531 1 87.75 159 ASP B N 1
ATOM 6239 C CA . ASP B 1 159 ? 7.848 -25.188 -34.625 1 87.75 159 ASP B CA 1
ATOM 6240 C C . ASP B 1 159 ? 6.449 -25.062 -35.219 1 87.75 159 ASP B C 1
ATOM 6242 O O . ASP B 1 159 ? 5.91 -23.953 -35.312 1 87.75 159 ASP B O 1
ATOM 6246 N N . ASP B 1 160 ? 5.969 -26.188 -35.594 1 93 160 ASP B N 1
ATOM 6247 C CA . ASP B 1 160 ? 4.613 -26.188 -36.125 1 93 160 ASP B CA 1
ATOM 6248 C C . ASP B 1 160 ? 3.625 -25.594 -35.094 1 93 160 ASP B C 1
ATOM 6250 O O . ASP B 1 160 ? 3.682 -25.922 -33.906 1 93 160 ASP B O 1
ATOM 6254 N N . PRO B 1 161 ? 2.709 -24.797 -35.531 1 93.12 161 PRO B N 1
ATOM 6255 C CA . PRO B 1 161 ? 1.76 -24.219 -34.594 1 93.12 161 PRO B CA 1
ATOM 6256 C C . PRO B 1 161 ? 0.802 -25.25 -34 1 93.12 161 PRO B C 1
ATOM 6258 O O . PRO B 1 161 ? 0.262 -25.047 -32.906 1 93.12 161 PRO B O 1
ATOM 6261 N N . GLY B 1 162 ? 0.566 -26.344 -34.719 1 94.62 162 GLY B N 1
ATOM 6262 C CA . GLY B 1 162 ? -0.267 -27.422 -34.25 1 94.62 162 GLY B CA 1
ATOM 6263 C C . GLY B 1 162 ? -1.72 -27.297 -34.656 1 94.62 162 GLY B C 1
ATOM 6264 O O . GLY B 1 162 ? -2.574 -28.047 -34.188 1 94.62 162 GLY B O 1
ATOM 6265 N N . PHE B 1 163 ? -2.061 -26.266 -35.562 1 95.44 163 PHE B N 1
ATOM 6266 C CA . PHE B 1 163 ? -3.408 -26.047 -36.062 1 95.44 163 PHE B CA 1
ATOM 6267 C C . PHE B 1 163 ? -3.367 -25.359 -37.406 1 95.44 163 PHE B C 1
ATOM 6269 O O . PHE B 1 163 ? -2.357 -24.75 -37.781 1 95.44 163 PHE B O 1
ATOM 6276 N N . ASN B 1 164 ? -4.379 -25.578 -38.156 1 94.56 164 ASN B N 1
ATOM 6277 C CA . ASN B 1 164 ? -4.617 -24.812 -39.375 1 94.56 164 ASN B CA 1
ATOM 6278 C C . ASN B 1 164 ? -5.629 -23.703 -39.125 1 94.56 164 ASN B C 1
ATOM 6280 O O . ASN B 1 164 ? -6.477 -23.797 -38.25 1 94.56 164 ASN B O 1
ATOM 6284 N N . ILE B 1 165 ? -5.531 -22.656 -39.875 1 94.19 165 ILE B N 1
ATOM 6285 C CA . ILE B 1 165 ? -6.41 -21.5 -39.688 1 94.19 165 ILE B CA 1
ATOM 6286 C C . ILE B 1 165 ? -7.281 -21.328 -40.938 1 94.19 165 ILE B C 1
ATOM 6288 O O . ILE B 1 165 ? -6.789 -21.406 -42.062 1 94.19 165 ILE B O 1
ATOM 6292 N N . VAL B 1 166 ? -8.562 -21.203 -40.719 1 92.88 166 VAL B N 1
ATOM 6293 C CA . VAL B 1 166 ? -9.508 -20.828 -41.75 1 92.88 166 VAL B CA 1
ATOM 6294 C C . VAL B 1 166 ? -10.18 -19.5 -41.406 1 92.88 166 VAL B C 1
ATOM 6296 O O . VAL B 1 166 ? -10.719 -19.344 -40.312 1 92.88 166 VAL B O 1
ATOM 6299 N N . GLU B 1 167 ? -10.156 -18.609 -42.281 1 90.38 167 GLU B N 1
ATOM 6300 C CA . GLU B 1 167 ? -10.734 -17.297 -42.031 1 90.38 167 GLU B CA 1
ATOM 6301 C C . GLU B 1 167 ? -12.094 -17.156 -42.719 1 90.38 167 GLU B C 1
ATOM 6303 O O . GLU B 1 167 ? -12.305 -17.672 -43.812 1 90.38 167 GLU B O 1
ATOM 6308 N N . CYS B 1 168 ? -12.992 -16.516 -42.031 1 87.38 168 CYS B N 1
ATOM 6309 C CA . CYS B 1 168 ? -14.289 -16.219 -42.625 1 87.38 168 CYS B CA 1
ATOM 6310 C C . CYS B 1 168 ? -14.859 -14.922 -42.062 1 87.38 168 CYS B C 1
ATOM 6312 O O . CYS B 1 168 ? -14.328 -14.375 -41.094 1 87.38 168 CYS B O 1
ATOM 6314 N N . LYS B 1 169 ? -15.859 -14.359 -42.75 1 83.81 169 LYS B N 1
ATOM 6315 C CA . LYS B 1 169 ? -16.547 -13.164 -42.281 1 83.81 169 LYS B CA 1
ATOM 6316 C C . LYS B 1 169 ? -17.484 -13.5 -41.125 1 83.81 169 LYS B C 1
ATOM 6318 O O . LYS B 1 169 ? -17.906 -14.641 -40.969 1 83.81 169 LYS B O 1
ATOM 6323 N N . HIS B 1 170 ? -17.734 -12.609 -40.375 1 85.75 170 HIS B N 1
ATOM 6324 C CA . HIS B 1 170 ? -18.562 -12.781 -39.188 1 85.75 170 HIS B CA 1
ATOM 6325 C C . HIS B 1 170 ? -19.953 -13.305 -39.562 1 85.75 170 HIS B C 1
ATOM 6327 O O . HIS B 1 170 ? -20.516 -14.133 -38.844 1 85.75 170 HIS B O 1
ATOM 6333 N N . GLU B 1 171 ? -20.438 -12.828 -40.75 1 82.31 171 GLU B N 1
ATOM 6334 C CA . GLU B 1 171 ? -21.781 -13.203 -41.156 1 82.31 171 GLU B CA 1
ATOM 6335 C C . GLU B 1 171 ? -21.828 -14.641 -41.656 1 82.31 171 GLU B C 1
ATOM 6337 O O . GLU B 1 171 ? -22.891 -15.266 -41.656 1 82.31 171 GLU B O 1
ATOM 6342 N N . GLU B 1 172 ? -20.688 -15.172 -42 1 88.06 172 GLU B N 1
ATOM 6343 C CA . GLU B 1 172 ? -20.625 -16.5 -42.625 1 88.06 172 GLU B CA 1
ATOM 6344 C C . GLU B 1 172 ? -20.172 -17.547 -41.625 1 88.06 172 GLU B C 1
ATOM 6346 O O . GLU B 1 172 ? -19.969 -18.703 -41.969 1 88.06 172 GLU B O 1
ATOM 6351 N N . ILE B 1 173 ? -19.984 -17.234 -40.406 1 88.69 173 ILE B N 1
ATOM 6352 C CA . ILE B 1 173 ? -19.312 -18.078 -39.406 1 88.69 173 ILE B CA 1
ATOM 6353 C C . ILE B 1 173 ? -20.109 -19.375 -39.219 1 88.69 173 ILE B C 1
ATOM 6355 O O . ILE B 1 173 ? -19.531 -20.453 -39.094 1 88.69 173 ILE B O 1
ATOM 6359 N N . ASN B 1 174 ? -21.422 -19.25 -39.219 1 89.38 174 ASN B N 1
ATOM 6360 C CA . ASN B 1 174 ? -22.234 -20.438 -38.969 1 89.38 174 ASN B CA 1
ATOM 6361 C C . ASN B 1 174 ? -22.125 -21.453 -40.094 1 89.38 174 ASN B C 1
ATOM 6363 O O . ASN B 1 174 ? -21.969 -22.641 -39.875 1 89.38 174 ASN B O 1
ATOM 6367 N N . GLN B 1 175 ? -22.156 -20.922 -41.281 1 89.56 175 GLN B N 1
ATOM 6368 C CA . GLN B 1 175 ? -22.062 -21.797 -42.438 1 89.56 175 GLN B CA 1
ATOM 6369 C C . GLN B 1 175 ? -20.672 -22.406 -42.562 1 89.56 175 GLN B C 1
ATOM 6371 O O . GLN B 1 175 ? -20.516 -23.609 -42.75 1 89.56 175 GLN B O 1
ATOM 6376 N N . VAL B 1 176 ? -19.734 -21.594 -42.406 1 91.12 176 VAL B N 1
ATOM 6377 C CA . VAL B 1 176 ? -18.344 -22.031 -42.594 1 91.12 176 VAL B CA 1
ATOM 6378 C C . VAL B 1 176 ? -17.969 -23 -41.469 1 91.12 176 VAL B C 1
ATOM 6380 O O . VAL B 1 176 ? -17.297 -24.016 -41.719 1 91.12 176 VAL B O 1
ATOM 6383 N N . SER B 1 177 ? -18.375 -22.766 -40.312 1 92.25 177 SER B N 1
ATOM 6384 C CA . SER B 1 177 ? -18.094 -23.625 -39.156 1 92.25 177 SER B CA 1
ATOM 6385 C C . SER B 1 177 ? -18.672 -25.031 -39.375 1 92.25 177 SER B C 1
ATOM 6387 O O . SER B 1 177 ? -18.016 -26.031 -39.062 1 92.25 177 SER B O 1
ATOM 6389 N N . LYS B 1 178 ? -19.891 -25.031 -39.906 1 91.88 178 LYS B N 1
ATOM 6390 C CA . LYS B 1 178 ? -20.531 -26.328 -40.156 1 91.88 178 LYS B CA 1
ATOM 6391 C C . LYS B 1 178 ? -19.781 -27.109 -41.219 1 91.88 178 LYS B C 1
ATOM 6393 O O . LYS B 1 178 ? -19.578 -28.312 -41.062 1 91.88 178 LYS B O 1
ATOM 6398 N N . GLU B 1 179 ? -19.375 -26.469 -42.219 1 92.25 179 GLU B N 1
ATOM 6399 C CA . GLU B 1 179 ? -18.641 -27.109 -43.312 1 92.25 179 GLU B CA 1
ATOM 6400 C C . GLU B 1 179 ? -17.312 -27.656 -42.844 1 92.25 179 GLU B C 1
ATOM 6402 O O . GLU B 1 179 ? -16.953 -28.797 -43.156 1 92.25 179 GLU B O 1
ATOM 6407 N N . ILE B 1 180 ? -16.672 -26.859 -42.125 1 91.94 180 ILE B N 1
ATOM 6408 C CA . ILE B 1 180 ? -15.344 -27.234 -41.656 1 91.94 180 ILE B CA 1
ATOM 6409 C C . ILE B 1 180 ? -15.469 -28.359 -40.625 1 91.94 180 ILE B C 1
ATOM 6411 O O . ILE B 1 180 ? -14.648 -29.281 -40.625 1 91.94 180 ILE B O 1
ATOM 6415 N N . ALA B 1 181 ? -16.453 -28.297 -39.781 1 92.62 181 ALA B N 1
ATOM 6416 C CA . ALA B 1 181 ? -16.672 -29.328 -38.781 1 92.62 181 ALA B CA 1
ATOM 6417 C C . ALA B 1 181 ? -16.938 -30.688 -39.406 1 92.62 181 ALA B C 1
ATOM 6419 O O . ALA B 1 181 ? -16.344 -31.688 -39 1 92.62 181 ALA B O 1
ATOM 6420 N N . ASP B 1 182 ? -17.719 -30.672 -40.438 1 90.12 182 ASP B N 1
ATOM 6421 C CA . ASP B 1 182 ? -18.047 -31.906 -41.125 1 90.12 182 ASP B CA 1
ATOM 6422 C C . ASP B 1 182 ? -16.828 -32.5 -41.812 1 90.12 182 ASP B C 1
ATOM 6424 O O . ASP B 1 182 ? -16.625 -33.719 -41.781 1 90.12 182 ASP B O 1
ATOM 6428 N N . LYS B 1 183 ? -16.062 -31.656 -42.344 1 89.94 183 LYS B N 1
ATOM 6429 C CA . LYS B 1 183 ? -14.891 -32.094 -43.094 1 89.94 183 LYS B CA 1
ATOM 6430 C C . LYS B 1 183 ? -13.812 -32.625 -42.188 1 89.94 183 LYS B C 1
ATOM 6432 O O . LYS B 1 183 ? -13.023 -33.5 -42.594 1 89.94 183 LYS B O 1
ATOM 6437 N N . ASN B 1 184 ? -13.828 -32.188 -41 1 89.56 184 ASN B N 1
ATOM 6438 C CA . ASN B 1 184 ? -12.703 -32.5 -40.125 1 89.56 184 ASN B CA 1
ATOM 6439 C C . ASN B 1 184 ? -13.133 -33.375 -38.938 1 89.56 184 ASN B C 1
ATOM 6441 O O . ASN B 1 184 ? -12.367 -33.562 -38 1 89.56 184 ASN B O 1
ATOM 6445 N N . GLY B 1 185 ? -14.383 -33.812 -38.844 1 85.88 185 GLY B N 1
ATOM 6446 C CA . GLY B 1 185 ? -14.836 -34.781 -37.844 1 85.88 185 GLY B CA 1
ATOM 6447 C C . GLY B 1 185 ? -15.203 -34.156 -36.5 1 85.88 185 GLY B C 1
ATOM 6448 O O . GLY B 1 185 ? -14.969 -34.75 -35.469 1 85.88 185 GLY B O 1
ATOM 6449 N N . PHE B 1 186 ? -15.68 -33 -36.562 1 87 186 PHE B N 1
ATOM 6450 C CA . PHE B 1 186 ? -16.172 -32.312 -35.375 1 87 186 PHE B CA 1
ATOM 6451 C C . PHE B 1 186 ? -17.672 -32.531 -35.188 1 87 186 PHE B C 1
ATOM 6453 O O . PHE B 1 186 ? -18.391 -32.75 -36.188 1 87 186 PHE B O 1
ATOM 6460 N N . PRO B 1 187 ? -18.016 -32.625 -33.938 1 87.69 187 PRO B N 1
ATOM 6461 C CA . PRO B 1 187 ? -17.406 -32.156 -32.688 1 87.69 187 PRO B CA 1
ATOM 6462 C C . PRO B 1 187 ? -16.609 -33.281 -31.984 1 87.69 187 PRO B C 1
ATOM 6464 O O . PRO B 1 187 ? -16 -33 -30.938 1 87.69 187 PRO B O 1
ATOM 6467 N N . ASP B 1 188 ? -16.516 -34.469 -32.531 1 82.81 188 ASP B N 1
ATOM 6468 C CA . ASP B 1 188 ? -15.953 -35.656 -31.844 1 82.81 188 ASP B CA 1
ATOM 6469 C C . ASP B 1 188 ? -14.469 -35.438 -31.547 1 82.81 188 ASP B C 1
ATOM 6471 O O . ASP B 1 188 ? -13.953 -35.969 -30.562 1 82.81 188 ASP B O 1
ATOM 6475 N N . ARG B 1 189 ? -13.867 -34.656 -32.344 1 84.44 189 ARG B N 1
ATOM 6476 C CA . ARG B 1 189 ? -12.438 -34.438 -32.188 1 84.44 189 ARG B CA 1
ATOM 6477 C C . ARG B 1 189 ? -12.172 -33.5 -31.016 1 84.44 189 ARG B C 1
ATOM 6479 O O . ARG B 1 189 ? -11.039 -33.406 -30.516 1 84.44 189 ARG B O 1
ATOM 6486 N N . ALA B 1 190 ? -13.188 -32.812 -30.672 1 82.56 190 ALA B N 1
ATOM 6487 C CA . ALA B 1 190 ? -12.984 -31.828 -29.625 1 82.56 190 ALA B CA 1
ATOM 6488 C C . ALA B 1 190 ? -13.672 -32.25 -28.328 1 82.56 190 ALA B C 1
ATOM 6490 O O . ALA B 1 190 ? -13.406 -31.672 -27.266 1 82.56 190 ALA B O 1
ATOM 6491 N N . MET B 1 191 ? -14.539 -33.219 -28.406 1 82.94 191 MET B N 1
ATOM 6492 C CA . MET B 1 191 ? -15.344 -33.562 -27.25 1 82.94 191 MET B CA 1
ATOM 6493 C C . MET B 1 191 ? -15.398 -35.094 -27.078 1 82.94 191 MET B C 1
ATOM 6495 O O . MET B 1 191 ? -15.797 -35.812 -27.984 1 82.94 191 MET B O 1
ATOM 6499 N N . SER B 1 192 ? -14.875 -35.5 -26 1 77.81 192 SER B N 1
ATOM 6500 C CA . SER B 1 192 ? -14.891 -36.938 -25.734 1 77.81 192 SER B CA 1
ATOM 6501 C C . SER B 1 192 ? -16.156 -37.344 -24.969 1 77.81 192 SER B C 1
ATOM 6503 O O . SER B 1 192 ? -16.703 -36.562 -24.203 1 77.81 192 SER B O 1
ATOM 6505 N N . LYS B 1 193 ? -16.703 -38.469 -25.375 1 67.31 193 LYS B N 1
ATOM 6506 C CA . LYS B 1 193 ? -17.859 -39 -24.672 1 67.31 193 LYS B CA 1
ATOM 6507 C C . LYS B 1 193 ? -17.484 -39.469 -23.25 1 67.31 193 LYS B C 1
ATOM 6509 O O . LYS B 1 193 ? -16.344 -39.812 -22.984 1 67.31 193 LYS B O 1
ATOM 6514 N N . PRO B 1 194 ? -18.406 -39.188 -22.359 1 61 194 PRO B N 1
ATOM 6515 C CA . PRO B 1 194 ? -18.141 -39.562 -20.969 1 61 194 PRO B CA 1
ATOM 6516 C C . PRO B 1 194 ? -17.641 -41 -20.828 1 61 194 PRO B C 1
ATOM 6518 O O . PRO B 1 194 ? -18.156 -41.906 -21.5 1 61 194 PRO B O 1
ATOM 6521 N N . ARG B 1 195 ? -16.422 -41.188 -20.703 1 55.56 195 ARG B N 1
ATOM 6522 C CA . ARG B 1 195 ? -15.922 -42.531 -20.453 1 55.56 195 ARG B CA 1
ATOM 6523 C C . ARG B 1 195 ? -16.438 -43.094 -19.125 1 55.56 195 ARG B C 1
ATOM 6525 O O . ARG B 1 195 ? -16.625 -42.312 -18.172 1 55.56 195 ARG B O 1
ATOM 6532 N N . PRO B 1 196 ? -17.094 -44.281 -19.172 1 48.81 196 PRO B N 1
ATOM 6533 C CA . PRO B 1 196 ? -17.453 -44.875 -17.875 1 48.81 196 PRO B CA 1
ATOM 6534 C C . PRO B 1 196 ? -16.359 -44.719 -16.828 1 48.81 196 PRO B C 1
ATOM 6536 O O . PRO B 1 196 ? -15.18 -44.625 -17.172 1 48.81 196 PRO B O 1
ATOM 6539 N N . PRO B 1 197 ? -16.703 -44.25 -15.672 1 44.25 197 PRO B N 1
ATOM 6540 C CA . PRO B 1 197 ? -15.672 -44.125 -14.641 1 44.25 197 PRO B CA 1
ATOM 6541 C C . PRO B 1 197 ? -14.656 -45.25 -14.695 1 44.25 197 PRO B C 1
ATOM 6543 O O . PRO B 1 197 ? -15.031 -46.438 -14.82 1 44.25 197 PRO B O 1
ATOM 6546 N N . ASP B 1 198 ? -13.75 -45.281 -15.453 1 40.56 198 ASP B N 1
ATOM 6547 C CA . ASP B 1 198 ? -12.742 -46.312 -15.461 1 40.56 198 ASP B CA 1
ATOM 6548 C C . ASP B 1 198 ? -12.672 -47.031 -14.117 1 40.56 198 ASP B C 1
ATOM 6550 O O . ASP B 1 198 ? -12.625 -46.375 -13.07 1 40.56 198 ASP B O 1
ATOM 6554 N N . SER B 1 199 ? -13.164 -48.281 -14.008 1 35.41 199 SER B N 1
ATOM 6555 C CA . SER B 1 199 ? -13.031 -49.25 -12.93 1 35.41 199 SER B CA 1
ATOM 6556 C C . SER B 1 199 ? -11.617 -49.25 -12.359 1 35.41 199 SER B C 1
ATOM 6558 O O . SER B 1 199 ? -11.266 -50.125 -11.562 1 35.41 199 SER B O 1
ATOM 6560 N N . ARG B 1 200 ? -10.695 -48.656 -13.031 1 34.88 200 ARG B N 1
ATOM 6561 C CA . ARG B 1 200 ? -9.359 -48.969 -12.523 1 34.88 200 ARG B CA 1
ATOM 6562 C C . ARG B 1 200 ? -9.227 -48.562 -11.062 1 34.88 200 ARG B C 1
ATOM 6564 O O . ARG B 1 200 ? -8.727 -49.344 -10.242 1 34.88 200 ARG B O 1
ATOM 6571 N N . LEU B 1 201 ? -8.836 -47.25 -10.773 1 34.5 201 LEU B N 1
ATOM 6572 C CA . LEU B 1 201 ? -8.312 -47 -9.438 1 34.5 201 LEU B CA 1
ATOM 6573 C C . LEU B 1 201 ? -9.43 -47.031 -8.398 1 34.5 201 LEU B C 1
ATOM 6575 O O . LEU B 1 201 ? -10.5 -46.438 -8.617 1 34.5 201 LEU B O 1
ATOM 6579 N N . GLY B 1 202 ? -9.656 -48.094 -7.68 1 31.95 202 GLY B N 1
ATOM 6580 C CA . GLY B 1 202 ? -10.289 -48.281 -6.387 1 31.95 202 GLY B CA 1
ATOM 6581 C C . GLY B 1 202 ? -10.398 -47 -5.566 1 31.95 202 GLY B C 1
ATOM 6582 O O . GLY B 1 202 ? -10.609 -47.062 -4.352 1 31.95 202 GLY B O 1
ATOM 6583 N N . PHE B 1 203 ? -9.648 -46 -5.988 1 30.38 203 PHE B N 1
ATOM 6584 C CA . PHE B 1 203 ? -9.719 -44.938 -4.969 1 30.38 203 PHE B CA 1
ATOM 6585 C C . PHE B 1 203 ? -11.102 -44.312 -4.938 1 30.38 203 PHE B C 1
ATOM 6587 O O . PHE B 1 203 ? -11.672 -44 -5.98 1 30.38 203 PHE B O 1
ATOM 6594 N N . THR B 1 204 ? -12.016 -44.844 -4.16 1 30.52 204 THR B N 1
ATOM 6595 C CA . THR B 1 204 ? -13.25 -44.188 -3.748 1 30.52 204 THR B CA 1
ATOM 6596 C C . THR B 1 204 ? -13.094 -42.656 -3.791 1 30.52 204 THR B C 1
ATOM 6598 O O . THR B 1 204 ? -12.086 -42.125 -3.328 1 30.52 204 THR B O 1
ATOM 6601 N N . ARG B 1 205 ? -13.602 -42.062 -4.891 1 34.09 205 ARG B N 1
ATOM 6602 C CA . ARG B 1 205 ? -13.773 -40.625 -4.793 1 34.09 205 ARG B CA 1
ATOM 6603 C C . ARG B 1 205 ? -14.023 -40.188 -3.348 1 34.09 205 ARG B C 1
ATOM 6605 O O . ARG B 1 205 ? -14.938 -40.719 -2.693 1 34.09 205 ARG B O 1
ATOM 6612 N N . ASP B 1 206 ? -13.031 -40.031 -2.57 1 32.97 206 ASP B N 1
ATOM 6613 C CA . ASP B 1 206 ? -13.32 -39.438 -1.275 1 32.97 206 ASP B CA 1
ATOM 6614 C C . ASP B 1 206 ? -14.352 -38.312 -1.413 1 32.97 206 ASP B C 1
ATOM 6616 O O . ASP B 1 206 ? -14.016 -37.219 -1.848 1 32.97 206 ASP B O 1
ATOM 6620 N N . GLU B 1 207 ? -15.516 -38.594 -1.971 1 34.06 207 GLU B N 1
ATOM 6621 C CA . GLU B 1 207 ? -16.656 -37.688 -1.896 1 34.06 207 GLU B CA 1
ATOM 6622 C C . GLU B 1 207 ? -16.703 -36.969 -0.555 1 34.06 207 GLU B C 1
ATOM 6624 O O . GLU B 1 207 ? -17.641 -36.219 -0.28 1 34.06 207 GLU B O 1
ATOM 6629 N N . SER B 1 208 ? -15.852 -37.375 0.315 1 34.28 208 SER B N 1
ATOM 6630 C CA . SER B 1 208 ? -15.922 -36.75 1.632 1 34.28 208 SER B CA 1
ATOM 6631 C C . SER B 1 208 ? -15.711 -35.25 1.54 1 34.28 208 SER B C 1
ATOM 6633 O O . SER B 1 208 ? -15.797 -34.531 2.547 1 34.28 208 SER B O 1
ATOM 6635 N N . ILE B 1 209 ? -15.234 -34.781 0.38 1 36.22 209 ILE B N 1
ATOM 6636 C CA . ILE B 1 209 ? -14.914 -33.344 0.444 1 36.22 209 ILE B CA 1
ATOM 6637 C C . ILE B 1 209 ? -16.203 -32.531 0.511 1 36.22 209 ILE B C 1
ATOM 6639 O O . ILE B 1 209 ? -16.234 -31.484 1.161 1 36.22 209 ILE B O 1
ATOM 6643 N N . LEU B 1 210 ? -17.281 -32.969 -0.25 1 35.44 210 LEU B N 1
ATOM 6644 C CA . LEU B 1 210 ? -18.469 -32.094 -0.304 1 35.44 210 LEU B CA 1
ATOM 6645 C C . LEU B 1 210 ? -19.328 -32.281 0.934 1 35.44 210 LEU B C 1
ATOM 6647 O O . LEU B 1 210 ? -20.266 -31.516 1.17 1 35.44 210 LEU B O 1
ATOM 6651 N N . GLU B 1 211 ? -19.422 -33.531 1.434 1 34.56 211 GLU B N 1
ATOM 6652 C CA . GLU B 1 211 ? -20.438 -33.75 2.447 1 34.56 211 GLU B CA 1
ATOM 6653 C C . GLU B 1 211 ? -20.188 -32.875 3.682 1 34.56 211 GLU B C 1
ATOM 6655 O O . GLU B 1 211 ? -21.047 -32.781 4.562 1 34.56 211 GLU B O 1
ATOM 6660 N N . ASP B 1 212 ? -18.953 -32.812 4.043 1 34.25 212 ASP B N 1
ATOM 6661 C CA . ASP B 1 212 ? -18.812 -32.25 5.395 1 34.25 212 ASP B CA 1
ATOM 6662 C C . ASP B 1 212 ? -19.312 -30.812 5.465 1 34.25 212 ASP B C 1
ATOM 6664 O O . ASP B 1 212 ? -18.5 -29.891 5.598 1 34.25 212 ASP B O 1
ATOM 6668 N N . LYS B 1 213 ? -20.25 -30.578 4.824 1 37.31 213 LYS B N 1
ATOM 6669 C CA . LYS B 1 213 ? -20.859 -29.266 5.055 1 37.31 213 LYS B CA 1
ATOM 6670 C C . LYS B 1 213 ? -21.125 -29.031 6.543 1 37.31 213 LYS B C 1
ATOM 6672 O O . LYS B 1 213 ? -21.578 -27.953 6.938 1 37.31 213 LYS B O 1
ATOM 6677 N N . LYS B 1 214 ? -21.516 -30.188 7.145 1 36 214 LYS B N 1
ATOM 6678 C CA . LYS B 1 214 ? -22.047 -29.859 8.469 1 36 214 LYS B CA 1
ATOM 6679 C C . LYS B 1 214 ? -20.938 -29.391 9.406 1 36 214 LYS B C 1
ATOM 6681 O O . LYS B 1 214 ? -21.203 -29 10.547 1 36 214 LYS B O 1
ATOM 6686 N N . ASN B 1 215 ? -19.672 -30 9.375 1 44 215 ASN B N 1
ATOM 6687 C CA . ASN B 1 215 ? -18.703 -29.578 10.375 1 44 215 ASN B CA 1
ATOM 6688 C C . ASN B 1 215 ? -18.125 -28.203 10.062 1 44 215 ASN B C 1
ATOM 6690 O O . ASN B 1 215 ? -17.75 -27.938 8.914 1 44 215 ASN B O 1
ATOM 6694 N N . GLU B 1 216 ? -18.328 -27.172 10.875 1 54.97 216 GLU B N 1
ATOM 6695 C CA . GLU B 1 216 ? -18.156 -25.719 10.984 1 54.97 216 GLU B CA 1
ATOM 6696 C C . GLU B 1 216 ? -16.766 -25.297 10.516 1 54.97 216 GLU B C 1
ATOM 6698 O O . GLU B 1 216 ? -16.609 -24.234 9.93 1 54.97 216 GLU B O 1
ATOM 6703 N N . ARG B 1 217 ? -15.75 -26.219 10.836 1 62.31 217 ARG B N 1
ATOM 6704 C CA . ARG B 1 217 ? -14.406 -25.734 10.492 1 62.31 217 ARG B CA 1
ATOM 6705 C C . ARG B 1 217 ? -13.992 -26.219 9.109 1 62.31 217 ARG B C 1
ATOM 6707 O O . ARG B 1 217 ? -14.195 -27.391 8.766 1 62.31 217 ARG B O 1
ATOM 6714 N N . LEU B 1 218 ? -13.523 -25.375 8.164 1 78.81 218 LEU B N 1
ATOM 6715 C CA . LEU B 1 218 ? -13.141 -25.609 6.777 1 78.81 218 LEU B CA 1
ATOM 6716 C C . LEU B 1 218 ? -11.812 -26.359 6.703 1 78.81 218 LEU B C 1
ATOM 6718 O O . LEU B 1 218 ? -11.57 -27.125 5.766 1 78.81 218 LEU B O 1
ATOM 6722 N N . LEU B 1 219 ? -10.953 -26.25 7.84 1 87.81 219 LEU B N 1
ATOM 6723 C CA . LEU B 1 219 ? -9.633 -26.859 7.84 1 87.81 219 LEU B CA 1
ATOM 6724 C C . LEU B 1 219 ? -9.578 -28.047 8.789 1 87.81 219 LEU B C 1
ATOM 6726 O O . LEU B 1 219 ? -10.305 -28.094 9.781 1 87.81 219 LEU B O 1
ATOM 6730 N N . PRO B 1 220 ? -8.711 -29.031 8.461 1 86.19 220 PRO B N 1
ATOM 6731 C CA . PRO B 1 220 ? -8.594 -30.203 9.336 1 86.19 220 PRO B CA 1
ATOM 6732 C C . PRO B 1 220 ? -8.078 -29.844 10.727 1 86.19 220 PRO B C 1
ATOM 6734 O O . PRO B 1 220 ? -7.32 -28.891 10.883 1 86.19 220 PRO B O 1
ATOM 6737 N N . ASP B 1 221 ? -8.336 -30.641 11.734 1 85.75 221 ASP B N 1
ATOM 6738 C CA . ASP B 1 221 ? -7.961 -30.406 13.125 1 85.75 221 ASP B CA 1
ATOM 6739 C C . ASP B 1 221 ? -6.473 -30.672 13.344 1 85.75 221 ASP B C 1
ATOM 6741 O O . ASP B 1 221 ? -5.895 -30.188 14.328 1 85.75 221 ASP B O 1
ATOM 6745 N N . THR B 1 222 ? -5.902 -31.344 12.445 1 89.69 222 THR B N 1
ATOM 6746 C CA . THR B 1 222 ? -4.512 -31.75 12.625 1 89.69 222 THR B CA 1
ATOM 6747 C C . THR B 1 222 ? -3.561 -30.641 12.188 1 89.69 222 THR B C 1
ATOM 6749 O O . THR B 1 222 ? -2.365 -30.688 12.484 1 89.69 222 THR B O 1
ATOM 6752 N N . VAL B 1 223 ? -4.133 -29.688 11.586 1 93.69 223 VAL B N 1
ATOM 6753 C CA . VAL B 1 223 ? -3.266 -28.656 11.055 1 93.69 223 VAL B CA 1
ATOM 6754 C C . VAL B 1 223 ? -2.867 -27.688 12.172 1 93.69 223 VAL B C 1
ATOM 6756 O O . VAL B 1 223 ? -3.664 -27.406 13.07 1 93.69 223 VAL B O 1
ATOM 6759 N N . LYS B 1 224 ? -1.63 -27.266 12.094 1 95.5 224 LYS B N 1
ATOM 6760 C CA . LYS B 1 224 ? -1.101 -26.281 13.039 1 95.5 224 LYS B CA 1
ATOM 6761 C C . LYS B 1 224 ? -1.121 -24.875 12.438 1 95.5 224 LYS B C 1
ATOM 6763 O O . LYS B 1 224 ? -1.124 -24.719 11.219 1 95.5 224 LYS B O 1
ATOM 6768 N N . PHE B 1 225 ? -1.246 -23.938 13.32 1 94.75 225 PHE B N 1
ATOM 6769 C CA . PHE B 1 225 ? -1.2 -22.531 12.898 1 94.75 225 PHE B CA 1
ATOM 6770 C C . PHE B 1 225 ? -0.069 -21.797 13.602 1 94.75 225 PHE B C 1
ATOM 6772 O O . PHE B 1 225 ? 0.312 -22.156 14.719 1 94.75 225 PHE B O 1
ATOM 6779 N N . PRO B 1 226 ? 0.505 -20.75 12.891 1 93.88 226 PRO B N 1
ATOM 6780 C CA . PRO B 1 226 ? 1.573 -19.984 13.523 1 93.88 226 PRO B CA 1
ATOM 6781 C C . PRO B 1 226 ? 1.118 -19.281 14.805 1 93.88 226 PRO B C 1
ATOM 6783 O O . PRO B 1 226 ? -0.044 -18.891 14.922 1 93.88 226 PRO B O 1
ATOM 6786 N N . ASN B 1 227 ? 2.094 -19.125 15.656 1 90.12 227 ASN B N 1
ATOM 6787 C CA . ASN B 1 227 ? 1.79 -18.406 16.891 1 90.12 227 ASN B CA 1
ATOM 6788 C C . ASN B 1 227 ? 1.552 -16.922 16.625 1 90.12 227 ASN B C 1
ATOM 6790 O O . ASN B 1 227 ? 2.396 -16.234 16.031 1 90.12 227 ASN B O 1
ATOM 6794 N N . ALA B 1 228 ? 0.468 -16.453 17.062 1 85.12 228 ALA B N 1
ATOM 6795 C CA . ALA B 1 228 ? 0.119 -15.055 16.859 1 85.12 228 ALA B CA 1
ATOM 6796 C C . ALA B 1 228 ? 0.972 -14.141 17.734 1 85.12 228 ALA B C 1
ATOM 6798 O O . ALA B 1 228 ? 1.123 -12.953 17.438 1 85.12 228 ALA B O 1
ATOM 6799 N N . ASN B 1 229 ? 1.541 -14.539 18.766 1 87.5 229 ASN B N 1
ATOM 6800 C CA . ASN B 1 229 ? 2.256 -13.734 19.75 1 87.5 229 ASN B CA 1
ATOM 6801 C C . ASN B 1 229 ? 1.428 -12.531 20.203 1 87.5 229 ASN B C 1
ATOM 6803 O O . ASN B 1 229 ? 1.906 -11.398 20.188 1 87.5 229 ASN B O 1
ATOM 6807 N N . ASP B 1 230 ? 0.171 -12.773 20.375 1 90.75 230 ASP B N 1
ATOM 6808 C CA . ASP B 1 230 ? -0.815 -11.781 20.797 1 90.75 230 ASP B CA 1
ATOM 6809 C C . ASP B 1 230 ? -1.682 -12.328 21.938 1 90.75 230 ASP B C 1
ATOM 6811 O O . ASP B 1 230 ? -2.021 -13.516 21.953 1 90.75 230 ASP B O 1
ATOM 6815 N N . ASP B 1 231 ? -2.051 -11.516 22.844 1 89.94 231 ASP B N 1
ATOM 6816 C CA . ASP B 1 231 ? -2.777 -11.961 24.031 1 89.94 231 ASP B CA 1
ATOM 6817 C C . ASP B 1 231 ? -4.25 -12.211 23.703 1 89.94 231 ASP B C 1
ATOM 6819 O O . ASP B 1 231 ? -4.922 -12.977 24.406 1 89.94 231 ASP B O 1
ATOM 6823 N N . TYR B 1 232 ? -4.703 -11.664 22.703 1 93.69 232 TYR B N 1
ATOM 6824 C CA . TYR B 1 232 ? -6.129 -11.742 22.391 1 93.69 232 TYR B CA 1
ATOM 6825 C C . TYR B 1 232 ? -6.391 -12.672 21.219 1 93.69 232 TYR B C 1
ATOM 6827 O O . TYR B 1 232 ? -7.355 -13.445 21.234 1 93.69 232 TYR B O 1
ATOM 6835 N N . TYR B 1 233 ? -5.594 -12.695 20.203 1 95.12 233 TYR B N 1
ATOM 6836 C CA . TYR B 1 233 ? -5.785 -13.516 19.016 1 95.12 233 TYR B CA 1
ATOM 6837 C C . TYR B 1 233 ? -5.043 -14.836 19.141 1 95.12 233 TYR B C 1
ATOM 6839 O O . TYR B 1 233 ? -3.99 -14.906 19.781 1 95.12 233 TYR B O 1
ATOM 6847 N N . PRO B 1 234 ? -5.66 -15.828 18.594 1 95.19 234 PRO B N 1
ATOM 6848 C CA . PRO B 1 234 ? -6.828 -15.914 17.719 1 95.19 234 PRO B CA 1
ATOM 6849 C C . PRO B 1 234 ? -8.148 -15.859 18.484 1 95.19 234 PRO B C 1
ATOM 6851 O O . PRO B 1 234 ? -8.203 -16.219 19.656 1 95.19 234 PRO B O 1
ATOM 6854 N N . VAL B 1 235 ? -9.172 -15.336 17.797 1 95.31 235 VAL B N 1
ATOM 6855 C CA . VAL B 1 235 ? -10.508 -15.234 18.391 1 95.31 235 VAL B CA 1
ATOM 6856 C C . VAL B 1 235 ? -11.555 -15.664 17.359 1 95.31 235 VAL B C 1
ATOM 6858 O O . VAL B 1 235 ? -11.406 -15.391 16.156 1 95.31 235 VAL B O 1
ATOM 6861 N N . GLU B 1 236 ? -12.523 -16.391 17.812 1 91.94 236 GLU B N 1
ATOM 6862 C CA . GLU B 1 236 ? -13.594 -16.828 16.922 1 91.94 236 GLU B CA 1
ATOM 6863 C C . GLU B 1 236 ? -14.844 -15.961 17.094 1 91.94 236 GLU B C 1
ATOM 6865 O O . GLU B 1 236 ? -15.289 -15.734 18.234 1 91.94 236 GLU B O 1
ATOM 6870 N N . PHE B 1 237 ? -15.242 -15.391 16.016 1 89.12 237 PHE B N 1
ATOM 6871 C CA . PHE B 1 237 ? -16.469 -14.594 15.992 1 89.12 237 PHE B CA 1
ATOM 6872 C C . PHE B 1 237 ? -17.281 -14.891 14.734 1 89.12 237 PHE B C 1
ATOM 6874 O O . PHE B 1 237 ? -16.766 -14.797 13.617 1 89.12 237 PHE B O 1
ATOM 6881 N N . GLU B 1 238 ? -18.578 -15.234 14.828 1 84.38 238 GLU B N 1
ATOM 6882 C CA . GLU B 1 238 ? -19.5 -15.516 13.727 1 84.38 238 GLU B CA 1
ATOM 6883 C C . GLU B 1 238 ? -18.891 -16.516 12.742 1 84.38 238 GLU B C 1
ATOM 6885 O O . GLU B 1 238 ? -18.859 -16.25 11.539 1 84.38 238 GLU B O 1
ATOM 6890 N N . ASN B 1 239 ? -18.312 -17.531 13.258 1 85.75 239 ASN B N 1
ATOM 6891 C CA . ASN B 1 239 ? -17.797 -18.656 12.492 1 85.75 239 ASN B CA 1
ATOM 6892 C C . ASN B 1 239 ? -16.547 -18.266 11.703 1 85.75 239 ASN B C 1
ATOM 6894 O O . ASN B 1 239 ? -16.266 -18.859 10.656 1 85.75 239 ASN B O 1
ATOM 6898 N N . VAL B 1 240 ? -16 -17.172 12.109 1 90.88 240 VAL B N 1
ATOM 6899 C CA . VAL B 1 240 ? -14.727 -16.766 11.531 1 90.88 240 VAL B CA 1
ATOM 6900 C C . VAL B 1 240 ? -13.648 -16.781 12.609 1 90.88 240 VAL B C 1
ATOM 6902 O O . VAL B 1 240 ? -13.875 -16.297 13.727 1 90.88 240 VAL B O 1
ATOM 6905 N N . ILE B 1 241 ? -12.609 -17.391 12.328 1 94.38 241 ILE B N 1
ATOM 6906 C CA . ILE B 1 241 ? -11.469 -17.359 13.242 1 94.38 241 ILE B CA 1
ATOM 6907 C C . ILE B 1 241 ? -10.484 -16.281 12.797 1 94.38 241 ILE B C 1
ATOM 6909 O O . ILE B 1 241 ? -9.812 -16.422 11.773 1 94.38 241 ILE B O 1
ATOM 6913 N N . TYR B 1 242 ? -10.453 -15.211 13.594 1 95.69 242 TYR B N 1
ATOM 6914 C CA . TYR B 1 242 ? -9.508 -14.125 13.336 1 95.69 242 TYR B CA 1
ATOM 6915 C C . TYR B 1 242 ? -8.148 -14.43 13.961 1 95.69 242 TYR B C 1
ATOM 6917 O O . TYR B 1 242 ? -8.07 -14.812 15.133 1 95.69 242 TYR B O 1
ATOM 6925 N N . ASP B 1 243 ? -7.117 -14.328 13.18 1 96.44 243 ASP B N 1
ATOM 6926 C CA . ASP B 1 243 ? -5.738 -14.555 13.602 1 96.44 243 ASP B CA 1
ATOM 6927 C C . ASP B 1 243 ? -4.832 -13.406 13.172 1 96.44 243 ASP B C 1
ATOM 6929 O O . ASP B 1 243 ? -5.289 -12.453 12.523 1 96.44 243 ASP B O 1
ATOM 6933 N N . CYS B 1 244 ? -3.596 -13.406 13.695 1 96.75 244 CYS B N 1
ATOM 6934 C CA . CYS B 1 244 ? -2.748 -12.273 13.344 1 96.75 244 CYS B CA 1
ATOM 6935 C C . CYS B 1 244 ? -1.279 -12.68 13.312 1 96.75 244 CYS B C 1
ATOM 6937 O O . CYS B 1 244 ? -0.915 -13.742 13.805 1 96.75 244 CYS B O 1
ATOM 6939 N N . TYR B 1 245 ? -0.499 -12.039 12.625 1 96.69 245 TYR B N 1
ATOM 6940 C CA . TYR B 1 245 ? 0.955 -12.031 12.742 1 96.69 245 TYR B CA 1
ATOM 6941 C C . TYR B 1 245 ? 1.494 -10.609 12.758 1 96.69 245 TYR B C 1
ATOM 6943 O O . TYR B 1 245 ? 0.793 -9.664 12.375 1 96.69 245 TYR B O 1
ATOM 6951 N N . ASN B 1 246 ? 2.719 -10.383 13.219 1 96.25 246 ASN B N 1
ATOM 6952 C CA . ASN B 1 246 ? 3.328 -9.062 13.328 1 96.25 246 ASN B CA 1
ATOM 6953 C C . ASN B 1 246 ? 4.238 -8.766 12.141 1 96.25 246 ASN B C 1
ATOM 6955 O O . ASN B 1 246 ? 5.164 -9.531 11.859 1 96.25 246 ASN B O 1
ATOM 6959 N N . LEU B 1 247 ? 3.885 -7.785 11.469 1 97.38 247 LEU B N 1
ATOM 6960 C CA . LEU B 1 247 ? 4.777 -7.238 10.453 1 97.38 247 LEU B CA 1
ATOM 6961 C C . LEU B 1 247 ? 5.688 -6.168 11.047 1 97.38 247 LEU B C 1
ATOM 6963 O O . LEU B 1 247 ? 5.207 -5.125 11.5 1 97.38 247 LEU B O 1
ATOM 6967 N N . LYS B 1 248 ? 6.965 -6.402 11.055 1 96.94 248 LYS B N 1
ATOM 6968 C CA . LYS B 1 248 ? 7.918 -5.441 11.602 1 96.94 248 LYS B CA 1
ATOM 6969 C C . LYS B 1 248 ? 8.094 -4.246 10.672 1 96.94 248 LYS B C 1
ATOM 6971 O O . LYS B 1 248 ? 8.438 -4.414 9.5 1 96.94 248 LYS B O 1
ATOM 6976 N N . VAL B 1 249 ? 7.746 -3.064 11.117 1 98.12 249 VAL B N 1
ATOM 6977 C CA . VAL B 1 249 ? 8.023 -1.838 10.375 1 98.12 249 VAL B CA 1
ATOM 6978 C C . VAL B 1 249 ? 9.352 -1.244 10.828 1 98.12 249 VAL B C 1
ATOM 6980 O O . VAL B 1 249 ? 9.477 -0.805 11.977 1 98.12 249 VAL B O 1
ATOM 6983 N N . LEU B 1 250 ? 10.336 -1.279 9.977 1 97.75 250 LEU B N 1
ATOM 6984 C CA . LEU B 1 250 ? 11.672 -0.779 10.281 1 97.75 250 LEU B CA 1
ATOM 6985 C C . LEU B 1 250 ? 11.867 0.628 9.727 1 97.75 250 LEU B C 1
ATOM 6987 O O . LEU B 1 250 ? 11.516 0.9 8.578 1 97.75 250 LEU B O 1
ATOM 6991 N N . TYR B 1 251 ? 12.352 1.521 10.492 1 96.06 251 TYR B N 1
ATOM 6992 C CA . TYR B 1 251 ? 12.469 2.914 10.078 1 96.06 251 TYR B CA 1
ATOM 6993 C C . TYR B 1 251 ? 13.695 3.572 10.695 1 96.06 251 TYR B C 1
ATOM 6995 O O . TYR B 1 251 ? 14.32 3.01 11.594 1 96.06 251 TYR B O 1
ATOM 7003 N N . ASP B 1 252 ? 14.141 4.68 10.117 1 94.56 252 ASP B N 1
ATOM 7004 C CA . ASP B 1 252 ? 15.125 5.586 10.703 1 94.56 252 ASP B CA 1
ATOM 7005 C C . ASP B 1 252 ? 14.508 6.406 11.836 1 94.56 252 ASP B C 1
ATOM 7007 O O . ASP B 1 252 ? 13.602 7.211 11.602 1 94.56 252 ASP B O 1
ATOM 7011 N N . ARG B 1 253 ? 14.984 6.219 12.984 1 93.19 253 ARG B N 1
ATOM 7012 C CA . ARG B 1 253 ? 14.422 6.805 14.195 1 93.19 253 ARG B CA 1
ATOM 7013 C C . ARG B 1 253 ? 14.383 8.328 14.094 1 93.19 253 ARG B C 1
ATOM 7015 O O . ARG B 1 253 ? 13.516 8.969 14.688 1 93.19 253 ARG B O 1
ATOM 7022 N N . GLU B 1 254 ? 15.195 8.945 13.344 1 92.62 254 GLU B N 1
ATOM 7023 C CA . GLU B 1 254 ? 15.359 10.391 13.375 1 92.62 254 GLU B CA 1
ATOM 7024 C C . GLU B 1 254 ? 14.984 11.023 12.039 1 92.62 254 GLU B C 1
ATOM 7026 O O . GLU B 1 254 ? 15.438 12.125 11.719 1 92.62 254 GLU B O 1
ATOM 7031 N N . LYS B 1 255 ? 14.266 10.312 11.281 1 93 255 LYS B N 1
ATOM 7032 C CA . LYS B 1 255 ? 13.828 10.82 9.984 1 93 255 LYS B CA 1
ATOM 7033 C C . LYS B 1 255 ? 12.328 10.617 9.789 1 93 255 LYS B C 1
ATOM 7035 O O . LYS B 1 255 ? 11.773 9.602 10.211 1 93 255 LYS B O 1
ATOM 7040 N N . THR B 1 256 ? 11.703 11.602 9.203 1 92.44 256 THR B N 1
ATOM 7041 C CA . THR B 1 256 ? 10.297 11.484 8.836 1 92.44 256 THR B CA 1
ATOM 7042 C C . THR B 1 256 ? 10.117 11.711 7.34 1 92.44 256 THR B C 1
ATOM 7044 O O . THR B 1 256 ? 11.039 12.156 6.652 1 92.44 256 THR B O 1
ATOM 7047 N N . GLY B 1 257 ? 8.953 11.32 6.84 1 86.69 257 GLY B N 1
ATOM 7048 C CA . GLY B 1 257 ? 8.57 11.656 5.477 1 86.69 257 GLY B CA 1
ATOM 7049 C C . GLY B 1 257 ? 8.758 10.5 4.508 1 86.69 257 GLY B C 1
ATOM 7050 O O . GLY B 1 257 ? 9.188 9.414 4.902 1 86.69 257 GLY B O 1
ATOM 7051 N N . PHE B 1 258 ? 8.469 10.773 3.242 1 79.31 258 PHE B N 1
ATOM 7052 C CA . PHE B 1 258 ? 8.484 9.797 2.162 1 79.31 258 PHE B CA 1
ATOM 7053 C C . PHE B 1 258 ? 9.891 9.617 1.608 1 79.31 258 PHE B C 1
ATOM 7055 O O . PHE B 1 258 ? 10.727 10.516 1.725 1 79.31 258 PHE B O 1
ATOM 7062 N N . GLU B 1 259 ? 9.93 8.5 1.121 1 86.06 259 GLU B N 1
ATOM 7063 C CA . GLU B 1 259 ? 11.141 8.273 0.339 1 86.06 259 GLU B CA 1
ATOM 7064 C C . GLU B 1 259 ? 11.164 9.148 -0.91 1 86.06 259 GLU B C 1
ATOM 7066 O O . GLU B 1 259 ? 10.117 9.438 -1.493 1 86.06 259 GLU B O 1
ATOM 7071 N N . GLU B 1 260 ? 12.281 9.516 -1.297 1 80.75 260 GLU B N 1
ATOM 7072 C CA . GLU B 1 260 ? 12.453 10.398 -2.445 1 80.75 260 GLU B CA 1
ATOM 7073 C C . GLU B 1 260 ? 12.055 9.703 -3.744 1 80.75 260 GLU B C 1
ATOM 7075 O O . GLU B 1 260 ? 11.531 10.336 -4.66 1 80.75 260 GLU B O 1
ATOM 7080 N N . THR B 1 261 ? 12.32 8.398 -3.709 1 85.75 261 THR B N 1
ATOM 7081 C CA . THR B 1 261 ? 12.008 7.629 -4.906 1 85.75 261 THR B CA 1
ATOM 7082 C C . THR B 1 261 ? 11.094 6.453 -4.57 1 85.75 261 THR B C 1
ATOM 7084 O O . THR B 1 261 ? 11.133 5.926 -3.459 1 85.75 261 THR B O 1
ATOM 7087 N N . LYS B 1 262 ? 10.375 6.047 -5.625 1 88.81 262 LYS B N 1
ATOM 7088 C CA . LYS B 1 262 ? 9.461 4.922 -5.434 1 88.81 262 LYS B CA 1
ATOM 7089 C C . LYS B 1 262 ? 10.195 3.592 -5.582 1 88.81 262 LYS B C 1
ATOM 7091 O O . LYS B 1 262 ? 9.719 2.561 -5.105 1 88.81 262 LYS B O 1
ATOM 7096 N N . ASP B 1 263 ? 11.273 3.639 -6.215 1 91.25 263 ASP B N 1
ATOM 7097 C CA . ASP B 1 263 ? 12.047 2.418 -6.414 1 91.25 263 ASP B CA 1
ATOM 7098 C C . ASP B 1 263 ? 13 2.174 -5.246 1 91.25 263 ASP B C 1
ATOM 7100 O O . ASP B 1 263 ? 13.617 3.113 -4.734 1 91.25 263 ASP B O 1
ATOM 7104 N N . PHE B 1 264 ? 13.07 0.98 -4.859 1 94.69 264 PHE B N 1
ATOM 7105 C CA . PHE B 1 264 ? 14.039 0.62 -3.83 1 94.69 264 PHE B CA 1
ATOM 7106 C C . PHE B 1 264 ? 15.453 0.649 -4.387 1 94.69 264 PHE B C 1
ATOM 7108 O O . PHE B 1 264 ? 15.75 -0.01 -5.383 1 94.69 264 PHE B O 1
ATOM 7115 N N . GLN B 1 265 ? 16.344 1.29 -3.777 1 91.69 265 GLN B N 1
ATOM 7116 C CA . GLN B 1 265 ? 17.719 1.396 -4.254 1 91.69 265 GLN B CA 1
ATOM 7117 C C . GLN B 1 265 ? 18.562 0.225 -3.758 1 91.69 265 GLN B C 1
ATOM 7119 O O . GLN B 1 265 ? 18.812 0.102 -2.559 1 91.69 265 GLN B O 1
ATOM 7124 N N . ILE B 1 266 ? 18.953 -0.601 -4.676 1 95.19 266 ILE B N 1
ATOM 7125 C CA . ILE B 1 266 ? 19.797 -1.75 -4.348 1 95.19 266 ILE B CA 1
ATOM 7126 C C . ILE B 1 266 ? 21.25 -1.411 -4.609 1 95.19 266 ILE B C 1
ATOM 7128 O O . ILE B 1 266 ? 21.656 -1.207 -5.758 1 95.19 266 ILE B O 1
ATOM 7132 N N . VAL B 1 267 ? 22.016 -1.299 -3.578 1 94.38 267 VAL B N 1
ATOM 7133 C CA . VAL B 1 267 ? 23.438 -1.002 -3.674 1 94.38 267 VAL B CA 1
ATOM 7134 C C . VAL B 1 267 ? 24.25 -2.146 -3.064 1 94.38 267 VAL B C 1
ATOM 7136 O O . VAL B 1 267 ? 24.078 -2.467 -1.885 1 94.38 267 VAL B O 1
ATOM 7139 N N . ILE B 1 268 ? 25.172 -2.74 -3.84 1 95.62 268 ILE B N 1
ATOM 7140 C CA . ILE B 1 268 ? 25.984 -3.869 -3.395 1 95.62 268 ILE B CA 1
ATOM 7141 C C . ILE B 1 268 ? 26.828 -3.457 -2.193 1 95.62 268 ILE B C 1
ATOM 7143 O O . ILE B 1 268 ? 27.391 -2.359 -2.168 1 95.62 268 ILE B O 1
ATOM 7147 N N . ASN B 1 269 ? 26.844 -4.273 -1.172 1 95 269 ASN B N 1
ATOM 7148 C CA . ASN B 1 269 ? 27.625 -4.145 0.054 1 95 269 ASN B CA 1
ATOM 7149 C C . ASN B 1 269 ? 26.984 -3.168 1.031 1 95 269 ASN B C 1
ATOM 7151 O O . ASN B 1 269 ? 27.484 -2.959 2.135 1 95 269 ASN B O 1
ATOM 7155 N N . SER B 1 270 ? 25.844 -2.592 0.586 1 95.12 270 SER B N 1
ATOM 7156 C CA . SER B 1 270 ? 25.109 -1.771 1.535 1 95.12 270 SER B CA 1
ATOM 7157 C C . SER B 1 270 ? 24.328 -2.635 2.525 1 95.12 270 SER B C 1
ATOM 7159 O O . SER B 1 270 ? 24.219 -3.85 2.344 1 95.12 270 SER B O 1
ATOM 7161 N N . ILE B 1 271 ? 23.953 -2.016 3.588 1 96.5 271 ILE B N 1
ATOM 7162 C CA . ILE B 1 271 ? 23.219 -2.734 4.621 1 96.5 271 ILE B CA 1
ATOM 7163 C C . ILE B 1 271 ? 21.766 -2.248 4.656 1 96.5 271 ILE B C 1
ATOM 7165 O O . ILE B 1 271 ? 21.516 -1.051 4.812 1 96.5 271 ILE B O 1
ATOM 7169 N N . ILE B 1 272 ? 20.828 -3.193 4.52 1 96.69 272 ILE B N 1
ATOM 7170 C CA . ILE B 1 272 ? 19.406 -2.887 4.543 1 96.69 272 ILE B CA 1
ATOM 7171 C C . ILE B 1 272 ? 18.875 -3 5.973 1 96.69 272 ILE B C 1
ATOM 7173 O O . ILE B 1 272 ? 19.031 -4.035 6.621 1 96.69 272 ILE B O 1
ATOM 7177 N N . ALA B 1 273 ? 18.297 -1.92 6.438 1 95.31 273 ALA B N 1
ATOM 7178 C CA . ALA B 1 273 ? 17.625 -1.861 7.73 1 95.31 273 ALA B CA 1
ATOM 7179 C C . ALA B 1 273 ? 18.562 -2.277 8.859 1 95.31 273 ALA B C 1
ATOM 7181 O O . ALA B 1 273 ? 18.156 -2.936 9.812 1 95.31 273 ALA B O 1
ATOM 7182 N N . GLY B 1 274 ? 19.828 -2.105 8.664 1 95.38 274 GLY B N 1
ATOM 7183 C CA . GLY B 1 274 ? 20.828 -2.357 9.688 1 95.38 274 GLY B CA 1
ATOM 7184 C C . GLY B 1 274 ? 21.109 -3.834 9.898 1 95.38 274 GLY B C 1
ATOM 7185 O O . GLY B 1 274 ? 21.797 -4.211 10.859 1 95.38 274 GLY B O 1
ATOM 7186 N N . ARG B 1 275 ? 20.672 -4.691 9.055 1 96.75 275 ARG B N 1
ATOM 7187 C CA . ARG B 1 275 ? 20.812 -6.113 9.359 1 96.75 275 ARG B CA 1
ATOM 7188 C C . ARG B 1 275 ? 21.266 -6.895 8.133 1 96.75 275 ARG B C 1
ATOM 7190 O O . ARG B 1 275 ? 22.094 -7.793 8.234 1 96.75 275 ARG B O 1
ATOM 7197 N N . TYR B 1 276 ? 20.828 -6.594 6.953 1 98.25 276 TYR B N 1
ATOM 7198 C CA . TYR B 1 276 ? 21.062 -7.43 5.785 1 98.25 276 TYR B CA 1
ATOM 7199 C C . TYR B 1 276 ? 22.047 -6.758 4.828 1 98.25 276 TYR B C 1
ATOM 7201 O O . TYR B 1 276 ? 21.734 -5.738 4.215 1 98.25 276 TYR B O 1
ATOM 7209 N N . GLN B 1 277 ? 23.188 -7.312 4.68 1 98.06 277 GLN B N 1
ATOM 7210 C CA . GLN B 1 277 ? 24.188 -6.793 3.748 1 98.06 277 GLN B CA 1
ATOM 7211 C C . GLN B 1 277 ? 23.969 -7.332 2.338 1 98.06 277 GLN B C 1
ATOM 7213 O O . GLN B 1 277 ? 23.953 -8.547 2.125 1 98.06 277 GLN B O 1
ATOM 7218 N N . VAL B 1 278 ? 23.828 -6.445 1.426 1 98.19 278 VAL B N 1
ATOM 7219 C CA . VAL B 1 278 ? 23.547 -6.828 0.046 1 98.19 278 VAL B CA 1
ATOM 7220 C C . VAL B 1 278 ? 24.812 -7.402 -0.601 1 98.19 278 VAL B C 1
ATOM 7222 O O . VAL B 1 278 ? 25.844 -6.742 -0.634 1 98.19 278 VAL B O 1
ATOM 7225 N N . ILE B 1 279 ? 24.719 -8.617 -1.108 1 98.31 279 ILE B N 1
ATOM 7226 C CA . ILE B 1 279 ? 25.859 -9.289 -1.707 1 98.31 279 ILE B CA 1
ATOM 7227 C C . ILE B 1 279 ? 25.719 -9.305 -3.227 1 98.31 279 ILE B C 1
ATOM 7229 O O . ILE B 1 279 ? 26.672 -9.016 -3.951 1 98.31 279 ILE B O 1
ATOM 7233 N N . GLU B 1 280 ? 24.453 -9.648 -3.668 1 96.62 280 GLU B N 1
ATOM 7234 C CA . GLU B 1 280 ? 24.266 -9.828 -5.105 1 96.62 280 GLU B CA 1
ATOM 7235 C C . GLU B 1 280 ? 22.812 -9.617 -5.504 1 96.62 280 GLU B C 1
ATOM 7237 O O . GLU B 1 280 ? 21.906 -9.938 -4.738 1 96.62 280 GLU B O 1
ATOM 7242 N N . TYR B 1 281 ? 22.703 -9.008 -6.672 1 96.12 281 TYR B N 1
ATOM 7243 C CA . TYR B 1 281 ? 21.391 -8.914 -7.293 1 96.12 281 TYR B CA 1
ATOM 7244 C C . TYR B 1 281 ? 21.047 -10.203 -8.023 1 96.12 281 TYR B C 1
ATOM 7246 O O . TYR B 1 281 ? 21.781 -10.648 -8.906 1 96.12 281 TYR B O 1
ATOM 7254 N N . LEU B 1 282 ? 19.953 -10.844 -7.703 1 94.75 282 LEU B N 1
ATOM 7255 C CA . LEU B 1 282 ? 19.594 -12.141 -8.273 1 94.75 282 LEU B CA 1
ATOM 7256 C C . LEU B 1 282 ? 18.719 -11.969 -9.508 1 94.75 282 LEU B C 1
ATOM 7258 O O . LEU B 1 282 ? 18.891 -12.672 -10.508 1 94.75 282 LEU B O 1
ATOM 7262 N N . GLY B 1 283 ? 17.672 -11.125 -9.391 1 91.06 283 GLY B N 1
ATOM 7263 C CA . GLY B 1 283 ? 16.797 -10.922 -10.539 1 91.06 283 GLY B CA 1
ATOM 7264 C C . GLY B 1 283 ? 15.516 -10.18 -10.195 1 91.06 283 GLY B C 1
ATOM 7265 O O . GLY B 1 283 ? 15.297 -9.812 -9.039 1 91.06 283 GLY B O 1
ATOM 7266 N N . SER B 1 284 ? 14.758 -9.938 -11.273 1 89.12 284 SER B N 1
ATOM 7267 C CA . SER B 1 284 ? 13.484 -9.242 -11.133 1 89.12 284 SER B CA 1
ATOM 7268 C C . SER B 1 284 ? 12.32 -10.125 -11.578 1 89.12 284 SER B C 1
ATOM 7270 O O . SER B 1 284 ? 12.453 -10.914 -12.516 1 89.12 284 SER B O 1
ATOM 7272 N N . ALA B 1 285 ? 11.305 -10.086 -10.836 1 83.94 285 ALA B N 1
ATOM 7273 C CA . ALA B 1 285 ? 10.023 -10.656 -11.258 1 83.94 285 ALA B CA 1
ATOM 7274 C C . ALA B 1 285 ? 9.008 -9.562 -11.555 1 83.94 285 ALA B C 1
ATOM 7276 O O . ALA B 1 285 ? 9.32 -8.375 -11.477 1 83.94 285 ALA B O 1
ATOM 7277 N N . ALA B 1 286 ? 7.809 -9.961 -12.016 1 76.88 286 ALA B N 1
ATOM 7278 C CA . ALA B 1 286 ? 6.77 -9.023 -12.438 1 76.88 286 ALA B CA 1
ATOM 7279 C C . ALA B 1 286 ? 6.484 -7.988 -11.352 1 76.88 286 ALA B C 1
ATOM 7281 O O . ALA B 1 286 ? 6.246 -6.816 -11.656 1 76.88 286 ALA B O 1
ATOM 7282 N N . PHE B 1 287 ? 6.641 -8.375 -10.07 1 87.12 287 PHE B N 1
ATOM 7283 C CA . PHE B 1 287 ? 6.176 -7.418 -9.07 1 87.12 287 PHE B CA 1
ATOM 7284 C C . PHE B 1 287 ? 7.176 -7.312 -7.926 1 87.12 287 PHE B C 1
ATOM 7286 O O . PHE B 1 287 ? 6.84 -6.82 -6.848 1 87.12 287 PHE B O 1
ATOM 7293 N N . SER B 1 288 ? 8.391 -7.867 -8.117 1 95.69 288 SER B N 1
ATOM 7294 C CA . SER B 1 288 ? 9.367 -7.844 -7.031 1 95.69 288 SER B CA 1
ATOM 7295 C C . SER B 1 288 ? 10.789 -7.984 -7.57 1 95.69 288 SER B C 1
ATOM 7297 O O . SER B 1 288 ? 10.984 -8.305 -8.742 1 95.69 288 SER B O 1
ATOM 7299 N N . LYS B 1 289 ? 11.742 -7.664 -6.754 1 96.62 289 LYS B N 1
ATOM 7300 C CA . LYS B 1 289 ? 13.164 -7.902 -6.988 1 96.62 289 LYS B CA 1
ATOM 7301 C C . LYS B 1 289 ? 13.742 -8.844 -5.938 1 96.62 289 LYS B C 1
ATOM 7303 O O . LYS B 1 289 ? 13.367 -8.781 -4.762 1 96.62 289 LYS B O 1
ATOM 7308 N N . ALA B 1 290 ? 14.578 -9.734 -6.41 1 97.25 290 ALA B N 1
ATOM 7309 C CA . ALA B 1 290 ? 15.227 -10.672 -5.5 1 97.25 290 ALA B CA 1
ATOM 7310 C C . ALA B 1 290 ? 16.719 -10.367 -5.371 1 97.25 290 ALA B C 1
ATOM 7312 O O . ALA B 1 290 ? 17.406 -10.195 -6.375 1 97.25 290 ALA B O 1
ATOM 7313 N N . ILE B 1 291 ? 17.219 -10.328 -4.098 1 98.12 291 ILE B N 1
ATOM 7314 C CA . ILE B 1 291 ? 18.641 -10.062 -3.863 1 98.12 291 ILE B CA 1
ATOM 7315 C C . ILE B 1 291 ? 19.188 -11.055 -2.838 1 98.12 291 ILE B C 1
ATOM 7317 O O . ILE B 1 291 ? 18.438 -11.547 -1.988 1 98.12 291 ILE B O 1
ATOM 7321 N N . GLN B 1 292 ? 20.422 -11.391 -3.014 1 98.5 292 GLN B N 1
ATOM 7322 C CA . GLN B 1 292 ? 21.156 -12.188 -2.035 1 98.5 292 GLN B CA 1
ATOM 7323 C C . GLN B 1 292 ? 21.781 -11.305 -0.966 1 98.5 292 GLN B C 1
ATOM 7325 O O . GLN B 1 292 ? 22.469 -10.32 -1.283 1 98.5 292 GLN B O 1
ATOM 7330 N N . CYS B 1 293 ? 21.547 -11.625 0.252 1 98.75 293 CYS B N 1
ATOM 7331 C CA . CYS B 1 293 ? 22.094 -10.844 1.353 1 98.75 293 CYS B CA 1
ATOM 7332 C C . CYS B 1 293 ? 22.734 -11.75 2.4 1 98.75 293 CYS B C 1
ATOM 7334 O O . CYS B 1 293 ? 22.375 -12.93 2.502 1 98.75 293 CYS B O 1
ATOM 7336 N N . LEU B 1 294 ? 23.688 -11.195 3.105 1 98.62 294 LEU B N 1
ATOM 7337 C CA . LEU B 1 294 ? 24.219 -11.797 4.328 1 98.62 294 LEU B CA 1
ATOM 7338 C C . LEU B 1 294 ? 23.484 -11.266 5.551 1 98.62 294 LEU B C 1
ATOM 7340 O O . LEU B 1 294 ? 23.469 -10.055 5.797 1 98.62 294 LEU B O 1
ATOM 7344 N N . ASP B 1 295 ? 22.766 -12.148 6.227 1 98.25 295 ASP B N 1
ATOM 7345 C CA . ASP B 1 295 ? 22.188 -11.766 7.508 1 98.25 295 ASP B CA 1
ATOM 7346 C C . ASP B 1 295 ? 23.266 -11.57 8.57 1 98.25 295 ASP B C 1
ATOM 7348 O O . ASP B 1 295 ? 23.922 -12.523 8.977 1 98.25 295 ASP B O 1
ATOM 7352 N N . LEU B 1 296 ? 23.328 -10.391 9.086 1 96.44 296 LEU B N 1
ATOM 7353 C CA . LEU B 1 296 ? 24.438 -10.039 9.969 1 96.44 296 LEU B CA 1
ATOM 7354 C C . LEU B 1 296 ? 24.234 -10.617 11.359 1 96.44 296 LEU B C 1
ATOM 7356 O O . LEU B 1 296 ? 25.172 -10.656 12.164 1 96.44 296 LEU B O 1
ATOM 7360 N N . ILE B 1 297 ? 23.047 -11.086 11.617 1 94.94 297 ILE B N 1
ATOM 7361 C CA . ILE B 1 297 ? 22.766 -11.711 12.906 1 94.94 297 ILE B CA 1
ATOM 7362 C C . ILE B 1 297 ? 23.094 -13.203 12.844 1 94.94 297 ILE B C 1
ATOM 7364 O O . ILE B 1 297 ? 23.891 -13.703 13.641 1 94.94 297 ILE B O 1
ATOM 7368 N N . THR B 1 298 ? 22.578 -13.867 11.875 1 96.81 298 THR B N 1
ATOM 7369 C CA . THR B 1 298 ? 22.719 -15.32 11.781 1 96.81 298 THR B CA 1
ATOM 7370 C C . THR B 1 298 ? 23.984 -15.688 11 1 96.81 298 THR B C 1
ATOM 7372 O O . THR B 1 298 ? 24.438 -16.828 11.062 1 96.81 298 THR B O 1
ATOM 7375 N N . LYS B 1 299 ? 24.516 -14.797 10.219 1 97.38 299 LYS B N 1
ATOM 7376 C CA . LYS B 1 299 ? 25.688 -14.992 9.375 1 97.38 299 LYS B CA 1
ATOM 7377 C C . LYS B 1 299 ? 25.406 -15.992 8.258 1 97.38 299 LYS B C 1
ATOM 7379 O O . LYS B 1 299 ? 26.312 -16.703 7.809 1 97.38 299 LYS B O 1
ATOM 7384 N N . GLU B 1 300 ? 24.188 -16.094 7.895 1 98.12 300 GLU B N 1
ATOM 7385 C CA . GLU B 1 300 ? 23.766 -16.953 6.789 1 98.12 300 GLU B CA 1
ATOM 7386 C C . GLU B 1 300 ? 23.359 -16.125 5.574 1 98.12 300 GLU B C 1
ATOM 7388 O O . GLU B 1 300 ? 22.875 -15 5.719 1 98.12 300 GLU B O 1
ATOM 7393 N N . MET B 1 301 ? 23.594 -16.766 4.445 1 98.44 301 MET B N 1
ATOM 7394 C CA . MET B 1 301 ? 23.094 -16.141 3.223 1 98.44 301 MET B CA 1
ATOM 7395 C C . MET B 1 301 ? 21.594 -16.344 3.084 1 98.44 301 MET B C 1
ATOM 7397 O O . MET B 1 301 ? 21.078 -17.438 3.324 1 98.44 301 MET B O 1
ATOM 7401 N N . VAL B 1 302 ? 20.906 -15.211 2.744 1 98.75 302 VAL B N 1
ATOM 7402 C CA . VAL B 1 302 ? 19.453 -15.273 2.617 1 98.75 302 VAL B CA 1
ATOM 7403 C C . VAL B 1 302 ? 19.016 -14.555 1.344 1 98.75 302 VAL B C 1
ATOM 7405 O O . VAL B 1 302 ? 19.812 -13.852 0.715 1 98.75 302 VAL B O 1
ATOM 7408 N N . CYS B 1 303 ? 17.812 -14.836 0.898 1 98.62 303 CYS B N 1
ATOM 7409 C CA . CYS B 1 303 ? 17.203 -14.141 -0.224 1 98.62 303 CYS B CA 1
ATOM 7410 C C . CYS B 1 303 ? 16.172 -13.141 0.263 1 98.62 303 CYS B C 1
ATOM 7412 O O . CYS B 1 303 ? 15.281 -13.484 1.049 1 98.62 303 CYS B O 1
ATOM 7414 N N . LEU B 1 304 ? 16.328 -11.898 -0.122 1 98.69 304 LEU B N 1
ATOM 7415 C CA . LEU B 1 304 ? 15.312 -10.883 0.131 1 98.69 304 LEU B CA 1
ATOM 7416 C C . LEU B 1 304 ? 14.477 -10.633 -1.117 1 98.69 304 LEU B C 1
ATOM 7418 O O . LEU B 1 304 ? 15.008 -10.25 -2.16 1 98.69 304 LEU B O 1
ATOM 7422 N N . LYS B 1 305 ? 13.195 -10.922 -1.021 1 98.25 305 LYS B N 1
ATOM 7423 C CA . LYS B 1 305 ? 12.219 -10.547 -2.039 1 98.25 305 LYS B CA 1
ATOM 7424 C C . LYS B 1 305 ? 11.625 -9.164 -1.755 1 98.25 305 LYS B C 1
ATOM 7426 O O . LYS B 1 305 ? 10.82 -9.008 -0.837 1 98.25 305 LYS B O 1
ATOM 7431 N N . ILE B 1 306 ? 12.008 -8.18 -2.52 1 98.5 306 ILE B N 1
ATOM 7432 C CA . ILE B 1 306 ? 11.57 -6.801 -2.318 1 98.5 306 ILE B CA 1
ATOM 7433 C C . ILE B 1 306 ? 10.367 -6.508 -3.205 1 98.5 306 ILE B C 1
ATOM 7435 O O . ILE B 1 306 ? 10.492 -6.426 -4.43 1 98.5 306 ILE B O 1
ATOM 7439 N N . ILE B 1 307 ? 9.234 -6.324 -2.617 1 98.19 307 ILE B N 1
ATOM 7440 C CA . ILE B 1 307 ? 7.996 -6.102 -3.352 1 98.19 307 ILE B CA 1
ATOM 7441 C C . ILE B 1 307 ? 7.957 -4.668 -3.875 1 98.19 307 ILE B C 1
ATOM 7443 O O . ILE B 1 307 ? 8.32 -3.73 -3.162 1 98.19 307 ILE B O 1
ATOM 7447 N N . GLU B 1 308 ? 7.539 -4.48 -5.07 1 96.62 308 GLU B N 1
ATOM 7448 C CA . GLU B 1 308 ? 7.426 -3.15 -5.664 1 96.62 308 GLU B CA 1
ATOM 7449 C C . GLU B 1 308 ? 6.473 -2.268 -4.863 1 96.62 308 GLU B C 1
ATOM 7451 O O . GLU B 1 308 ? 5.523 -2.762 -4.254 1 96.62 308 GLU B O 1
ATOM 7456 N N . ASN B 1 309 ? 6.742 -0.978 -4.922 1 96.12 309 ASN B N 1
ATOM 7457 C CA . ASN B 1 309 ? 5.961 -0.007 -4.16 1 96.12 309 ASN B CA 1
ATOM 7458 C C . ASN B 1 309 ? 4.594 0.229 -4.793 1 96.12 309 ASN B C 1
ATOM 7460 O O . ASN B 1 309 ? 4.344 1.29 -5.367 1 96.12 309 ASN B O 1
ATOM 7464 N N . ASN B 1 310 ? 3.76 -0.757 -4.703 1 95.31 310 ASN B N 1
ATOM 7465 C CA . ASN B 1 310 ? 2.398 -0.809 -5.227 1 95.31 310 ASN B CA 1
ATOM 7466 C C . ASN B 1 310 ? 1.448 -1.497 -4.25 1 95.31 310 ASN B C 1
ATOM 7468 O O . ASN B 1 310 ? 1.796 -2.52 -3.658 1 95.31 310 ASN B O 1
ATOM 7472 N N . LYS B 1 311 ? 0.253 -0.885 -4.105 1 95.88 311 LYS B N 1
ATOM 7473 C CA . LYS B 1 311 ? -0.646 -1.332 -3.045 1 95.88 311 LYS B CA 1
ATOM 7474 C C . LYS B 1 311 ? -1.131 -2.756 -3.299 1 95.88 311 LYS B C 1
ATOM 7476 O O . LYS B 1 311 ? -1.175 -3.576 -2.379 1 95.88 311 LYS B O 1
ATOM 7481 N N . ASP B 1 312 ? -1.506 -3.104 -4.473 1 93.44 312 ASP B N 1
ATOM 7482 C CA . ASP B 1 312 ? -2.014 -4.43 -4.809 1 93.44 312 ASP B CA 1
ATOM 7483 C C . ASP B 1 312 ? -0.938 -5.496 -4.613 1 93.44 312 ASP B C 1
ATOM 7485 O O . ASP B 1 312 ? -1.221 -6.586 -4.109 1 93.44 312 ASP B O 1
ATOM 7489 N N . TYR B 1 313 ? 0.249 -5.16 -5.035 1 95 313 TYR B N 1
ATOM 7490 C CA . TYR B 1 313 ? 1.353 -6.102 -4.875 1 95 313 TYR B CA 1
ATOM 7491 C C . TYR B 1 313 ? 1.663 -6.332 -3.4 1 95 313 TYR B C 1
ATOM 7493 O O . TYR B 1 313 ? 1.949 -7.461 -2.99 1 95 313 TYR B O 1
ATOM 7501 N N . MET B 1 314 ? 1.581 -5.277 -2.689 1 96.94 314 MET B N 1
ATOM 7502 C CA . MET B 1 314 ? 1.817 -5.402 -1.254 1 96.94 314 MET B CA 1
ATOM 7503 C C . MET B 1 314 ? 0.761 -6.293 -0.606 1 96.94 314 MET B C 1
ATOM 7505 O O . MET B 1 314 ? 1.091 -7.188 0.177 1 96.94 314 MET B O 1
ATOM 7509 N N . ASP B 1 315 ? -0.46 -6.082 -0.952 1 96.69 315 ASP B N 1
ATOM 7510 C CA . ASP B 1 315 ? -1.55 -6.844 -0.349 1 96.69 315 ASP B CA 1
ATOM 7511 C C . ASP B 1 315 ? -1.453 -8.32 -0.713 1 96.69 315 ASP B C 1
ATOM 7513 O O . ASP B 1 315 ? -1.718 -9.188 0.121 1 96.69 315 ASP B O 1
ATOM 7517 N N . GLN B 1 316 ? -1.135 -8.594 -1.893 1 94.12 316 GLN B N 1
ATOM 7518 C CA . GLN B 1 316 ? -0.93 -9.977 -2.297 1 94.12 316 GLN B CA 1
ATOM 7519 C C . GLN B 1 316 ? 0.191 -10.625 -1.489 1 94.12 316 GLN B C 1
ATOM 7521 O O . GLN B 1 316 ? 0.082 -11.789 -1.087 1 94.12 316 GLN B O 1
ATOM 7526 N N . SER B 1 317 ? 1.189 -9.914 -1.304 1 97.06 317 SER B N 1
ATOM 7527 C CA . SER B 1 317 ? 2.35 -10.445 -0.599 1 97.06 317 SER B CA 1
ATOM 7528 C C . SER B 1 317 ? 2.068 -10.609 0.891 1 97.06 317 SER B C 1
ATOM 7530 O O . SER B 1 317 ? 2.633 -11.484 1.545 1 97.06 317 SER B O 1
ATOM 7532 N N . ILE B 1 318 ? 1.228 -9.742 1.412 1 97.56 318 ILE B N 1
ATOM 7533 C CA . ILE B 1 318 ? 0.781 -9.922 2.791 1 97.56 318 ILE B CA 1
ATOM 7534 C C . ILE B 1 318 ? 0.055 -11.258 2.932 1 97.56 318 ILE B C 1
ATOM 7536 O O . ILE B 1 318 ? 0.265 -11.984 3.906 1 97.56 318 ILE B O 1
ATOM 7540 N N . ASP B 1 319 ? -0.735 -11.523 1.976 1 96.12 319 ASP B N 1
ATOM 7541 C CA . ASP B 1 319 ? -1.423 -12.812 1.957 1 96.12 319 ASP B CA 1
ATOM 7542 C C . ASP B 1 319 ? -0.433 -13.961 1.767 1 96.12 319 ASP B C 1
ATOM 7544 O O . ASP B 1 319 ? -0.584 -15.023 2.373 1 96.12 319 ASP B O 1
ATOM 7548 N N . GLU B 1 320 ? 0.531 -13.766 0.93 1 96.81 320 GLU B N 1
ATOM 7549 C CA . GLU B 1 320 ? 1.569 -14.766 0.713 1 96.81 320 GLU B CA 1
ATOM 7550 C C . GLU B 1 320 ? 2.295 -15.094 2.014 1 96.81 320 GLU B C 1
ATOM 7552 O O . GLU B 1 320 ? 2.582 -16.266 2.291 1 96.81 320 GLU B O 1
ATOM 7557 N N . ILE B 1 321 ? 2.596 -14.07 2.816 1 97.94 321 ILE B N 1
ATOM 7558 C CA . ILE B 1 321 ? 3.297 -14.266 4.082 1 97.94 321 ILE B CA 1
ATOM 7559 C C . ILE B 1 321 ? 2.461 -15.141 5.004 1 97.94 321 ILE B C 1
ATOM 7561 O O . ILE B 1 321 ? 2.984 -16.062 5.637 1 97.94 321 ILE B O 1
ATOM 7565 N N . LYS B 1 322 ? 1.178 -14.875 5.027 1 97.12 322 LYS B N 1
ATOM 7566 C CA . LYS B 1 322 ? 0.255 -15.688 5.812 1 97.12 322 LYS B CA 1
ATOM 7567 C C . LYS B 1 322 ? 0.339 -17.156 5.41 1 97.12 322 LYS B C 1
ATOM 7569 O O . LYS B 1 322 ? 0.46 -18.031 6.27 1 97.12 322 LYS B O 1
ATOM 7574 N N . ILE B 1 323 ? 0.357 -17.406 4.137 1 97.5 323 ILE B N 1
ATOM 7575 C CA . ILE B 1 323 ? 0.356 -18.766 3.607 1 97.5 323 ILE B CA 1
ATOM 7576 C C . ILE B 1 323 ? 1.721 -19.406 3.84 1 97.5 323 ILE B C 1
ATOM 7578 O O . ILE B 1 323 ? 1.805 -20.578 4.207 1 97.5 323 ILE B O 1
ATOM 7582 N N . LEU B 1 324 ? 2.781 -18.641 3.607 1 98.12 324 LEU B N 1
ATOM 7583 C CA . LEU B 1 324 ? 4.129 -19.141 3.85 1 98.12 324 LEU B CA 1
ATOM 7584 C C . LEU B 1 324 ? 4.289 -19.594 5.297 1 98.12 324 LEU B C 1
ATOM 7586 O O . LEU B 1 324 ? 4.789 -20.688 5.559 1 98.12 324 LEU B O 1
ATOM 7590 N N . LYS B 1 325 ? 3.842 -18.766 6.223 1 97.69 325 LYS B N 1
ATOM 7591 C CA . LYS B 1 325 ? 3.934 -19.109 7.641 1 97.69 325 LYS B CA 1
ATOM 7592 C C . LYS B 1 325 ? 3.111 -20.344 7.957 1 97.69 325 LYS B C 1
ATOM 7594 O O . LYS B 1 325 ? 3.568 -21.234 8.688 1 97.69 325 LYS B O 1
ATOM 7599 N N . TYR B 1 326 ? 1.906 -20.438 7.434 1 97.38 326 TYR B N 1
ATOM 7600 C CA . TYR B 1 326 ? 0.991 -21.547 7.625 1 97.38 326 TYR B CA 1
ATOM 7601 C C . TYR B 1 326 ? 1.602 -22.844 7.113 1 97.38 326 TYR B C 1
ATOM 7603 O O . TYR B 1 326 ? 1.612 -23.859 7.82 1 97.38 326 TYR B O 1
ATOM 7611 N N . VAL B 1 327 ? 2.201 -22.797 5.887 1 98.06 327 VAL B N 1
ATOM 7612 C CA . VAL B 1 327 ? 2.789 -23.984 5.266 1 98.06 327 VAL B CA 1
ATOM 7613 C C . VAL B 1 327 ? 4.051 -24.391 6.02 1 98.06 327 VAL B C 1
ATOM 7615 O O . VAL B 1 327 ? 4.273 -25.578 6.281 1 98.06 327 VAL B O 1
ATOM 7618 N N . ASN B 1 328 ? 4.859 -23.453 6.473 1 97.44 328 ASN B N 1
ATOM 7619 C CA . ASN B 1 328 ? 6.152 -23.703 7.102 1 97.44 328 ASN B CA 1
ATOM 7620 C C . ASN B 1 328 ? 5.988 -24.297 8.5 1 97.44 328 ASN B C 1
ATOM 7622 O O . ASN B 1 328 ? 6.82 -25.094 8.938 1 97.44 328 ASN B O 1
ATOM 7626 N N . VAL B 1 329 ? 4.867 -23.984 9.203 1 97.31 329 VAL B N 1
ATOM 7627 C CA . VAL B 1 329 ? 4.691 -24.484 10.555 1 97.31 329 VAL B CA 1
ATOM 7628 C C . VAL B 1 329 ? 4.18 -25.922 10.516 1 97.31 329 VAL B C 1
ATOM 7630 O O . VAL B 1 329 ? 4.277 -26.656 11.5 1 97.31 329 VAL B O 1
ATOM 7633 N N . ASN B 1 330 ? 3.701 -26.391 9.398 1 97.69 330 ASN B N 1
ATOM 7634 C CA . ASN B 1 330 ? 3.07 -27.703 9.305 1 97.69 330 ASN B CA 1
ATOM 7635 C C . ASN B 1 330 ? 4.016 -28.734 8.703 1 97.69 330 ASN B C 1
ATOM 7637 O O . ASN B 1 330 ? 3.598 -29.859 8.375 1 97.69 330 ASN B O 1
ATOM 7641 N N . GLY B 1 331 ? 5.301 -28.469 8.57 1 96.19 331 GLY B N 1
ATOM 7642 C CA . GLY B 1 331 ? 6.234 -29.453 8.055 1 96.19 331 GLY B CA 1
ATOM 7643 C C . GLY B 1 331 ? 7.66 -28.938 7.969 1 96.19 331 GLY B C 1
ATOM 7644 O O . GLY B 1 331 ? 7.898 -27.734 8.109 1 96.19 331 GLY B O 1
ATOM 7645 N N . ASN B 1 332 ? 8.539 -29.906 7.785 1 97.38 332 ASN B N 1
ATOM 7646 C CA . ASN B 1 332 ? 9.922 -29.562 7.488 1 97.38 332 ASN B CA 1
ATOM 7647 C C . ASN B 1 332 ? 10.117 -29.219 6.016 1 97.38 332 ASN B C 1
ATOM 7649 O O . ASN B 1 332 ? 9.961 -30.078 5.148 1 97.38 332 ASN B O 1
ATOM 7653 N N . MET B 1 333 ? 10.531 -28.062 5.727 1 97.31 333 MET B N 1
ATOM 7654 C CA . MET B 1 333 ? 10.523 -27.516 4.367 1 97.31 333 MET B CA 1
ATOM 7655 C C . MET B 1 333 ? 11.586 -28.188 3.51 1 97.31 333 MET B C 1
ATOM 7657 O O . MET B 1 333 ? 11.461 -28.25 2.287 1 97.31 333 MET B O 1
ATOM 7661 N N . ASP B 1 334 ? 12.602 -28.734 4.102 1 97.06 334 ASP B N 1
ATOM 7662 C CA . ASP B 1 334 ? 13.586 -29.516 3.354 1 97.06 334 ASP B CA 1
ATOM 7663 C C . ASP B 1 334 ? 13.008 -30.844 2.912 1 97.06 334 ASP B C 1
ATOM 7665 O O . ASP B 1 334 ? 13.227 -31.281 1.778 1 97.06 334 ASP B O 1
ATOM 7669 N N . ASP B 1 335 ? 12.273 -31.422 3.793 1 97.56 335 ASP B N 1
ATOM 7670 C CA . ASP B 1 335 ? 11.656 -32.719 3.49 1 97.56 335 ASP B CA 1
ATOM 7671 C C . ASP B 1 335 ? 10.531 -32.531 2.473 1 97.56 335 ASP B C 1
ATOM 7673 O O . ASP B 1 335 ? 10.305 -33.438 1.641 1 97.56 335 ASP B O 1
ATOM 7677 N N . LYS B 1 336 ? 9.883 -31.438 2.57 1 98.19 336 LYS B N 1
ATOM 7678 C CA . LYS B 1 336 ? 8.703 -31.219 1.744 1 98.19 336 LYS B CA 1
ATOM 7679 C C . LYS B 1 336 ? 9.062 -30.5 0.442 1 98.19 336 LYS B C 1
ATOM 7681 O O . LYS B 1 336 ? 8.203 -30.328 -0.426 1 98.19 336 LYS B O 1
ATOM 7686 N N . ASN B 1 337 ? 10.312 -30.125 0.303 1 98.56 337 ASN B N 1
ATOM 7687 C CA . ASN B 1 337 ? 10.805 -29.469 -0.904 1 98.56 337 ASN B CA 1
ATOM 7688 C C . ASN B 1 337 ? 10.07 -28.172 -1.184 1 98.56 337 ASN B C 1
ATOM 7690 O O . ASN B 1 337 ? 9.625 -27.938 -2.309 1 98.56 337 ASN B O 1
ATOM 7694 N N . ILE B 1 338 ? 9.82 -27.375 -0.164 1 98.81 338 ILE B N 1
ATOM 7695 C CA . ILE B 1 338 ? 9.211 -26.047 -0.24 1 98.81 338 ILE B CA 1
ATOM 7696 C C . ILE B 1 338 ? 10.141 -25.016 0.399 1 98.81 338 ILE B C 1
ATOM 7698 O O . ILE B 1 338 ? 10.836 -25.312 1.369 1 98.81 338 ILE B O 1
ATOM 7702 N N . VAL B 1 339 ? 10.18 -23.828 -0.083 1 98.69 339 VAL B N 1
ATOM 7703 C CA . VAL B 1 339 ? 11.07 -22.766 0.358 1 98.69 339 VAL B CA 1
ATOM 7704 C C . VAL B 1 339 ? 10.82 -22.453 1.833 1 98.69 339 VAL B C 1
ATOM 7706 O O . VAL B 1 339 ? 9.672 -22.422 2.281 1 98.69 339 VAL B O 1
ATOM 7709 N N . LYS B 1 340 ? 11.875 -22.281 2.541 1 98.56 340 LYS B N 1
ATOM 7710 C CA . LYS B 1 340 ? 11.797 -21.938 3.959 1 98.56 340 LYS B CA 1
ATOM 7711 C C . LYS B 1 340 ? 11.562 -20.438 4.148 1 98.56 340 LYS B C 1
ATOM 7713 O O . LYS B 1 340 ? 12.281 -19.609 3.572 1 98.56 340 LYS B O 1
ATOM 7718 N N . TYR B 1 341 ? 10.547 -20.141 4.914 1 98.19 341 TYR B N 1
ATOM 7719 C CA . TYR B 1 341 ? 10.289 -18.766 5.328 1 98.19 341 TYR B CA 1
ATOM 7720 C C . TYR B 1 341 ? 11.156 -18.375 6.527 1 98.19 341 TYR B C 1
ATOM 7722 O O . TYR B 1 341 ? 11.266 -19.141 7.484 1 98.19 341 TYR B O 1
ATOM 7730 N N . ILE B 1 342 ? 11.766 -17.172 6.488 1 98.06 342 ILE B N 1
ATOM 7731 C CA . ILE B 1 342 ? 12.656 -16.781 7.574 1 98.06 342 ILE B CA 1
ATOM 7732 C C . ILE B 1 342 ? 12.07 -15.562 8.297 1 98.06 342 ILE B C 1
ATOM 7734 O O . ILE B 1 342 ? 11.938 -15.57 9.523 1 98.06 342 ILE B O 1
ATOM 7738 N N . ASP B 1 343 ? 11.727 -14.508 7.516 1 97.06 343 ASP B N 1
ATOM 7739 C CA . ASP B 1 343 ? 11.273 -13.258 8.133 1 97.06 343 ASP B CA 1
ATOM 7740 C C . ASP B 1 343 ? 10.555 -12.375 7.121 1 97.06 343 ASP B C 1
ATOM 7742 O O . ASP B 1 343 ? 10.469 -12.719 5.938 1 97.06 343 ASP B O 1
ATOM 7746 N N . CYS B 1 344 ? 9.906 -11.336 7.605 1 98 344 CYS B N 1
ATOM 7747 C CA . CYS B 1 344 ? 9.336 -10.289 6.77 1 98 344 CYS B CA 1
ATOM 7748 C C . CYS B 1 344 ? 9.359 -8.945 7.488 1 98 344 CYS B C 1
ATOM 7750 O O . CYS B 1 344 ? 9.312 -8.891 8.719 1 98 344 CYS B O 1
ATOM 7752 N N . PHE B 1 345 ? 9.484 -7.891 6.777 1 98.38 345 PHE B N 1
ATOM 7753 C CA . PHE B 1 345 ? 9.453 -6.562 7.375 1 98.38 345 PHE B CA 1
ATOM 7754 C C . PHE B 1 345 ? 9.086 -5.512 6.332 1 98.38 345 PHE B C 1
ATOM 7756 O O . PHE B 1 345 ? 9.102 -5.789 5.133 1 98.38 345 PHE B O 1
ATOM 7763 N N . TYR B 1 346 ? 8.633 -4.422 6.77 1 98.38 346 TYR B N 1
ATOM 7764 C CA . TYR B 1 346 ? 8.352 -3.248 5.949 1 98.38 346 TYR B CA 1
ATOM 7765 C C . TYR B 1 346 ? 9.422 -2.18 6.141 1 98.38 346 TYR B C 1
ATOM 7767 O O . TYR B 1 346 ? 9.742 -1.808 7.273 1 98.38 346 TYR B O 1
ATOM 7775 N N . HIS B 1 347 ? 10.07 -1.688 5.062 1 97.75 347 HIS B N 1
ATOM 7776 C CA . HIS B 1 347 ? 11.188 -0.751 5.129 1 97.75 347 HIS B CA 1
ATOM 7777 C C . HIS B 1 347 ? 11.258 0.107 3.871 1 97.75 347 HIS B C 1
ATOM 7779 O O . HIS B 1 347 ? 11.188 -0.412 2.756 1 97.75 347 HIS B O 1
ATOM 7785 N N . LYS B 1 348 ? 11.336 1.425 4.055 1 96.12 348 LYS B N 1
ATOM 7786 C CA . LYS B 1 348 ? 11.438 2.365 2.943 1 96.12 348 LYS B CA 1
ATOM 7787 C C . LYS B 1 348 ? 10.305 2.154 1.941 1 96.12 348 LYS B C 1
ATOM 7789 O O . LYS B 1 348 ? 10.547 2.02 0.74 1 96.12 348 LYS B O 1
ATOM 7794 N N . GLU B 1 349 ? 9.109 1.939 2.473 1 97.06 349 GLU B N 1
ATOM 7795 C CA . GLU B 1 349 ? 7.855 1.884 1.731 1 97.06 349 GLU B CA 1
ATOM 7796 C C . GLU B 1 349 ? 7.754 0.6 0.914 1 97.06 349 GLU B C 1
ATOM 7798 O O . GLU B 1 349 ? 7 0.536 -0.06 1 97.06 349 GLU B O 1
ATOM 7803 N N . HIS B 1 350 ? 8.555 -0.373 1.303 1 98.25 350 HIS B N 1
ATOM 7804 C CA . HIS B 1 350 ? 8.523 -1.66 0.618 1 98.25 350 HIS B CA 1
ATOM 7805 C C . HIS B 1 350 ? 8.336 -2.807 1.607 1 98.25 350 HIS B C 1
ATOM 7807 O O . HIS B 1 350 ? 8.938 -2.803 2.686 1 98.25 350 HIS B O 1
ATOM 7813 N N . LEU B 1 351 ? 7.465 -3.732 1.198 1 98.56 351 LEU B N 1
ATOM 7814 C CA . LEU B 1 351 ? 7.383 -5.012 1.898 1 98.56 351 LEU B CA 1
ATOM 7815 C C . LEU B 1 351 ? 8.5 -5.945 1.451 1 98.56 351 LEU B C 1
ATOM 7817 O O . LEU B 1 351 ? 8.766 -6.074 0.254 1 98.56 351 LEU B O 1
ATOM 7821 N N . ILE B 1 352 ? 9.203 -6.543 2.381 1 98.75 352 ILE B N 1
ATOM 7822 C CA . ILE B 1 352 ? 10.328 -7.43 2.08 1 98.75 352 ILE B CA 1
ATOM 7823 C C . ILE B 1 352 ? 10.109 -8.781 2.752 1 98.75 352 ILE B C 1
ATOM 7825 O O . ILE B 1 352 ? 9.812 -8.852 3.947 1 98.75 352 ILE B O 1
ATOM 7829 N N . ILE B 1 353 ? 10.195 -9.82 2.01 1 98.56 353 ILE B N 1
ATOM 7830 C CA . ILE B 1 353 ? 10.094 -11.18 2.516 1 98.56 353 ILE B CA 1
ATOM 7831 C C . ILE B 1 353 ? 11.461 -11.852 2.482 1 98.56 353 ILE B C 1
ATOM 7833 O O . ILE B 1 353 ? 12.156 -11.82 1.462 1 98.56 353 ILE B O 1
ATOM 7837 N N . VAL B 1 354 ? 11.891 -12.414 3.57 1 98.69 354 VAL B N 1
ATOM 7838 C CA . VAL B 1 354 ? 13.188 -13.07 3.68 1 98.69 354 VAL B CA 1
ATOM 7839 C C . VAL B 1 354 ? 13 -14.586 3.66 1 98.69 354 VAL B C 1
ATOM 7841 O O . VAL B 1 354 ? 12.258 -15.141 4.477 1 98.69 354 VAL B O 1
ATOM 7844 N N . THR B 1 355 ? 13.648 -15.242 2.732 1 98.5 355 THR B N 1
ATOM 7845 C CA . THR B 1 355 ? 13.602 -16.703 2.621 1 98.5 355 THR B CA 1
ATOM 7846 C C . THR B 1 355 ? 15.016 -17.281 2.521 1 98.5 355 THR B C 1
ATOM 7848 O O . THR B 1 355 ? 15.992 -16.531 2.453 1 98.5 355 THR B O 1
ATOM 7851 N N . GLU B 1 356 ? 15.133 -18.594 2.586 1 98.56 356 GLU B N 1
ATOM 7852 C CA . GLU B 1 356 ? 16.422 -19.234 2.342 1 98.56 356 GLU B CA 1
ATOM 7853 C C . GLU B 1 356 ? 16.922 -18.953 0.931 1 98.56 356 GLU B C 1
ATOM 7855 O O . GLU B 1 356 ? 16.125 -18.656 0.032 1 98.56 356 GLU B O 1
ATOM 7860 N N . LEU B 1 357 ? 18.188 -18.984 0.825 1 98.38 357 LEU B N 1
ATOM 7861 C CA . LEU B 1 357 ? 18.797 -18.781 -0.482 1 98.38 357 LEU B CA 1
ATOM 7862 C C . LEU B 1 357 ? 18.891 -20.078 -1.263 1 98.38 357 LEU B C 1
ATOM 7864 O O . LEU B 1 357 ? 19.375 -21.094 -0.746 1 98.38 357 LEU B O 1
ATOM 7868 N N . LEU B 1 358 ? 18.344 -20.078 -2.453 1 98.06 358 LEU B N 1
ATOM 7869 C CA . LEU B 1 358 ? 18.422 -21.203 -3.381 1 98.06 358 LEU B CA 1
ATOM 7870 C C . LEU B 1 358 ? 19.188 -20.828 -4.641 1 98.06 358 LEU B C 1
ATOM 7872 O O . LEU B 1 358 ? 19.781 -19.75 -4.707 1 98.06 358 LEU B O 1
ATOM 7876 N N . ARG B 1 359 ? 19.281 -21.75 -5.508 1 96.5 359 ARG B N 1
ATOM 7877 C CA . ARG B 1 359 ? 20.031 -21.5 -6.742 1 96.5 359 ARG B CA 1
ATOM 7878 C C . ARG B 1 359 ? 19.094 -21.094 -7.875 1 96.5 359 ARG B C 1
ATOM 7880 O O . ARG B 1 359 ? 18.125 -20.375 -7.656 1 96.5 359 ARG B O 1
ATOM 7887 N N . ASP B 1 360 ? 19.422 -21.359 -9.094 1 95.25 360 ASP B N 1
ATOM 7888 C CA . ASP B 1 360 ? 18.641 -20.938 -10.25 1 95.25 360 ASP B CA 1
ATOM 7889 C C . ASP B 1 360 ? 17.312 -21.672 -10.312 1 95.25 360 ASP B C 1
ATOM 7891 O O . ASP B 1 360 ? 17.203 -22.812 -9.875 1 95.25 360 ASP B O 1
ATOM 7895 N N . ASN B 1 361 ? 16.344 -20.938 -10.852 1 96.38 361 ASN B N 1
ATOM 7896 C CA . ASN B 1 361 ? 15.102 -21.641 -11.156 1 96.38 361 ASN B CA 1
ATOM 7897 C C . ASN B 1 361 ? 15.258 -22.562 -12.359 1 96.38 361 ASN B C 1
ATOM 7899 O O . ASN B 1 361 ? 16.234 -22.453 -13.102 1 96.38 361 ASN B O 1
ATOM 7903 N N . LEU B 1 362 ? 14.336 -23.406 -12.57 1 98.06 362 LEU B N 1
ATOM 7904 C CA . LEU B 1 362 ? 14.453 -24.453 -13.586 1 98.06 362 LEU B CA 1
ATOM 7905 C C . LEU B 1 362 ? 14.453 -23.859 -14.984 1 98.06 362 LEU B C 1
ATOM 7907 O O . LEU B 1 362 ? 15.094 -24.391 -15.891 1 98.06 362 LEU B O 1
ATOM 7911 N N . TYR B 1 363 ? 13.758 -22.734 -15.164 1 96.38 363 TYR B N 1
ATOM 7912 C CA . TYR B 1 363 ? 13.734 -22.094 -16.469 1 96.38 363 TYR B CA 1
ATOM 7913 C C . TYR B 1 363 ? 15.117 -21.578 -16.859 1 96.38 363 TYR B C 1
ATOM 7915 O O . TYR B 1 363 ? 15.625 -21.891 -17.938 1 96.38 363 TYR B O 1
ATOM 7923 N N . GLU B 1 364 ? 15.703 -20.875 -15.977 1 94.44 364 GLU B N 1
ATOM 7924 C CA . GLU B 1 364 ? 17.031 -20.297 -16.219 1 94.44 364 GLU B CA 1
ATOM 7925 C C . GLU B 1 364 ? 18.078 -21.391 -16.328 1 94.44 364 GLU B C 1
ATOM 7927 O O . GLU B 1 364 ? 18.969 -21.328 -17.188 1 94.44 364 GLU B O 1
ATOM 7932 N N . PHE B 1 365 ? 18.016 -22.359 -15.516 1 96.06 365 PHE B N 1
ATOM 7933 C CA . PHE B 1 365 ? 19 -23.438 -15.539 1 96.06 365 PHE B CA 1
ATOM 7934 C C . PHE B 1 365 ? 18.875 -24.25 -16.828 1 96.06 365 PHE B C 1
ATOM 7936 O O . PHE B 1 365 ? 19.891 -24.656 -17.391 1 96.06 365 PHE B O 1
ATOM 7943 N N . LEU B 1 366 ? 17.641 -24.5 -17.219 1 96.12 366 LEU B N 1
ATOM 7944 C CA . LEU B 1 366 ? 17.406 -25.203 -18.484 1 96.12 366 LEU B CA 1
ATOM 7945 C C . LEU B 1 366 ? 18.031 -24.453 -19.641 1 96.12 366 LEU B C 1
ATOM 7947 O O . LEU B 1 366 ? 18.719 -25.031 -20.484 1 96.12 366 LEU B O 1
ATOM 7951 N N . LYS B 1 367 ? 17.766 -23.188 -19.734 1 93.25 367 LYS B N 1
ATOM 7952 C CA . LYS B 1 367 ? 18.312 -22.359 -20.812 1 93.25 367 LYS B CA 1
ATOM 7953 C C . LYS B 1 367 ? 19.828 -22.359 -20.797 1 93.25 367 LYS B C 1
ATOM 7955 O O . LYS B 1 367 ? 20.469 -22.516 -21.828 1 93.25 367 LYS B O 1
ATOM 7960 N N . TYR B 1 368 ? 20.375 -22.234 -19.625 1 92.56 368 TYR B N 1
ATOM 7961 C CA . TYR B 1 368 ? 21.828 -22.234 -19.469 1 92.56 368 TYR B CA 1
ATOM 7962 C C . TYR B 1 368 ? 22.422 -23.547 -19.922 1 92.56 368 TYR B C 1
ATOM 7964 O O . TYR B 1 368 ? 23.406 -23.578 -20.672 1 92.56 368 TYR B O 1
ATOM 7972 N N . ASN B 1 369 ? 21.891 -24.656 -19.422 1 92.06 369 ASN B N 1
ATOM 7973 C CA . ASN B 1 369 ? 22.391 -26 -19.75 1 92.06 369 ASN B CA 1
ATOM 7974 C C . ASN B 1 369 ? 22.344 -26.266 -21.25 1 92.06 369 ASN B C 1
ATOM 7976 O O . ASN B 1 369 ? 23.266 -26.844 -21.812 1 92.06 369 ASN B O 1
ATOM 7980 N N . ARG B 1 370 ? 21.344 -25.844 -21.984 1 89.56 370 ARG B N 1
ATOM 7981 C CA . ARG B 1 370 ? 21.188 -26.094 -23.406 1 89.56 370 ARG B CA 1
ATOM 7982 C C . ARG B 1 370 ? 22.141 -25.234 -24.219 1 89.56 370 ARG B C 1
ATOM 7984 O O . ARG B 1 370 ? 22.625 -25.672 -25.281 1 89.56 370 ARG B O 1
ATOM 7991 N N . GLU B 1 371 ? 22.469 -24.109 -23.734 1 88.81 371 GLU B N 1
ATOM 7992 C CA . GLU B 1 371 ? 23.328 -23.188 -24.469 1 88.81 371 GLU B CA 1
ATOM 7993 C C . GLU B 1 371 ? 24.797 -23.484 -24.219 1 88.81 371 GLU B C 1
ATOM 7995 O O . GLU B 1 371 ? 25.656 -23.25 -25.078 1 88.81 371 GLU B O 1
ATOM 8000 N N . HIS B 1 372 ? 25.109 -24.047 -23.078 1 86.69 372 HIS B N 1
ATOM 8001 C CA . HIS B 1 372 ? 26.531 -24.031 -22.703 1 86.69 372 HIS B CA 1
ATOM 8002 C C . HIS B 1 372 ? 27.062 -25.453 -22.547 1 86.69 372 HIS B C 1
ATOM 8004 O O . HIS B 1 372 ? 28.266 -25.672 -22.609 1 86.69 372 HIS B O 1
ATOM 8010 N N . ASP B 1 373 ? 26.188 -26.359 -22.25 1 80.19 373 ASP B N 1
ATOM 8011 C CA . ASP B 1 373 ? 26.688 -27.703 -21.922 1 80.19 373 ASP B CA 1
ATOM 8012 C C . ASP B 1 373 ? 26.5 -28.656 -23.094 1 80.19 373 ASP B C 1
ATOM 8014 O O . ASP B 1 373 ? 25.562 -28.5 -23.875 1 80.19 373 ASP B O 1
ATOM 8018 N N . ASP B 1 374 ? 27.438 -29.547 -23.125 1 75.5 374 ASP B N 1
ATOM 8019 C CA . ASP B 1 374 ? 27.375 -30.562 -24.172 1 75.5 374 ASP B CA 1
ATOM 8020 C C . ASP B 1 374 ? 26.406 -31.672 -23.797 1 75.5 374 ASP B C 1
ATOM 8022 O O . ASP B 1 374 ? 25.719 -32.219 -24.656 1 75.5 374 ASP B O 1
ATOM 8026 N N . LYS B 1 375 ? 26.484 -31.906 -22.469 1 84.5 375 LYS B N 1
ATOM 8027 C CA . LYS B 1 375 ? 25.594 -32.969 -22.016 1 84.5 375 LYS B CA 1
ATOM 8028 C C . LYS B 1 375 ? 24.312 -32.375 -21.422 1 84.5 375 LYS B C 1
ATOM 8030 O O . LYS B 1 375 ? 24.344 -31.375 -20.719 1 84.5 375 LYS B O 1
ATOM 8035 N N . LEU B 1 376 ? 23.25 -33.062 -21.75 1 88.12 376 LEU B N 1
ATOM 8036 C CA . LEU B 1 376 ? 21.953 -32.656 -21.234 1 88.12 376 LEU B CA 1
ATOM 8037 C C . LEU B 1 376 ? 21.828 -33 -19.75 1 88.12 376 LEU B C 1
ATOM 8039 O O . LEU B 1 376 ? 22.062 -34.125 -19.359 1 88.12 376 LEU B O 1
ATOM 8043 N N . TYR B 1 377 ? 21.578 -32.062 -18.922 1 93.94 377 TYR B N 1
ATOM 8044 C CA . TYR B 1 377 ? 21.406 -32.25 -17.484 1 93.94 377 TYR B CA 1
ATOM 8045 C C . TYR B 1 377 ? 20.109 -32.969 -17.188 1 93.94 377 TYR B C 1
ATOM 8047 O O . TYR B 1 377 ? 20.078 -33.844 -16.312 1 93.94 377 TYR B O 1
ATOM 8055 N N . PHE B 1 378 ? 19.109 -32.688 -17.953 1 96.5 378 PHE B N 1
ATOM 8056 C CA . PHE B 1 378 ? 17.781 -33.219 -17.656 1 96.5 378 PHE B CA 1
ATOM 8057 C C . PHE B 1 378 ? 17.547 -34.531 -18.359 1 96.5 378 PHE B C 1
ATOM 8059 O O . PHE B 1 378 ? 16.781 -34.625 -19.328 1 96.5 378 PHE B O 1
ATOM 8066 N N . THR B 1 379 ? 18.141 -35.531 -17.828 1 95.12 379 THR B N 1
ATOM 8067 C CA . THR B 1 379 ? 17.906 -36.906 -18.25 1 95.12 379 THR B CA 1
ATOM 8068 C C . THR B 1 379 ? 16.594 -37.406 -17.688 1 95.12 379 THR B C 1
ATOM 8070 O O . THR B 1 379 ? 16 -36.781 -16.797 1 95.12 379 THR B O 1
ATOM 8073 N N . ILE B 1 380 ? 16.109 -38.469 -18.141 1 95.75 380 ILE B N 1
ATOM 8074 C CA . ILE B 1 380 ? 14.852 -39.031 -17.672 1 95.75 380 ILE B CA 1
ATOM 8075 C C . ILE B 1 380 ? 14.945 -39.344 -16.188 1 95.75 380 ILE B C 1
ATOM 8077 O O . ILE B 1 380 ? 13.977 -39.188 -15.445 1 95.75 380 ILE B O 1
ATOM 8081 N N . GLY B 1 381 ? 16.125 -39.875 -15.781 1 96.44 381 GLY B N 1
ATOM 8082 C CA . GLY B 1 381 ? 16.328 -40.125 -14.367 1 96.44 381 GLY B CA 1
ATOM 8083 C C . GLY B 1 381 ? 16.234 -38.875 -13.508 1 96.44 381 GLY B C 1
ATOM 8084 O O . GLY B 1 381 ? 15.578 -38.906 -12.461 1 96.44 381 GLY B O 1
ATOM 8085 N N . ARG B 1 382 ? 16.844 -37.812 -13.906 1 97.38 382 ARG B N 1
ATOM 8086 C CA . ARG B 1 382 ? 16.797 -36.562 -13.156 1 97.38 382 ARG B CA 1
ATOM 8087 C C . ARG B 1 382 ? 15.406 -35.938 -13.195 1 97.38 382 ARG B C 1
ATOM 8089 O O . ARG B 1 382 ? 14.969 -35.312 -12.227 1 97.38 382 ARG B O 1
ATOM 8096 N N . ILE B 1 383 ? 14.742 -36.125 -14.328 1 97.94 383 ILE B N 1
ATOM 8097 C CA . ILE B 1 383 ? 13.359 -35.656 -14.438 1 97.94 383 ILE B CA 1
ATOM 8098 C C . ILE B 1 383 ? 12.492 -36.438 -13.43 1 97.94 383 ILE B C 1
ATOM 8100 O O . ILE B 1 383 ? 11.609 -35.844 -12.789 1 97.94 383 ILE B O 1
ATOM 8104 N N . GLN B 1 384 ? 12.75 -37.719 -13.312 1 98.19 384 GLN B N 1
ATOM 8105 C CA . GLN B 1 384 ? 12.047 -38.5 -12.32 1 98.19 384 GLN B CA 1
ATOM 8106 C C . GLN B 1 384 ? 12.266 -37.969 -10.914 1 98.19 384 GLN B C 1
ATOM 8108 O O . GLN B 1 384 ? 11.32 -37.875 -10.125 1 98.19 384 GLN B O 1
ATOM 8113 N N . LYS B 1 385 ? 13.453 -37.562 -10.594 1 98.12 385 LYS B N 1
ATOM 8114 C CA . LYS B 1 385 ? 13.789 -37 -9.289 1 98.12 385 LYS B CA 1
ATOM 8115 C C . LYS B 1 385 ? 13.047 -35.688 -9.039 1 98.12 385 LYS B C 1
ATOM 8117 O O . LYS B 1 385 ? 12.5 -35.5 -7.957 1 98.12 385 LYS B O 1
ATOM 8122 N N . ILE B 1 386 ? 13.078 -34.906 -10.016 1 98.62 386 ILE B N 1
ATOM 8123 C CA . ILE B 1 386 ? 12.414 -33.594 -9.906 1 98.62 386 ILE B CA 1
ATOM 8124 C C . ILE B 1 386 ? 10.914 -33.812 -9.727 1 98.62 386 ILE B C 1
ATOM 8126 O O . ILE B 1 386 ? 10.297 -33.188 -8.859 1 98.62 386 ILE B O 1
ATOM 8130 N N . ALA B 1 387 ? 10.336 -34.688 -10.57 1 98.75 387 ALA B N 1
ATOM 8131 C CA . ALA B 1 387 ? 8.906 -35 -10.469 1 98.75 387 ALA B CA 1
ATOM 8132 C C . ALA B 1 387 ? 8.539 -35.438 -9.062 1 98.75 387 ALA B C 1
ATOM 8134 O O . ALA B 1 387 ? 7.562 -34.969 -8.484 1 98.75 387 ALA B O 1
ATOM 8135 N N . TYR B 1 388 ? 9.344 -36.344 -8.555 1 98.62 388 TYR B N 1
ATOM 8136 C CA . TYR B 1 388 ? 9.094 -36.875 -7.23 1 98.62 388 TYR B CA 1
ATOM 8137 C C . TYR B 1 388 ? 9.102 -35.781 -6.172 1 98.62 388 TYR B C 1
ATOM 8139 O O . TYR B 1 388 ? 8.211 -35.719 -5.328 1 98.62 388 TYR B O 1
ATOM 8147 N N . GLN B 1 389 ? 10.078 -34.969 -6.176 1 98.69 389 GLN B N 1
ATOM 8148 C CA . GLN B 1 389 ? 10.242 -33.906 -5.188 1 98.69 389 GLN B CA 1
ATOM 8149 C C . GLN B 1 389 ? 9.109 -32.906 -5.273 1 98.69 389 GLN B C 1
ATOM 8151 O O . GLN B 1 389 ? 8.562 -32.5 -4.25 1 98.69 389 GLN B O 1
ATOM 8156 N N . VAL B 1 390 ? 8.711 -32.5 -6.508 1 98.88 390 VAL B N 1
ATOM 8157 C CA . VAL B 1 390 ? 7.637 -31.531 -6.691 1 98.88 390 VAL B CA 1
ATOM 8158 C C . VAL B 1 390 ? 6.309 -32.156 -6.246 1 98.88 390 VAL B C 1
ATOM 8160 O O . VAL B 1 390 ? 5.492 -31.484 -5.609 1 98.88 390 VAL B O 1
ATOM 8163 N N . LEU B 1 391 ? 6.117 -33.438 -6.57 1 98.81 391 LEU B N 1
ATOM 8164 C CA . LEU B 1 391 ? 4.902 -34.094 -6.145 1 98.81 391 LEU B CA 1
ATOM 8165 C C . LEU B 1 391 ? 4.812 -34.156 -4.621 1 98.81 391 LEU B C 1
ATOM 8167 O O . LEU B 1 391 ? 3.738 -33.969 -4.051 1 98.81 391 LEU B O 1
ATOM 8171 N N . LYS B 1 392 ? 5.926 -34.375 -3.961 1 98.56 392 LYS B N 1
ATOM 8172 C CA . LYS B 1 392 ? 5.949 -34.375 -2.5 1 98.56 392 LYS B CA 1
ATOM 8173 C C . LYS B 1 392 ? 5.594 -33 -1.945 1 98.56 392 LYS B C 1
ATOM 8175 O O . LYS B 1 392 ? 4.852 -32.906 -0.967 1 98.56 392 LYS B O 1
ATOM 8180 N N . GLY B 1 393 ? 6.156 -32.031 -2.555 1 98.75 393 GLY B N 1
ATOM 8181 C CA . GLY B 1 393 ? 5.805 -30.672 -2.17 1 98.75 393 GLY B CA 1
ATOM 8182 C C . GLY B 1 393 ? 4.332 -30.359 -2.35 1 98.75 393 GLY B C 1
ATOM 8183 O O . GLY B 1 393 ? 3.691 -29.812 -1.453 1 98.75 393 GLY B O 1
ATOM 8184 N N . LEU B 1 394 ? 3.793 -30.75 -3.52 1 98.75 394 LEU B N 1
ATOM 8185 C CA . LEU B 1 394 ? 2.379 -30.531 -3.809 1 98.75 394 LEU B CA 1
ATOM 8186 C C . LEU B 1 394 ? 1.502 -31.312 -2.84 1 98.75 394 LEU B C 1
ATOM 8188 O O . LEU B 1 394 ? 0.434 -30.844 -2.441 1 98.75 394 LEU B O 1
ATOM 8192 N N . GLN B 1 395 ? 1.951 -32.5 -2.543 1 98.38 395 GLN B N 1
ATOM 8193 C CA . GLN B 1 395 ? 1.212 -33.312 -1.57 1 98.38 395 GLN B CA 1
ATOM 8194 C C . GLN B 1 395 ? 1.056 -32.562 -0.249 1 98.38 395 GLN B C 1
ATOM 8196 O O . GLN B 1 395 ? -0.028 -32.531 0.338 1 98.38 395 GLN B O 1
ATOM 8201 N N . HIS B 1 396 ? 2.145 -31.969 0.177 1 97.94 396 HIS B N 1
ATOM 8202 C CA . HIS B 1 396 ? 2.104 -31.188 1.408 1 97.94 396 HIS B CA 1
ATOM 8203 C C . HIS B 1 396 ? 1.16 -30 1.272 1 97.94 396 HIS B C 1
ATOM 8205 O O . HIS B 1 396 ? 0.288 -29.797 2.119 1 97.94 396 HIS B O 1
ATOM 8211 N N . ILE B 1 397 ? 1.227 -29.25 0.221 1 98.25 397 ILE B N 1
ATOM 8212 C CA . ILE B 1 397 ? 0.406 -28.062 -0.027 1 98.25 397 ILE B CA 1
ATOM 8213 C C . ILE B 1 397 ? -1.067 -28.469 -0.079 1 98.25 397 ILE B C 1
ATOM 8215 O O . ILE B 1 397 ? -1.91 -27.828 0.563 1 98.25 397 ILE B O 1
ATOM 8219 N N . HIS B 1 398 ? -1.363 -29.562 -0.794 1 97.81 398 HIS B N 1
ATOM 8220 C CA . HIS B 1 398 ? -2.736 -30.031 -0.955 1 97.81 398 HIS B CA 1
ATOM 8221 C C . HIS B 1 398 ? -3.299 -30.547 0.363 1 97.81 398 HIS B C 1
ATOM 8223 O O . HIS B 1 398 ? -4.488 -30.391 0.645 1 97.81 398 HIS B O 1
ATOM 8229 N N . SER B 1 399 ? -2.436 -31.156 1.154 1 96.81 399 SER B N 1
ATOM 8230 C CA . SER B 1 399 ? -2.879 -31.672 2.447 1 96.81 399 SER B CA 1
ATOM 8231 C C . SER B 1 399 ? -3.311 -30.547 3.373 1 96.81 399 SER B C 1
ATOM 8233 O O . SER B 1 399 ? -4.055 -30.766 4.332 1 96.81 399 SER B O 1
ATOM 8235 N N . LEU B 1 400 ? -2.842 -29.391 3.123 1 97.12 400 LEU B N 1
ATOM 8236 C CA . LEU B 1 400 ? -3.189 -28.219 3.914 1 97.12 400 LEU B CA 1
ATOM 8237 C C . LEU B 1 400 ? -4.355 -27.453 3.285 1 97.12 400 LEU B C 1
ATOM 8239 O O . LEU B 1 400 ? -4.605 -26.297 3.623 1 97.12 400 LEU B O 1
ATOM 8243 N N . LYS B 1 401 ? -4.984 -28.094 2.275 1 96.94 401 LYS B N 1
ATOM 8244 C CA . LYS B 1 401 ? -6.172 -27.594 1.585 1 96.94 401 LYS B CA 1
ATOM 8245 C C . LYS B 1 401 ? -5.84 -26.375 0.723 1 96.94 401 LYS B C 1
ATOM 8247 O O . LYS B 1 401 ? -6.68 -25.5 0.536 1 96.94 401 LYS B O 1
ATOM 8252 N N . LEU B 1 402 ? -4.633 -26.344 0.285 1 97.56 402 LEU B N 1
ATOM 8253 C CA . LEU B 1 402 ? -4.184 -25.25 -0.583 1 97.56 402 LEU B CA 1
ATOM 8254 C C . LEU B 1 402 ? -3.924 -25.766 -1.997 1 97.56 402 LEU B C 1
ATOM 8256 O O . LEU B 1 402 ? -3.453 -26.891 -2.178 1 97.56 402 LEU B O 1
ATOM 8260 N N . ILE B 1 403 ? -4.223 -24.938 -2.963 1 97.94 403 ILE B N 1
ATOM 8261 C CA . ILE B 1 403 ? -3.764 -25.094 -4.34 1 97.94 403 ILE B CA 1
ATOM 8262 C C . ILE B 1 403 ? -2.646 -24.094 -4.629 1 97.94 403 ILE B C 1
ATOM 8264 O O . ILE B 1 403 ? -2.736 -22.922 -4.242 1 97.94 403 ILE B O 1
ATOM 8268 N N . HIS B 1 404 ? -1.552 -24.484 -5.242 1 97.88 404 HIS B N 1
ATOM 8269 C CA . HIS B 1 404 ? -0.455 -23.562 -5.539 1 97.88 404 HIS B CA 1
ATOM 8270 C C . HIS B 1 404 ? -0.876 -22.516 -6.559 1 97.88 404 HIS B C 1
ATOM 8272 O O . HIS B 1 404 ? -0.61 -21.328 -6.371 1 97.88 404 HIS B O 1
ATOM 8278 N N . CYS B 1 405 ? -1.461 -22.922 -7.691 1 96.75 405 CYS B N 1
ATOM 8279 C CA . CYS B 1 405 ? -2.162 -22.125 -8.688 1 96.75 405 CYS B CA 1
ATOM 8280 C C . CYS B 1 405 ? -1.177 -21.406 -9.602 1 96.75 405 CYS B C 1
ATOM 8282 O O . CYS B 1 405 ? -1.583 -20.672 -10.508 1 96.75 405 CYS B O 1
ATOM 8284 N N . ASP B 1 406 ? 0.12 -21.562 -9.469 1 95.62 406 ASP B N 1
ATOM 8285 C CA . ASP B 1 406 ? 1.049 -20.906 -10.375 1 95.62 406 ASP B CA 1
ATOM 8286 C C . ASP B 1 406 ? 2.354 -21.688 -10.5 1 95.62 406 ASP B C 1
ATOM 8288 O O . ASP B 1 406 ? 3.439 -21.109 -10.438 1 95.62 406 ASP B O 1
ATOM 8292 N N . LEU B 1 407 ? 2.242 -22.938 -10.609 1 97.88 407 LEU B N 1
ATOM 8293 C CA . LEU B 1 407 ? 3.42 -23.766 -10.82 1 97.88 407 LEU B CA 1
ATOM 8294 C C . LEU B 1 407 ? 3.957 -23.609 -12.242 1 97.88 407 LEU B C 1
ATOM 8296 O O . LEU B 1 407 ? 3.205 -23.719 -13.211 1 97.88 407 LEU B O 1
ATOM 8300 N N . LYS B 1 408 ? 5.199 -23.266 -12.367 1 97.56 408 LYS B N 1
ATOM 8301 C CA . LYS B 1 408 ? 5.969 -23.094 -13.594 1 97.56 408 LYS B CA 1
ATOM 8302 C C . LYS B 1 408 ? 7.469 -23.219 -13.328 1 97.56 408 LYS B C 1
ATOM 8304 O O . LYS B 1 408 ? 7.898 -23.219 -12.172 1 97.56 408 LYS B O 1
ATOM 8309 N N . PRO B 1 409 ? 8.258 -23.422 -14.352 1 98.12 409 PRO B N 1
ATOM 8310 C CA . PRO B 1 409 ? 9.688 -23.641 -14.125 1 98.12 409 PRO B CA 1
ATOM 8311 C C . PRO B 1 409 ? 10.336 -22.516 -13.32 1 98.12 409 PRO B C 1
ATOM 8313 O O . PRO B 1 409 ? 11.273 -22.766 -12.555 1 98.12 409 PRO B O 1
ATOM 8316 N N . GLU B 1 410 ? 9.773 -21.297 -13.367 1 96.19 410 GLU B N 1
ATOM 8317 C CA . GLU B 1 410 ? 10.32 -20.141 -12.664 1 96.19 410 GLU B CA 1
ATOM 8318 C C . GLU B 1 410 ? 10.047 -20.234 -11.164 1 96.19 410 GLU B C 1
ATOM 8320 O O . GLU B 1 410 ? 10.703 -19.547 -10.375 1 96.19 410 GLU B O 1
ATOM 8325 N N . ASN B 1 411 ? 9.102 -21.109 -10.797 1 97.25 411 ASN B N 1
ATOM 8326 C CA . ASN B 1 411 ? 8.719 -21.172 -9.391 1 97.25 411 ASN B CA 1
ATOM 8327 C C . ASN B 1 411 ? 9.211 -22.469 -8.742 1 97.25 411 ASN B C 1
ATOM 8329 O O . ASN B 1 411 ? 8.719 -22.859 -7.688 1 97.25 411 ASN B O 1
ATOM 8333 N N . ILE B 1 412 ? 10.141 -23.125 -9.422 1 98.75 412 ILE B N 1
ATOM 8334 C CA . ILE B 1 412 ? 10.883 -24.25 -8.883 1 98.75 412 ILE B CA 1
ATOM 8335 C C . ILE B 1 412 ? 12.383 -23.984 -8.992 1 98.75 412 ILE B C 1
ATOM 8337 O O . ILE B 1 412 ? 12.906 -23.812 -10.094 1 98.75 412 ILE B O 1
ATOM 8341 N N . LEU B 1 413 ? 13.008 -23.984 -7.848 1 98.56 413 LEU B N 1
ATOM 8342 C CA . LEU B 1 413 ? 14.414 -23.609 -7.844 1 98.56 413 LEU B CA 1
ATOM 8343 C C . LEU B 1 413 ? 15.297 -24.797 -7.48 1 98.56 413 LEU B C 1
ATOM 8345 O O . LEU B 1 413 ? 14.891 -25.672 -6.711 1 98.56 413 LEU B O 1
ATOM 8349 N N . MET B 1 414 ? 16.531 -24.766 -7.992 1 98.06 414 MET B N 1
ATOM 8350 C CA . MET B 1 414 ? 17.547 -25.75 -7.633 1 98.06 414 MET B CA 1
ATOM 8351 C C . MET B 1 414 ? 18.094 -25.469 -6.238 1 98.06 414 MET B C 1
ATOM 8353 O O . MET B 1 414 ? 18.422 -24.328 -5.91 1 98.06 414 MET B O 1
ATOM 8357 N N . LYS B 1 415 ? 18.078 -26.469 -5.465 1 98 415 LYS B N 1
ATOM 8358 C CA . LYS B 1 415 ? 18.781 -26.422 -4.188 1 98 415 LYS B CA 1
ATOM 8359 C C . LYS B 1 415 ? 20.203 -26.953 -4.328 1 98 415 LYS B C 1
ATOM 8361 O O . LYS B 1 415 ? 21.141 -26.359 -3.785 1 98 415 LYS B O 1
ATOM 8366 N N . SER B 1 416 ? 20.328 -28.047 -5.055 1 97.31 416 SER B N 1
ATOM 8367 C CA . SER B 1 416 ? 21.609 -28.656 -5.379 1 97.31 416 SER B CA 1
ATOM 8368 C C . SER B 1 416 ? 21.625 -29.188 -6.809 1 97.31 416 SER B C 1
ATOM 8370 O O . SER B 1 416 ? 20.797 -30 -7.188 1 97.31 416 SER B O 1
ATOM 8372 N N . TYR B 1 417 ? 22.609 -28.781 -7.617 1 95.38 417 TYR B N 1
ATOM 8373 C CA . TYR B 1 417 ? 22.734 -29.25 -8.992 1 95.38 417 TYR B CA 1
ATOM 8374 C C . TYR B 1 417 ? 23.203 -30.688 -9.039 1 95.38 417 TYR B C 1
ATOM 8376 O O . TYR B 1 417 ? 22.656 -31.516 -9.773 1 95.38 417 TYR B O 1
ATOM 8384 N N . SER B 1 418 ? 24.234 -30.984 -8.219 1 94.88 418 SER B N 1
ATOM 8385 C CA . SER B 1 418 ? 24.859 -32.312 -8.242 1 94.88 418 SER B CA 1
ATOM 8386 C C . SER B 1 418 ? 23.906 -33.375 -7.773 1 94.88 418 SER B C 1
ATOM 8388 O O . SER B 1 418 ? 23.859 -34.469 -8.344 1 94.88 418 SER B O 1
ATOM 8390 N N . ARG B 1 419 ? 23.047 -33.031 -6.812 1 96.06 419 ARG B N 1
ATOM 8391 C CA . ARG B 1 419 ? 22.141 -34.031 -6.25 1 96.06 419 ARG B CA 1
ATOM 8392 C C . ARG B 1 419 ? 20.75 -33.906 -6.883 1 96.06 419 ARG B C 1
ATOM 8394 O O . ARG B 1 419 ? 19.859 -34.688 -6.57 1 96.06 419 ARG B O 1
ATOM 8401 N N . CYS B 1 420 ? 20.516 -33 -7.812 1 97.25 420 CYS B N 1
ATOM 8402 C CA . CYS B 1 420 ? 19.234 -32.75 -8.484 1 97.25 420 CYS B CA 1
ATOM 8403 C C . CYS B 1 420 ? 18.125 -32.562 -7.469 1 97.25 420 CYS B C 1
ATOM 8405 O O . CYS B 1 420 ? 17.094 -33.219 -7.531 1 97.25 420 CYS B O 1
ATOM 8407 N N . GLU B 1 421 ? 18.375 -31.609 -6.488 1 98.31 421 GLU B N 1
ATOM 8408 C CA . GLU B 1 421 ? 17.391 -31.25 -5.48 1 98.31 421 GLU B CA 1
ATOM 8409 C C . GLU B 1 421 ? 16.719 -29.922 -5.816 1 98.31 421 GLU B C 1
ATOM 8411 O O . GLU B 1 421 ? 17.391 -28.969 -6.195 1 98.31 421 GLU B O 1
ATOM 8416 N N . VAL B 1 422 ? 15.383 -29.906 -5.719 1 98.75 422 VAL B N 1
ATOM 8417 C CA . VAL B 1 422 ? 14.648 -28.703 -6.082 1 98.75 422 VAL B CA 1
ATOM 8418 C C . VAL B 1 422 ? 13.656 -28.344 -4.973 1 98.75 422 VAL B C 1
ATOM 8420 O O . VAL B 1 422 ? 13.32 -29.188 -4.137 1 98.75 422 VAL B O 1
ATOM 8423 N N . LYS B 1 423 ? 13.234 -27.125 -4.922 1 98.81 423 LYS B N 1
ATOM 8424 C CA . LYS B 1 423 ? 12.203 -26.656 -3.998 1 98.81 423 LYS B CA 1
ATOM 8425 C C . LYS B 1 423 ? 11.188 -25.766 -4.707 1 98.81 423 LYS B C 1
ATOM 8427 O O . LYS B 1 423 ? 11.555 -24.984 -5.586 1 98.81 423 LYS B O 1
ATOM 8432 N N . ILE B 1 424 ? 9.914 -25.906 -4.324 1 98.81 424 ILE B N 1
ATOM 8433 C CA . ILE B 1 424 ? 8.836 -25.047 -4.805 1 98.81 424 ILE B CA 1
ATOM 8434 C C . ILE B 1 424 ? 8.883 -23.719 -4.074 1 98.81 424 ILE B C 1
ATOM 8436 O O . ILE B 1 424 ? 9.086 -23.672 -2.859 1 98.81 424 ILE B O 1
ATOM 8440 N N . ILE B 1 425 ? 8.758 -22.625 -4.832 1 97.44 425 ILE B N 1
ATOM 8441 C CA . ILE B 1 425 ? 8.695 -21.312 -4.215 1 97.44 425 ILE B CA 1
ATOM 8442 C C . ILE B 1 425 ? 7.441 -20.578 -4.68 1 97.44 425 ILE B C 1
ATOM 8444 O O . ILE B 1 425 ? 6.691 -21.094 -5.516 1 97.44 425 ILE B O 1
ATOM 8448 N N . ASP B 1 426 ? 7.172 -19.406 -4.191 1 94 426 ASP B N 1
ATOM 8449 C CA . ASP B 1 426 ? 6.172 -18.422 -4.598 1 94 426 ASP B CA 1
ATOM 8450 C C . ASP B 1 426 ? 4.758 -18.938 -4.348 1 94 426 ASP B C 1
ATOM 8452 O O . ASP B 1 426 ? 4.09 -19.406 -5.273 1 94 426 ASP B O 1
ATOM 8456 N N . LEU B 1 427 ? 4.266 -18.781 -3.223 1 96.44 427 LEU B N 1
ATOM 8457 C CA . LEU B 1 427 ? 2.904 -19.156 -2.848 1 96.44 427 LEU B CA 1
ATOM 8458 C C . LEU B 1 427 ? 1.975 -17.953 -2.916 1 96.44 427 LEU B C 1
ATOM 8460 O O . LEU B 1 427 ? 0.956 -17.906 -2.223 1 96.44 427 LEU B O 1
ATOM 8464 N N . GLY B 1 428 ? 2.346 -17.016 -3.732 1 93.31 428 GLY B N 1
ATOM 8465 C CA . GLY B 1 428 ? 1.583 -15.789 -3.846 1 93.31 428 GLY B CA 1
ATOM 8466 C C . GLY B 1 428 ? 0.21 -15.992 -4.457 1 93.31 428 GLY B C 1
ATOM 8467 O O . GLY B 1 428 ? -0.715 -15.227 -4.188 1 93.31 428 GLY B O 1
ATOM 8468 N N . SER B 1 429 ? 0.028 -16.984 -5.266 1 93.5 429 SER B N 1
ATOM 8469 C CA . SER B 1 429 ? -1.244 -17.25 -5.934 1 93.5 429 SER B CA 1
ATOM 8470 C C . SER B 1 429 ? -2.006 -18.375 -5.25 1 93.5 429 SER B C 1
ATOM 8472 O O . SER B 1 429 ? -3.109 -18.734 -5.672 1 93.5 429 SER B O 1
ATOM 8474 N N . ALA B 1 430 ? -1.438 -18.891 -4.242 1 96.44 430 ALA B N 1
ATOM 8475 C CA . ALA B 1 430 ? -2.051 -20.047 -3.582 1 96.44 430 ALA B CA 1
ATOM 8476 C C . ALA B 1 430 ? -3.379 -19.656 -2.934 1 96.44 430 ALA B C 1
ATOM 8478 O O . ALA B 1 430 ? -3.543 -18.531 -2.459 1 96.44 430 ALA B O 1
ATOM 8479 N N . CYS B 1 431 ? -4.312 -20.562 -2.928 1 95.62 431 CYS B N 1
ATOM 8480 C CA . CYS B 1 431 ? -5.609 -20.328 -2.309 1 95.62 431 CYS B CA 1
ATOM 8481 C C . CYS B 1 431 ? -6.172 -21.609 -1.701 1 95.62 431 CYS B C 1
ATOM 8483 O O . CYS B 1 431 ? -5.773 -22.703 -2.084 1 95.62 431 CYS B O 1
ATOM 8485 N N . PHE B 1 432 ? -7.004 -21.438 -0.751 1 96 432 PHE B N 1
ATOM 8486 C CA . PHE B 1 432 ? -7.699 -22.594 -0.19 1 96 432 PHE B CA 1
ATOM 8487 C C . PHE B 1 432 ? -8.695 -23.156 -1.189 1 96 432 PHE B C 1
ATOM 8489 O O . PHE B 1 432 ? -9.328 -22.422 -1.938 1 96 432 PHE B O 1
ATOM 8496 N N . ILE B 1 433 ? -8.914 -24.422 -1.179 1 95.06 433 ILE B N 1
ATOM 8497 C CA . ILE B 1 433 ? -9.773 -25.125 -2.121 1 95.06 433 ILE B CA 1
ATOM 8498 C C . ILE B 1 433 ? -11.219 -24.672 -1.938 1 95.06 433 ILE B C 1
ATOM 8500 O O . ILE B 1 433 ? -12.008 -24.688 -2.887 1 95.06 433 ILE B O 1
ATOM 8504 N N . HIS B 1 434 ? -11.555 -24.188 -0.697 1 92.75 434 HIS B N 1
ATOM 8505 C CA . HIS B 1 434 ? -12.938 -23.812 -0.406 1 92.75 434 HIS B CA 1
ATOM 8506 C C . HIS B 1 434 ? -13.18 -22.344 -0.693 1 92.75 434 HIS B C 1
ATOM 8508 O O . HIS B 1 434 ? -14.305 -21.859 -0.569 1 92.75 434 HIS B O 1
ATOM 8514 N N . ASP B 1 435 ? -12.094 -21.594 -1.018 1 92.31 435 ASP B N 1
ATOM 8515 C CA . ASP B 1 435 ? -12.266 -20.188 -1.395 1 92.31 435 ASP B CA 1
ATOM 8516 C C . ASP B 1 435 ? -13.016 -20.062 -2.721 1 92.31 435 ASP B C 1
ATOM 8518 O O . ASP B 1 435 ? -13.242 -21.062 -3.404 1 92.31 435 ASP B O 1
ATOM 8522 N N . HIS B 1 436 ? -13.43 -18.859 -2.988 1 84.94 436 HIS B N 1
ATOM 8523 C CA . HIS B 1 436 ? -13.906 -18.594 -4.34 1 84.94 436 HIS B CA 1
ATOM 8524 C C . HIS B 1 436 ? -12.758 -18.594 -5.344 1 84.94 436 HIS B C 1
ATOM 8526 O O . HIS B 1 436 ? -11.93 -17.688 -5.344 1 84.94 436 HIS B O 1
ATOM 8532 N N . LEU B 1 437 ? -12.773 -19.547 -6.078 1 80.62 437 LEU B N 1
ATOM 8533 C CA . LEU B 1 437 ? -11.664 -19.766 -6.992 1 80.62 437 LEU B CA 1
ATOM 8534 C C . LEU B 1 437 ? -11.836 -18.938 -8.273 1 80.62 437 LEU B C 1
ATOM 8536 O O . LEU B 1 437 ? -12.891 -19 -8.906 1 80.62 437 LEU B O 1
ATOM 8540 N N . GLY B 1 438 ? -10.82 -18.188 -8.578 1 80.62 438 GLY B N 1
ATOM 8541 C CA . GLY B 1 438 ? -10.883 -17.297 -9.734 1 80.62 438 GLY B CA 1
ATOM 8542 C C . GLY B 1 438 ? -10.609 -18.016 -11.039 1 80.62 438 GLY B C 1
ATOM 8543 O O . GLY B 1 438 ? -10.07 -19.125 -11.055 1 80.62 438 GLY B O 1
ATOM 8544 N N . SER B 1 439 ? -10.992 -17.359 -12.07 1 79.19 439 SER B N 1
ATOM 8545 C CA . SER B 1 439 ? -10.844 -17.938 -13.398 1 79.19 439 SER B CA 1
ATOM 8546 C C . SER B 1 439 ? -9.508 -17.531 -14.031 1 79.19 439 SER B C 1
ATOM 8548 O O . SER B 1 439 ? -9.156 -18.016 -15.109 1 79.19 439 SER B O 1
ATOM 8550 N N . TYR B 1 440 ? -8.859 -16.734 -13.383 1 80.69 440 TYR B N 1
ATOM 8551 C CA . TYR B 1 440 ? -7.598 -16.266 -13.961 1 80.69 440 TYR B CA 1
ATOM 8552 C C . TYR B 1 440 ? -6.422 -16.625 -13.055 1 80.69 440 TYR B C 1
ATOM 8554 O O . TYR B 1 440 ? -5.891 -15.758 -12.352 1 80.69 440 TYR B O 1
ATOM 8562 N N . VAL B 1 441 ? -6.188 -17.844 -13.086 1 88.81 441 VAL B N 1
ATOM 8563 C CA . VAL B 1 441 ? -5.051 -18.344 -12.312 1 88.81 441 VAL B CA 1
ATOM 8564 C C . VAL B 1 441 ? -4.102 -19.109 -13.219 1 88.81 441 VAL B C 1
ATOM 8566 O O . VAL B 1 441 ? -4.418 -19.375 -14.383 1 88.81 441 VAL B O 1
ATOM 8569 N N . GLN B 1 442 ? -2.943 -19.406 -12.703 1 92.94 442 GLN B N 1
ATOM 8570 C CA . GLN B 1 442 ? -1.885 -20.125 -13.398 1 92.94 442 GLN B CA 1
ATOM 8571 C C . GLN B 1 442 ? -1.308 -19.297 -14.539 1 92.94 442 GLN B C 1
ATOM 8573 O O . GLN B 1 442 ? -2.016 -18.484 -15.141 1 92.94 442 GLN B O 1
ATOM 8578 N N . SER B 1 443 ? -0.108 -19.516 -14.82 1 93.56 443 SER B N 1
ATOM 8579 C CA . SER B 1 443 ? 0.516 -18.906 -15.992 1 93.56 443 SER B CA 1
ATOM 8580 C C . SER B 1 443 ? -0.017 -19.531 -17.281 1 93.56 443 SER B C 1
ATOM 8582 O O . SER B 1 443 ? -0.269 -20.734 -17.344 1 93.56 443 SER B O 1
ATOM 8584 N N . ARG B 1 444 ? -0.119 -18.875 -18.281 1 93.88 444 ARG B N 1
ATOM 8585 C CA . ARG B 1 444 ? -0.861 -19.219 -19.5 1 93.88 444 ARG B CA 1
ATOM 8586 C C . ARG B 1 444 ? -0.416 -20.562 -20.062 1 93.88 444 ARG B C 1
ATOM 8588 O O . ARG B 1 444 ? -1.221 -21.484 -20.172 1 93.88 444 ARG B O 1
ATOM 8595 N N . SER B 1 445 ? 0.839 -20.781 -20.297 1 96.31 445 SER B N 1
ATOM 8596 C CA . SER B 1 445 ? 1.326 -21.969 -20.984 1 96.31 445 SER B CA 1
ATOM 8597 C C . SER B 1 445 ? 1.214 -23.203 -20.094 1 96.31 445 SER B C 1
ATOM 8599 O O . SER B 1 445 ? 1.411 -24.328 -20.562 1 96.31 445 SER B O 1
ATOM 8601 N N . TYR B 1 446 ? 0.834 -22.984 -18.812 1 97.94 446 TYR B N 1
ATOM 8602 C CA . TYR B 1 446 ? 0.754 -24.078 -17.859 1 97.94 446 TYR B CA 1
ATOM 8603 C C . TYR B 1 446 ? -0.652 -24.203 -17.281 1 97.94 446 TYR B C 1
ATOM 8605 O O . TYR B 1 446 ? -0.863 -24.891 -16.281 1 97.94 446 TYR B O 1
ATOM 8613 N N . ARG B 1 447 ? -1.573 -23.531 -17.891 1 97.19 447 ARG B N 1
ATOM 8614 C CA . ARG B 1 447 ? -2.941 -23.422 -17.391 1 97.19 447 ARG B CA 1
ATOM 8615 C C . ARG B 1 447 ? -3.781 -24.609 -17.844 1 97.19 447 ARG B C 1
ATOM 8617 O O . ARG B 1 447 ? -3.764 -24.984 -19.031 1 97.19 447 ARG B O 1
ATOM 8624 N N . ALA B 1 448 ? -4.504 -25.141 -16.969 1 97.5 448 ALA B N 1
ATOM 8625 C CA . ALA B 1 448 ? -5.387 -26.266 -17.266 1 97.5 448 ALA B CA 1
ATOM 8626 C C . ALA B 1 448 ? -6.605 -25.797 -18.062 1 97.5 448 ALA B C 1
ATOM 8628 O O . ALA B 1 448 ? -7.117 -24.703 -17.844 1 97.5 448 ALA B O 1
ATOM 8629 N N . PRO B 1 449 ? -7.102 -26.641 -18.969 1 96.25 449 PRO B N 1
ATOM 8630 C CA . PRO B 1 449 ? -8.242 -26.25 -19.812 1 96.25 449 PRO B CA 1
ATOM 8631 C C . PRO B 1 449 ? -9.484 -25.922 -18.984 1 96.25 449 PRO B C 1
ATOM 8633 O O . PRO B 1 449 ? -10.25 -25.031 -19.359 1 96.25 449 PRO B O 1
ATOM 8636 N N . GLU B 1 450 ? -9.719 -26.641 -17.891 1 95.94 450 GLU B N 1
ATOM 8637 C CA . GLU B 1 450 ? -10.906 -26.375 -17.094 1 95.94 450 GLU B CA 1
ATOM 8638 C C . GLU B 1 450 ? -10.859 -24.969 -16.5 1 95.94 450 GLU B C 1
ATOM 8640 O O . GLU B 1 450 ? -11.906 -24.344 -16.266 1 95.94 450 GLU B O 1
ATOM 8645 N N . VAL B 1 451 ? -9.648 -24.484 -16.188 1 96.38 451 VAL B N 1
ATOM 8646 C CA . VAL B 1 451 ? -9.5 -23.141 -15.672 1 96.38 451 VAL B CA 1
ATOM 8647 C C . VAL B 1 451 ? -9.828 -22.125 -16.766 1 96.38 451 VAL B C 1
ATOM 8649 O O . VAL B 1 451 ? -10.578 -21.172 -16.547 1 96.38 451 VAL B O 1
ATOM 8652 N N . ILE B 1 452 ? -9.336 -22.312 -17.953 1 95.75 452 ILE B N 1
ATOM 8653 C CA . ILE B 1 452 ? -9.523 -21.438 -19.094 1 95.75 452 ILE B CA 1
ATOM 8654 C C . ILE B 1 452 ? -11.008 -21.312 -19.422 1 95.75 452 ILE B C 1
ATOM 8656 O O . ILE B 1 452 ? -11.5 -20.219 -19.688 1 95.75 452 ILE B O 1
ATOM 8660 N N . LEU B 1 453 ? -11.641 -22.406 -19.328 1 95.5 453 LEU B N 1
ATOM 8661 C CA . LEU B 1 453 ? -13.016 -22.453 -19.812 1 95.5 453 LEU B CA 1
ATOM 8662 C C . LEU B 1 453 ? -14 -22.125 -18.688 1 95.5 453 LEU B C 1
ATOM 8664 O O . LEU B 1 453 ? -15.211 -22.125 -18.906 1 95.5 453 LEU B O 1
ATOM 8668 N N . GLY B 1 454 ? -13.5 -21.859 -17.547 1 94.44 454 GLY B N 1
ATOM 8669 C CA . GLY B 1 454 ? -14.328 -21.375 -16.453 1 94.44 454 GLY B CA 1
ATOM 8670 C C . GLY B 1 454 ? -15.07 -22.469 -15.734 1 94.44 454 GLY B C 1
ATOM 8671 O O . GLY B 1 454 ? -16.203 -22.281 -15.273 1 94.44 454 GLY B O 1
ATOM 8672 N N . CYS B 1 455 ? -14.516 -23.656 -15.711 1 93.62 455 CYS B N 1
ATOM 8673 C CA . CYS B 1 455 ? -15.07 -24.766 -14.938 1 93.62 455 CYS B CA 1
ATOM 8674 C C . CYS B 1 455 ? -14.586 -24.719 -13.492 1 93.62 455 CYS B C 1
ATOM 8676 O O . CYS B 1 455 ? -13.633 -24.016 -13.172 1 93.62 455 CYS B O 1
ATOM 8678 N N . GLN B 1 456 ? -15.305 -25.391 -12.672 1 91.62 456 GLN B N 1
ATOM 8679 C CA . GLN B 1 456 ? -14.766 -25.625 -11.336 1 91.62 456 GLN B CA 1
ATOM 8680 C C . GLN B 1 456 ? -13.5 -26.469 -11.398 1 91.62 456 GLN B C 1
ATOM 8682 O O . GLN B 1 456 ? -13.398 -27.391 -12.203 1 91.62 456 GLN B O 1
ATOM 8687 N N . TYR B 1 457 ? -12.594 -26.078 -10.648 1 94.31 457 TYR B N 1
ATOM 8688 C CA . TYR B 1 457 ? -11.352 -26.828 -10.633 1 94.31 457 TYR B CA 1
ATOM 8689 C C . TYR B 1 457 ? -10.914 -27.141 -9.203 1 94.31 457 TYR B C 1
ATOM 8691 O O . TYR B 1 457 ? -11.516 -26.641 -8.25 1 94.31 457 TYR B O 1
ATOM 8699 N N . ASP B 1 458 ? -9.945 -28.047 -9.086 1 95.44 458 ASP B N 1
ATOM 8700 C CA . ASP B 1 458 ? -9.43 -28.469 -7.789 1 95.44 458 ASP B CA 1
ATOM 8701 C C . ASP B 1 458 ? -7.91 -28.625 -7.828 1 95.44 458 ASP B C 1
ATOM 8703 O O . ASP B 1 458 ? -7.23 -28 -8.641 1 95.44 458 ASP B O 1
ATOM 8707 N N . TYR B 1 459 ? -7.363 -29.453 -6.98 1 97.25 459 TYR B N 1
ATOM 8708 C CA . TYR B 1 459 ? -5.93 -29.609 -6.77 1 97.25 459 TYR B CA 1
ATOM 8709 C C . TYR B 1 459 ? -5.23 -30.047 -8.055 1 97.25 459 TYR B C 1
ATOM 8711 O O . TYR B 1 459 ? -4.047 -29.75 -8.25 1 97.25 459 TYR B O 1
ATOM 8719 N N . ARG B 1 460 ? -5.938 -30.625 -8.906 1 97.38 460 ARG B N 1
ATOM 8720 C CA . ARG B 1 460 ? -5.375 -31.312 -10.062 1 97.38 460 ARG B CA 1
ATOM 8721 C C . ARG B 1 460 ? -4.84 -30.328 -11.094 1 97.38 460 ARG B C 1
ATOM 8723 O O . ARG B 1 460 ? -4.102 -30.703 -12 1 97.38 460 ARG B O 1
ATOM 8730 N N . ILE B 1 461 ? -5.16 -29.016 -10.969 1 97.94 461 ILE B N 1
ATOM 8731 C CA . ILE B 1 461 ? -4.605 -28.031 -11.898 1 97.94 461 ILE B CA 1
ATOM 8732 C C . ILE B 1 461 ? -3.1 -27.906 -11.672 1 97.94 461 ILE B C 1
ATOM 8734 O O . ILE B 1 461 ? -2.352 -27.609 -12.602 1 97.94 461 ILE B O 1
ATOM 8738 N N . ASP B 1 462 ? -2.66 -28.156 -10.43 1 98.62 462 ASP B N 1
ATOM 8739 C CA . ASP B 1 462 ? -1.228 -28.156 -10.148 1 98.62 462 ASP B CA 1
ATOM 8740 C C . ASP B 1 462 ? -0.531 -29.328 -10.844 1 98.62 462 ASP B C 1
ATOM 8742 O O . ASP B 1 462 ? 0.607 -29.188 -11.297 1 98.62 462 ASP B O 1
ATOM 8746 N N . VAL B 1 463 ? -1.219 -30.422 -10.922 1 98.62 463 VAL B N 1
ATOM 8747 C CA . VAL B 1 463 ? -0.69 -31.625 -11.555 1 98.62 463 VAL B CA 1
ATOM 8748 C C . VAL B 1 463 ? -0.563 -31.406 -13.062 1 98.62 463 VAL B C 1
ATOM 8750 O O . VAL B 1 463 ? 0.421 -31.812 -13.672 1 98.62 463 VAL B O 1
ATOM 8753 N N . TRP B 1 464 ? -1.549 -30.75 -13.594 1 98.5 464 TRP B N 1
ATOM 8754 C CA . TRP B 1 464 ? -1.478 -30.359 -15 1 98.5 464 TRP B CA 1
ATOM 8755 C C . TRP B 1 464 ? -0.229 -29.531 -15.273 1 98.5 464 TRP B C 1
ATOM 8757 O O . TRP B 1 464 ? 0.53 -29.828 -16.203 1 98.5 464 TRP B O 1
ATOM 8767 N N . SER B 1 465 ? -0.026 -28.516 -14.445 1 98.75 465 SER B N 1
ATOM 8768 C CA . SER B 1 465 ? 1.135 -27.641 -14.609 1 98.75 465 SER B CA 1
ATOM 8769 C C . SER B 1 465 ? 2.436 -28.438 -14.516 1 98.75 465 SER B C 1
ATOM 8771 O O . SER B 1 465 ? 3.385 -28.172 -15.258 1 98.75 465 SER B O 1
ATOM 8773 N N . LEU B 1 466 ? 2.463 -29.375 -13.602 1 98.88 466 LEU B N 1
ATOM 8774 C CA . LEU B 1 466 ? 3.654 -30.203 -13.453 1 98.88 466 LEU B CA 1
ATOM 8775 C C . LEU B 1 466 ? 3.938 -30.984 -14.734 1 98.88 466 LEU B C 1
ATOM 8777 O O . LEU B 1 466 ? 5.09 -31.094 -15.156 1 98.88 466 LEU B O 1
ATOM 8781 N N . GLY B 1 467 ? 2.885 -31.547 -15.367 1 98.81 467 GLY B N 1
ATOM 8782 C CA . GLY B 1 467 ? 3.064 -32.219 -16.641 1 98.81 467 GLY B CA 1
ATOM 8783 C C . GLY B 1 467 ? 3.705 -31.359 -17.703 1 98.81 467 GLY B C 1
ATOM 8784 O O . GLY B 1 467 ? 4.621 -31.797 -18.406 1 98.81 467 GLY B O 1
ATOM 8785 N N . CYS B 1 468 ? 3.225 -30.141 -17.75 1 98.69 468 CYS B N 1
ATOM 8786 C CA . CYS B 1 468 ? 3.781 -29.188 -18.703 1 98.69 468 CYS B CA 1
ATOM 8787 C C . CYS B 1 468 ? 5.254 -28.922 -18.406 1 98.69 468 CYS B C 1
ATOM 8789 O O . CYS B 1 468 ? 6.074 -28.875 -19.328 1 98.69 468 CYS B O 1
ATOM 8791 N N . ILE B 1 469 ? 5.582 -28.781 -17.188 1 98.81 469 ILE B N 1
ATOM 8792 C CA . ILE B 1 469 ? 6.938 -28.453 -16.75 1 98.81 469 ILE B CA 1
ATOM 8793 C C . ILE B 1 469 ? 7.879 -29.609 -17.109 1 98.81 469 ILE B C 1
ATOM 8795 O O . ILE B 1 469 ? 8.961 -29.391 -17.656 1 98.81 469 ILE B O 1
ATOM 8799 N N . LEU B 1 470 ? 7.496 -30.844 -16.781 1 98.69 470 LEU B N 1
ATOM 8800 C CA . LEU B 1 470 ? 8.344 -32 -17.016 1 98.69 470 LEU B CA 1
ATOM 8801 C C . LEU B 1 470 ? 8.602 -32.188 -18.516 1 98.69 470 LEU B C 1
ATOM 8803 O O . LEU B 1 470 ? 9.727 -32.5 -18.922 1 98.69 470 LEU B O 1
ATOM 8807 N N . PHE B 1 471 ? 7.586 -31.969 -19.328 1 98.12 471 PHE B N 1
ATOM 8808 C CA . PHE B 1 471 ? 7.758 -32 -20.781 1 98.12 471 PHE B CA 1
ATOM 8809 C C . PHE B 1 471 ? 8.805 -31 -21.234 1 98.12 471 PHE B C 1
ATOM 8811 O O . PHE B 1 471 ? 9.695 -31.328 -22.016 1 98.12 471 PHE B O 1
ATOM 8818 N N . GLU B 1 472 ? 8.641 -29.859 -20.719 1 97.62 472 GLU B N 1
ATOM 8819 C CA . GLU B 1 472 ? 9.531 -28.766 -21.094 1 97.62 472 GLU B CA 1
ATOM 8820 C C . GLU B 1 472 ? 10.969 -29.031 -20.672 1 97.62 472 GLU B C 1
ATOM 8822 O O . GLU B 1 472 ? 11.906 -28.75 -21.406 1 97.62 472 GLU B O 1
ATOM 8827 N N . LEU B 1 473 ? 11.164 -29.516 -19.484 1 97.81 473 LEU B N 1
ATOM 8828 C CA . LEU B 1 473 ? 12.5 -29.828 -19 1 97.81 473 LEU B CA 1
ATOM 8829 C C . LEU B 1 473 ? 13.156 -30.891 -19.875 1 97.81 473 LEU B C 1
ATOM 8831 O O . LEU B 1 473 ? 14.359 -30.812 -20.156 1 97.81 473 LEU B O 1
ATOM 8835 N N . PHE B 1 474 ? 12.453 -31.844 -20.297 1 96.69 474 PHE B N 1
ATOM 8836 C CA . PHE B 1 474 ? 12.992 -32.969 -21.078 1 96.69 474 PHE B CA 1
ATOM 8837 C C . PHE B 1 474 ? 13.312 -32.5 -22.5 1 96.69 474 PHE B C 1
ATOM 8839 O O . PHE B 1 474 ? 14.359 -32.875 -23.047 1 96.69 474 PHE B O 1
ATOM 8846 N N . THR B 1 475 ? 12.43 -31.703 -23.141 1 95.12 475 THR B N 1
ATOM 8847 C CA . THR B 1 475 ? 12.547 -31.406 -24.578 1 95.12 475 THR B CA 1
ATOM 8848 C C . THR B 1 475 ? 13.25 -30.078 -24.797 1 95.12 475 THR B C 1
ATOM 8850 O O . THR B 1 475 ? 13.781 -29.828 -25.875 1 95.12 475 THR B O 1
ATOM 8853 N N . GLY B 1 476 ? 13.062 -29.203 -23.75 1 93.88 476 GLY B N 1
ATOM 8854 C CA . GLY B 1 476 ? 13.562 -27.844 -23.922 1 93.88 476 GLY B CA 1
ATOM 8855 C C . GLY B 1 476 ? 12.555 -26.922 -24.562 1 93.88 476 GLY B C 1
ATOM 8856 O O . GLY B 1 476 ? 12.812 -25.719 -24.719 1 93.88 476 GLY B O 1
ATOM 8857 N N . ASN B 1 477 ? 11.352 -27.453 -24.859 1 93.69 477 ASN B N 1
ATOM 8858 C CA . ASN B 1 477 ? 10.32 -26.656 -25.516 1 93.69 477 ASN B CA 1
ATOM 8859 C C . ASN B 1 477 ? 9.047 -26.594 -24.688 1 93.69 477 ASN B C 1
ATOM 8861 O O . ASN B 1 477 ? 8.656 -27.578 -24.062 1 93.69 477 ASN B O 1
ATOM 8865 N N . VAL B 1 478 ? 8.438 -25.422 -24.75 1 95.94 478 VAL B N 1
ATOM 8866 C CA . VAL B 1 478 ? 7.133 -25.281 -24.125 1 95.94 478 VAL B CA 1
ATOM 8867 C C . VAL B 1 478 ? 6.121 -26.188 -24.812 1 95.94 478 VAL B C 1
ATOM 8869 O O . VAL B 1 478 ? 6.039 -26.203 -26.047 1 95.94 478 VAL B O 1
ATOM 8872 N N . LEU B 1 479 ? 5.41 -26.922 -24.062 1 96.62 479 LEU B N 1
ATOM 8873 C CA . LEU B 1 479 ? 4.496 -27.906 -24.609 1 96.62 479 LEU B CA 1
ATOM 8874 C C . LEU B 1 479 ? 3.398 -27.234 -25.438 1 96.62 479 LEU B C 1
ATOM 8876 O O . LEU B 1 479 ? 3.145 -27.625 -26.578 1 96.62 479 LEU B O 1
ATOM 8880 N N . PHE B 1 480 ? 2.773 -26.25 -24.797 1 97 480 PHE B N 1
ATOM 8881 C CA . PHE B 1 480 ? 1.683 -25.547 -25.469 1 97 480 PHE B CA 1
ATOM 8882 C C . PHE B 1 480 ? 2.104 -24.141 -25.875 1 97 480 PHE B C 1
ATOM 8884 O O . PHE B 1 480 ? 1.607 -23.156 -25.312 1 97 480 PHE B O 1
ATOM 8891 N N . GLN B 1 481 ? 2.926 -24.047 -26.859 1 94.19 481 GLN B N 1
ATOM 8892 C CA . GLN B 1 481 ? 3.309 -22.75 -27.406 1 94.19 481 GLN B CA 1
ATOM 8893 C C . GLN B 1 481 ? 2.09 -21.984 -27.922 1 94.19 481 GLN B C 1
ATOM 8895 O O . GLN B 1 481 ? 1.21 -22.562 -28.562 1 94.19 481 GLN B O 1
ATOM 8900 N N . ASN B 1 482 ? 2.031 -20.766 -27.516 1 94.62 482 ASN B N 1
ATOM 8901 C CA . ASN B 1 482 ? 0.833 -20.016 -27.875 1 94.62 482 ASN B CA 1
ATOM 8902 C C . ASN B 1 482 ? 1.082 -18.516 -27.828 1 94.62 482 ASN B C 1
ATOM 8904 O O . ASN B 1 482 ? 2.021 -18.062 -27.172 1 94.62 482 ASN B O 1
ATOM 8908 N N . THR B 1 483 ? 0.296 -17.781 -28.516 1 90.94 483 THR B N 1
ATOM 8909 C CA . THR B 1 483 ? 0.292 -16.328 -28.438 1 90.94 483 THR B CA 1
ATOM 8910 C C . THR B 1 483 ? -1.024 -15.828 -27.859 1 90.94 483 THR B C 1
ATOM 8912 O O . THR B 1 483 ? -1.149 -14.648 -27.516 1 90.94 483 THR B O 1
ATOM 8915 N N . CYS B 1 484 ? -2.002 -16.719 -27.781 1 92.31 484 CYS B N 1
ATOM 8916 C CA . CYS B 1 484 ? -3.299 -16.406 -27.188 1 92.31 484 CYS B CA 1
ATOM 8917 C C . CYS B 1 484 ? -3.963 -17.672 -26.641 1 92.31 484 CYS B C 1
ATOM 8919 O O . CYS B 1 484 ? -3.457 -18.781 -26.844 1 92.31 484 CYS B O 1
ATOM 8921 N N . ILE B 1 485 ? -4.996 -17.547 -25.984 1 95.06 485 ILE B N 1
ATOM 8922 C CA . ILE B 1 485 ? -5.672 -18.656 -25.312 1 95.06 485 ILE B CA 1
ATOM 8923 C C . ILE B 1 485 ? -6.234 -19.625 -26.344 1 95.06 485 ILE B C 1
ATOM 8925 O O . ILE B 1 485 ? -6.234 -20.844 -26.109 1 95.06 485 ILE B O 1
ATOM 8929 N N . GLN B 1 486 ? -6.688 -19.141 -27.453 1 95.38 486 GLN B N 1
ATOM 8930 C CA . GLN B 1 486 ? -7.277 -19.969 -28.5 1 95.38 486 GLN B CA 1
ATOM 8931 C C . GLN B 1 486 ? -6.246 -20.938 -29.062 1 95.38 486 GLN B C 1
ATOM 8933 O O . GLN B 1 486 ? -6.543 -22.125 -29.281 1 95.38 486 GLN B O 1
ATOM 8938 N N . GLU B 1 487 ? -5.094 -20.406 -29.25 1 95.94 487 GLU B N 1
ATOM 8939 C CA . GLU B 1 487 ? -4.008 -21.234 -29.75 1 95.94 487 GLU B CA 1
ATOM 8940 C C . GLU B 1 487 ? -3.596 -22.297 -28.734 1 95.94 487 GLU B C 1
ATOM 8942 O O . GLU B 1 487 ? -3.283 -23.438 -29.094 1 95.94 487 GLU B O 1
ATOM 8947 N N . LEU B 1 488 ? -3.592 -21.859 -27.5 1 96.81 488 LEU B N 1
ATOM 8948 C CA . LEU B 1 488 ? -3.293 -22.797 -26.422 1 96.81 488 LEU B CA 1
ATOM 8949 C C . LEU B 1 488 ? -4.285 -23.953 -26.422 1 96.81 488 LEU B C 1
ATOM 8951 O O . LEU B 1 488 ? -3.889 -25.125 -26.375 1 96.81 488 LEU B O 1
ATOM 8955 N N . LEU B 1 489 ? -5.543 -23.641 -26.516 1 96.56 489 LEU B N 1
ATOM 8956 C CA . LEU B 1 489 ? -6.594 -24.656 -26.516 1 96.56 489 LEU B CA 1
ATOM 8957 C C . LEU B 1 489 ? -6.469 -25.562 -27.719 1 96.56 489 LEU B C 1
ATOM 8959 O O . LEU B 1 489 ? -6.668 -26.781 -27.609 1 96.56 489 LEU B O 1
ATOM 8963 N N . ALA B 1 490 ? -6.121 -25 -28.875 1 96.25 490 ALA B N 1
ATOM 8964 C CA . ALA B 1 490 ? -5.953 -25.781 -30.094 1 96.25 490 ALA B CA 1
ATOM 8965 C C . ALA B 1 490 ? -4.84 -26.812 -29.922 1 96.25 490 ALA B C 1
ATOM 8967 O O . ALA B 1 490 ? -4.977 -27.969 -30.359 1 96.25 490 ALA B O 1
ATOM 8968 N N . ARG B 1 491 ? -3.857 -26.406 -29.281 1 96.38 491 ARG B N 1
ATOM 8969 C CA . ARG B 1 491 ? -2.734 -27.312 -29.078 1 96.38 491 ARG B CA 1
ATOM 8970 C C . ARG B 1 491 ? -3.072 -28.375 -28.047 1 96.38 491 ARG B C 1
ATOM 8972 O O . ARG B 1 491 ? -2.611 -29.516 -28.156 1 96.38 491 ARG B O 1
ATOM 8979 N N . VAL B 1 492 ? -3.793 -28 -27.047 1 96.94 492 VAL B N 1
ATOM 8980 C CA . VAL B 1 492 ? -4.23 -28.969 -26.047 1 96.94 492 VAL B CA 1
ATOM 8981 C C . VAL B 1 492 ? -5.043 -30.078 -26.734 1 96.94 492 VAL B C 1
ATOM 8983 O O . VAL B 1 492 ? -4.785 -31.266 -26.516 1 96.94 492 VAL B O 1
ATOM 8986 N N . VAL B 1 493 ? -5.98 -29.703 -27.562 1 94.88 493 VAL B N 1
ATOM 8987 C CA . VAL B 1 493 ? -6.816 -30.656 -28.266 1 94.88 493 VAL B CA 1
ATOM 8988 C C . VAL B 1 493 ? -5.961 -31.484 -29.234 1 94.88 493 VAL B C 1
ATOM 8990 O O . VAL B 1 493 ? -6.172 -32.688 -29.375 1 94.88 493 VAL B O 1
ATOM 8993 N N . SER B 1 494 ? -5.02 -30.828 -29.781 1 95.06 494 SER B N 1
ATOM 8994 C CA . SER B 1 494 ? -4.145 -31.469 -30.766 1 95.06 494 SER B CA 1
ATOM 8995 C C . SER B 1 494 ? -3.277 -32.531 -30.109 1 95.06 494 SER B C 1
ATOM 8997 O O . SER B 1 494 ? -3.146 -33.656 -30.641 1 95.06 494 SER B O 1
ATOM 8999 N N . ILE B 1 495 ? -2.756 -32.219 -28.969 1 95.81 495 ILE B N 1
ATOM 9000 C CA . ILE B 1 495 ? -1.702 -33.062 -28.391 1 95.81 495 ILE B CA 1
ATOM 9001 C C . ILE B 1 495 ? -2.295 -34 -27.328 1 95.81 495 ILE B C 1
ATOM 9003 O O . ILE B 1 495 ? -1.918 -35.156 -27.234 1 95.81 495 ILE B O 1
ATOM 9007 N N . CYS B 1 496 ? -3.221 -33.5 -26.547 1 95.19 496 CYS B N 1
ATOM 9008 C CA . CYS B 1 496 ? -3.723 -34.25 -25.406 1 95.19 496 CYS B CA 1
ATOM 9009 C C . CYS B 1 496 ? -5.059 -34.906 -25.734 1 95.19 496 CYS B C 1
ATOM 9011 O O . CYS B 1 496 ? -5.531 -35.75 -24.984 1 95.19 496 CYS B O 1
ATOM 9013 N N . GLY B 1 497 ? -5.688 -34.469 -26.844 1 91.38 497 GLY B N 1
ATOM 9014 C CA . GLY B 1 497 ? -6.957 -35.062 -27.219 1 91.38 497 GLY B CA 1
ATOM 9015 C C . GLY B 1 497 ? -8.148 -34.188 -26.875 1 91.38 497 GLY B C 1
ATOM 9016 O O . GLY B 1 497 ? -7.984 -33.062 -26.422 1 91.38 497 GLY B O 1
ATOM 9017 N N . PRO B 1 498 ? -9.297 -34.719 -27.141 1 91.5 498 PRO B N 1
ATOM 9018 C CA . PRO B 1 498 ? -10.516 -33.938 -26.953 1 91.5 498 PRO B CA 1
ATOM 9019 C C . PRO B 1 498 ? -10.812 -33.656 -25.484 1 91.5 498 PRO B C 1
ATOM 9021 O O . PRO B 1 498 ? -10.43 -34.438 -24.609 1 91.5 498 PRO B O 1
ATOM 9024 N N . LEU B 1 499 ? -11.5 -32.562 -25.281 1 93.56 499 LEU B N 1
ATOM 9025 C CA . LEU B 1 499 ? -11.969 -32.219 -23.938 1 93.56 499 LEU B CA 1
ATOM 9026 C C . LEU B 1 499 ? -13.227 -33 -23.578 1 93.56 499 LEU B C 1
ATOM 9028 O O . LEU B 1 499 ? -13.977 -33.438 -24.469 1 93.56 499 LEU B O 1
ATOM 9032 N N . SER B 1 500 ? -13.453 -33.188 -22.391 1 89.19 500 SER B N 1
ATOM 9033 C CA . SER B 1 500 ? -14.625 -33.969 -21.969 1 89.19 500 SER B CA 1
ATOM 9034 C C . SER B 1 500 ? -15.914 -33.188 -22.25 1 89.19 500 SER B C 1
ATOM 9036 O O . SER B 1 500 ? -15.914 -31.953 -22.297 1 89.19 500 SER B O 1
ATOM 9038 N N . GLU B 1 501 ? -16.938 -33.938 -22.375 1 88.69 501 GLU B N 1
ATOM 9039 C CA . GLU B 1 501 ? -18.266 -33.344 -22.547 1 88.69 501 GLU B CA 1
ATOM 9040 C C . GLU B 1 501 ? -18.641 -32.469 -21.344 1 88.69 501 GLU B C 1
ATOM 9042 O O . GLU B 1 501 ? -19.312 -31.453 -21.5 1 88.69 501 GLU B O 1
ATOM 9047 N N . GLU B 1 502 ? -18.234 -32.906 -20.266 1 88.25 502 GLU B N 1
ATOM 9048 C CA . GLU B 1 502 ? -18.531 -32.188 -19.031 1 88.25 502 GLU B CA 1
ATOM 9049 C C . GLU B 1 502 ? -17.938 -30.797 -19.047 1 88.25 502 GLU B C 1
ATOM 9051 O O . GLU B 1 502 ? -18.578 -29.844 -18.625 1 88.25 502 GLU B O 1
ATOM 9056 N N . ILE B 1 503 ? -16.75 -30.672 -19.516 1 90.94 503 ILE B N 1
ATOM 9057 C CA . ILE B 1 503 ? -16.078 -29.375 -19.594 1 90.94 503 ILE B CA 1
ATOM 9058 C C . ILE B 1 503 ? -16.844 -28.453 -20.547 1 90.94 503 ILE B C 1
ATOM 9060 O O . ILE B 1 503 ? -17.062 -27.281 -20.234 1 90.94 503 ILE B O 1
ATOM 9064 N N . HIS B 1 504 ? -17.328 -29.016 -21.672 1 91.38 504 HIS B N 1
ATOM 9065 C CA . HIS B 1 504 ? -18.062 -28.234 -22.656 1 91.38 504 HIS B CA 1
ATOM 9066 C C . HIS B 1 504 ? -19.422 -27.797 -22.109 1 91.38 504 HIS B C 1
ATOM 9068 O O . HIS B 1 504 ? -19.906 -26.719 -22.422 1 91.38 504 HIS B O 1
ATOM 9074 N N . ARG B 1 505 ? -19.953 -28.609 -21.234 1 90.75 505 ARG B N 1
ATOM 9075 C CA . ARG B 1 505 ? -21.281 -28.359 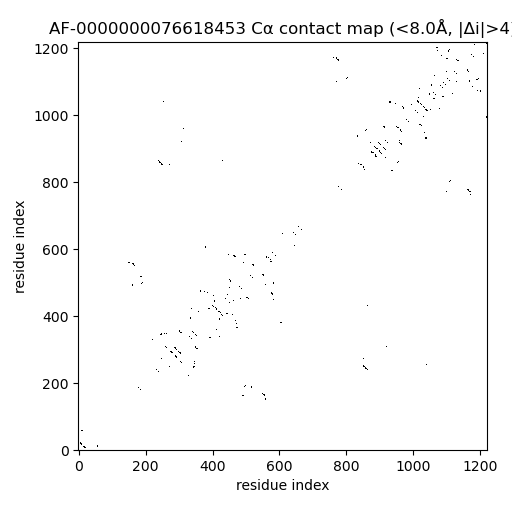-20.719 1 90.75 505 ARG B CA 1
ATOM 9076 C C . ARG B 1 505 ? -21.234 -27.375 -19.547 1 90.75 505 ARG B C 1
ATOM 9078 O O . ARG B 1 505 ? -22.094 -26.484 -19.438 1 90.75 505 ARG B O 1
ATOM 9085 N N . THR B 1 506 ? -20.281 -27.484 -18.688 1 91.19 506 THR B N 1
ATOM 9086 C CA . THR B 1 506 ? -20.266 -26.75 -17.422 1 91.19 506 THR B CA 1
ATOM 9087 C C . THR B 1 506 ? -19.422 -25.484 -17.531 1 91.19 506 THR B C 1
ATOM 9089 O O . THR B 1 506 ? -19.516 -24.594 -16.688 1 91.19 506 THR B O 1
ATOM 9092 N N . GLY B 1 507 ? -18.578 -25.406 -18.531 1 93.12 507 GLY B N 1
ATOM 9093 C CA . GLY B 1 507 ? -17.688 -24.266 -18.656 1 93.12 507 GLY B CA 1
ATOM 9094 C C . GLY B 1 507 ? -18.422 -22.969 -18.969 1 93.12 507 GLY B C 1
ATOM 9095 O O . GLY B 1 507 ? -19.141 -22.875 -19.953 1 93.12 507 GLY B O 1
ATOM 9096 N N . ARG B 1 508 ? -18.188 -21.938 -18.172 1 93.19 508 ARG B N 1
ATOM 9097 C CA . ARG B 1 508 ? -18.859 -20.641 -18.312 1 93.19 508 ARG B CA 1
ATOM 9098 C C . ARG B 1 508 ? -18.328 -19.875 -19.516 1 93.19 508 ARG B C 1
ATOM 9100 O O . ARG B 1 508 ? -19.031 -19.016 -20.062 1 93.19 508 ARG B O 1
ATOM 9107 N N . HIS B 1 509 ? -17.094 -20.234 -19.969 1 93.5 509 HIS B N 1
ATOM 9108 C CA . HIS B 1 509 ? -16.469 -19.453 -21.016 1 93.5 509 HIS B CA 1
ATOM 9109 C C . HIS B 1 509 ? -16.375 -20.234 -22.328 1 93.5 509 HIS B C 1
ATOM 9111 O O . HIS B 1 509 ? -15.695 -19.797 -23.266 1 93.5 509 HIS B O 1
ATOM 9117 N N . VAL B 1 510 ? -17 -21.312 -22.453 1 93.69 510 VAL B N 1
ATOM 9118 C CA . VAL B 1 510 ? -16.891 -22.188 -23.625 1 93.69 510 VAL B CA 1
ATOM 9119 C C . VAL B 1 510 ? -17.328 -21.422 -24.875 1 93.69 510 VAL B C 1
ATOM 9121 O O . VAL B 1 510 ? -16.688 -21.5 -25.922 1 93.69 510 VAL B O 1
ATOM 9124 N N . SER B 1 511 ? -18.422 -20.609 -24.766 1 92.44 511 SER B N 1
ATOM 9125 C CA . SER B 1 511 ? -18.969 -19.891 -25.922 1 92.44 511 SER B CA 1
ATOM 9126 C C . SER B 1 511 ? -18.016 -18.812 -26.406 1 92.44 511 SER B C 1
ATOM 9128 O O . SER B 1 511 ? -18.125 -18.359 -27.547 1 92.44 511 SER B O 1
ATOM 9130 N N . ARG B 1 512 ? -17.062 -18.5 -25.547 1 93.06 512 ARG B N 1
ATOM 9131 C CA . ARG B 1 512 ? -16.109 -17.469 -25.922 1 93.06 512 ARG B CA 1
ATOM 9132 C C . ARG B 1 512 ? -15.031 -18.016 -26.844 1 93.06 512 ARG B C 1
ATOM 9134 O O . ARG B 1 512 ? -14.375 -17.266 -27.562 1 93.06 512 ARG B O 1
ATOM 9141 N N . PHE B 1 513 ? -14.945 -19.375 -26.828 1 95 513 PHE B N 1
ATOM 9142 C CA . PHE B 1 513 ? -13.789 -19.922 -27.516 1 95 513 PHE B CA 1
ATOM 9143 C C . PHE B 1 513 ? -14.211 -20.984 -28.531 1 95 513 PHE B C 1
ATOM 9145 O O . PHE B 1 513 ? -13.453 -21.328 -29.438 1 95 513 PHE B O 1
ATOM 9152 N N . PHE B 1 514 ? -15.414 -21.5 -28.406 1 94.69 514 PHE B N 1
ATOM 9153 C CA . PHE B 1 514 ? -15.859 -22.609 -29.266 1 94.69 514 PHE B CA 1
ATOM 9154 C C . PHE B 1 514 ? -17.156 -22.25 -29.984 1 94.69 514 PHE B C 1
ATOM 9156 O O . PHE B 1 514 ? -18.047 -21.625 -29.391 1 94.69 514 PHE B O 1
ATOM 9163 N N . THR B 1 515 ? -17.219 -22.641 -31.188 1 92.94 515 THR B N 1
ATOM 9164 C CA . THR B 1 515 ? -18.469 -22.547 -31.938 1 92.94 515 THR B CA 1
ATOM 9165 C C . THR B 1 515 ? -19.438 -23.641 -31.484 1 92.94 515 THR B C 1
ATOM 9167 O O . THR B 1 515 ? -19.109 -24.484 -30.656 1 92.94 515 THR B O 1
ATOM 9170 N N . LYS B 1 516 ? -20.594 -23.625 -32.094 1 90.06 516 LYS B N 1
ATOM 9171 C CA . LYS B 1 516 ? -21.609 -24.656 -31.797 1 90.06 516 LYS B CA 1
ATOM 9172 C C . LYS B 1 516 ? -21.109 -26.047 -32.188 1 90.06 516 LYS B C 1
ATOM 9174 O O . LYS B 1 516 ? -21.438 -27.031 -31.531 1 90.06 516 LYS B O 1
ATOM 9179 N N . GLU B 1 517 ? -20.312 -26.078 -33.25 1 91 517 GLU B N 1
ATOM 9180 C CA . GLU B 1 517 ? -19.75 -27.328 -33.75 1 91 517 GLU B CA 1
ATOM 9181 C C . GLU B 1 517 ? -18.469 -27.703 -33.031 1 91 517 GLU B C 1
ATOM 9183 O O . GLU B 1 517 ? -17.812 -28.688 -33.375 1 91 517 GLU B O 1
ATOM 9188 N N . LYS B 1 518 ? -18.047 -26.875 -31.953 1 92.56 518 LYS B N 1
ATOM 9189 C CA . LYS B 1 518 ? -16.906 -27.109 -31.062 1 92.56 518 LYS B CA 1
ATOM 9190 C C . LYS B 1 518 ? -15.594 -26.859 -31.797 1 92.56 518 LYS B C 1
ATOM 9192 O O . LYS B 1 518 ? -14.602 -27.547 -31.547 1 92.56 518 LYS B O 1
ATOM 9197 N N . LEU B 1 519 ? -15.703 -25.938 -32.781 1 93.62 519 LEU B N 1
ATOM 9198 C CA . LEU B 1 519 ? -14.477 -25.422 -33.375 1 93.62 519 LEU B CA 1
ATOM 9199 C C . LEU B 1 519 ? -13.969 -24.219 -32.562 1 93.62 519 LEU B C 1
ATOM 9201 O O . LEU B 1 519 ? -14.758 -23.391 -32.094 1 93.62 519 LEU B O 1
ATOM 9205 N N . ILE B 1 520 ? -12.695 -24.156 -32.438 1 95.81 520 ILE B N 1
ATOM 9206 C CA . ILE B 1 520 ? -12.102 -23.016 -31.734 1 95.81 520 ILE B CA 1
ATOM 9207 C C . ILE B 1 520 ? -12.07 -21.797 -32.656 1 95.81 520 ILE B C 1
ATOM 9209 O O . ILE B 1 520 ? -11.703 -21.922 -33.844 1 95.81 520 ILE B O 1
ATOM 9213 N N . TYR B 1 521 ? -12.508 -20.625 -32.125 1 93.69 521 TYR B N 1
ATOM 9214 C CA . TYR B 1 521 ? -12.523 -19.453 -32.969 1 93.69 521 TYR B CA 1
ATOM 9215 C C . TYR B 1 521 ? -11.93 -18.25 -32.25 1 93.69 521 TYR B C 1
ATOM 9217 O O . TYR B 1 521 ? -11.859 -18.219 -31.031 1 93.69 521 TYR B O 1
ATOM 9225 N N . LYS B 1 522 ? -11.406 -17.328 -32.969 1 92.38 522 LYS B N 1
ATOM 9226 C CA . LYS B 1 522 ? -10.828 -16.062 -32.5 1 92.38 522 LYS B CA 1
ATOM 9227 C C . LYS B 1 522 ? -11.273 -14.906 -33.406 1 92.38 522 LYS B C 1
ATOM 9229 O O . LYS B 1 522 ? -11.305 -15.023 -34.625 1 92.38 522 LYS B O 1
ATOM 9234 N N . GLU B 1 523 ? -11.703 -13.844 -32.781 1 87.88 523 GLU B N 1
ATOM 9235 C CA . GLU B 1 523 ? -12.047 -12.641 -33.531 1 87.88 523 GLU B CA 1
ATOM 9236 C C . GLU B 1 523 ? -10.82 -11.781 -33.812 1 87.88 523 GLU B C 1
ATOM 9238 O O . GLU B 1 523 ? -10.008 -11.555 -32.906 1 87.88 523 GLU B O 1
ATOM 9243 N N . VAL B 1 524 ? -10.578 -11.547 -34.969 1 81.31 524 VAL B N 1
ATOM 9244 C CA . VAL B 1 524 ? -9.43 -10.719 -35.344 1 81.31 524 VAL B CA 1
ATOM 9245 C C . VAL B 1 524 ? -9.906 -9.43 -36 1 81.31 524 VAL B C 1
ATOM 9247 O O . VAL B 1 524 ? -10.898 -9.438 -36.75 1 81.31 524 VAL B O 1
ATOM 9250 N N . GLU B 1 525 ? -9.414 -8.258 -35.531 1 63.47 525 GLU B N 1
ATOM 9251 C CA . GLU B 1 525 ? -9.75 -6.988 -36.188 1 63.47 525 GLU B CA 1
ATOM 9252 C C . GLU B 1 525 ? -9.086 -6.871 -37.531 1 63.47 525 GLU B C 1
ATOM 9254 O O . GLU B 1 525 ? -7.949 -7.32 -37.719 1 63.47 525 GLU B O 1
ATOM 9259 N N . ASP B 1 526 ? -9.844 -6.785 -38.562 1 50.38 526 ASP B N 1
ATOM 9260 C CA . ASP B 1 526 ? -9.312 -6.602 -39.906 1 50.38 526 ASP B CA 1
ATOM 9261 C C . ASP B 1 526 ? -8.422 -5.367 -40 1 50.38 526 ASP B C 1
ATOM 9263 O O . ASP B 1 526 ? -8.867 -4.254 -39.719 1 50.38 526 ASP B O 1
ATOM 9267 N N . ASP B 1 527 ? -7.285 -5.574 -39.781 1 45.72 527 ASP B N 1
ATOM 9268 C CA . ASP B 1 527 ? -6.312 -4.484 -39.844 1 45.72 527 ASP B CA 1
ATOM 9269 C C . ASP B 1 527 ? -6.516 -3.631 -41.094 1 45.72 527 ASP B C 1
ATOM 9271 O O . ASP B 1 527 ? -5.828 -2.627 -41.281 1 45.72 527 ASP B O 1
ATOM 9275 N N . LYS B 1 528 ? -7.055 -4.117 -42.219 1 39.44 528 LYS B N 1
ATOM 9276 C CA . LYS B 1 528 ? -6.867 -3.268 -43.406 1 39.44 528 LYS B CA 1
ATOM 9277 C C . LYS B 1 528 ? -7.555 -1.918 -43.219 1 39.44 528 LYS B C 1
ATOM 9279 O O . LYS B 1 528 ? -7.625 -1.119 -44.156 1 39.44 528 LYS B O 1
ATOM 9284 N N . ALA B 1 529 ? -8.656 -1.857 -42.594 1 37.69 529 ALA B N 1
ATOM 9285 C CA . ALA B 1 529 ? -9.367 -0.647 -42.969 1 37.69 529 ALA B CA 1
ATOM 9286 C C . ALA B 1 529 ? -8.5 0.591 -42.781 1 37.69 529 ALA B C 1
ATOM 9288 O O . ALA B 1 529 ? -7.441 0.524 -42.156 1 37.69 529 ALA B O 1
ATOM 9289 N N . LEU B 1 530 ? -9.188 1.869 -42.312 1 34.66 530 LEU B N 1
ATOM 9290 C CA . LEU B 1 530 ? -9.055 3.281 -42.656 1 34.66 530 LEU B CA 1
ATOM 9291 C C . LEU B 1 530 ? -7.832 3.889 -42 1 34.66 530 LEU B C 1
ATOM 9293 O O . LEU B 1 530 ? -7.676 3.783 -40.781 1 34.66 530 LEU B O 1
ATOM 9297 N N . ASP B 1 531 ? -6.742 3.801 -42.625 1 33.81 531 ASP B N 1
ATOM 9298 C CA . ASP B 1 531 ? -5.863 4.961 -42.5 1 33.81 531 ASP B CA 1
ATOM 9299 C C . ASP B 1 531 ? -6.66 6.215 -42.156 1 33.81 531 ASP B C 1
ATOM 9301 O O . ASP B 1 531 ? -7.207 6.879 -43.031 1 33.81 531 ASP B O 1
ATOM 9305 N N . ASN B 1 532 ? -7.398 6.105 -41.125 1 35.19 532 ASN B N 1
ATOM 9306 C CA . ASN B 1 532 ? -8.312 7.117 -40.594 1 35.19 532 ASN B CA 1
ATOM 9307 C C . ASN B 1 532 ? -7.586 8.422 -40.281 1 35.19 532 ASN B C 1
ATOM 9309 O O . ASN B 1 532 ? -8.07 9.227 -39.5 1 35.19 532 ASN B O 1
ATOM 9313 N N . ARG B 1 533 ? -6.324 8.469 -40.781 1 34.75 533 ARG B N 1
ATOM 9314 C CA . ARG B 1 533 ? -5.566 9.688 -40.531 1 34.75 533 ARG B CA 1
ATOM 9315 C C . ARG B 1 533 ? -6.367 10.922 -40.906 1 34.75 533 ARG B C 1
ATOM 9317 O O . ARG B 1 533 ? -6.078 12.023 -40.406 1 34.75 533 ARG B O 1
ATOM 9324 N N . HIS B 1 534 ? -7.113 10.805 -42.188 1 33.72 534 HIS B N 1
ATOM 9325 C CA . HIS B 1 534 ? -7.699 12.008 -42.781 1 33.72 534 HIS B CA 1
ATOM 9326 C C . HIS B 1 534 ? -9.203 12.055 -42.531 1 33.72 534 HIS B C 1
ATOM 9328 O O . HIS B 1 534 ? -9.906 12.859 -43.156 1 33.72 534 HIS B O 1
ATOM 9334 N N . LEU B 1 535 ? -9.797 10.93 -42 1 35.66 535 LEU B N 1
ATOM 9335 C CA . LEU B 1 535 ? -11.25 10.984 -42.094 1 35.66 535 LEU B CA 1
ATOM 9336 C C . LEU B 1 535 ? -11.867 11.688 -40.906 1 35.66 535 LEU B C 1
ATOM 9338 O O . LEU B 1 535 ? -11.281 11.703 -39.812 1 35.66 535 LEU B O 1
ATOM 9342 N N . SER B 1 536 ? -12.844 12.562 -41.094 1 32.59 536 SER B N 1
ATOM 9343 C CA . SER B 1 536 ? -13.68 13.344 -40.188 1 32.59 536 SER B CA 1
ATOM 9344 C C . SER B 1 536 ? -14.258 12.469 -39.094 1 32.59 536 SER B C 1
ATOM 9346 O O . SER B 1 536 ? -14.266 11.242 -39.219 1 32.59 536 SER B O 1
ATOM 9348 N N . GLU B 1 537 ? -14.484 12.969 -38 1 38.31 537 GLU B N 1
ATOM 9349 C CA . GLU B 1 537 ? -15.086 12.289 -36.844 1 38.31 537 GLU B CA 1
ATOM 9350 C C . GLU B 1 537 ? -16.234 11.391 -37.281 1 38.31 537 GLU B C 1
ATOM 9352 O O . GLU B 1 537 ? -16.406 10.289 -36.75 1 38.31 537 GLU B O 1
ATOM 9357 N N . GLU B 1 538 ? -17.016 11.82 -38.344 1 38.09 538 GLU B N 1
ATOM 9358 C CA . GLU B 1 538 ? -18.125 11.039 -38.875 1 38.09 538 GLU B CA 1
ATOM 9359 C C . GLU B 1 538 ? -17.625 9.781 -39.562 1 38.09 538 GLU B C 1
ATOM 9361 O O . GLU B 1 538 ? -18.188 8.695 -39.406 1 38.09 538 GLU B O 1
ATOM 9366 N N . MET B 1 539 ? -16.531 9.984 -40.281 1 38.31 539 MET B N 1
ATOM 9367 C CA . MET B 1 539 ? -16.016 8.844 -41.031 1 38.31 539 MET B CA 1
ATOM 9368 C C . MET B 1 539 ? -15.305 7.859 -40.094 1 38.31 539 MET B C 1
ATOM 9370 O O . MET B 1 539 ? -15.398 6.645 -40.281 1 38.31 539 MET B O 1
ATOM 9374 N N . ILE B 1 540 ? -14.688 8.43 -39 1 42.16 540 ILE B N 1
ATOM 9375 C CA . ILE B 1 540 ? -14.117 7.543 -38 1 42.16 540 ILE B CA 1
ATOM 9376 C C . ILE B 1 540 ? -15.234 6.738 -37.344 1 42.16 540 ILE B C 1
ATOM 9378 O O . ILE B 1 540 ? -15.094 5.535 -37.125 1 42.16 540 ILE B O 1
ATOM 9382 N N . GLU B 1 541 ? -16.328 7.426 -36.969 1 41.97 541 GLU B N 1
ATOM 9383 C CA . GLU B 1 541 ? -17.484 6.684 -36.469 1 41.97 541 GLU B CA 1
ATOM 9384 C C . GLU B 1 541 ? -17.984 5.703 -37.531 1 41.97 541 GLU B C 1
ATOM 9386 O O . GLU B 1 541 ? -18.359 4.57 -37.219 1 41.97 541 GLU B O 1
ATOM 9391 N N . LEU B 1 542 ? -18.062 6.16 -38.75 1 38.84 542 LEU B N 1
ATOM 9392 C CA . LEU B 1 542 ? -18.453 5.262 -39.844 1 38.84 542 LEU B CA 1
ATOM 9393 C C . LEU B 1 542 ? -17.406 4.16 -40.031 1 38.84 542 LEU B C 1
ATOM 9395 O O . LEU B 1 542 ? -17.766 3.004 -40.281 1 38.84 542 LEU B O 1
ATOM 9399 N N . ILE B 1 543 ? -16.156 4.539 -39.844 1 39.84 543 ILE B N 1
ATOM 9400 C CA . ILE B 1 543 ? -15.133 3.516 -39.938 1 39.84 543 ILE B CA 1
ATOM 9401 C C . ILE B 1 543 ? -15.211 2.59 -38.719 1 39.84 543 ILE B C 1
ATOM 9403 O O . ILE B 1 543 ? -15.102 1.368 -38.875 1 39.84 543 ILE B O 1
ATOM 9407 N N . LYS B 1 544 ? -15.297 3.146 -37.531 1 43.94 544 LYS B N 1
ATOM 9408 C CA . LYS B 1 544 ? -15.555 2.295 -36.375 1 43.94 544 LYS B CA 1
ATOM 9409 C C . LYS B 1 544 ? -16.766 1.403 -36.625 1 43.94 544 LYS B C 1
ATOM 9411 O O . LYS B 1 544 ? -16.75 0.217 -36.281 1 43.94 544 LYS B O 1
ATOM 9416 N N . LEU B 1 545 ? -17.859 2.062 -37.094 1 41.03 545 LEU B N 1
ATOM 9417 C CA . LEU B 1 545 ? -19.031 1.281 -37.469 1 41.03 545 LEU B CA 1
ATOM 9418 C C . LEU B 1 545 ? -18.703 0.335 -38.625 1 41.03 545 LEU B C 1
ATOM 9420 O O . LEU B 1 545 ? -19.125 -0.82 -38.625 1 41.03 545 LEU B O 1
ATOM 9424 N N . ALA B 1 546 ? -18.016 0.858 -39.625 1 39.16 546 ALA B N 1
ATOM 9425 C CA . ALA B 1 546 ? -17.594 0 -40.719 1 39.16 546 ALA B CA 1
ATOM 9426 C C . ALA B 1 546 ? -16.594 -1.042 -40.25 1 39.16 546 ALA B C 1
ATOM 9428 O O . ALA B 1 546 ? -16.578 -2.172 -40.75 1 39.16 546 ALA B O 1
ATOM 9429 N N . ARG B 1 547 ? -15.695 -0.634 -39.406 1 43.59 547 ARG B N 1
ATOM 9430 C CA . ARG B 1 547 ? -14.742 -1.565 -38.812 1 43.59 547 ARG B CA 1
ATOM 9431 C C . ARG B 1 547 ? -15.461 -2.631 -38 1 43.59 547 ARG B C 1
ATOM 9433 O O . ARG B 1 547 ? -15.008 -3.777 -37.938 1 43.59 547 ARG B O 1
ATOM 9440 N N . LYS B 1 548 ? -16.344 -2.238 -37.188 1 46 548 LYS B N 1
ATOM 9441 C CA . LYS B 1 548 ? -17.172 -3.244 -36.531 1 46 548 LYS B CA 1
ATOM 9442 C C . LYS B 1 548 ? -17.688 -4.27 -37.531 1 46 548 LYS B C 1
ATOM 9444 O O . LYS B 1 548 ? -17.812 -5.453 -37.219 1 46 548 LYS B O 1
ATOM 9449 N N . ASN B 1 549 ? -18.047 -3.785 -38.688 1 45.16 549 ASN B N 1
ATOM 9450 C CA . ASN B 1 549 ? -18.625 -4.691 -39.656 1 45.16 549 ASN B CA 1
ATOM 9451 C C . ASN B 1 549 ? -17.562 -5.59 -40.281 1 45.16 549 ASN B C 1
ATOM 9453 O O . ASN B 1 549 ? -17.891 -6.57 -40.969 1 45.16 549 ASN B O 1
ATOM 9457 N N . LYS B 1 550 ? -16.281 -5.211 -40.25 1 51.75 550 LYS B N 1
ATOM 9458 C CA . LYS B 1 550 ? -15.406 -6.129 -40.969 1 51.75 550 LYS B CA 1
ATOM 9459 C C . LYS B 1 550 ? -14.57 -6.965 -40 1 51.75 550 LYS B C 1
ATOM 9461 O O . LYS B 1 550 ? -13.375 -7.164 -40.219 1 51.75 550 LYS B O 1
ATOM 9466 N N . LYS B 1 551 ? -14.984 -7.359 -38.938 1 62.84 551 LYS B N 1
ATOM 9467 C CA . LYS B 1 551 ? -14.352 -8.328 -38.062 1 62.84 551 LYS B CA 1
ATOM 9468 C C . LYS B 1 551 ? -14.289 -9.703 -38.688 1 62.84 551 LYS B C 1
ATOM 9470 O O . LYS B 1 551 ? -15.266 -10.172 -39.281 1 62.84 551 LYS B O 1
ATOM 9475 N N . LYS B 1 552 ? -13.023 -10.094 -39 1 79.25 552 LYS B N 1
ATOM 9476 C CA . LYS B 1 552 ? -12.82 -11.445 -39.5 1 79.25 552 LYS B CA 1
ATOM 9477 C C . LYS B 1 552 ? -12.688 -12.445 -38.375 1 79.25 552 LYS B C 1
ATOM 9479 O O . LYS B 1 552 ? -12.32 -12.078 -37.25 1 79.25 552 LYS B O 1
ATOM 9484 N N . ILE B 1 553 ? -13.281 -13.555 -38.562 1 90.12 553 ILE B N 1
ATOM 9485 C CA . ILE B 1 553 ? -13.203 -14.664 -37.594 1 90.12 553 ILE B CA 1
ATOM 9486 C C . ILE B 1 553 ? -12.219 -15.711 -38.125 1 90.12 553 ILE B C 1
ATOM 9488 O O . ILE B 1 553 ? -12.227 -16.062 -39.312 1 90.12 553 ILE B O 1
ATOM 9492 N N . GLN B 1 554 ? -11.344 -16.047 -37.281 1 92.81 554 GLN B N 1
ATOM 9493 C CA . GLN B 1 554 ? -10.438 -17.141 -37.594 1 92.81 554 GLN B CA 1
ATOM 9494 C C . GLN B 1 554 ? -10.844 -18.422 -36.844 1 92.81 554 GLN B C 1
ATOM 9496 O O . GLN B 1 554 ? -11.07 -18.391 -35.625 1 92.81 554 GLN B O 1
ATOM 9501 N N . LEU B 1 555 ? -11.008 -19.469 -37.625 1 94.19 555 LEU B N 1
ATOM 9502 C CA . LEU B 1 555 ? -11.25 -20.781 -37.062 1 94.19 555 LEU B CA 1
ATOM 9503 C C . LEU B 1 555 ? -9.961 -21.594 -36.969 1 94.19 555 LEU B C 1
ATOM 9505 O O . LEU B 1 555 ? -9.234 -21.719 -37.938 1 94.19 555 LEU B O 1
ATOM 9509 N N . LEU B 1 556 ? -9.664 -22.109 -35.812 1 95.56 556 LEU B N 1
ATOM 9510 C CA . LEU B 1 556 ? -8.461 -22.906 -35.594 1 95.56 556 LEU B CA 1
ATOM 9511 C C . LEU B 1 556 ? -8.789 -24.391 -35.594 1 95.56 556 LEU B C 1
ATOM 9513 O O . LEU B 1 556 ? -9.555 -24.859 -34.75 1 95.56 556 LEU B O 1
ATOM 9517 N N . ILE B 1 557 ? -8.258 -25.125 -36.531 1 94.56 557 ILE B N 1
ATOM 9518 C CA . ILE B 1 557 ? -8.477 -26.562 -36.656 1 94.56 557 ILE B CA 1
ATOM 9519 C C . ILE B 1 557 ? -7.242 -27.312 -36.156 1 94.56 557 ILE B C 1
ATOM 9521 O O . ILE B 1 557 ? -6.258 -27.453 -36.875 1 94.56 557 ILE B O 1
ATOM 9525 N N . PRO B 1 558 ? -7.309 -27.906 -35 1 95.38 558 PRO B N 1
ATOM 9526 C CA . PRO B 1 558 ? -6.145 -28.594 -34.438 1 95.38 558 PRO B CA 1
ATOM 9527 C C . PRO B 1 558 ? -5.648 -29.734 -35.344 1 95.38 558 PRO B C 1
ATOM 9529 O O . PRO B 1 558 ? -6.453 -30.516 -35.844 1 95.38 558 PRO B O 1
ATOM 9532 N N . LYS B 1 559 ? -4.336 -29.766 -35.5 1 94.81 559 LYS B N 1
ATOM 9533 C CA . LYS B 1 559 ? -3.713 -30.922 -36.125 1 94.81 559 LYS B CA 1
ATOM 9534 C C . LYS B 1 559 ? -3.656 -32.125 -35.188 1 94.81 559 LYS B C 1
ATOM 9536 O O . LYS B 1 559 ? -3.842 -31.969 -33.969 1 94.81 559 LYS B O 1
ATOM 9541 N N . ARG B 1 560 ? -3.479 -33.312 -35.781 1 92.31 560 ARG B N 1
ATOM 9542 C CA . ARG B 1 560 ? -3.375 -34.469 -34.938 1 92.31 560 ARG B CA 1
ATOM 9543 C C . ARG B 1 560 ? -1.929 -34.75 -34.531 1 92.31 560 ARG B C 1
ATOM 9545 O O . ARG B 1 560 ? -1.022 -34.719 -35.344 1 92.31 560 ARG B O 1
ATOM 9552 N N . SER B 1 561 ? -1.72 -34.844 -33.25 1 94.69 561 SER B N 1
ATOM 9553 C CA . SER B 1 561 ? -0.446 -35.25 -32.656 1 94.69 561 SER B CA 1
ATOM 9554 C C . SER B 1 561 ? -0.65 -35.875 -31.281 1 94.69 561 SER B C 1
ATOM 9556 O O . SER B 1 561 ? -1.771 -36.25 -30.938 1 94.69 561 SER B O 1
ATOM 9558 N N . SER B 1 562 ? 0.394 -36.188 -30.609 1 93.62 562 SER B N 1
ATOM 9559 C CA . SER B 1 562 ? 0.34 -36.812 -29.281 1 93.62 562 SER B CA 1
ATOM 9560 C C . SER B 1 562 ? 1.55 -36.406 -28.438 1 93.62 562 SER B C 1
ATOM 9562 O O . SER B 1 562 ? 2.516 -35.844 -28.953 1 93.62 562 SER B O 1
ATOM 9564 N N . ILE B 1 563 ? 1.413 -36.688 -27.188 1 95.12 563 ILE B N 1
ATOM 9565 C CA . ILE B 1 563 ? 2.521 -36.438 -26.281 1 95.12 563 ILE B CA 1
ATOM 9566 C C . ILE B 1 563 ? 3.746 -37.25 -26.703 1 95.12 563 ILE B C 1
ATOM 9568 O O . ILE B 1 563 ? 4.867 -36.719 -26.703 1 95.12 563 ILE B O 1
ATOM 9572 N N . LYS B 1 564 ? 3.549 -38.469 -27.109 1 93.75 564 LYS B N 1
ATOM 9573 C CA . LYS B 1 564 ? 4.625 -39.344 -27.562 1 93.75 564 LYS B CA 1
ATOM 9574 C C . LYS B 1 564 ? 5.352 -38.719 -28.766 1 93.75 564 LYS B C 1
ATOM 9576 O O . LYS B 1 564 ? 6.586 -38.688 -28.797 1 93.75 564 LYS B O 1
ATOM 9581 N N . ASN B 1 565 ? 4.566 -38.219 -29.719 1 93.5 565 ASN B N 1
ATOM 9582 C CA . ASN B 1 565 ? 5.141 -37.656 -30.938 1 93.5 565 ASN B CA 1
ATOM 9583 C C . ASN B 1 565 ? 5.957 -36.406 -30.641 1 93.5 565 ASN B C 1
ATOM 9585 O O . ASN B 1 565 ? 6.965 -36.156 -31.297 1 93.5 565 ASN B O 1
ATOM 9589 N N . ARG B 1 566 ? 5.484 -35.719 -29.625 1 94.31 566 ARG B N 1
ATOM 9590 C CA . ARG B 1 566 ? 6.137 -34.469 -29.312 1 94.31 566 ARG B CA 1
ATOM 9591 C C . ARG B 1 566 ? 7.375 -34.688 -28.453 1 94.31 566 ARG B C 1
ATOM 9593 O O . ARG B 1 566 ? 8.328 -33.906 -28.531 1 94.31 566 ARG B O 1
ATOM 9600 N N . LEU B 1 567 ? 7.363 -35.688 -27.656 1 94 567 LEU B N 1
ATOM 9601 C CA . LEU B 1 567 ? 8.445 -35.969 -26.734 1 94 567 LEU B CA 1
ATOM 9602 C C . LEU B 1 567 ? 9.656 -36.562 -27.453 1 94 567 LEU B C 1
ATOM 9604 O O . LEU B 1 567 ? 10.789 -36.406 -27 1 94 567 LEU B O 1
ATOM 9608 N N . HIS B 1 568 ? 9.508 -37.219 -28.578 1 89.81 568 HIS B N 1
ATOM 9609 C CA . HIS B 1 568 ? 10.57 -37.906 -29.297 1 89.81 568 HIS B CA 1
ATOM 9610 C C . HIS B 1 568 ? 11.344 -38.844 -28.391 1 89.81 568 HIS B C 1
ATOM 9612 O O . HIS B 1 568 ? 12.57 -38.844 -28.375 1 89.81 568 HIS B O 1
ATOM 9618 N N . CYS B 1 569 ? 10.656 -39.438 -27.5 1 88.94 569 CYS B N 1
ATOM 9619 C CA . CYS B 1 569 ? 11.211 -40.375 -26.531 1 88.94 569 CYS B CA 1
ATOM 9620 C C . CYS B 1 569 ? 10.547 -41.75 -26.641 1 88.94 569 CYS B C 1
ATOM 9622 O O . CYS B 1 569 ? 9.375 -41.844 -26.984 1 88.94 569 CYS B O 1
ATOM 9624 N N . ASN B 1 570 ? 11.297 -42.812 -26.359 1 89.06 570 ASN B N 1
ATOM 9625 C CA . ASN B 1 570 ? 10.75 -44.156 -26.484 1 89.06 570 ASN B CA 1
ATOM 9626 C C . ASN B 1 570 ? 10.492 -44.781 -25.109 1 89.06 570 ASN B C 1
ATOM 9628 O O . ASN B 1 570 ? 10.203 -45.969 -25.016 1 89.06 570 ASN B O 1
ATOM 9632 N N . ASP B 1 571 ? 10.68 -44 -24.078 1 94.56 571 ASP B N 1
ATOM 9633 C CA . ASP B 1 571 ? 10.367 -44.5 -22.734 1 94.56 571 ASP B CA 1
ATOM 9634 C C . ASP B 1 571 ? 8.859 -44.5 -22.484 1 94.56 571 ASP B C 1
ATOM 9636 O O . ASP B 1 571 ? 8.289 -43.469 -22.141 1 94.56 571 ASP B O 1
ATOM 9640 N N . MET B 1 572 ? 8.219 -45.562 -22.547 1 94.5 572 MET B N 1
ATOM 9641 C CA . MET B 1 572 ? 6.766 -45.688 -22.516 1 94.5 572 MET B CA 1
ATOM 9642 C C . MET B 1 572 ? 6.215 -45.344 -21.141 1 94.5 572 MET B C 1
ATOM 9644 O O . MET B 1 572 ? 5.078 -44.906 -21 1 94.5 572 MET B O 1
ATOM 9648 N N . ILE B 1 573 ? 7.035 -45.625 -20.109 1 95.69 573 ILE B N 1
ATOM 9649 C CA . ILE B 1 573 ? 6.586 -45.344 -18.75 1 95.69 573 ILE B CA 1
ATOM 9650 C C . ILE B 1 573 ? 6.523 -43.844 -18.516 1 95.69 573 ILE B C 1
ATOM 9652 O O . ILE B 1 573 ? 5.566 -43.344 -17.922 1 95.69 573 ILE B O 1
ATOM 9656 N N . PHE B 1 574 ? 7.574 -43.125 -18.984 1 96.94 574 PHE B N 1
ATOM 9657 C CA . PHE B 1 574 ? 7.602 -41.688 -18.875 1 96.94 574 PHE B CA 1
ATOM 9658 C C . PHE B 1 574 ? 6.477 -41.062 -19.703 1 96.94 574 PHE B C 1
ATOM 9660 O O . PHE B 1 574 ? 5.793 -40.125 -19.234 1 96.94 574 PHE B O 1
ATOM 9667 N N . ILE B 1 575 ? 6.242 -41.562 -20.906 1 96.56 575 ILE B N 1
ATOM 9668 C CA . ILE B 1 575 ? 5.176 -41.094 -21.781 1 96.56 575 ILE B CA 1
ATOM 9669 C C . ILE B 1 575 ? 3.822 -41.281 -21.094 1 96.56 575 ILE B C 1
ATOM 9671 O O . ILE B 1 575 ? 2.99 -40.375 -21.094 1 96.56 575 ILE B O 1
ATOM 9675 N N . ASP B 1 576 ? 3.658 -42.375 -20.484 1 96 576 ASP B N 1
ATOM 9676 C CA . ASP B 1 576 ? 2.404 -42.688 -19.797 1 96 576 ASP B CA 1
ATOM 9677 C C . ASP B 1 576 ? 2.191 -41.719 -18.625 1 96 576 ASP B C 1
ATOM 9679 O O . ASP B 1 576 ? 1.071 -41.281 -18.375 1 96 576 ASP B O 1
ATOM 9683 N N . PHE B 1 577 ? 3.232 -41.531 -17.891 1 97.56 577 PHE B N 1
ATOM 9684 C CA . PHE B 1 577 ? 3.172 -40.625 -16.75 1 97.56 577 PHE B CA 1
ATOM 9685 C C . PHE B 1 577 ? 2.701 -39.25 -17.188 1 97.56 577 PHE B C 1
ATOM 9687 O O . PHE B 1 577 ? 1.783 -38.656 -16.594 1 97.56 577 PHE B O 1
ATOM 9694 N N . LEU B 1 578 ? 3.256 -38.719 -18.25 1 98.25 578 LEU B N 1
ATOM 9695 C CA . LEU B 1 578 ? 2.889 -37.406 -18.75 1 98.25 578 LEU B CA 1
ATOM 9696 C C . LEU B 1 578 ? 1.446 -37.375 -19.25 1 98.25 578 LEU B C 1
ATOM 9698 O O . LEU B 1 578 ? 0.715 -36.406 -19.016 1 98.25 578 LEU B O 1
ATOM 9702 N N . LYS B 1 579 ? 1.075 -38.438 -19.922 1 96.69 579 LYS B N 1
ATOM 9703 C CA . LYS B 1 579 ? -0.295 -38.531 -20.422 1 96.69 579 LYS B CA 1
ATOM 9704 C C . LYS B 1 579 ? -1.3 -38.469 -19.266 1 96.69 579 LYS B C 1
ATOM 9706 O O . LYS B 1 579 ? -2.359 -37.844 -19.406 1 96.69 579 LYS B O 1
ATOM 9711 N N . CYS B 1 580 ? -0.925 -39.094 -18.172 1 97.12 580 CYS B N 1
ATOM 9712 C CA . CYS B 1 580 ? -1.809 -39.125 -17.016 1 97.12 580 CYS B CA 1
ATOM 9713 C C . CYS B 1 580 ? -1.883 -37.781 -16.344 1 97.12 580 CYS B C 1
ATOM 9715 O O . CYS B 1 580 ? -2.943 -37.375 -15.859 1 97.12 580 CYS B O 1
ATOM 9717 N N . LEU B 1 581 ? -0.759 -37.062 -16.297 1 98.5 581 LEU B N 1
ATOM 9718 C CA . LEU B 1 581 ? -0.726 -35.75 -15.695 1 98.5 581 LEU B CA 1
ATOM 9719 C C . LEU B 1 581 ? -1.444 -34.719 -16.578 1 98.5 581 LEU B C 1
ATOM 9721 O O . LEU B 1 581 ? -2.002 -33.75 -16.062 1 98.5 581 LEU B O 1
ATOM 9725 N N . LEU B 1 582 ? -1.477 -34.969 -17.906 1 98.12 582 LEU B N 1
ATOM 9726 C CA . LEU B 1 582 ? -1.962 -34 -18.875 1 98.12 582 LEU B CA 1
ATOM 9727 C C . LEU B 1 582 ? -3.277 -34.469 -19.5 1 98.12 582 LEU B C 1
ATOM 9729 O O . LEU B 1 582 ? -3.568 -34.125 -20.656 1 98.12 582 LEU B O 1
ATOM 9733 N N . ASP B 1 583 ? -3.953 -35.25 -18.734 1 95.81 583 ASP B N 1
ATOM 9734 C CA . ASP B 1 583 ? -5.293 -35.625 -19.188 1 95.81 583 ASP B CA 1
ATOM 9735 C C . ASP B 1 583 ? -6.223 -34.406 -19.172 1 95.81 583 ASP B C 1
ATOM 9737 O O . ASP B 1 583 ? -6.41 -33.781 -18.141 1 95.81 583 ASP B O 1
ATOM 9741 N N . PRO B 1 584 ? -6.812 -34.031 -20.312 1 93.94 584 PRO B N 1
ATOM 9742 C CA . PRO B 1 584 ? -7.668 -32.844 -20.359 1 93.94 584 PRO B CA 1
ATOM 9743 C C . PRO B 1 584 ? -8.938 -33 -19.531 1 93.94 584 PRO B C 1
ATOM 9745 O O . PRO B 1 584 ? -9.602 -32 -19.219 1 93.94 584 PRO B O 1
ATOM 9748 N N . ASP B 1 585 ? -9.297 -34.188 -19.234 1 91.12 585 ASP B N 1
ATOM 9749 C CA . ASP B 1 585 ? -10.391 -34.438 -18.297 1 91.12 585 ASP B CA 1
ATOM 9750 C C . ASP B 1 585 ? -9.883 -34.438 -16.859 1 91.12 585 ASP B C 1
ATOM 9752 O O . ASP B 1 585 ? -9.234 -35.375 -16.422 1 91.12 585 ASP B O 1
ATOM 9756 N N . LYS B 1 586 ? -10.281 -33.5 -16.188 1 91 586 LYS B N 1
ATOM 9757 C CA . LYS B 1 586 ? -9.766 -33.281 -14.836 1 91 586 LYS B CA 1
ATOM 9758 C C . LYS B 1 586 ? -10.117 -34.469 -13.93 1 91 586 LYS B C 1
ATOM 9760 O O . LYS B 1 586 ? -9.375 -34.781 -13 1 91 586 LYS B O 1
ATOM 9765 N N . ASP B 1 587 ? -11.219 -35.125 -14.227 1 89.44 587 ASP B N 1
ATOM 9766 C CA . ASP B 1 587 ? -11.656 -36.219 -13.375 1 89.44 587 ASP B CA 1
ATOM 9767 C C . ASP B 1 587 ? -10.82 -37.469 -13.617 1 89.44 587 ASP B C 1
ATOM 9769 O O . ASP B 1 587 ? -10.773 -38.375 -12.773 1 89.44 587 ASP B O 1
ATOM 9773 N N . ARG B 1 588 ? -10.148 -37.469 -14.75 1 91.75 588 ARG B N 1
ATOM 9774 C CA . ARG B 1 588 ? -9.297 -38.625 -15.078 1 91.75 588 ARG B CA 1
ATOM 9775 C C . ARG B 1 588 ? -7.832 -38.312 -14.789 1 91.75 588 ARG B C 1
ATOM 9777 O O . ARG B 1 588 ? -6.992 -39.188 -14.766 1 91.75 588 ARG B O 1
ATOM 9784 N N . ARG B 1 589 ? -7.598 -37.094 -14.578 1 95.31 589 ARG B N 1
ATOM 9785 C CA . ARG B 1 589 ? -6.227 -36.688 -14.273 1 95.31 589 ARG B CA 1
ATOM 9786 C C . ARG B 1 589 ? -5.797 -37.219 -12.906 1 95.31 589 ARG B C 1
ATOM 9788 O O . ARG B 1 589 ? -6.582 -37.188 -11.953 1 95.31 589 ARG B O 1
ATOM 9795 N N . LEU B 1 590 ? -4.559 -37.594 -12.773 1 96.12 590 LEU B N 1
ATOM 9796 C CA . LEU B 1 590 ? -4.062 -38.156 -11.516 1 96.12 590 LEU B CA 1
ATOM 9797 C C . LEU B 1 590 ? -4.055 -37.094 -10.422 1 96.12 590 LEU B C 1
ATOM 9799 O O . LEU B 1 590 ? -3.742 -35.938 -10.688 1 96.12 590 LEU B O 1
ATOM 9803 N N . THR B 1 591 ? -4.402 -37.5 -9.25 1 96.5 591 THR B N 1
ATOM 9804 C CA . THR B 1 591 ? -4.086 -36.688 -8.07 1 96.5 591 THR B CA 1
ATOM 9805 C C . THR B 1 591 ? -2.604 -36.812 -7.723 1 96.5 591 THR B C 1
ATOM 9807 O O . THR B 1 591 ? -1.893 -37.656 -8.273 1 96.5 591 THR B O 1
ATOM 9810 N N . VAL B 1 592 ? -2.197 -35.969 -6.859 1 98.06 592 VAL B N 1
ATOM 9811 C CA . VAL B 1 592 ? -0.799 -36 -6.445 1 98.06 592 VAL B CA 1
ATOM 9812 C C . VAL B 1 592 ? -0.477 -37.344 -5.812 1 98.06 592 VAL B C 1
ATOM 9814 O O . VAL B 1 592 ? 0.59 -37.938 -6.059 1 98.06 592 VAL B O 1
ATOM 9817 N N . VAL B 1 593 ? -1.364 -37.938 -5.031 1 96.75 593 VAL B N 1
ATOM 9818 C CA . VAL B 1 593 ? -1.172 -39.219 -4.348 1 96.75 593 VAL B CA 1
ATOM 9819 C C . VAL B 1 593 ? -1.074 -40.344 -5.375 1 96.75 593 VAL B C 1
ATOM 9821 O O . VAL B 1 593 ? -0.209 -41.219 -5.266 1 96.75 593 VAL B O 1
ATOM 9824 N N . GLU B 1 594 ? -1.913 -40.281 -6.371 1 97 594 GLU B N 1
ATOM 9825 C CA . GLU B 1 594 ? -1.886 -41.281 -7.438 1 97 594 GLU B CA 1
ATOM 9826 C C . GLU B 1 594 ? -0.615 -41.156 -8.273 1 97 594 GLU B C 1
ATOM 9828 O O . GLU B 1 594 ? -0.026 -42.156 -8.672 1 97 594 GLU B O 1
ATOM 9833 N N . ALA B 1 595 ? -0.251 -39.938 -8.531 1 98.06 595 ALA B N 1
ATOM 9834 C CA . ALA B 1 595 ? 0.956 -39.688 -9.312 1 98.06 595 ALA B CA 1
ATOM 9835 C C . ALA B 1 595 ? 2.189 -40.25 -8.609 1 98.06 595 ALA B C 1
ATOM 9837 O O . ALA B 1 595 ? 3.098 -40.781 -9.258 1 98.06 595 ALA B O 1
ATOM 9838 N N . LEU B 1 596 ? 2.217 -40.188 -7.273 1 97.62 596 LEU B N 1
ATOM 9839 C CA . LEU B 1 596 ? 3.34 -40.688 -6.48 1 97.62 596 LEU B CA 1
ATOM 9840 C C . LEU B 1 596 ? 3.408 -42.188 -6.523 1 97.62 596 LEU B C 1
ATOM 9842 O O . LEU B 1 596 ? 4.453 -42.781 -6.234 1 97.62 596 LEU B O 1
ATOM 9846 N N . ARG B 1 597 ? 2.322 -42.844 -6.945 1 96.5 597 ARG B N 1
ATOM 9847 C CA . ARG B 1 597 ? 2.264 -44.312 -7.012 1 96.5 597 ARG B CA 1
ATOM 9848 C C . ARG B 1 597 ? 2.459 -44.781 -8.445 1 96.5 597 ARG B C 1
ATOM 9850 O O . ARG B 1 597 ? 2.508 -46 -8.688 1 96.5 597 ARG B O 1
ATOM 9857 N N . HIS B 1 598 ? 2.564 -43.906 -9.352 1 96.94 598 HIS B N 1
ATOM 9858 C CA . HIS B 1 598 ? 2.754 -44.281 -10.75 1 96.94 598 HIS B CA 1
ATOM 9859 C C . HIS B 1 598 ? 4.074 -45.031 -10.945 1 96.94 598 HIS B C 1
ATOM 9861 O O . HIS B 1 598 ? 5.074 -44.688 -10.305 1 96.94 598 HIS B O 1
ATOM 9867 N N . PRO B 1 599 ? 4.215 -45.938 -11.891 1 96.06 599 PRO B N 1
ATOM 9868 C CA . PRO B 1 599 ? 5.43 -46.719 -12.125 1 96.06 599 PRO B CA 1
ATOM 9869 C C . PRO B 1 599 ? 6.641 -45.844 -12.453 1 96.06 599 PRO B C 1
ATOM 9871 O O . PRO B 1 599 ? 7.781 -46.25 -12.203 1 96.06 599 PRO B O 1
ATOM 9874 N N . PHE B 1 600 ? 6.402 -44.719 -13 1 97.12 600 PHE B N 1
ATOM 9875 C CA . PHE B 1 600 ? 7.504 -43.812 -13.336 1 97.12 600 PHE B CA 1
ATOM 9876 C C . PHE B 1 600 ? 8.258 -43.406 -12.078 1 97.12 600 PHE B C 1
ATOM 9878 O O . PHE B 1 600 ? 9.461 -43.156 -12.125 1 97.12 600 PHE B O 1
ATOM 9885 N N . ILE B 1 601 ? 7.492 -43.25 -10.93 1 96.69 601 ILE B N 1
ATOM 9886 C CA . ILE B 1 601 ? 8.07 -42.781 -9.68 1 96.69 601 ILE B CA 1
ATOM 9887 C C . ILE B 1 601 ? 8.602 -43.938 -8.875 1 96.69 601 ILE B C 1
ATOM 9889 O O . ILE B 1 601 ? 9.016 -43.781 -7.723 1 96.69 601 ILE B O 1
ATOM 9893 N N . THR B 1 602 ? 9.008 -45.031 -9.492 1 91.44 602 THR B N 1
ATOM 9894 C CA . THR B 1 602 ? 9.578 -46.219 -8.836 1 91.44 602 THR B CA 1
ATOM 9895 C C . THR B 1 602 ? 11.094 -46.062 -8.719 1 91.44 602 THR B C 1
ATOM 9897 O O . THR B 1 602 ? 11.758 -45.625 -9.648 1 91.44 602 THR B O 1
ATOM 9900 N N . GLU B 1 603 ? 11.641 -46.438 -7.625 1 90.69 603 GLU B N 1
ATOM 9901 C CA . GLU B 1 603 ? 13.07 -46.312 -7.363 1 90.69 603 GLU B CA 1
ATOM 9902 C C . GLU B 1 603 ? 13.875 -47.312 -8.219 1 90.69 603 GLU B C 1
ATOM 9904 O O . GLU B 1 603 ? 13.367 -48.344 -8.617 1 90.69 603 GLU B O 1
ATOM 9909 N N . CYS B 1 604 ? 15.078 -46.969 -8.547 1 87.06 604 CYS B N 1
ATOM 9910 C CA . CYS B 1 604 ? 16.094 -47.781 -9.188 1 87.06 604 CYS B CA 1
ATOM 9911 C C . CYS B 1 604 ? 15.695 -48.156 -10.609 1 87.06 604 CYS B C 1
ATOM 9913 O O . CYS B 1 604 ? 16.062 -49.219 -11.102 1 87.06 604 CYS B O 1
ATOM 9915 N N . LYS B 1 605 ? 14.906 -47.312 -11.188 1 88.31 605 LYS B N 1
ATOM 9916 C CA . LYS B 1 605 ? 14.508 -47.594 -12.57 1 88.31 605 LYS B CA 1
ATOM 9917 C C . LYS B 1 605 ? 15.484 -46.938 -13.555 1 88.31 605 LYS B C 1
ATOM 9919 O O . LYS B 1 605 ? 15.734 -47.5 -14.633 1 88.31 605 LYS B O 1
ATOM 9924 N N . TYR B 1 606 ? 15.914 -45.781 -13.141 1 93.25 606 TYR B N 1
ATOM 9925 C CA . TYR B 1 606 ? 16.844 -45.031 -13.984 1 93.25 606 TYR B CA 1
ATOM 9926 C C . TYR B 1 606 ? 18.172 -44.844 -13.273 1 93.25 606 TYR B C 1
ATOM 9928 O O . TYR B 1 606 ? 18.219 -44.625 -12.055 1 93.25 606 TYR B O 1
ATOM 9936 N N . GLN B 1 607 ? 19.281 -44.875 -13.914 1 90.31 607 GLN B N 1
ATOM 9937 C CA . GLN B 1 607 ? 20.625 -44.781 -13.344 1 90.31 607 GLN B CA 1
ATOM 9938 C C . GLN B 1 607 ? 20.797 -43.531 -12.523 1 90.31 607 GLN B C 1
ATOM 9940 O O . GLN B 1 607 ? 21.328 -43.562 -11.414 1 90.31 607 GLN B O 1
ATOM 9945 N N . ASP B 1 608 ? 20.344 -42.375 -12.969 1 92.12 608 ASP B N 1
ATOM 9946 C CA . ASP B 1 608 ? 20.5 -41.094 -12.258 1 92.12 608 ASP B CA 1
ATOM 9947 C C . ASP B 1 608 ? 19.172 -40.625 -11.688 1 92.12 608 ASP B C 1
ATOM 9949 O O . ASP B 1 608 ? 18.984 -39.438 -11.453 1 92.12 608 ASP B O 1
ATOM 9953 N N . GLY B 1 609 ? 18.266 -41.594 -11.523 1 94.25 609 GLY B N 1
ATOM 9954 C CA . GLY B 1 609 ? 16.938 -41.281 -11 1 94.25 609 GLY B CA 1
ATOM 9955 C C . GLY B 1 609 ? 16.812 -41.562 -9.516 1 94.25 609 GLY B C 1
ATOM 9956 O O . GLY B 1 609 ? 17.75 -41.312 -8.75 1 94.25 609 GLY B O 1
ATOM 9957 N N . LEU B 1 610 ? 15.688 -41.969 -9.078 1 93.62 610 LEU B N 1
ATOM 9958 C CA . LEU B 1 610 ? 15.391 -42.25 -7.68 1 93.62 610 LEU B CA 1
ATOM 9959 C C . LEU B 1 610 ? 16.078 -43.531 -7.227 1 93.62 610 LEU B C 1
ATOM 9961 O O . LEU B 1 610 ? 15.859 -44.594 -7.805 1 93.62 610 LEU B O 1
#

Foldseek 3Di:
DVLLVVLLVLCVVVVVVVLSVLLVVCVVVVDPDPDPVVSNVVSVVVVVPPPPDPPVVVSVVVSVVVSVPDDPPDDPPPPPPPPPPPPPDPDPPDDDDDPDDPDPDPPPPDPDDPDPDDDDDPPCPDDDDCPPPDPPVPCLCPVLPPPPPPFDDPAPDLPGLQWDKDWDFPVCCVVVVVVVLVVQVFPCLAAPEPDPPPPRDPPPPCPVQPPVPPPLDNWDPPFDADDQPDPQPQDDDPSDTDGHHDAAAADDPPDDDADPDQDDDDDAQDDFSNFWHFHAFDADDPFWTWTWTQGNVVRAIKIKTKGGLDDVRVVLVVVVVRLLRRLVVRDPQQQQQAWHWDHWHHYNSITITITHDFAAFQLVVLVVCVVPPPDQLLDLQLLLAVLLSVLSNLVSQVSRQKAQQEDASRQKTHRDSVLSRIHGYDSSQMDGLPDDDALDTYDQLQAAPLSVLAHRDGNLSVLSSSLQRSLCSLQVDRQQDDPDNLSSSLSLSQALTHAYPVSCVRGPRQVVAQDPSGWGKDWDQPPPDDPVVPPDPVVVVVVVVVSVSGTMMMTIGGHHHYSCRNSVDDPSQVRVLSSLSSNSYSSSRDDSVRSCVRPSSDPPPDPSHD/DVLLVVLLVLCVVVVVVVLSVLLVVCVVVVDPDPDPVVSNVVSVVVVVPPPPDPPPVVSVVVSVVVSVPDDPPDDPPPDDPPPPPPPDPPDPPDDPDDPDDPDPPPPDPPPDDPDDDDDDDPPDPDDDDCPPPDPPVPCLCPVLPPPPDPFDDPAPDLPGLQWDKDWDFPVCCVVVVVVVLVVQVFPCLAAPEPDDPPPRDPPPPCPVQPPVPPDLDNWDPPFDADDQPDPQPQDDDPSDTDGHHDAAAADDPPDDDADPDQDDDDDAQDDFSNFWHFHAFDADDPFWTWTWTQGNVVRAIKIKTKGGLDDVRVVLVVVVVRLLRRLQVRDPQQQQQAWHWDHWHHYNSITITITHDFAAFQLVVLVVCVVPPPDQLLDLQLLLAVLLSVLSNLVSQVNRQKAQQEDASRQKTHRDSVLSRIHGYDSSQMDGLPDDDALDTYDQLQAAVLSVQAHRDGNLSNLSSSLQRSLCSLQVDGQQDDPDNLSSSLSLSQALTHAYPCSCVRGPRQVVAQDPRGWGKDWDQPPPDDPCVPPDPVVVVVVVVVSVSGTMMMTIGGHHHYQCRNSVDDPSQVRVLSSLSSNSYSSSRDDSVRSCVRPSSDPPPDPSHD

Radius of gyration: 38.7 Å; Cα contacts (8 Å, |Δi|>4): 1735; chains: 2; bounding box: 104×122×107 Å

Solvent-accessible surface area (backbone atoms only — not comparable to full-atom values): 70760 Å² total; per-residue (Å²): 109,69,64,56,49,50,48,41,49,51,33,50,74,66,67,39,48,69,59,37,49,52,48,49,48,41,64,72,56,58,65,81,78,78,60,74,71,57,52,58,52,46,53,51,50,56,51,65,66,38,87,58,58,83,74,56,61,59,57,52,58,57,51,58,59,59,66,70,68,65,74,82,73,82,80,74,85,78,77,82,75,84,80,82,82,76,79,80,80,78,79,77,80,77,81,80,78,79,82,75,82,78,80,78,74,76,80,73,82,81,77,79,73,82,82,81,72,81,74,88,78,73,78,76,75,78,83,66,79,75,81,69,70,78,72,59,76,70,76,69,64,70,65,64,72,66,81,69,71,83,63,60,66,64,57,87,50,92,80,45,72,36,52,47,79,47,76,41,47,63,90,43,43,69,61,52,46,52,53,51,21,65,76,68,49,44,39,58,56,41,33,32,72,83,64,71,77,70,82,68,76,80,67,67,74,71,63,61,74,72,63,55,67,76,58,86,64,93,65,70,86,85,63,54,72,64,81,35,89,47,94,69,46,63,41,78,48,94,92,35,46,31,32,42,42,67,40,35,38,43,45,54,72,90,59,62,81,77,70,93,56,75,66,81,84,86,51,78,70,37,62,51,86,72,40,32,30,29,68,42,83,72,50,74,56,98,58,32,35,36,29,35,22,38,31,66,84,80,70,40,68,27,26,41,40,38,33,43,69,40,49,69,56,43,50,42,46,54,52,20,50,55,48,46,45,36,56,49,64,63,49,59,36,78,81,32,17,32,65,45,74,73,50,57,35,34,45,88,75,21,49,33,41,31,28,60,60,67,55,55,25,46,47,59,46,50,55,50,41,68,73,71,42,91,62,79,77,52,38,72,20,38,46,38,32,43,51,51,41,50,39,45,22,48,42,54,41,44,73,71,43,31,31,55,44,50,59,45,43,74,32,29,25,30,68,33,80,92,75,54,35,55,26,41,47,77,54,58,62,35,34,42,73,86,44,90,77,71,61,83,56,39,49,75,71,31,44,38,66,45,41,72,23,42,31,87,78,65,67,48,46,48,37,27,11,48,29,38,40,54,49,19,59,62,68,72,43,72,75,37,61,59,93,47,70,61,45,28,52,30,28,43,33,13,34,56,38,35,33,34,44,64,55,63,69,61,18,73,38,35,77,74,39,30,48,96,50,51,41,36,40,45,82,40,78,56,79,76,67,74,81,52,83,82,49,52,74,65,47,42,50,45,38,51,53,49,48,66,68,44,34,33,31,35,34,46,47,50,32,46,38,34,60,54,71,70,58,75,58,86,54,63,54,58,48,48,49,40,49,37,28,41,35,62,36,68,89,70,24,41,45,55,71,53,49,62,66,35,77,59,60,41,66,73,72,33,96,68,30,73,109,68,64,55,48,51,48,40,49,49,33,49,73,66,67,39,49,68,59,38,48,51,47,51,48,41,64,72,54,59,63,83,76,81,60,73,71,56,51,58,52,46,52,50,49,56,50,66,65,38,86,59,58,82,74,55,60,59,57,51,57,55,51,57,58,59,66,70,67,63,74,83,74,80,81,75,85,80,80,83,76,84,81,82,80,78,79,80,81,79,78,77,80,77,80,80,78,80,81,74,80,78,78,77,76,76,76,78,75,77,74,77,71,82,70,89,75,82,74,90,81,76,76,76,77,81,86,69,83,76,80,70,72,77,76,60,77,72,75,69,66,70,65,65,70,67,80,68,72,84,62,59,66,63,57,87,50,91,81,44,74,36,53,47,78,47,77,42,47,62,89,44,42,68,62,51,46,52,55,50,20,63,74,69,49,44,41,60,56,42,33,31,73,82,66,70,77,69,82,68,73,78,66,66,75,70,60,62,74,72,63,56,68,77,58,86,66,93,66,69,85,83,64,53,72,65,82,35,90,47,95,69,46,63,41,78,47,95,92,34,45,30,32,42,42,67,40,34,38,43,43,54,70,89,59,62,80,75,70,93,56,76,67,80,84,86,50,79,71,36,63,51,88,71,39,33,30,29,67,42,83,72,50,73,57,99,58,32,35,36,30,34,21,38,30,68,82,80,71,41,68,28,25,39,39,39,34,45,68,42,50,68,56,44,51,42,46,56,51,20,50,54,48,45,46,38,58,50,63,63,47,57,35,78,82,33,18,32,63,48,73,74,50,56,34,34,44,90,75,23,50,32,41,32,28,62,60,66,54,56,26,46,47,60,44,50,54,48,39,69,74,71,41,91,62,77,77,53,38,73,20,40,47,38,34,45,50,49,41,52,39,46,23,47,43,54,42,43,73,72,45,30,33,56,46,49,60,44,40,76,30,29,25,29,67,33,80,92,76,55,36,55,27,41,48,78,54,58,62,35,34,42,73,86,46,89,76,72,62,82,58,40,50,74,70,34,43,39,67,44,40,71,24,43,32,87,78,66,66,47,44,51,37,27,11,47,28,37,40,55,49,18,60,62,69,72,42,71,76,38,61,58,92,47,70,61,45,29,50,30,27,43,35,13,34,55,36,36,33,34,45,62,55,65,70,61,18,74,37,33,76,72,39,31,47,95,49,51,42,37,40,47,82,39,78,54,74,77,65,74,81,52,85,79,49,51,74,66,46,42,49,45,39,52,54,47,46,63,68,45,34,32,31,36,34,46,47,49,33,47,38,34,61,56,71,71,60,77,58,86,55,62,54,58,47,50,50,39,50,37,28,41,34,61,36,68,89,71,25,41,46,55,72,54,51,62,67,35,78,58,61,43,67,70,74,36,96,65,30,72